Protein AF-A0A346SJR8-F1 (afdb_monomer_lite)

Secondary structure (DSSP, 8-state):
-HHHHS-S-HHHHGGGPEEEE--SSEEEPSSEEEEEEES-EEEEETTEEEEEE-TT-EE-GGGGT-SS----EEEEEPTT-EEEEEEHHHHTTS-HHHHHHHHHHHTTTHHHHHH-----SSS-HHHHHHHHHHHHTT----HHHHHHHTT--HHIIIII---HHHHHHHHHHHHHHTT-TTTEEEEEEE--TTT--HHHHHHHHHHHHHHTGGGEEEEEEEEHHHHTT-TT--SEEEEEEEEEETTTTEEEEEES-HHHH-SEEEEEHHHHHHHHH---TT-----EEEEEEETTT--S--TTS--SSEE--GGGTTTTSSTT-S-S-----GGGHHHHHHHHHHHHTT--S--HHHHHHHHT--HHHHHHSPPPHHHHHHHHHHHHTT-TT--EEEEEEESTT-S-TT--SHHHHHHHHHHHHHH-TTEEEEEEE-HHHHHTS--SPPP--S--SS--TT-EEEEEEEEETTTTEEEEE--STTT-SEEEEEHHHHHHHBS-SSS-EEEEEEE------TT-HHHHHHH-SEEEEE-TT-HHHHHHHHHHHHTT-TT-EEEE--S-SHHHHHHHHHHHHHHSSSSS-EEEETTEES--SS-THHHHHHHHTTHHHHHHHHTT-----TTTSPPTTS-TTSS-SS-TT---SS--EEEEEE-SSGGGGGHHHHHHHHHHTT-EEEEEE-HHHHTTTTTTTHHHHHTTS-GGGB--GGGS--GGGGGGT-----HHHHHHHH-SEEEEEEEPHHHHHHHHTT---SHHHHHHHH--TTTS-EEEEE---HHHHT-HHHHHHHHHHHHHTEEE--PEEEE-TTS-EEEEEPPPHHHHHHHHHHHHHHHH-HHHHHHHHHHHHHHHT-HHHHHHHHHHHHTTSS-SS-B-TTT--BHHHHHTT-EEEEETTEEEEPPP-HHHHHHHHTTT--TT-B-TTS-BHHHHHHHTT-HHHHHHHHTSTT---HHHHHHTTTS---HHHHHHHHHHHHHTT--PPPTT-------------EEEEEE-STTSTTSTTTGGGTTTS-SEEEEEEESS-B-EEEESS-B---TT--EESB--EE---TTSSBPPEEEEEEEEHHHHHHHHHHTT--STT-TT-SEEEEEEEEEETTEEEEEEEEEES-HHHHHHHHHTTSEEE-SB--HHHH--EEPTT-----

pLDDT: mean 81.17, std 13.75, range [29.38, 98.19]

Radius of gyration: 52.97 Å; chains: 1; bounding box: 134×107×134 Å

Foldseek 3Di:
DVCVQFPDDCVQVVVQKDKDWDAAWDKDDLQFKKAWQAAKKFKDAPRHGFWIFHHGAMDSHVNLPDPPAVERIIIIGHHGTMMITHGSVSSVVRDPVRVVRSCCRRQFQVVLLVVDDFADPAQQQLLSQLQSLCVLLVHNGDSVLLCVQLVDDPCCRHPVNDFQQRSQQSNLSSCVSVVNVLWKDKFWAFAAPVFDDLVLLLVLQVVQSVQAGSQKKKKWKFAPCLQVVNVPDGDIGIWIFRDARPSTQKTWTQGNHCVPNHRIYIHGSRSSSCGQHDDPVVALGTTGMMMMGTCVRDVDDRPSGPFQKTFDNCCVQQVPDPQSDDSLQFADDLLCQLLQQLQNLQSSRRPVPGDSVLLCVLLVPDPCNSQPDDADQVNSQVSSVSSVVPDQWGLKHKDKDKPVPDPDPVDDFPLVVLVVVQVVLVVAQFKKKKAWFDPCQQRVHPSADFDPDDDPPGDGSNTWIWIFNHADPVVQKTWIATNHNYNSHIMIHHSVSRQRGGPDNPMGMIMMMGGHDTPPPLQPLQVVLQVAQKEKEAALPDQVRLVVVVLCVLQFQPRYHYHHLNDPDPSSVSNQVVCCVQQVHNDDTWMHGNSHTPNNDPDPVSVVVCVQVCVVVVVCVVVVGTGHGCVRRQHPVRHCVPDDLDDLPPDDPPAFEEEEEEEQDLQLLCVLVLLVVNVVVVHHYAYEYAPNSCVNPVVPRVVSNCVRDPPSSYDWQSQQWNSCQVVVVHDTDGVLLSSLVSHQEYEYFADELVLLLCLLVQNDPGSVSSNSNNHPLLQHAYEYWFADDQCSCPDPSSVVSVVSVVLSNYHYQFQDFDQHPVRDTDGGHTHDSVSVVVVVVVRVVCNVPSLLVLVVLLLVCLQVVHVSSLVSSLVCCVVVVDPLAGANLQFQHHSLLSLLFHFHDQDPVGTDTTDHNLVSNLSSLVSVHPQCRAGPVRDGSLLSNFVVLPLSSNVSSLPRPPRDCPVVLVVCVPPDTDPSSVVSSVVSCVVVVPDDDDPPDDDDDDDDDDDFDKFKAWDFWQCAPPRQCVVVLCVQQVAWDAKKWFSFAWFFKWFPAQDDPQPLDFFRFRGTATAPDGNDFGTAITTIGIGGPVSVVVVCSNQQNPDPPDPRGQWDWDWGWMQGPNDTDTGIYTHGPDRVVRVVCVVVVRIDGDRHHDRNRRDGHGDVPDDRDD

Structure (mmCIF, N/CA/C/O backbone):
data_AF-A0A346SJR8-F1
#
_entry.id   AF-A0A346SJR8-F1
#
loop_
_atom_site.group_PDB
_atom_site.id
_atom_site.type_symbol
_atom_site.label_atom_id
_atom_site.label_alt_id
_atom_site.label_comp_id
_atom_site.label_asym_id
_atom_site.label_entity_id
_atom_site.label_seq_id
_atom_site.pdbx_PDB_ins_code
_atom_site.Cartn_x
_atom_site.Cartn_y
_atom_site.Cartn_z
_atom_site.occupancy
_atom_site.B_iso_or_equiv
_atom_site.auth_seq_id
_atom_site.auth_comp_id
_atom_site.auth_asym_id
_atom_site.auth_atom_id
_atom_site.pdbx_PDB_model_num
ATOM 1 N N . MET A 1 1 ? 63.937 15.454 -46.758 1.00 57.97 1 MET A N 1
ATOM 2 C CA . MET A 1 1 ? 63.675 16.135 -45.476 1.00 57.97 1 MET A CA 1
ATOM 3 C C . MET A 1 1 ? 62.667 17.263 -45.652 1.00 57.97 1 MET A C 1
ATOM 5 O O . MET A 1 1 ? 61.510 17.013 -45.394 1.00 57.97 1 MET A O 1
ATOM 9 N N . ILE A 1 2 ? 63.012 18.451 -46.181 1.00 62.47 2 ILE A N 1
ATOM 10 C CA . ILE A 1 2 ? 62.021 19.556 -46.330 1.00 62.47 2 ILE A CA 1
ATOM 11 C C . ILE A 1 2 ? 60.823 19.169 -47.228 1.00 62.47 2 ILE A C 1
ATOM 13 O O . ILE A 1 2 ? 59.691 19.528 -46.930 1.00 62.47 2 ILE A O 1
ATOM 17 N N . TYR A 1 3 ? 61.061 18.386 -48.288 1.00 63.38 3 TYR A N 1
ATOM 18 C CA . TYR A 1 3 ? 60.015 17.839 -49.173 1.00 63.38 3 TYR A CA 1
ATOM 19 C C . TYR A 1 3 ? 59.051 16.869 -48.468 1.00 63.38 3 TYR A C 1
ATOM 21 O O . TYR A 1 3 ? 57.896 16.771 -48.865 1.00 63.38 3 TYR A O 1
ATOM 29 N N . ASP A 1 4 ? 59.520 16.178 -47.428 1.00 63.88 4 ASP A N 1
ATOM 30 C CA . ASP A 1 4 ? 58.713 15.208 -46.682 1.00 63.88 4 ASP A CA 1
ATOM 31 C C . ASP A 1 4 ? 57.787 15.915 -45.672 1.00 63.88 4 ASP A C 1
ATOM 33 O O . ASP A 1 4 ? 56.817 15.327 -45.210 1.00 63.88 4 ASP A O 1
ATOM 37 N N . VAL A 1 5 ? 58.069 17.192 -45.369 1.00 65.31 5 VAL A N 1
ATOM 38 C CA . VAL A 1 5 ? 57.338 18.033 -44.405 1.00 65.31 5 VAL A CA 1
ATOM 39 C C . VAL A 1 5 ? 56.402 19.035 -45.102 1.00 65.31 5 VAL A C 1
ATOM 41 O O . VAL A 1 5 ? 55.315 19.317 -44.602 1.00 65.31 5 VAL A O 1
ATOM 44 N N . LEU A 1 6 ? 56.792 19.584 -46.262 1.00 74.62 6 LEU A N 1
ATOM 45 C CA . LEU A 1 6 ? 56.040 20.620 -46.986 1.00 74.62 6 LEU A CA 1
ATOM 46 C C . LEU A 1 6 ? 55.573 20.152 -48.377 1.00 74.62 6 LEU A C 1
ATOM 48 O O . LEU A 1 6 ? 56.416 20.001 -49.270 1.00 74.62 6 LEU A O 1
ATOM 52 N N . PRO A 1 7 ? 54.255 20.016 -48.634 1.00 69.94 7 PRO A N 1
ATOM 53 C CA . PRO A 1 7 ? 53.753 19.689 -49.967 1.00 69.94 7 PRO A CA 1
ATOM 54 C C . PRO A 1 7 ? 53.915 20.878 -50.934 1.00 69.94 7 PRO A C 1
ATOM 56 O O . PRO A 1 7 ? 53.155 21.842 -50.906 1.00 69.94 7 PRO A O 1
ATOM 59 N N . GLY A 1 8 ? 54.899 20.820 -51.838 1.00 71.88 8 GLY A N 1
ATOM 60 C CA . GLY A 1 8 ? 55.093 21.852 -52.864 1.00 71.88 8 GLY A CA 1
ATOM 61 C C . GLY A 1 8 ? 56.409 21.742 -53.639 1.00 71.88 8 GLY A C 1
ATOM 62 O O . GLY A 1 8 ? 57.212 20.844 -53.405 1.00 71.88 8 GLY A O 1
ATOM 63 N N . ASN A 1 9 ? 56.640 22.654 -54.596 1.00 79.44 9 ASN A N 1
ATOM 64 C CA . ASN A 1 9 ? 57.868 22.663 -55.402 1.00 79.44 9 ASN A CA 1
ATOM 65 C C . ASN A 1 9 ? 59.076 23.143 -54.561 1.00 79.44 9 ASN A C 1
ATOM 67 O O . ASN A 1 9 ? 59.126 24.329 -54.211 1.00 79.44 9 ASN A O 1
ATOM 71 N N . PRO A 1 10 ? 60.094 22.294 -54.302 1.00 74.88 10 PRO A N 1
ATOM 72 C CA . PRO A 1 10 ? 61.238 22.652 -53.460 1.00 74.88 10 PRO A CA 1
ATOM 73 C C . PRO A 1 10 ? 62.052 23.834 -53.992 1.00 74.88 10 PRO A C 1
ATOM 75 O O . PRO A 1 10 ? 62.623 24.586 -53.209 1.00 74.88 10 PRO A O 1
ATOM 78 N N . ALA A 1 11 ? 62.082 24.040 -55.314 1.00 79.88 11 ALA A N 1
ATOM 79 C CA . ALA A 1 11 ? 62.800 25.160 -55.921 1.00 79.88 11 ALA A CA 1
ATOM 80 C C . ALA A 1 11 ? 62.205 26.525 -55.533 1.00 79.88 11 ALA A C 1
ATOM 82 O O . ALA A 1 11 ? 62.912 27.529 -55.566 1.00 79.88 11 ALA A O 1
ATOM 83 N N . VAL A 1 12 ? 60.922 26.554 -55.157 1.00 82.19 12 VAL A N 1
ATOM 84 C CA . VAL A 1 12 ? 60.219 27.766 -54.720 1.00 82.19 12 VAL A CA 1
ATOM 85 C C . VAL A 1 12 ? 60.281 27.928 -53.201 1.00 82.19 12 VAL A C 1
ATOM 87 O O . VAL A 1 12 ? 60.344 29.049 -52.723 1.00 82.19 12 VAL A O 1
ATOM 90 N N . ILE A 1 13 ? 60.293 26.830 -52.440 1.00 83.19 13 ILE A N 1
ATOM 91 C CA . ILE A 1 13 ? 60.233 26.850 -50.969 1.00 83.19 13 ILE A CA 1
ATOM 92 C C . ILE A 1 13 ? 61.625 27.008 -50.336 1.00 83.19 13 ILE A C 1
ATOM 94 O O . ILE A 1 13 ? 61.807 27.826 -49.436 1.00 83.19 13 ILE A O 1
ATOM 98 N N . ASN A 1 14 ? 62.622 26.258 -50.817 1.00 85.50 14 ASN A N 1
ATOM 99 C CA . ASN A 1 14 ? 63.958 26.198 -50.213 1.00 85.50 14 ASN A CA 1
ATOM 100 C C . ASN A 1 14 ? 64.665 27.561 -50.063 1.00 85.50 14 ASN A C 1
ATOM 102 O O . ASN A 1 14 ? 65.318 27.743 -49.037 1.00 85.50 14 ASN A O 1
ATOM 106 N N . PRO A 1 15 ? 64.559 28.525 -51.006 1.00 89.25 15 PRO A N 1
ATOM 107 C CA . PRO A 1 15 ? 65.229 29.824 -50.873 1.00 89.25 15 PRO A CA 1
ATOM 108 C C . PRO A 1 15 ? 64.795 30.651 -49.654 1.00 89.25 15 PRO A C 1
ATOM 110 O O . PRO A 1 15 ? 65.485 31.598 -49.293 1.00 89.25 15 PRO A O 1
ATOM 113 N N . HIS A 1 16 ? 63.660 30.315 -49.037 1.00 90.19 16 HIS A N 1
ATOM 114 C CA . HIS A 1 16 ? 63.111 31.034 -47.887 1.00 90.19 16 HIS A CA 1
ATOM 115 C C . HIS A 1 16 ? 63.591 30.486 -46.530 1.00 90.19 16 HIS A C 1
ATOM 117 O O . HIS A 1 16 ? 63.332 31.119 -45.502 1.00 90.19 16 HIS A O 1
ATOM 123 N N . PHE A 1 17 ? 64.288 29.343 -46.523 1.00 90.50 17 PHE A N 1
ATOM 124 C CA . PHE A 1 17 ? 64.851 28.721 -45.325 1.00 90.50 17 PHE A CA 1
ATOM 125 C C . PHE A 1 17 ? 66.293 29.166 -45.068 1.00 90.50 17 PHE A C 1
ATOM 127 O O . PHE A 1 17 ? 67.131 29.196 -45.970 1.00 90.50 17 PHE A O 1
ATOM 134 N N . GLU A 1 18 ? 66.608 29.415 -43.803 1.00 92.44 18 GLU A N 1
ATOM 135 C CA . GLU A 1 18 ? 67.951 29.708 -43.314 1.00 92.44 18 GLU A CA 1
ATOM 136 C C . GLU A 1 18 ? 68.526 28.468 -42.620 1.00 92.44 18 GLU A C 1
ATOM 138 O O . GLU A 1 18 ? 67.870 27.846 -41.791 1.00 92.44 18 GLU A O 1
ATOM 143 N N . CYS A 1 19 ? 69.756 28.074 -42.950 1.00 91.50 19 CYS A N 1
ATOM 144 C CA . CYS A 1 19 ? 70.429 26.986 -42.239 1.00 91.50 19 CYS A CA 1
ATOM 145 C C . CYS A 1 19 ? 71.178 27.541 -41.027 1.00 91.50 19 CYS A C 1
ATOM 147 O O . CYS A 1 19 ? 72.046 28.397 -41.184 1.00 91.50 19 CYS A O 1
ATOM 149 N N . ILE A 1 20 ? 70.889 27.004 -39.846 1.00 91.31 20 ILE A N 1
ATOM 150 C CA . ILE A 1 20 ? 71.508 27.394 -38.579 1.00 91.31 20 ILE A CA 1
ATOM 151 C C . ILE A 1 20 ? 72.309 26.205 -38.052 1.00 91.31 20 ILE A C 1
ATOM 153 O O . ILE A 1 20 ? 71.810 25.080 -38.016 1.00 91.31 20 ILE A O 1
ATOM 157 N N . GLU A 1 21 ? 73.551 26.446 -37.648 1.00 91.50 21 GLU A N 1
ATOM 158 C CA . GLU A 1 21 ? 74.389 25.470 -36.953 1.00 91.50 21 GLU A CA 1
ATOM 159 C C . GLU A 1 21 ? 74.627 25.976 -35.533 1.00 91.50 21 GLU A C 1
ATOM 161 O O . GLU A 1 21 ? 75.071 27.106 -35.328 1.00 91.50 21 GLU A O 1
ATOM 166 N N . VAL A 1 22 ? 74.241 25.164 -34.555 1.00 89.88 22 VAL A N 1
ATOM 167 C CA . VAL A 1 22 ? 74.203 25.555 -33.151 1.00 89.88 22 VAL A CA 1
ATOM 168 C C . VAL A 1 22 ? 75.499 25.129 -32.470 1.00 89.88 22 VAL A C 1
ATOM 170 O O . VAL A 1 22 ? 75.836 23.945 -32.442 1.00 89.88 22 VAL A O 1
ATOM 173 N N . THR A 1 23 ? 76.218 26.102 -31.908 1.00 83.06 23 THR A N 1
ATOM 174 C CA . THR A 1 23 ? 77.435 25.888 -31.115 1.00 83.06 23 THR A CA 1
ATOM 175 C C . THR A 1 23 ? 77.128 26.109 -29.636 1.00 83.06 23 THR A C 1
ATOM 177 O O . THR A 1 23 ? 76.836 27.235 -29.229 1.00 83.06 23 THR A O 1
ATOM 180 N N . GLY A 1 24 ? 77.206 25.053 -28.830 1.00 85.06 24 GLY A N 1
ATOM 181 C CA . GLY A 1 24 ? 76.748 25.024 -27.441 1.00 85.06 24 GLY A CA 1
ATOM 182 C C . GLY A 1 24 ? 75.222 24.942 -27.311 1.00 85.06 24 GLY A C 1
ATOM 183 O O . GLY A 1 24 ? 74.479 25.302 -28.221 1.00 85.06 24 GLY A O 1
ATOM 184 N N . ASN A 1 25 ? 74.738 24.475 -26.158 1.00 89.94 25 ASN A N 1
ATOM 185 C CA . ASN A 1 25 ? 73.300 24.334 -25.915 1.00 89.94 25 ASN A CA 1
ATOM 186 C C . ASN A 1 25 ? 72.600 25.701 -26.002 1.00 89.94 25 ASN A C 1
ATOM 188 O O . ASN A 1 25 ? 72.861 26.580 -25.179 1.00 89.94 25 ASN A O 1
ATOM 192 N N . THR A 1 26 ? 71.711 25.870 -26.982 1.00 92.75 26 THR A N 1
ATOM 193 C CA . THR A 1 26 ? 71.096 27.163 -27.320 1.00 92.75 26 THR A CA 1
ATOM 194 C C . THR A 1 26 ? 69.578 27.049 -27.342 1.00 92.75 26 THR A C 1
ATOM 196 O O . THR A 1 26 ? 69.028 26.140 -27.963 1.00 92.75 26 THR A O 1
ATOM 199 N N . VAL A 1 27 ? 68.894 27.981 -26.674 1.00 91.81 27 VAL A N 1
ATOM 200 C CA . VAL A 1 27 ? 67.430 28.100 -26.727 1.00 91.81 27 VAL A CA 1
ATOM 201 C C . VAL A 1 27 ? 67.035 28.826 -28.010 1.00 91.81 27 VAL A C 1
ATOM 203 O O . VAL A 1 27 ? 67.536 29.915 -28.292 1.00 91.81 27 VAL A O 1
ATOM 206 N N . LEU A 1 28 ? 66.149 28.214 -28.789 1.00 92.19 28 LEU A N 1
ATOM 207 C CA . LEU A 1 28 ? 65.673 28.743 -30.061 1.00 92.19 28 LEU A CA 1
ATOM 208 C C . LEU A 1 28 ? 64.443 29.640 -29.845 1.00 92.19 28 LEU A C 1
ATOM 210 O O . LEU A 1 28 ? 63.554 29.271 -29.077 1.00 92.19 28 LEU A O 1
ATOM 214 N N . PRO A 1 29 ? 64.359 30.804 -30.514 1.00 89.31 29 PRO A N 1
ATOM 215 C CA . PRO A 1 29 ? 63.192 31.673 -30.423 1.00 89.31 29 PRO A CA 1
ATOM 216 C C . PRO A 1 29 ? 61.972 31.080 -31.143 1.00 89.31 29 PRO A C 1
ATOM 218 O O . PRO A 1 29 ? 62.085 30.500 -32.217 1.00 89.31 29 PRO A O 1
ATOM 221 N N . ALA A 1 30 ? 60.782 31.299 -30.585 1.00 87.88 30 ALA A N 1
ATOM 222 C CA . ALA A 1 30 ? 59.508 30.865 -31.159 1.00 87.88 30 ALA A CA 1
ATOM 223 C C . ALA A 1 30 ? 58.927 31.923 -32.127 1.00 87.88 30 ALA A C 1
ATOM 225 O O . ALA A 1 30 ? 57.900 32.545 -31.868 1.00 87.88 30 ALA A O 1
ATOM 226 N N . ASN A 1 31 ? 59.637 32.209 -33.222 1.00 88.19 31 ASN A N 1
ATOM 227 C CA . ASN A 1 31 ? 59.263 33.225 -34.226 1.00 88.19 31 ASN A CA 1
ATOM 228 C C . ASN A 1 31 ? 59.184 32.676 -35.665 1.00 88.19 31 ASN A C 1
ATOM 230 O O . ASN A 1 31 ? 59.208 33.435 -36.640 1.00 88.19 31 ASN A O 1
ATOM 234 N N . GLY A 1 32 ? 59.098 31.355 -35.793 1.00 88.69 32 GLY A N 1
ATOM 235 C CA . GLY A 1 32 ? 59.004 30.630 -37.050 1.00 88.69 32 GLY A CA 1
ATOM 236 C C . GLY A 1 32 ? 59.220 29.134 -36.834 1.00 88.69 32 GLY A C 1
ATOM 237 O O . GLY A 1 32 ? 59.408 28.691 -35.706 1.00 88.69 32 GLY A O 1
ATOM 238 N N . MET A 1 33 ? 59.221 28.369 -37.920 1.00 91.38 33 MET A N 1
ATOM 239 C CA . MET A 1 33 ? 59.340 26.912 -37.889 1.00 91.38 33 MET A CA 1
ATOM 240 C C . MET A 1 33 ? 60.791 26.459 -38.017 1.00 91.38 33 MET A C 1
ATOM 242 O O . MET A 1 33 ? 61.546 27.008 -38.823 1.00 91.38 33 MET A O 1
ATOM 246 N N . TYR A 1 34 ? 61.150 25.394 -37.308 1.00 92.75 34 TYR A N 1
ATOM 247 C CA . TYR A 1 34 ? 62.442 24.725 -37.431 1.00 92.75 34 TYR A CA 1
ATOM 248 C C . TYR A 1 34 ? 62.269 23.290 -37.926 1.00 92.75 34 TYR A C 1
ATOM 250 O O . TYR A 1 34 ? 61.296 22.631 -37.580 1.00 92.75 34 TYR A O 1
ATOM 258 N N . ILE A 1 35 ? 63.235 22.805 -38.708 1.00 92.44 35 ILE A N 1
ATOM 259 C CA . ILE A 1 35 ? 63.354 21.405 -39.138 1.00 92.44 35 ILE A CA 1
ATOM 260 C C . ILE A 1 35 ? 64.754 20.909 -38.776 1.00 92.44 35 ILE A C 1
ATOM 262 O O . ILE A 1 35 ? 65.752 21.546 -39.134 1.00 92.44 35 ILE A O 1
ATOM 266 N N . VAL A 1 36 ? 64.854 19.770 -38.096 1.00 92.62 36 VAL A N 1
ATOM 267 C CA . VAL A 1 36 ? 66.136 19.190 -37.684 1.00 92.62 36 VAL A CA 1
ATOM 268 C C . VAL A 1 36 ? 66.780 18.460 -38.860 1.00 92.62 36 VAL A C 1
ATOM 270 O O . VAL A 1 36 ? 66.273 17.456 -39.351 1.00 92.62 36 VAL A O 1
ATOM 273 N N . LEU A 1 37 ? 67.932 18.950 -39.322 1.00 91.38 37 LEU A N 1
ATOM 274 C CA . LEU A 1 37 ? 68.694 18.314 -40.405 1.00 91.38 37 LEU A CA 1
ATOM 275 C C . LEU A 1 37 ? 69.730 17.316 -39.873 1.00 91.38 37 LEU A C 1
ATOM 277 O O . LEU A 1 37 ? 70.107 16.377 -40.574 1.00 91.38 37 LEU A O 1
ATOM 281 N N . ARG A 1 38 ? 70.247 17.562 -38.662 1.00 91.19 38 ARG A N 1
ATOM 282 C CA . ARG A 1 38 ? 71.235 16.731 -37.957 1.00 91.19 38 ARG A CA 1
ATOM 283 C C . ARG A 1 38 ? 71.270 17.117 -36.474 1.00 91.19 38 ARG A C 1
ATOM 285 O O . ARG A 1 38 ? 71.259 18.307 -36.181 1.00 91.19 38 ARG A O 1
ATOM 292 N N . GLY A 1 39 ? 71.422 16.154 -35.568 1.00 90.75 39 GLY A N 1
ATOM 293 C CA . GLY A 1 39 ? 71.449 16.405 -34.118 1.00 90.75 39 GLY A CA 1
ATOM 294 C C . GLY A 1 39 ? 70.072 16.219 -33.482 1.00 90.75 39 GLY A C 1
ATOM 295 O O . GLY A 1 39 ? 69.220 15.580 -34.092 1.00 90.75 39 GLY A O 1
ATOM 296 N N . VAL A 1 40 ? 69.884 16.747 -32.270 1.00 91.69 40 VAL A N 1
ATOM 297 C CA . VAL A 1 40 ? 68.656 16.574 -31.475 1.00 91.69 40 VAL A CA 1
ATOM 298 C C . VAL A 1 40 ? 68.293 17.894 -30.808 1.00 91.69 40 VAL A C 1
ATOM 300 O O . VAL A 1 40 ? 69.153 18.579 -30.244 1.00 91.69 40 VAL A O 1
ATOM 303 N N . VAL A 1 41 ? 67.008 18.235 -30.834 1.00 93.94 41 VAL A N 1
ATOM 304 C CA . VAL A 1 41 ? 66.455 19.370 -30.091 1.00 93.94 41 VAL A CA 1
ATOM 305 C C . VAL A 1 41 ? 65.564 18.846 -28.973 1.00 93.94 41 VAL A C 1
ATOM 307 O O . VAL A 1 41 ? 64.670 18.038 -29.207 1.00 93.94 41 VAL A O 1
ATOM 310 N N . GLN A 1 42 ? 65.792 19.315 -27.747 1.00 93.00 42 GLN A N 1
ATOM 311 C CA . GLN A 1 42 ? 64.919 19.023 -26.613 1.00 93.00 42 GLN A CA 1
ATOM 312 C C . GLN A 1 42 ? 63.814 20.073 -26.529 1.00 93.00 42 GLN A C 1
ATOM 314 O O . GLN A 1 42 ? 64.093 21.251 -26.314 1.00 93.00 42 GLN A O 1
ATOM 319 N N . LEU A 1 43 ? 62.561 19.649 -26.658 1.00 92.12 43 LEU A N 1
ATOM 320 C CA . LEU A 1 43 ? 61.389 20.499 -26.476 1.00 92.12 43 LEU A CA 1
ATOM 321 C C . LEU A 1 43 ? 60.988 20.437 -25.003 1.00 92.12 43 LEU A C 1
ATOM 323 O O . LEU A 1 43 ? 60.717 19.359 -24.477 1.00 92.12 43 LEU A O 1
ATOM 327 N N . ARG A 1 44 ? 61.010 21.576 -24.313 1.00 89.69 44 ARG A N 1
ATOM 328 C CA . ARG A 1 44 ? 60.866 21.686 -22.858 1.00 89.69 44 ARG A CA 1
ATOM 329 C C . ARG A 1 44 ? 59.668 22.537 -22.478 1.00 89.69 44 ARG A C 1
ATOM 331 O O . ARG A 1 44 ? 59.351 23.509 -23.149 1.00 89.69 44 ARG A O 1
ATOM 338 N N . GLN A 1 45 ? 59.058 22.227 -21.343 1.00 85.62 45 GLN A N 1
ATOM 339 C CA . GLN A 1 45 ? 58.024 23.052 -20.726 1.00 85.62 45 GLN A CA 1
ATOM 340 C C . GLN A 1 45 ? 58.405 23.303 -19.268 1.00 85.62 45 GLN A C 1
ATOM 342 O O . GLN A 1 45 ? 58.681 22.364 -18.521 1.00 85.62 45 GLN A O 1
ATOM 347 N N . ASN A 1 46 ? 58.467 24.575 -18.861 1.00 80.19 46 ASN A N 1
ATOM 348 C CA . ASN A 1 46 ? 58.937 24.989 -17.528 1.00 80.19 46 ASN A CA 1
ATOM 349 C C . ASN A 1 46 ? 60.311 24.392 -17.140 1.00 80.19 46 ASN A C 1
ATOM 351 O O . ASN A 1 46 ? 60.538 24.036 -15.987 1.00 80.19 46 ASN A O 1
ATOM 355 N N . GLY A 1 47 ? 61.221 24.243 -18.110 1.00 79.06 47 GLY A N 1
ATOM 356 C CA . GLY A 1 47 ? 62.567 23.693 -17.907 1.00 79.06 47 GLY A CA 1
ATOM 357 C C . GLY A 1 47 ? 62.676 22.162 -17.949 1.00 79.06 47 GLY A C 1
ATOM 358 O O . GLY A 1 47 ? 63.791 21.653 -18.055 1.00 79.06 47 GLY A O 1
ATOM 359 N N . ASN A 1 48 ? 61.558 21.430 -17.949 1.00 82.56 48 ASN A N 1
ATOM 360 C CA . ASN A 1 48 ? 61.546 19.968 -18.027 1.00 82.56 48 ASN A CA 1
ATOM 361 C C . ASN A 1 48 ? 61.408 19.488 -19.482 1.00 82.56 48 ASN A C 1
ATOM 363 O O . ASN A 1 48 ? 60.563 20.030 -20.198 1.00 82.56 48 ASN A O 1
ATOM 367 N N . PRO A 1 49 ? 62.168 18.468 -19.928 1.00 85.44 49 PRO A N 1
ATOM 368 C CA . PRO A 1 49 ? 61.957 17.832 -21.227 1.00 85.44 49 PRO A CA 1
ATOM 369 C C . PRO A 1 49 ? 60.527 17.295 -21.365 1.00 85.44 49 PRO A C 1
ATOM 371 O O . PRO A 1 49 ? 60.018 16.610 -20.476 1.00 85.44 49 PRO A O 1
ATOM 374 N N . LEU A 1 50 ? 59.881 17.644 -22.474 1.00 86.44 50 LEU A N 1
ATOM 375 C CA . LEU A 1 50 ? 58.538 17.215 -22.849 1.00 86.44 50 LEU A CA 1
ATOM 376 C C . LEU A 1 50 ? 58.605 16.224 -24.016 1.00 86.44 50 LEU A C 1
ATOM 378 O O . LEU A 1 50 ? 58.049 15.142 -23.904 1.00 86.44 50 LEU A O 1
ATOM 382 N N . ALA A 1 51 ? 59.325 16.570 -25.084 1.00 88.81 51 ALA A N 1
ATOM 383 C CA . ALA A 1 51 ? 59.562 15.720 -26.253 1.00 88.81 51 ALA A CA 1
ATOM 384 C C . ALA A 1 51 ? 60.969 15.971 -26.830 1.00 88.81 51 ALA A C 1
ATOM 386 O O . ALA A 1 51 ? 61.636 16.946 -26.465 1.00 88.81 51 ALA A O 1
ATOM 387 N N . SER A 1 52 ? 61.423 15.113 -27.741 1.00 90.44 52 SER A N 1
ATOM 388 C CA . SER A 1 52 ? 62.639 15.319 -28.537 1.00 90.44 52 SER A CA 1
ATOM 389 C C . SER A 1 52 ? 62.287 15.395 -30.017 1.00 90.44 52 SER A C 1
ATOM 391 O O . SER A 1 52 ? 61.462 14.621 -30.486 1.00 90.44 52 SER A O 1
ATOM 393 N N . ALA A 1 53 ? 62.914 16.329 -30.730 1.00 90.94 53 ALA A N 1
ATOM 394 C CA . ALA A 1 53 ? 62.876 16.399 -32.184 1.00 90.94 53 ALA A CA 1
ATOM 395 C C . ALA A 1 53 ? 64.215 15.890 -32.737 1.00 90.94 53 ALA A C 1
ATOM 397 O O . ALA A 1 53 ? 65.270 16.487 -32.479 1.00 90.94 53 ALA A O 1
ATOM 398 N N . ASP A 1 54 ? 64.152 14.785 -33.471 1.00 90.88 54 ASP A N 1
ATOM 399 C CA . ASP A 1 54 ? 65.263 14.107 -34.128 1.00 90.88 54 ASP A CA 1
ATOM 400 C C . ASP A 1 54 ? 65.326 14.466 -35.623 1.00 90.88 54 ASP A C 1
ATOM 402 O O . ASP A 1 54 ? 64.579 15.299 -36.132 1.00 90.88 54 ASP A O 1
ATOM 406 N N . VAL A 1 55 ? 66.276 13.877 -36.355 1.00 91.12 55 VAL A N 1
ATOM 407 C CA . VAL A 1 55 ? 66.509 14.185 -37.775 1.00 91.12 55 VAL A CA 1
ATOM 408 C C . VAL A 1 55 ? 65.252 13.953 -38.616 1.00 91.12 55 VAL A C 1
ATOM 410 O O . VAL A 1 55 ? 64.808 12.820 -38.776 1.00 91.12 55 VAL A O 1
ATOM 413 N N . GLY A 1 56 ? 64.760 15.021 -39.243 1.00 85.00 56 GLY A N 1
ATOM 414 C CA . GLY A 1 56 ? 63.531 15.030 -40.035 1.00 85.00 56 GLY A CA 1
ATOM 415 C C . GLY A 1 56 ? 62.353 15.698 -39.330 1.00 85.00 56 GLY A C 1
ATOM 416 O O . GLY A 1 56 ? 61.443 16.151 -40.022 1.00 85.00 56 GLY A O 1
ATOM 417 N N . ASP A 1 57 ? 62.409 15.844 -38.005 1.00 90.31 57 ASP A N 1
ATOM 418 C CA . ASP A 1 57 ? 61.322 16.429 -37.230 1.00 90.31 57 ASP A CA 1
ATOM 419 C C . ASP A 1 57 ? 61.268 17.946 -37.344 1.00 90.31 57 ASP A C 1
ATOM 421 O O . ASP A 1 57 ? 62.280 18.630 -37.551 1.00 90.31 57 ASP A O 1
ATOM 425 N N . TYR A 1 58 ? 60.060 18.475 -37.172 1.00 90.62 58 TYR A N 1
ATOM 426 C CA . TYR A 1 58 ? 59.775 19.900 -37.198 1.00 90.62 58 TYR A CA 1
ATOM 427 C C . TYR A 1 58 ? 59.004 20.349 -35.955 1.00 90.62 58 TYR A C 1
ATOM 429 O O . TYR A 1 58 ? 58.272 19.565 -35.347 1.00 90.62 58 TYR A O 1
ATOM 437 N N . PHE A 1 59 ? 59.192 21.614 -35.576 1.00 90.44 59 PHE A N 1
ATOM 438 C CA . PHE A 1 59 ? 58.553 22.242 -34.416 1.00 90.44 59 PHE A CA 1
ATOM 439 C C . PHE A 1 59 ? 58.433 23.768 -34.596 1.00 90.44 59 PHE A C 1
ATOM 441 O O . PHE A 1 59 ? 59.111 24.357 -35.448 1.00 90.44 59 PHE A O 1
ATOM 448 N N . TYR A 1 60 ? 57.596 24.407 -33.768 1.00 88.88 60 TYR A N 1
ATOM 449 C CA . TYR A 1 60 ? 57.221 25.831 -33.840 1.00 88.88 60 TYR A CA 1
ATOM 450 C C . TYR A 1 60 ? 56.541 26.253 -35.153 1.00 88.88 60 TYR A C 1
ATOM 452 O O . TYR A 1 60 ? 56.489 27.437 -35.498 1.00 88.88 60 TYR A O 1
ATOM 460 N N . GLU A 1 61 ? 55.989 25.302 -35.901 1.00 85.50 61 GLU A N 1
ATOM 461 C CA . GLU A 1 61 ? 55.250 25.558 -37.131 1.00 85.50 61 GLU A CA 1
ATOM 462 C C . GLU A 1 61 ? 54.082 26.531 -36.939 1.00 85.50 61 GLU A C 1
ATOM 464 O O . GLU A 1 61 ? 53.820 27.355 -37.810 1.00 85.50 61 GLU A O 1
ATOM 469 N N . GLU A 1 62 ? 53.428 26.511 -35.780 1.00 83.50 62 GLU A N 1
ATOM 470 C CA . GLU A 1 62 ? 52.296 27.361 -35.426 1.00 83.50 62 GLU A CA 1
ATOM 471 C C . GLU A 1 62 ? 52.634 28.863 -35.483 1.00 83.50 62 GLU A C 1
ATOM 473 O O . GLU A 1 62 ? 51.799 29.680 -35.888 1.00 83.50 62 GLU A O 1
ATOM 478 N N . HIS A 1 63 ? 53.892 29.222 -35.204 1.00 86.06 63 HIS A N 1
ATOM 479 C CA . HIS A 1 63 ? 54.381 30.601 -35.220 1.00 86.06 63 HIS A CA 1
ATOM 480 C C . HIS A 1 63 ? 54.544 31.178 -36.634 1.00 86.06 63 HIS A C 1
ATOM 482 O O . HIS A 1 63 ? 54.780 32.377 -36.791 1.00 86.06 63 HIS A O 1
ATOM 488 N N . LEU A 1 64 ? 54.396 30.370 -37.690 1.00 86.69 64 LEU A N 1
ATOM 489 C CA . LEU A 1 64 ? 54.438 30.847 -39.077 1.00 86.69 64 LEU A CA 1
ATOM 490 C C . LEU A 1 64 ? 53.213 31.689 -39.467 1.00 86.69 64 LEU A C 1
ATOM 492 O O . LEU A 1 64 ? 53.343 32.590 -40.296 1.00 86.69 64 LEU A O 1
ATOM 496 N N . GLN A 1 65 ? 52.035 31.383 -38.913 1.00 83.38 65 GLN A N 1
ATOM 497 C CA . GLN A 1 65 ? 50.760 32.038 -39.256 1.00 83.38 65 GLN A CA 1
ATOM 498 C C . GLN A 1 65 ? 50.095 32.723 -38.063 1.00 83.38 65 GLN A C 1
ATOM 500 O O . GLN A 1 65 ? 49.352 33.683 -38.256 1.00 83.38 65 GLN A O 1
ATOM 505 N N . ILE A 1 66 ? 50.355 32.254 -36.841 1.00 79.94 66 ILE A N 1
ATOM 506 C CA . ILE A 1 66 ? 49.749 32.799 -35.630 1.00 79.94 66 ILE A CA 1
ATOM 507 C C . ILE A 1 66 ? 50.846 33.496 -34.825 1.00 79.94 66 ILE A C 1
ATOM 509 O O . ILE A 1 66 ? 51.831 32.885 -34.418 1.00 79.94 66 ILE A O 1
ATOM 513 N N . SER A 1 67 ? 50.696 34.802 -34.620 1.00 77.06 67 SER A N 1
ATOM 514 C CA . SER A 1 67 ? 51.607 35.579 -33.773 1.00 77.06 67 SER A CA 1
ATOM 515 C C . SER A 1 67 ? 51.201 35.480 -32.299 1.00 77.06 67 SER A C 1
ATOM 517 O O . SER A 1 67 ? 50.020 35.325 -31.996 1.00 77.06 67 SER A O 1
ATOM 519 N N . ASP A 1 68 ? 52.183 35.579 -31.399 1.00 73.06 68 ASP A N 1
ATOM 520 C CA . ASP A 1 68 ? 51.986 35.707 -29.945 1.00 73.06 68 ASP A CA 1
ATOM 521 C C . ASP A 1 68 ? 51.134 34.599 -29.295 1.00 73.06 68 ASP A C 1
ATOM 523 O O . ASP A 1 68 ? 50.308 34.847 -28.414 1.00 73.06 68 ASP A O 1
ATOM 527 N N . ILE A 1 69 ? 51.338 33.347 -29.716 1.00 76.62 69 ILE A N 1
ATOM 528 C CA . ILE A 1 69 ? 50.671 32.192 -29.107 1.00 76.62 69 ILE A CA 1
ATOM 529 C C . ILE A 1 69 ? 51.158 32.035 -27.653 1.00 76.62 69 ILE A C 1
ATOM 531 O O . ILE A 1 69 ? 52.365 31.913 -27.433 1.00 76.62 69 ILE A O 1
ATOM 535 N N . PRO A 1 70 ? 50.262 31.985 -26.648 1.00 70.38 70 PRO A N 1
ATOM 536 C CA . PRO A 1 70 ? 50.630 31.938 -25.230 1.00 70.38 70 PRO A CA 1
ATOM 537 C C . PRO A 1 70 ? 51.033 30.526 -24.757 1.00 70.38 70 PRO A C 1
ATOM 539 O O . PRO A 1 70 ? 50.636 30.090 -23.678 1.00 70.38 70 PRO A O 1
ATOM 542 N N . VAL A 1 71 ? 51.803 29.789 -25.561 1.00 73.56 71 VAL A N 1
ATOM 543 C CA . VAL A 1 71 ? 52.236 28.415 -25.264 1.00 73.56 71 VAL A CA 1
ATOM 544 C C . VAL A 1 71 ? 53.618 28.431 -24.600 1.00 73.56 71 VAL A C 1
ATOM 546 O O . VAL A 1 71 ? 54.561 29.038 -25.095 1.00 73.56 71 VAL A O 1
ATOM 549 N N . SER A 1 72 ? 53.759 27.728 -23.475 1.00 74.19 72 SER A N 1
ATOM 550 C CA . SER A 1 72 ? 54.978 27.668 -22.649 1.00 74.19 72 SER A CA 1
ATOM 551 C C . SER A 1 72 ? 56.020 26.636 -23.126 1.00 74.19 72 SER A C 1
ATOM 553 O O . SER A 1 72 ? 56.605 25.924 -22.307 1.00 74.19 72 SER A O 1
ATOM 555 N N . LEU A 1 73 ? 56.243 26.526 -24.441 1.00 86.38 73 LEU A N 1
ATOM 556 C CA . LEU A 1 73 ? 57.165 25.556 -25.048 1.00 86.38 73 LEU A CA 1
ATOM 557 C C . LEU A 1 73 ? 58.507 26.208 -25.406 1.00 86.38 73 LEU A C 1
ATOM 559 O O . LEU A 1 73 ? 58.551 27.180 -26.156 1.00 86.38 73 LEU A O 1
ATOM 563 N N . GLU A 1 74 ? 59.610 25.641 -24.926 1.00 89.94 74 GLU A N 1
ATOM 564 C CA . GLU A 1 74 ? 60.979 26.101 -25.167 1.00 89.94 74 GLU A CA 1
ATOM 565 C C . GLU A 1 74 ? 61.803 25.021 -25.886 1.00 89.94 74 GLU A C 1
ATOM 567 O O . GLU A 1 74 ? 61.964 23.918 -25.372 1.00 89.94 74 GLU A O 1
ATOM 572 N N . ALA A 1 75 ? 62.372 25.330 -27.050 1.00 92.38 75 ALA A N 1
ATOM 573 C CA . ALA A 1 75 ? 63.219 24.406 -27.799 1.00 92.38 75 ALA A CA 1
ATOM 574 C C . ALA A 1 75 ? 64.710 24.645 -27.503 1.00 92.38 75 ALA A C 1
ATOM 576 O O . ALA A 1 75 ? 65.264 25.684 -27.860 1.00 92.38 75 ALA A O 1
ATOM 577 N N . LEU A 1 76 ? 65.379 23.676 -26.874 1.00 94.25 76 LEU A N 1
ATOM 578 C CA . LEU A 1 76 ? 66.821 23.686 -26.621 1.00 94.25 76 LEU A CA 1
ATOM 579 C C . LEU A 1 76 ? 67.547 22.817 -27.653 1.00 94.25 76 LEU A C 1
ATOM 581 O O . LEU A 1 76 ? 67.517 21.588 -27.577 1.00 94.25 76 LEU A O 1
ATOM 585 N N . ALA A 1 77 ? 68.245 23.447 -28.594 1.00 93.44 77 ALA A N 1
ATOM 586 C CA . ALA A 1 77 ? 69.137 22.744 -29.507 1.00 93.44 77 ALA A CA 1
ATOM 587 C C . ALA A 1 77 ? 70.449 22.394 -28.796 1.00 93.44 77 ALA A C 1
ATOM 589 O O . ALA A 1 77 ? 71.100 23.271 -28.221 1.00 93.44 77 ALA A O 1
ATOM 590 N N . LEU A 1 78 ? 70.835 21.117 -28.832 1.00 92.50 78 LEU A N 1
ATOM 591 C CA . LEU A 1 78 ? 72.094 20.653 -28.251 1.00 92.50 78 LEU A CA 1
ATOM 592 C C . LEU A 1 78 ? 73.284 21.025 -29.146 1.00 92.50 78 LEU A C 1
ATOM 594 O O . LEU A 1 78 ? 73.123 21.237 -30.351 1.00 92.50 78 LEU A O 1
ATOM 598 N N . ASP A 1 79 ? 74.481 21.083 -28.561 1.00 92.06 79 ASP A N 1
ATOM 599 C CA . ASP A 1 79 ? 75.717 21.373 -29.299 1.00 92.06 79 ASP A CA 1
ATOM 600 C C . ASP A 1 79 ? 75.894 20.466 -30.535 1.00 92.06 79 ASP A C 1
ATOM 602 O O . ASP A 1 79 ? 75.714 19.248 -30.465 1.00 92.06 79 ASP A O 1
ATOM 606 N N . GLY A 1 80 ? 76.227 21.065 -31.682 1.00 88.94 80 GLY A N 1
ATOM 607 C CA . GLY A 1 80 ? 76.398 20.359 -32.956 1.00 88.94 80 GLY A CA 1
ATOM 608 C C . GLY A 1 80 ? 75.101 20.080 -33.727 1.00 88.94 80 GLY A C 1
ATOM 609 O O . GLY A 1 80 ? 75.134 19.379 -34.745 1.00 88.94 80 GLY A O 1
ATOM 610 N N . THR A 1 81 ? 73.962 20.618 -33.279 1.00 94.06 81 THR A N 1
ATOM 611 C CA . THR A 1 81 ? 72.679 20.502 -33.988 1.00 94.06 81 THR A CA 1
ATOM 612 C C . THR A 1 81 ? 72.620 21.459 -35.180 1.00 94.06 81 THR A C 1
ATOM 614 O O . THR A 1 81 ? 72.942 22.643 -35.069 1.00 94.06 81 THR A O 1
ATOM 617 N N . ARG A 1 82 ? 72.172 20.956 -36.335 1.00 94.62 82 ARG A N 1
ATOM 618 C CA . ARG A 1 82 ? 71.961 21.727 -37.564 1.00 94.62 82 ARG A CA 1
ATOM 619 C C . ARG A 1 82 ? 70.479 21.754 -37.924 1.00 94.62 82 ARG A C 1
ATOM 621 O O . ARG A 1 82 ? 69.860 20.702 -38.083 1.00 94.62 82 ARG A O 1
ATOM 628 N N . LEU A 1 83 ? 69.940 22.954 -38.109 1.00 93.56 83 LEU A N 1
ATOM 629 C CA . LEU A 1 83 ? 68.517 23.219 -38.315 1.00 93.56 83 LEU A CA 1
ATOM 630 C C . LEU A 1 83 ? 68.280 23.984 -39.619 1.00 93.56 83 LEU A C 1
ATOM 632 O O . LEU A 1 83 ? 69.115 24.790 -40.030 1.00 93.56 83 LEU A O 1
ATOM 636 N N . ALA A 1 84 ? 67.128 23.767 -40.244 1.00 93.31 84 ALA A N 1
ATOM 637 C CA . ALA A 1 84 ? 66.564 24.678 -41.233 1.00 93.31 84 ALA A CA 1
ATOM 638 C C . ALA A 1 84 ? 65.475 25.518 -40.556 1.00 93.31 84 ALA A C 1
ATOM 640 O O . ALA A 1 84 ? 64.549 24.958 -39.981 1.00 93.31 84 ALA A O 1
ATOM 641 N N . TYR A 1 85 ? 65.587 26.839 -40.622 1.00 93.94 85 TYR A N 1
ATOM 642 C CA . TYR A 1 85 ? 64.678 27.792 -39.996 1.00 93.94 85 TYR A CA 1
ATOM 643 C C . TYR A 1 85 ? 63.897 28.571 -41.050 1.00 93.94 85 TYR A C 1
ATOM 645 O O . TYR A 1 85 ? 64.473 29.122 -41.988 1.00 93.94 85 TYR A O 1
ATOM 653 N N . LEU A 1 86 ? 62.584 28.642 -40.878 1.00 92.69 86 LEU A N 1
ATOM 654 C CA . LEU A 1 86 ? 61.684 29.437 -41.694 1.00 92.69 86 LEU A CA 1
ATOM 655 C C . LEU A 1 86 ? 60.974 30.455 -40.808 1.00 92.69 86 LEU A C 1
ATOM 657 O O . LEU A 1 86 ? 60.083 30.106 -40.040 1.00 92.69 86 LEU A O 1
ATOM 661 N N . SER A 1 87 ? 61.343 31.726 -40.943 1.00 92.06 87 SER A N 1
ATOM 662 C CA . SER A 1 87 ? 60.663 32.808 -40.225 1.00 92.06 87 SER A CA 1
ATOM 663 C C . SER A 1 87 ? 59.252 33.054 -40.767 1.00 92.06 87 SER A C 1
ATOM 665 O O . SER A 1 87 ? 59.008 32.903 -41.969 1.00 92.06 87 SER A O 1
ATOM 667 N N . SER A 1 88 ? 58.338 33.543 -39.923 1.00 88.88 88 SER A N 1
ATOM 668 C CA . SER A 1 88 ? 56.973 33.918 -40.345 1.00 88.88 88 SER A CA 1
ATOM 669 C C . SER A 1 88 ? 56.983 34.949 -41.485 1.00 88.88 88 SER A C 1
ATOM 671 O O . SER A 1 88 ? 56.171 34.896 -42.408 1.00 88.88 88 SER A O 1
ATOM 673 N N . LYS A 1 89 ? 57.965 35.864 -41.483 1.00 89.88 89 LYS A N 1
ATOM 674 C CA . LYS A 1 89 ? 58.154 36.864 -42.547 1.00 89.88 89 LYS A CA 1
ATOM 675 C C . LYS A 1 89 ? 58.527 36.229 -43.888 1.00 89.88 89 LYS A C 1
ATOM 677 O O . LYS A 1 89 ? 58.047 36.686 -44.926 1.00 89.88 89 LYS A O 1
ATOM 682 N N . ASN A 1 90 ? 59.405 35.227 -43.882 1.00 91.38 90 ASN A N 1
ATOM 683 C CA . ASN A 1 90 ? 59.815 34.530 -45.101 1.00 91.38 90 ASN A CA 1
ATOM 684 C C . ASN A 1 90 ? 58.712 33.593 -45.593 1.00 91.38 90 ASN A C 1
ATOM 686 O O . ASN A 1 90 ? 58.493 33.498 -46.797 1.00 91.38 90 ASN A O 1
ATOM 690 N N . TRP A 1 91 ? 57.964 32.980 -44.676 1.00 89.56 91 TRP A N 1
ATOM 691 C CA . TRP A 1 91 ? 56.783 32.195 -45.007 1.00 89.56 91 TRP A CA 1
ATOM 692 C C . TRP A 1 91 ? 55.761 33.003 -45.806 1.00 89.56 91 TRP A C 1
ATOM 694 O O . TRP A 1 91 ? 55.376 32.568 -46.884 1.00 89.56 91 TRP A O 1
ATOM 704 N N . LEU A 1 92 ? 55.395 34.216 -45.375 1.00 87.94 92 LEU A N 1
ATOM 705 C CA . LEU A 1 92 ? 54.428 35.064 -46.093 1.00 87.94 92 LEU A CA 1
ATOM 706 C C . LEU A 1 92 ? 54.863 35.478 -47.513 1.00 87.94 92 LEU A C 1
ATOM 708 O O . LEU A 1 92 ? 54.022 35.908 -48.301 1.00 87.94 92 LEU A O 1
ATOM 712 N N . GLN A 1 93 ? 56.147 35.343 -47.859 1.00 90.12 93 GLN A N 1
ATOM 713 C CA . GLN A 1 93 ? 56.655 35.608 -49.210 1.00 90.12 93 GLN A CA 1
ATOM 714 C C . GLN A 1 93 ? 56.461 34.419 -50.164 1.00 90.12 93 GLN A C 1
ATOM 716 O O . GLN A 1 93 ? 56.563 34.596 -51.379 1.00 90.12 93 GLN A O 1
ATOM 721 N N . ILE A 1 94 ? 56.162 33.223 -49.644 1.00 89.19 94 ILE A N 1
ATOM 722 C CA . ILE A 1 94 ? 55.859 32.044 -50.459 1.00 89.19 94 ILE A CA 1
ATOM 723 C C . ILE A 1 94 ? 54.479 32.235 -51.123 1.00 89.19 94 ILE A C 1
ATOM 725 O O . ILE A 1 94 ? 53.518 32.614 -50.437 1.00 89.19 94 ILE A O 1
ATOM 729 N N . PRO A 1 95 ? 54.336 31.956 -52.438 1.00 88.12 95 PRO A N 1
ATOM 730 C CA . PRO A 1 95 ? 53.065 32.097 -53.145 1.00 88.12 95 PRO A CA 1
ATOM 731 C C . PRO A 1 95 ? 51.911 31.364 -52.455 1.00 88.12 95 PRO A C 1
ATOM 733 O O . PRO A 1 95 ? 52.060 30.231 -51.994 1.00 88.12 95 PRO A O 1
ATOM 736 N N . GLU A 1 96 ? 50.736 31.992 -52.431 1.00 83.94 96 GLU A N 1
ATOM 737 C CA . GLU A 1 96 ? 49.538 31.456 -51.773 1.00 83.94 96 GLU A CA 1
ATOM 738 C C . GLU A 1 96 ? 49.140 30.070 -52.300 1.00 83.94 96 GLU A C 1
ATOM 740 O O . GLU A 1 96 ? 48.819 29.189 -51.510 1.00 83.94 96 GLU A O 1
ATOM 745 N N . SER A 1 97 ? 49.300 29.822 -53.604 1.00 83.38 97 SER A N 1
ATOM 746 C CA . SER A 1 97 ? 49.035 28.522 -54.238 1.00 83.38 97 SER A CA 1
ATOM 747 C C . SER A 1 97 ? 49.905 27.367 -53.717 1.00 83.38 97 SER A C 1
ATOM 749 O O . SER A 1 97 ? 49.575 26.210 -53.951 1.00 83.38 97 SER A O 1
ATOM 751 N N . ILE A 1 98 ? 51.030 27.667 -53.056 1.00 82.75 98 ILE A N 1
ATOM 752 C CA . ILE A 1 98 ? 51.917 26.688 -52.405 1.00 82.75 98 ILE A CA 1
ATOM 753 C C . ILE A 1 98 ? 51.685 26.683 -50.892 1.00 82.75 98 ILE A C 1
ATOM 755 O O . ILE A 1 98 ? 51.677 25.622 -50.274 1.00 82.75 98 ILE A O 1
ATOM 759 N N . ARG A 1 99 ? 51.448 27.852 -50.283 1.00 85.00 99 ARG A N 1
ATOM 760 C CA . ARG A 1 99 ? 51.122 27.929 -48.853 1.00 85.00 99 ARG A CA 1
ATOM 761 C C . ARG A 1 99 ? 49.813 27.228 -48.515 1.00 85.00 99 ARG A C 1
ATOM 763 O O . ARG A 1 99 ? 49.746 26.623 -47.459 1.00 85.00 99 ARG A O 1
ATOM 770 N N . GLN A 1 100 ? 48.802 27.295 -49.378 1.00 79.25 100 GLN A N 1
ATOM 771 C CA . GLN A 1 100 ? 47.470 26.749 -49.114 1.00 79.25 100 GLN A CA 1
ATOM 772 C C . GLN A 1 100 ? 47.456 25.205 -48.984 1.00 79.25 100 GLN A C 1
ATOM 774 O O . GLN A 1 100 ? 46.896 24.718 -48.006 1.00 79.25 100 GLN A O 1
ATOM 779 N N . PRO A 1 101 ? 48.122 24.410 -49.849 1.00 74.81 101 PRO A N 1
ATOM 780 C CA . PRO A 1 101 ? 48.315 22.971 -49.613 1.00 74.81 101 PRO A CA 1
ATOM 781 C C . PRO A 1 101 ? 49.113 22.655 -48.340 1.00 74.81 101 PRO A C 1
ATOM 783 O O . PRO A 1 101 ? 48.743 21.775 -47.563 1.00 74.81 101 PRO A O 1
ATOM 786 N N . CYS A 1 102 ? 50.187 23.409 -48.095 1.00 78.44 102 CYS A N 1
ATOM 787 C CA . CYS A 1 102 ? 50.984 23.311 -46.873 1.00 78.44 102 CYS A CA 1
ATOM 788 C C . CYS A 1 102 ? 50.173 23.673 -45.620 1.00 78.44 102 CYS A C 1
ATOM 790 O O . CYS A 1 102 ? 50.470 23.186 -44.531 1.00 78.44 102 CYS A O 1
ATOM 792 N N . PHE A 1 103 ? 49.149 24.517 -45.774 1.00 75.50 103 PHE A N 1
ATOM 793 C CA . PHE A 1 103 ? 48.350 25.031 -44.677 1.00 75.50 103 PHE A CA 1
ATOM 794 C C . PHE A 1 103 ? 47.594 23.903 -43.969 1.00 75.50 103 PHE A C 1
ATOM 796 O O . PHE A 1 103 ? 47.723 23.737 -42.760 1.00 75.50 103 PHE A O 1
ATOM 803 N N . ALA A 1 104 ? 46.888 23.074 -44.741 1.00 67.44 104 ALA A N 1
ATOM 804 C CA . ALA A 1 104 ? 46.147 21.929 -44.216 1.00 67.44 104 ALA A CA 1
ATOM 805 C C . ALA A 1 104 ? 47.065 20.895 -43.539 1.00 67.44 104 ALA A C 1
ATOM 807 O O . ALA A 1 104 ? 46.681 20.280 -42.554 1.00 67.44 104 ALA A O 1
ATOM 808 N N . THR A 1 105 ? 48.296 20.740 -44.035 1.00 71.56 105 THR A N 1
ATOM 809 C CA . THR A 1 105 ? 49.259 19.762 -43.498 1.00 71.56 105 THR A CA 1
ATOM 810 C C . THR A 1 105 ? 49.911 20.241 -42.197 1.00 71.56 105 THR A C 1
ATOM 812 O O . THR A 1 105 ? 50.068 19.469 -41.258 1.00 71.56 105 THR A O 1
ATOM 815 N N . MET A 1 106 ? 50.300 21.519 -42.124 1.00 75.75 106 MET A N 1
ATOM 816 C CA . MET A 1 106 ? 51.055 22.045 -40.981 1.00 75.75 106 MET A CA 1
ATOM 817 C C . MET A 1 106 ? 50.208 22.706 -39.914 1.00 75.75 106 MET A C 1
ATOM 819 O O . MET A 1 106 ? 50.602 22.687 -38.756 1.00 75.75 106 MET A O 1
ATOM 823 N N . PHE A 1 107 ? 49.104 23.350 -40.268 1.00 73.81 107 PHE A N 1
ATOM 824 C CA . PHE A 1 107 ? 48.300 24.085 -39.292 1.00 73.81 107 PHE A CA 1
ATOM 825 C C . PHE A 1 107 ? 47.025 23.336 -38.946 1.00 73.81 107 PHE A C 1
ATOM 827 O O . PHE A 1 107 ? 46.526 23.544 -37.843 1.00 73.81 107 PHE A O 1
ATOM 834 N N . GLY A 1 108 ? 46.562 22.438 -39.826 1.00 68.62 108 GLY A N 1
ATOM 835 C CA . GLY A 1 108 ? 45.321 21.690 -39.636 1.00 68.62 108 GLY A CA 1
ATOM 836 C C . GLY A 1 108 ? 44.214 22.603 -39.111 1.00 68.62 108 GLY A C 1
ATOM 837 O O . GLY A 1 108 ? 44.051 23.730 -39.589 1.00 68.62 108 GLY A O 1
ATOM 838 N N . ASP A 1 109 ? 43.571 22.149 -38.041 1.00 67.81 109 ASP A N 1
ATOM 839 C CA . ASP A 1 109 ? 42.419 22.802 -37.415 1.00 67.81 109 ASP A CA 1
ATOM 840 C C . ASP A 1 109 ? 42.827 23.868 -36.368 1.00 67.81 109 ASP A C 1
ATOM 842 O O . ASP A 1 109 ? 41.997 24.644 -35.886 1.00 67.81 109 ASP A O 1
ATOM 846 N N . LEU A 1 110 ? 44.127 23.985 -36.042 1.00 75.38 110 LEU A N 1
ATOM 847 C CA . LEU A 1 110 ? 44.651 24.869 -34.987 1.00 75.38 110 LEU A CA 1
ATOM 848 C C . LEU A 1 110 ? 44.311 26.347 -35.228 1.00 75.38 110 LEU A C 1
ATOM 850 O O . LEU A 1 110 ? 44.009 27.075 -34.284 1.00 75.38 110 LEU A O 1
ATOM 854 N N . VAL A 1 111 ? 44.365 26.805 -36.483 1.00 71.31 111 VAL A N 1
ATOM 855 C CA . VAL A 1 111 ? 44.077 28.209 -36.832 1.00 71.31 111 VAL A CA 1
ATOM 856 C C . VAL A 1 111 ? 42.587 28.506 -36.703 1.00 71.31 111 VAL A C 1
ATOM 858 O O . VAL A 1 111 ? 42.229 29.540 -36.143 1.00 71.31 111 VAL A O 1
ATOM 861 N N . SER A 1 112 ? 41.731 27.602 -37.186 1.00 67.69 112 SER A N 1
ATOM 862 C CA . SER A 1 112 ? 40.273 27.731 -37.096 1.00 67.69 112 SER A CA 1
ATOM 863 C C . SER A 1 112 ? 39.839 27.831 -35.631 1.00 67.69 112 SER A C 1
ATOM 865 O O . SER A 1 112 ? 39.221 28.807 -35.207 1.00 67.69 112 SER A O 1
ATOM 867 N N . VAL A 1 113 ? 40.314 26.886 -34.821 1.00 70.19 113 VAL A N 1
ATOM 868 C CA . VAL A 1 113 ? 40.026 26.761 -33.390 1.00 70.19 113 VAL A CA 1
ATOM 869 C C . VAL A 1 113 ? 40.544 27.973 -32.593 1.00 70.19 113 VAL A C 1
ATOM 871 O O . VAL A 1 113 ? 39.823 28.525 -31.760 1.00 70.19 113 VAL A O 1
ATOM 874 N N . GLN A 1 114 ? 41.737 28.492 -32.908 1.00 72.69 114 GLN A N 1
ATOM 875 C CA . GLN A 1 114 ? 42.316 29.661 -32.230 1.00 72.69 114 GLN A CA 1
ATOM 876 C C . GLN A 1 114 ? 41.543 30.974 -32.464 1.00 72.69 114 GLN A C 1
ATOM 878 O O . GLN A 1 114 ? 41.566 31.861 -31.600 1.00 72.69 114 GLN A O 1
ATOM 883 N N . LEU A 1 115 ? 40.864 31.124 -33.608 1.00 71.38 115 LEU A N 1
ATOM 884 C CA . LEU A 1 115 ? 40.068 32.319 -33.922 1.00 71.38 115 LEU A CA 1
ATOM 885 C C . LEU A 1 115 ? 38.799 32.427 -33.064 1.00 71.38 115 LEU A C 1
ATOM 887 O O . LEU A 1 115 ? 38.249 33.521 -32.919 1.00 71.38 115 LEU A O 1
ATOM 891 N N . HIS A 1 116 ? 38.365 31.331 -32.442 1.00 71.00 116 HIS A N 1
ATOM 892 C CA . HIS A 1 116 ? 37.252 31.353 -31.507 1.00 71.00 116 HIS A CA 1
ATOM 893 C C . HIS A 1 116 ? 37.702 31.891 -30.141 1.00 71.00 116 HIS A C 1
ATOM 895 O O . HIS A 1 116 ? 38.687 31.448 -29.543 1.00 71.00 116 HIS A O 1
ATOM 901 N N . ASN A 1 117 ? 36.971 32.881 -29.628 1.00 66.31 117 ASN A N 1
ATOM 902 C CA . ASN A 1 117 ? 37.132 33.384 -28.267 1.00 66.31 117 ASN A CA 1
ATOM 903 C C . ASN A 1 117 ? 36.022 32.796 -27.404 1.00 66.31 117 ASN A C 1
ATOM 905 O O . ASN A 1 117 ? 34.923 33.337 -27.344 1.00 66.31 117 ASN A O 1
ATOM 909 N N . PHE A 1 118 ? 36.329 31.676 -26.756 1.00 67.25 118 PHE A N 1
ATOM 910 C CA . PHE A 1 118 ? 35.468 31.072 -25.751 1.00 67.25 118 PHE A CA 1
ATOM 911 C C . PHE A 1 118 ? 36.093 31.263 -24.376 1.00 67.25 118 PHE A C 1
ATOM 913 O O . PHE A 1 118 ? 37.255 30.926 -24.155 1.00 67.25 118 PHE A O 1
ATOM 920 N N . GLN A 1 119 ? 35.312 31.818 -23.459 1.00 65.00 119 GLN A N 1
ATOM 921 C CA . GLN A 1 119 ? 35.652 31.882 -22.050 1.00 65.00 119 GLN A CA 1
ATOM 922 C C . GLN A 1 119 ? 34.574 31.133 -21.293 1.00 65.00 119 GLN A C 1
ATOM 924 O O . GLN A 1 119 ? 33.389 31.425 -21.441 1.00 65.00 119 GLN A O 1
ATOM 929 N N . GLN A 1 120 ? 34.997 30.169 -20.490 1.00 71.50 120 GLN A N 1
ATOM 930 C CA . GLN A 1 120 ? 34.135 29.478 -19.556 1.00 71.50 120 GLN A CA 1
ATOM 931 C C . GLN A 1 120 ? 33.505 30.489 -18.569 1.00 71.50 120 GLN A C 1
ATOM 933 O O . GLN A 1 120 ? 34.232 31.106 -17.788 1.00 71.50 120 GLN A O 1
ATOM 938 N N . PRO A 1 121 ? 32.172 30.687 -18.595 1.00 62.28 121 PRO A N 1
ATOM 939 C CA . PRO A 1 121 ? 31.517 31.723 -17.794 1.00 62.28 121 PRO A CA 1
ATOM 940 C C . PRO A 1 121 ? 31.324 31.324 -16.318 1.00 62.28 121 PRO A C 1
ATOM 942 O O . PRO A 1 121 ? 31.178 32.190 -15.461 1.00 62.28 121 PRO A O 1
ATOM 945 N N . ILE A 1 122 ? 31.302 30.019 -16.014 1.00 67.75 122 ILE A N 1
ATOM 946 C CA . ILE A 1 122 ? 31.138 29.403 -14.678 1.00 67.75 122 ILE A CA 1
ATOM 947 C C . ILE A 1 122 ? 31.995 28.119 -14.662 1.00 67.75 122 ILE A C 1
ATOM 949 O O . ILE A 1 122 ? 32.388 27.683 -15.730 1.00 67.75 122 ILE A O 1
ATOM 953 N N . ASN A 1 123 ? 32.312 27.473 -13.531 1.00 75.25 123 ASN A N 1
ATOM 954 C CA . ASN A 1 123 ? 33.075 26.204 -13.466 1.00 75.25 123 ASN A CA 1
ATOM 955 C C . ASN A 1 123 ? 32.420 24.992 -14.226 1.00 75.25 123 ASN A C 1
ATOM 957 O O . ASN A 1 123 ? 32.084 23.994 -13.609 1.00 75.25 123 ASN A O 1
ATOM 961 N N . CYS A 1 124 ? 32.225 25.057 -15.554 1.00 82.88 124 CYS A N 1
ATOM 962 C CA . CYS A 1 124 ? 31.554 24.110 -16.451 1.00 82.88 124 CYS A CA 1
ATOM 963 C C . CYS A 1 124 ? 32.369 23.790 -17.732 1.00 82.88 124 CYS A C 1
ATOM 965 O O . CYS A 1 124 ? 31.900 23.976 -18.862 1.00 82.88 124 CYS A O 1
ATOM 967 N N . CYS A 1 125 ? 33.604 23.306 -17.584 1.00 85.19 125 CYS A N 1
ATOM 968 C CA . CYS A 1 125 ? 34.492 23.021 -18.720 1.00 85.19 125 CYS A CA 1
ATOM 969 C C . CYS A 1 125 ? 33.886 22.048 -19.754 1.00 85.19 125 CYS A C 1
ATOM 971 O O . CYS A 1 125 ? 34.029 22.261 -20.954 1.00 85.19 125 CYS A O 1
ATOM 973 N N . SER A 1 126 ? 33.128 21.045 -19.305 1.00 87.31 126 SER A N 1
ATOM 974 C CA . SER A 1 126 ? 32.436 20.067 -20.156 1.00 87.31 126 SER A CA 1
ATOM 975 C C . SER A 1 126 ? 31.491 20.723 -21.174 1.00 87.31 126 SER A C 1
ATOM 977 O O . SER A 1 126 ? 31.689 20.609 -22.383 1.00 87.31 126 SER A O 1
ATOM 979 N N . VAL A 1 127 ? 30.495 21.472 -20.692 1.00 89.00 127 VAL A N 1
ATOM 980 C CA . VAL A 1 127 ? 29.498 22.164 -21.530 1.00 89.00 127 VAL A CA 1
ATOM 981 C C . VAL A 1 127 ? 30.159 23.216 -22.419 1.00 89.00 127 VAL A C 1
ATOM 983 O O . VAL A 1 127 ? 29.778 23.383 -23.576 1.00 89.00 127 VAL A O 1
ATOM 986 N N . THR A 1 128 ? 31.193 23.887 -21.907 1.00 89.56 128 THR A N 1
ATOM 987 C CA . THR A 1 128 ? 31.965 24.861 -22.689 1.00 89.56 128 THR A CA 1
ATOM 988 C C . THR A 1 128 ? 32.685 24.192 -23.862 1.00 89.56 128 THR A C 1
ATOM 990 O O . THR A 1 128 ? 32.657 24.725 -24.970 1.00 89.56 128 THR A O 1
ATOM 993 N N . ALA A 1 129 ? 33.254 22.998 -23.665 1.00 89.88 129 ALA A N 1
ATOM 994 C CA . ALA A 1 129 ? 33.907 22.239 -24.731 1.00 89.88 129 ALA A CA 1
ATOM 995 C C . ALA A 1 129 ? 32.914 21.779 -25.810 1.00 89.88 129 ALA A C 1
ATOM 997 O O . ALA A 1 129 ? 33.223 21.853 -27.000 1.00 89.88 129 ALA A O 1
ATOM 998 N N . ALA A 1 130 ? 31.703 21.365 -25.421 1.00 91.56 130 ALA A N 1
ATOM 999 C CA . ALA A 1 130 ? 30.646 21.022 -26.374 1.00 91.56 130 ALA A CA 1
ATOM 1000 C C . ALA A 1 130 ? 30.174 22.243 -27.186 1.00 91.56 130 ALA A C 1
ATOM 1002 O O . ALA A 1 130 ? 30.078 22.156 -28.410 1.00 91.56 130 ALA A O 1
ATOM 1003 N N . ALA A 1 131 ? 29.941 23.392 -26.540 1.00 90.69 131 ALA A N 1
ATOM 1004 C CA . ALA A 1 131 ? 29.533 24.628 -27.219 1.00 90.69 131 ALA A CA 1
ATOM 1005 C C . ALA A 1 131 ? 30.597 25.127 -28.210 1.00 90.69 131 ALA A C 1
ATOM 1007 O O . ALA A 1 131 ? 30.282 25.491 -29.348 1.00 90.69 131 ALA A O 1
ATOM 1008 N N . LEU A 1 132 ? 31.867 25.073 -27.797 1.00 88.50 132 LEU A N 1
ATOM 1009 C CA . LEU A 1 132 ? 33.007 25.378 -28.655 1.00 88.50 132 LEU A CA 1
ATOM 1010 C C . LEU A 1 132 ? 33.073 24.424 -29.855 1.00 88.50 132 LEU A C 1
ATOM 1012 O O . LEU A 1 132 ? 33.245 24.887 -30.978 1.00 88.50 132 LEU A O 1
ATOM 1016 N N . SER A 1 133 ? 32.870 23.121 -29.644 1.00 90.62 133 SER A N 1
ATOM 1017 C CA . SER A 1 133 ? 32.882 22.121 -30.723 1.00 90.62 133 SER A CA 1
ATOM 1018 C C . SER A 1 133 ? 31.757 22.351 -31.736 1.00 90.62 133 SER A C 1
ATOM 1020 O O . SER A 1 133 ? 31.991 22.310 -32.941 1.00 90.62 133 SER A O 1
ATOM 1022 N N . MET A 1 134 ? 30.541 22.665 -31.274 1.00 91.31 134 MET A N 1
ATOM 1023 C CA . MET A 1 134 ? 29.419 23.017 -32.156 1.00 91.31 134 MET A CA 1
ATOM 1024 C C . MET A 1 134 ? 29.704 24.293 -32.962 1.00 91.31 134 MET A C 1
ATOM 1026 O O . MET A 1 134 ? 29.456 24.327 -34.169 1.00 91.31 134 MET A O 1
ATOM 1030 N N . SER A 1 135 ? 30.282 25.308 -32.312 1.00 87.69 135 SER A N 1
ATOM 1031 C CA . SER A 1 135 ? 30.686 26.562 -32.957 1.00 87.69 135 SER A CA 1
ATOM 1032 C C . SER A 1 135 ? 31.781 26.355 -34.003 1.00 87.69 135 SER A C 1
ATOM 1034 O O . SER A 1 135 ? 31.681 26.919 -35.092 1.00 87.69 135 SER A O 1
ATOM 1036 N N . ALA A 1 136 ? 32.771 25.508 -33.709 1.00 83.94 136 ALA A N 1
ATOM 1037 C CA . ALA A 1 136 ? 33.841 25.143 -34.637 1.00 83.94 136 ALA A CA 1
ATOM 1038 C C . ALA A 1 136 ? 33.304 24.406 -35.878 1.00 83.94 136 ALA A C 1
ATOM 1040 O O . ALA A 1 136 ? 33.738 24.682 -36.991 1.00 83.94 136 ALA A O 1
ATOM 1041 N N . LEU A 1 137 ? 32.271 23.568 -35.722 1.00 86.88 137 LEU A N 1
ATOM 1042 C CA . LEU A 1 137 ? 31.555 22.938 -36.843 1.00 86.88 137 LEU A CA 1
ATOM 1043 C C . LEU A 1 137 ? 30.672 23.913 -37.656 1.00 86.88 137 LEU A C 1
ATOM 1045 O O . LEU A 1 137 ? 29.951 23.490 -38.563 1.00 86.88 137 LEU A O 1
ATOM 1049 N N . GLY A 1 138 ? 30.687 25.210 -37.335 1.00 83.69 138 GLY A N 1
ATOM 1050 C CA . GLY A 1 138 ? 29.927 26.246 -38.036 1.00 83.69 138 GLY A CA 1
ATOM 1051 C C . GLY A 1 138 ? 28.499 26.457 -37.523 1.00 83.69 138 GLY A C 1
ATOM 1052 O O . GLY A 1 138 ? 27.697 27.103 -38.204 1.00 83.69 138 GLY A O 1
ATOM 1053 N N . PHE A 1 139 ? 28.157 25.937 -36.340 1.00 87.12 139 PHE A N 1
ATOM 1054 C CA . PHE A 1 139 ? 26.855 26.137 -35.699 1.00 87.12 139 PHE A CA 1
ATOM 1055 C C . PHE A 1 139 ? 26.996 27.071 -34.501 1.00 87.12 139 PHE A C 1
ATOM 1057 O O . PHE A 1 139 ? 27.547 26.684 -33.477 1.00 87.12 139 PHE A O 1
ATOM 1064 N N . SER A 1 140 ? 26.465 28.290 -34.610 1.00 85.88 140 SER A N 1
ATOM 1065 C CA . SER A 1 140 ? 26.462 29.250 -33.499 1.00 85.88 140 SER A CA 1
ATOM 1066 C C . SER A 1 140 ? 25.817 28.631 -32.256 1.00 85.88 140 SER A C 1
ATOM 1068 O O . SER A 1 140 ? 24.617 28.363 -32.266 1.00 85.88 140 SER A O 1
ATOM 1070 N N . CYS A 1 141 ? 26.611 28.407 -31.211 1.00 88.62 141 CYS A N 1
ATOM 1071 C CA . CYS A 1 141 ? 26.176 27.759 -29.979 1.00 88.62 141 CYS A CA 1
ATOM 1072 C C . CYS A 1 141 ? 26.920 28.364 -28.791 1.00 88.62 141 CYS A C 1
ATOM 1074 O O . CYS A 1 141 ? 28.128 28.174 -28.670 1.00 88.62 141 CYS A O 1
ATOM 1076 N N . GLU A 1 142 ? 26.218 29.040 -27.885 1.00 88.12 142 GLU A N 1
ATOM 1077 C CA . GLU A 1 142 ? 26.793 29.510 -26.624 1.00 88.12 142 GLU A CA 1
ATOM 1078 C C . GLU A 1 142 ? 26.577 28.501 -25.486 1.00 88.12 142 GLU A C 1
ATOM 1080 O O . GLU A 1 142 ? 25.700 27.638 -25.539 1.00 88.12 142 GLU A O 1
ATOM 1085 N N . VAL A 1 143 ? 27.345 28.634 -24.397 1.00 88.25 143 VAL A N 1
ATOM 1086 C CA . VAL A 1 143 ? 27.170 27.812 -23.182 1.00 88.25 143 VAL A CA 1
ATOM 1087 C C . VAL A 1 143 ? 25.730 27.899 -22.664 1.00 88.25 143 VAL A C 1
ATOM 1089 O O . VAL A 1 143 ? 25.124 26.882 -22.330 1.00 88.25 143 VAL A O 1
ATOM 1092 N N . ASN A 1 144 ? 25.160 29.108 -22.653 1.00 86.88 144 ASN A N 1
ATOM 1093 C CA . ASN A 1 144 ? 23.790 29.353 -22.200 1.00 86.88 144 ASN A CA 1
ATOM 1094 C C . ASN A 1 144 ? 22.735 28.675 -23.083 1.00 86.88 144 ASN A C 1
ATOM 1096 O O . ASN A 1 144 ? 21.679 28.307 -22.570 1.00 86.88 144 ASN A O 1
ATOM 1100 N N . ASP A 1 145 ? 23.009 28.483 -24.378 1.00 89.38 145 ASP A N 1
ATOM 1101 C CA . ASP A 1 145 ? 22.097 27.752 -25.258 1.00 89.38 145 ASP A CA 1
ATOM 1102 C C . ASP A 1 145 ? 22.021 26.289 -24.829 1.00 89.38 145 ASP A C 1
ATOM 1104 O O . ASP A 1 145 ? 20.927 25.766 -24.665 1.00 89.38 145 ASP A O 1
ATOM 1108 N N . ILE A 1 146 ? 23.149 25.639 -24.531 1.00 89.06 146 ILE A N 1
ATOM 1109 C CA . ILE A 1 146 ? 23.127 24.251 -24.046 1.00 89.06 146 ILE A CA 1
ATOM 1110 C C . ILE A 1 146 ? 22.379 24.148 -22.709 1.00 89.06 146 ILE A C 1
ATOM 1112 O O . ILE A 1 146 ? 21.530 23.272 -22.552 1.00 89.06 146 ILE A O 1
ATOM 1116 N N . PHE A 1 147 ? 22.618 25.066 -21.763 1.00 86.94 147 PHE A N 1
ATOM 1117 C CA . PHE A 1 147 ? 21.876 25.083 -20.494 1.00 86.94 147 PHE A CA 1
ATOM 1118 C C . PHE A 1 147 ? 20.362 25.223 -20.694 1.00 86.94 147 PHE A C 1
ATOM 1120 O O . PHE A 1 147 ? 19.591 24.525 -20.034 1.00 86.94 147 PHE A O 1
ATOM 1127 N N . ARG A 1 148 ? 19.935 26.102 -21.610 1.00 86.81 148 ARG A N 1
ATOM 1128 C CA . ARG A 1 148 ? 18.520 26.359 -21.897 1.00 86.81 148 ARG A CA 1
ATOM 1129 C C . ARG A 1 148 ? 17.863 25.190 -22.627 1.00 86.81 148 ARG A C 1
ATOM 1131 O O . ARG A 1 148 ? 16.822 24.711 -22.192 1.00 86.81 148 ARG A O 1
ATOM 1138 N N . GLU A 1 149 ? 18.459 24.740 -23.725 1.00 85.62 149 GLU A N 1
ATOM 1139 C CA . GLU A 1 149 ? 17.865 23.751 -24.631 1.00 85.62 149 GLU A CA 1
ATOM 1140 C C . GLU A 1 149 ? 17.891 22.328 -24.053 1.00 85.62 149 GLU A C 1
ATOM 1142 O O . GLU A 1 149 ? 17.025 21.518 -24.385 1.00 85.62 149 GLU A O 1
ATOM 1147 N N . CYS A 1 150 ? 18.848 22.028 -23.167 1.00 83.62 150 CYS A N 1
ATOM 1148 C CA . CYS A 1 150 ? 18.922 20.753 -22.446 1.00 83.62 150 CYS A CA 1
ATOM 1149 C C . CYS A 1 150 ? 18.321 20.819 -21.030 1.00 83.62 150 CYS A C 1
ATOM 1151 O O . CYS A 1 150 ? 18.362 19.819 -20.321 1.00 83.62 150 CYS A O 1
ATOM 1153 N N . ALA A 1 151 ? 17.786 21.974 -20.605 1.00 81.31 151 ALA A N 1
ATOM 1154 C CA . ALA A 1 151 ? 17.236 22.201 -19.262 1.00 81.31 151 ALA A CA 1
ATOM 1155 C C . ALA A 1 151 ? 18.183 21.765 -18.120 1.00 81.31 151 ALA A C 1
ATOM 1157 O O . ALA A 1 151 ? 17.765 21.151 -17.136 1.00 81.31 151 ALA A O 1
ATOM 1158 N N . LEU A 1 152 ? 19.477 22.072 -18.256 1.00 78.81 152 LEU A N 1
ATOM 1159 C CA . LEU A 1 152 ? 20.512 21.585 -17.343 1.00 78.81 152 LEU A CA 1
ATOM 1160 C C . LEU A 1 152 ? 20.525 22.361 -16.016 1.00 78.81 152 LEU A C 1
ATOM 1162 O O . LEU A 1 152 ? 20.659 23.588 -16.029 1.00 78.81 152 LEU A O 1
ATOM 1166 N N . PRO A 1 153 ? 20.476 21.682 -14.855 1.00 77.94 153 PRO A N 1
ATOM 1167 C CA . PRO A 1 153 ? 20.677 22.334 -13.566 1.00 77.94 153 PRO A CA 1
ATOM 1168 C C . PRO A 1 153 ? 22.115 22.850 -13.428 1.00 77.94 153 PRO A C 1
ATOM 1170 O O . PRO A 1 153 ? 23.077 22.097 -13.576 1.00 77.94 153 PRO A O 1
ATOM 1173 N N . SER A 1 154 ? 22.285 24.130 -13.090 1.00 72.88 154 SER A N 1
ATOM 1174 C CA . SER A 1 154 ? 23.618 24.734 -12.935 1.00 72.88 154 SER A CA 1
ATOM 1175 C C . SER A 1 154 ? 24.447 24.077 -11.827 1.00 72.88 154 SER A C 1
ATOM 1177 O O . SER A 1 154 ? 25.649 23.896 -12.000 1.00 72.88 154 SER A O 1
ATOM 1179 N N . SER A 1 155 ? 23.816 23.657 -10.725 1.00 70.81 155 SER A N 1
ATOM 1180 C CA . SER A 1 155 ? 24.476 22.950 -9.618 1.00 70.81 155 SER A CA 1
ATOM 1181 C C . SER A 1 155 ? 25.118 21.634 -10.057 1.00 70.81 155 SER A C 1
ATOM 1183 O O . SER A 1 155 ? 26.232 21.339 -9.636 1.00 70.81 155 SER A O 1
ATOM 1185 N N . PHE A 1 156 ? 24.458 20.892 -10.944 1.00 70.31 156 PHE A N 1
ATOM 1186 C CA . PHE A 1 156 ? 24.932 19.601 -11.438 1.00 70.31 156 PHE A CA 1
ATOM 1187 C C . PHE A 1 156 ? 26.224 19.753 -12.248 1.00 70.31 156 PHE A C 1
ATOM 1189 O O . PHE A 1 156 ? 27.206 19.041 -12.050 1.00 70.31 156 PHE A O 1
ATOM 1196 N N . VAL A 1 157 ? 26.261 20.751 -13.131 1.00 72.00 157 VAL A N 1
ATOM 1197 C CA . VAL A 1 157 ? 27.431 20.997 -13.980 1.00 72.00 157 VAL A CA 1
ATOM 1198 C C . VAL A 1 157 ? 28.603 21.576 -13.181 1.00 72.00 157 VAL A C 1
ATOM 1200 O O . VAL A 1 157 ? 29.752 21.252 -13.469 1.00 72.00 157 VAL A O 1
ATOM 1203 N N . VAL A 1 158 ? 28.317 22.433 -12.196 1.00 69.44 158 VAL A N 1
ATOM 1204 C CA . VAL A 1 158 ? 29.323 23.252 -11.499 1.00 69.44 158 VAL A CA 1
ATOM 1205 C C . VAL A 1 158 ? 29.877 22.592 -10.236 1.00 69.44 158 VAL A C 1
ATOM 1207 O O . VAL A 1 158 ? 31.075 22.702 -9.982 1.00 69.44 158 VAL A O 1
ATOM 1210 N N . ASN A 1 159 ? 29.030 21.933 -9.440 1.00 64.81 159 ASN A N 1
ATOM 1211 C CA . ASN A 1 159 ? 29.428 21.346 -8.157 1.00 64.81 159 ASN A CA 1
ATOM 1212 C C . ASN A 1 159 ? 29.753 19.860 -8.297 1.00 64.81 159 ASN A C 1
ATOM 1214 O O . ASN A 1 159 ? 30.782 19.409 -7.798 1.00 64.81 159 ASN A O 1
ATOM 1218 N N . ASP A 1 160 ? 28.894 19.116 -8.995 1.00 62.56 160 ASP A N 1
ATOM 1219 C CA . ASP A 1 160 ? 29.047 17.668 -9.110 1.00 62.56 160 ASP A CA 1
ATOM 1220 C C . ASP A 1 160 ? 29.989 17.322 -10.261 1.00 62.56 160 ASP A C 1
ATOM 1222 O O . ASP A 1 160 ? 30.841 16.451 -10.125 1.00 62.56 160 ASP A O 1
ATOM 1226 N N . GLY A 1 161 ? 29.922 18.041 -11.378 1.00 70.12 161 GLY A N 1
ATOM 1227 C CA . GLY A 1 161 ? 30.751 17.803 -12.554 1.00 70.12 161 GLY A CA 1
ATOM 1228 C C . GLY A 1 161 ? 30.294 16.585 -13.367 1.00 70.12 161 GLY A C 1
ATOM 1229 O O . GLY A 1 161 ? 29.812 15.578 -12.843 1.00 70.12 161 GLY A O 1
ATOM 1230 N N . ILE A 1 162 ? 30.497 16.683 -14.678 1.00 75.44 162 ILE A N 1
ATOM 1231 C CA . ILE A 1 162 ? 29.906 15.799 -15.689 1.00 75.44 162 ILE A CA 1
ATOM 1232 C C . ILE A 1 162 ? 30.901 14.719 -16.154 1.00 75.44 162 ILE A C 1
ATOM 1234 O O . ILE A 1 162 ? 32.080 15.014 -16.362 1.00 75.44 162 ILE A O 1
ATOM 1238 N N . SER A 1 163 ? 30.435 13.476 -16.314 1.00 76.25 163 SER A N 1
ATOM 1239 C CA . SER A 1 163 ? 31.188 12.355 -16.902 1.00 76.25 163 SER A CA 1
ATOM 1240 C C . SER A 1 163 ? 31.274 12.453 -18.433 1.00 76.25 163 SER A C 1
ATOM 1242 O O . SER A 1 163 ? 30.584 13.257 -19.063 1.00 76.25 163 SER A O 1
ATOM 1244 N N . LEU A 1 164 ? 32.118 11.627 -19.065 1.00 80.44 164 LEU A N 1
ATOM 1245 C CA . LEU A 1 164 ? 32.192 11.563 -20.529 1.00 80.44 164 LEU A CA 1
ATOM 1246 C C . LEU A 1 164 ? 30.828 11.213 -21.154 1.00 80.44 164 LEU A C 1
ATOM 1248 O O . LEU A 1 164 ? 30.406 11.867 -22.109 1.00 80.44 164 LEU A O 1
ATOM 1252 N N . GLY A 1 165 ? 30.143 10.207 -20.600 1.00 78.69 165 GLY A N 1
ATOM 1253 C CA . GLY A 1 165 ? 28.821 9.774 -21.057 1.00 78.69 165 GLY A CA 1
ATOM 1254 C C . GLY A 1 165 ? 27.759 10.861 -20.885 1.00 78.69 165 GLY A C 1
ATOM 1255 O O . GLY A 1 165 ? 27.013 11.153 -21.814 1.00 78.69 165 GLY A O 1
ATOM 1256 N N . GLU A 1 166 ? 27.730 11.529 -19.733 1.00 80.75 166 GLU A N 1
ATOM 1257 C CA . GLU A 1 166 ? 26.776 12.616 -19.478 1.00 80.75 166 GLU A CA 1
ATOM 1258 C C . GLU A 1 166 ? 26.973 13.784 -20.457 1.00 80.75 166 GLU A C 1
ATOM 1260 O O . GLU A 1 166 ? 26.000 14.326 -20.977 1.00 80.75 166 GLU A O 1
ATOM 1265 N N . LEU A 1 167 ? 28.220 14.154 -20.780 1.00 85.31 167 LEU A N 1
ATOM 1266 C CA . LEU A 1 167 ? 28.469 15.192 -21.786 1.00 85.31 167 LEU A CA 1
ATOM 1267 C C . LEU A 1 167 ? 28.048 14.744 -23.193 1.00 85.31 167 LEU A C 1
ATOM 1269 O O . LEU A 1 167 ? 27.522 15.552 -23.962 1.00 85.31 167 LEU A O 1
ATOM 1273 N N . PHE A 1 168 ? 28.273 13.474 -23.535 1.00 87.38 168 PHE A N 1
ATOM 1274 C CA . PHE A 1 168 ? 27.806 12.897 -24.794 1.00 87.38 168 PHE A CA 1
ATOM 1275 C C . PHE A 1 168 ? 26.284 13.017 -24.937 1.00 87.38 168 PHE A C 1
ATOM 1277 O O . PHE A 1 168 ? 25.795 13.418 -25.996 1.00 87.38 168 PHE A O 1
ATOM 1284 N N . ASP A 1 169 ? 25.544 12.740 -23.867 1.00 84.38 169 ASP A N 1
ATOM 1285 C CA . ASP A 1 169 ? 24.088 12.840 -23.852 1.00 84.38 169 ASP A CA 1
ATOM 1286 C C . ASP A 1 169 ? 23.584 14.283 -23.925 1.00 84.38 169 ASP A C 1
ATOM 1288 O O . ASP A 1 169 ? 22.697 14.596 -24.722 1.00 84.38 169 ASP A O 1
ATOM 1292 N N . VAL A 1 170 ? 24.222 15.196 -23.182 1.00 86.69 170 VAL A N 1
ATOM 1293 C CA . VAL A 1 170 ? 23.977 16.643 -23.289 1.00 86.69 170 VAL A CA 1
ATOM 1294 C C . VAL A 1 170 ? 24.136 17.112 -24.733 1.00 86.69 170 VAL A C 1
ATOM 1296 O O . VAL A 1 170 ? 23.288 17.844 -25.248 1.00 86.69 170 VAL A O 1
ATOM 1299 N N . ALA A 1 171 ? 25.203 16.677 -25.402 1.00 90.19 171 ALA A N 1
ATOM 1300 C CA . ALA A 1 171 ? 25.471 17.044 -26.782 1.00 90.19 171 ALA A CA 1
ATOM 1301 C C . ALA A 1 171 ? 24.430 16.457 -27.751 1.00 90.19 171 ALA A C 1
ATOM 1303 O O . ALA A 1 171 ? 23.919 17.176 -28.614 1.00 90.19 171 ALA A O 1
ATOM 1304 N N . CYS A 1 172 ? 24.070 15.179 -27.595 1.00 89.06 172 CYS A N 1
ATOM 1305 C CA . CYS A 1 172 ? 23.036 14.533 -28.407 1.00 89.06 172 CYS A CA 1
ATOM 1306 C C . CYS A 1 172 ? 21.663 15.195 -28.221 1.00 89.06 172 CYS A C 1
ATOM 1308 O O . CYS A 1 172 ? 20.968 15.461 -29.206 1.00 89.06 172 CYS A O 1
ATOM 1310 N N . THR A 1 173 ? 21.305 15.529 -26.980 1.00 86.81 173 THR A N 1
ATOM 1311 C CA . THR A 1 173 ? 20.076 16.249 -26.624 1.00 86.81 173 THR A CA 1
ATOM 1312 C C . THR A 1 173 ? 20.033 17.626 -27.268 1.00 86.81 173 THR A C 1
ATOM 1314 O O . THR A 1 173 ? 19.058 17.945 -27.947 1.00 86.81 173 THR A O 1
ATOM 1317 N N . TYR A 1 174 ? 21.109 18.406 -27.166 1.00 90.19 174 TYR A N 1
ATOM 1318 C CA . TYR A 1 174 ? 21.193 19.711 -27.819 1.00 90.19 174 TYR A CA 1
ATOM 1319 C C . TYR A 1 174 ? 21.014 19.599 -29.343 1.00 90.19 174 TYR A C 1
ATOM 1321 O O . TYR A 1 174 ? 20.168 20.275 -29.930 1.00 90.19 174 TYR A O 1
ATOM 1329 N N . ILE A 1 175 ? 21.753 18.688 -29.989 1.00 91.25 175 ILE A N 1
ATOM 1330 C CA . ILE A 1 175 ? 21.662 18.434 -31.437 1.00 91.25 175 ILE A CA 1
ATOM 1331 C C . ILE A 1 175 ? 20.244 18.022 -31.838 1.00 91.25 175 ILE A C 1
ATOM 1333 O O . ILE A 1 175 ? 19.750 18.443 -32.889 1.00 91.25 175 ILE A O 1
ATOM 1337 N N . HIS A 1 176 ? 19.581 17.205 -31.020 1.00 88.19 176 HIS A N 1
ATOM 1338 C CA . HIS A 1 176 ? 18.202 16.812 -31.252 1.00 88.19 176 HIS A CA 1
ATOM 1339 C C . HIS A 1 176 ? 17.244 17.999 -31.174 1.00 88.19 176 HIS A C 1
ATOM 1341 O O . HIS A 1 176 ? 16.492 18.210 -32.131 1.00 88.19 176 HIS A O 1
ATOM 1347 N N . THR A 1 177 ? 17.286 18.766 -30.084 1.00 87.50 177 THR A N 1
ATOM 1348 C CA . THR A 1 177 ? 16.398 19.912 -29.841 1.00 87.50 177 THR A CA 1
ATOM 1349 C C . THR A 1 177 ? 16.562 20.986 -30.915 1.00 87.50 177 THR A C 1
ATOM 1351 O O . THR A 1 177 ? 15.576 21.565 -31.364 1.00 87.50 177 THR A O 1
ATOM 1354 N N . GLN A 1 178 ? 17.783 21.185 -31.416 1.00 90.06 178 GLN A N 1
ATOM 1355 C CA . GLN A 1 178 ? 18.076 22.127 -32.502 1.00 90.06 178 GLN A CA 1
ATOM 1356 C C . GLN A 1 178 ? 17.752 21.588 -33.910 1.00 90.06 178 GLN A C 1
ATOM 1358 O O . GLN A 1 178 ? 17.986 22.271 -34.907 1.00 90.06 178 GLN A O 1
ATOM 1363 N N . GLY A 1 179 ? 17.241 20.357 -34.040 1.00 89.12 179 GLY A N 1
ATOM 1364 C CA . GLY A 1 179 ? 16.925 19.756 -35.342 1.00 89.12 179 GLY A CA 1
ATOM 1365 C C . GLY A 1 179 ? 18.159 19.468 -36.207 1.00 89.12 179 GLY A C 1
ATOM 1366 O O . GLY A 1 179 ? 18.060 19.364 -37.429 1.00 89.12 179 GLY A O 1
ATOM 1367 N N . LEU A 1 180 ? 19.335 19.326 -35.591 1.00 91.69 180 LEU A N 1
ATOM 1368 C CA . LEU A 1 180 ? 20.620 19.174 -36.277 1.00 91.69 180 LEU A CA 1
ATOM 1369 C C . LEU A 1 180 ? 21.037 17.714 -36.497 1.00 91.69 180 LEU A C 1
ATOM 1371 O O . LEU A 1 180 ? 22.118 17.469 -37.030 1.00 91.69 180 LEU A O 1
ATOM 1375 N N . ARG A 1 181 ? 20.189 16.740 -36.142 1.00 88.25 181 ARG A N 1
ATOM 1376 C CA . ARG A 1 181 ? 20.505 15.298 -36.200 1.00 88.25 181 ARG A CA 1
ATOM 1377 C C . ARG A 1 181 ? 21.031 14.810 -37.545 1.00 88.25 181 ARG A C 1
ATOM 1379 O O . ARG A 1 181 ? 21.907 13.957 -37.552 1.00 88.25 181 ARG A O 1
ATOM 1386 N N . GLU A 1 182 ? 20.524 15.327 -38.662 1.00 89.00 182 GLU A N 1
ATOM 1387 C CA . GLU A 1 182 ? 20.968 14.921 -40.008 1.00 89.00 182 GLU A CA 1
ATOM 1388 C C . GLU A 1 182 ? 22.270 15.612 -40.446 1.00 89.00 182 GLU A C 1
ATOM 1390 O O . GLU A 1 182 ? 22.888 15.227 -41.437 1.00 89.00 182 GLU A O 1
ATOM 1395 N N . ARG A 1 183 ? 22.714 16.634 -39.705 1.00 91.69 183 ARG A N 1
ATOM 1396 C CA . ARG A 1 183 ? 23.876 17.467 -40.042 1.00 91.69 183 ARG A CA 1
ATOM 1397 C C . ARG A 1 183 ? 25.075 17.183 -39.145 1.00 91.69 183 ARG A C 1
ATOM 1399 O O . ARG A 1 183 ? 26.193 17.152 -39.651 1.00 91.69 183 ARG A O 1
ATOM 1406 N N . VAL A 1 184 ? 24.846 16.946 -37.856 1.00 92.12 184 VAL A N 1
ATOM 1407 C CA . VAL A 1 184 ? 25.889 16.745 -36.841 1.00 92.12 184 VAL A CA 1
ATOM 1408 C C . VAL A 1 184 ? 25.712 15.390 -36.167 1.00 92.12 184 VAL A C 1
ATOM 1410 O O . VAL A 1 184 ? 24.595 14.914 -35.956 1.00 92.12 184 VAL A O 1
ATOM 1413 N N . GLN A 1 185 ? 26.829 14.755 -35.835 1.00 89.81 185 GLN A N 1
ATOM 1414 C CA . GLN A 1 185 ? 26.870 13.567 -34.997 1.00 89.81 185 GLN A CA 1
ATOM 1415 C C . GLN A 1 185 ? 27.926 13.718 -33.912 1.00 89.81 185 GLN A C 1
ATOM 1417 O O . GLN A 1 185 ? 28.940 14.388 -34.107 1.00 89.81 185 GLN A O 1
ATOM 1422 N N . VAL A 1 186 ? 27.690 13.038 -32.797 1.00 91.56 186 VAL A N 1
ATOM 1423 C CA . VAL A 1 186 ? 28.656 12.904 -31.713 1.00 91.56 186 VAL A CA 1
ATOM 1424 C C . VAL A 1 186 ? 28.924 11.422 -31.522 1.00 91.56 186 VAL A C 1
ATOM 1426 O O . VAL A 1 186 ? 28.027 10.594 -31.691 1.00 91.56 186 VAL A O 1
ATOM 1429 N N . GLN A 1 187 ? 30.169 11.085 -31.219 1.00 88.94 187 GLN A N 1
ATOM 1430 C CA . GLN A 1 187 ? 30.602 9.745 -30.842 1.00 88.94 187 GLN A CA 1
ATOM 1431 C C . GLN A 1 187 ? 31.395 9.859 -29.543 1.00 88.94 187 GLN A C 1
ATOM 1433 O O . GLN A 1 187 ? 32.168 10.802 -29.387 1.00 88.94 187 GLN A O 1
ATOM 1438 N N . ALA A 1 188 ? 31.211 8.915 -28.627 1.00 85.62 188 ALA A N 1
ATOM 1439 C CA . ALA A 1 188 ? 31.976 8.842 -27.390 1.00 85.62 188 ALA A CA 1
ATOM 1440 C C . ALA A 1 188 ? 32.826 7.578 -27.381 1.00 85.62 188 ALA A C 1
ATOM 1442 O O . ALA A 1 188 ? 32.336 6.503 -27.719 1.00 85.62 188 ALA A O 1
ATOM 1443 N N . TYR A 1 189 ? 34.082 7.723 -26.972 1.00 82.12 189 TYR A N 1
ATOM 1444 C CA . TYR A 1 189 ? 35.050 6.646 -26.890 1.00 82.12 189 TYR A CA 1
ATOM 1445 C C . TYR A 1 189 ? 35.623 6.590 -25.480 1.00 82.12 189 TYR A C 1
ATOM 1447 O O . TYR A 1 189 ? 36.339 7.495 -25.053 1.00 82.12 189 TYR A O 1
ATOM 1455 N N . PHE A 1 190 ? 35.322 5.504 -24.776 1.00 75.38 190 PHE A N 1
ATOM 1456 C CA . PHE A 1 190 ? 35.945 5.184 -23.502 1.00 75.38 190 PHE A CA 1
ATOM 1457 C C . PHE A 1 190 ? 37.433 4.843 -23.669 1.00 75.38 190 PHE A C 1
ATOM 1459 O O . PHE A 1 190 ? 37.794 4.137 -24.614 1.00 75.38 190 PHE A O 1
ATOM 1466 N N . MET A 1 191 ? 38.281 5.344 -22.768 1.00 74.56 191 MET A N 1
ATOM 1467 C CA . MET A 1 191 ? 39.713 5.041 -22.769 1.00 74.56 191 MET A CA 1
ATOM 1468 C C . MET A 1 191 ? 40.062 4.121 -21.610 1.00 74.56 191 MET A C 1
ATOM 1470 O O . MET A 1 191 ? 39.737 4.399 -20.460 1.00 74.56 191 MET A O 1
ATOM 1474 N N . ASP A 1 192 ? 40.742 3.032 -21.945 1.00 66.75 192 ASP A N 1
ATOM 1475 C CA . ASP A 1 192 ? 41.229 2.031 -21.010 1.00 66.75 192 ASP A CA 1
ATOM 1476 C C . ASP A 1 192 ? 42.588 1.517 -21.492 1.00 66.75 192 ASP A C 1
ATOM 1478 O O . ASP A 1 192 ? 42.748 1.311 -22.699 1.00 66.75 192 ASP A O 1
ATOM 1482 N N . GLU A 1 193 ? 43.541 1.278 -20.589 1.00 66.00 193 GLU A N 1
ATOM 1483 C CA . GLU A 1 193 ? 44.861 0.733 -20.942 1.00 66.00 193 GLU A CA 1
ATOM 1484 C C . GLU A 1 193 ? 44.756 -0.618 -21.672 1.00 66.00 193 GLU A C 1
ATOM 1486 O O . GLU A 1 193 ? 45.582 -0.916 -22.535 1.00 66.00 193 GLU A O 1
ATOM 1491 N N . ASP A 1 194 ? 43.698 -1.396 -21.412 1.00 64.50 194 ASP A N 1
ATOM 1492 C CA . ASP A 1 194 ? 43.449 -2.680 -22.075 1.00 64.50 194 ASP A CA 1
ATOM 1493 C C . ASP A 1 194 ? 42.893 -2.530 -23.507 1.00 64.50 194 ASP A C 1
ATOM 1495 O O . ASP A 1 194 ? 42.910 -3.479 -24.299 1.00 64.50 194 ASP A O 1
ATOM 1499 N N . THR A 1 195 ? 42.372 -1.348 -23.865 1.00 66.50 195 THR A N 1
ATOM 1500 C CA . THR A 1 195 ? 41.666 -1.109 -25.143 1.00 66.50 195 THR A CA 1
ATOM 1501 C C . THR A 1 195 ? 42.302 -0.037 -26.025 1.00 66.50 195 THR A C 1
ATOM 1503 O O . THR A 1 195 ? 41.992 0.034 -27.219 1.00 66.50 195 THR A O 1
ATOM 1506 N N . THR A 1 196 ? 43.209 0.770 -25.472 1.00 76.38 196 THR A N 1
ATOM 1507 C CA . THR A 1 196 ? 43.924 1.842 -26.166 1.00 76.38 196 THR A CA 1
ATOM 1508 C C . THR A 1 196 ? 45.414 1.840 -25.820 1.00 76.38 196 THR A C 1
ATOM 1510 O O . THR A 1 196 ? 45.852 1.257 -24.839 1.00 76.38 196 THR A O 1
ATOM 1513 N N . SER A 1 197 ? 46.225 2.498 -26.640 1.00 84.81 197 SER A N 1
ATOM 1514 C CA . SER A 1 197 ? 47.660 2.688 -26.408 1.00 84.81 197 SER A CA 1
ATOM 1515 C C . SER A 1 197 ? 48.111 4.002 -27.038 1.00 84.81 197 SER A C 1
ATOM 1517 O O . SER A 1 197 ? 47.401 4.563 -27.874 1.00 84.81 197 SER A O 1
ATOM 1519 N N . VAL A 1 198 ? 49.309 4.471 -26.689 1.00 86.81 198 VAL A N 1
ATOM 1520 C CA . VAL A 1 198 ? 49.916 5.683 -27.267 1.00 86.81 198 VAL A CA 1
ATOM 1521 C C . VAL A 1 198 ? 49.865 5.687 -28.815 1.00 86.81 198 VAL A C 1
ATOM 1523 O O . VAL A 1 198 ? 49.361 6.666 -29.369 1.00 86.81 198 VAL A O 1
ATOM 1526 N N . PRO A 1 199 ? 50.256 4.611 -29.542 1.00 87.06 199 PRO A N 1
ATOM 1527 C CA . PRO A 1 199 ? 50.112 4.558 -31.004 1.00 87.06 199 PRO A CA 1
ATOM 1528 C C . PRO A 1 199 ? 48.664 4.629 -31.504 1.00 87.06 199 PRO A C 1
ATOM 1530 O O . PRO A 1 199 ? 48.401 5.247 -32.530 1.00 87.06 199 PRO A O 1
ATOM 1533 N N . LEU A 1 200 ? 47.722 4.000 -30.792 1.00 86.12 200 LEU A N 1
ATOM 1534 C CA . LEU A 1 200 ? 46.307 3.987 -31.179 1.00 86.12 200 LEU A CA 1
ATOM 1535 C C . LEU A 1 200 ? 45.654 5.360 -30.975 1.00 86.12 200 LEU A C 1
ATOM 1537 O O . LEU A 1 200 ? 44.849 5.778 -31.802 1.00 86.12 200 LEU A O 1
ATOM 1541 N N . LEU A 1 201 ? 46.019 6.082 -29.911 1.00 87.62 201 LEU A N 1
ATOM 1542 C CA . LEU A 1 201 ? 45.555 7.451 -29.697 1.00 87.62 201 LEU A CA 1
ATOM 1543 C C . LEU A 1 201 ? 46.104 8.396 -30.773 1.00 87.62 201 LEU A C 1
ATOM 1545 O O . LEU A 1 201 ? 45.353 9.209 -31.306 1.00 87.62 201 LEU A O 1
ATOM 1549 N N . LEU A 1 202 ? 47.386 8.261 -31.122 1.00 87.56 202 LEU A N 1
ATOM 1550 C CA . LEU A 1 202 ? 48.002 9.047 -32.191 1.00 87.56 202 LEU A CA 1
ATOM 1551 C C . LEU A 1 202 ? 47.315 8.800 -33.543 1.00 87.56 202 LEU A C 1
ATOM 1553 O O . LEU A 1 202 ? 46.923 9.756 -34.209 1.00 87.56 202 LEU A O 1
ATOM 1557 N N . GLU A 1 203 ? 47.106 7.532 -33.911 1.00 86.12 203 GLU A N 1
ATOM 1558 C CA . GLU A 1 203 ? 46.393 7.154 -35.139 1.00 86.12 203 GLU A CA 1
ATOM 1559 C C . GLU A 1 203 ? 44.939 7.647 -35.131 1.00 86.12 203 GLU A C 1
ATOM 1561 O O . GLU A 1 203 ? 44.425 8.045 -36.167 1.00 86.12 203 GLU A O 1
ATOM 1566 N N . ALA A 1 204 ? 44.259 7.666 -33.982 1.00 86.81 204 ALA A N 1
ATOM 1567 C CA . ALA A 1 204 ? 42.901 8.199 -33.889 1.00 86.81 204 ALA A CA 1
ATOM 1568 C C . ALA A 1 204 ? 42.835 9.716 -34.144 1.00 86.81 204 ALA A C 1
ATOM 1570 O O . ALA A 1 204 ? 41.903 10.185 -34.802 1.00 86.81 204 ALA A O 1
ATOM 1571 N N . ILE A 1 205 ? 43.817 10.477 -33.646 1.00 87.69 205 ILE A N 1
ATOM 1572 C CA . ILE A 1 205 ? 43.920 11.918 -33.914 1.00 87.69 205 ILE A CA 1
ATOM 1573 C C . ILE A 1 205 ? 44.231 12.156 -35.400 1.00 87.69 205 ILE A C 1
ATOM 1575 O O . ILE A 1 205 ? 43.595 13.002 -36.028 1.00 87.69 205 ILE A O 1
ATOM 1579 N N . ASP A 1 206 ? 45.147 11.379 -35.986 1.00 82.25 206 ASP A N 1
ATOM 1580 C CA . ASP A 1 206 ? 45.462 11.459 -37.419 1.00 82.25 206 ASP A CA 1
ATOM 1581 C C . ASP A 1 206 ? 44.268 11.063 -38.307 1.00 82.25 206 ASP A C 1
ATOM 1583 O O . ASP A 1 206 ? 43.929 11.768 -39.260 1.00 82.25 206 ASP A O 1
ATOM 1587 N N . GLU A 1 207 ? 43.564 9.980 -37.961 1.00 84.19 207 GLU A N 1
ATOM 1588 C CA . GLU A 1 207 ? 42.360 9.524 -38.660 1.00 84.19 207 GLU A CA 1
ATOM 1589 C C . GLU A 1 207 ? 41.274 10.611 -38.662 1.00 84.19 207 GLU A C 1
ATOM 1591 O O . GLU A 1 207 ? 40.659 10.840 -39.706 1.00 84.19 207 GLU A O 1
ATOM 1596 N N . SER A 1 208 ? 41.063 11.308 -37.540 1.00 85.94 208 SER A N 1
ATOM 1597 C CA . SER A 1 208 ? 40.121 12.435 -37.440 1.00 85.94 208 SER A CA 1
ATOM 1598 C C . SER A 1 208 ? 40.484 13.565 -38.409 1.00 85.94 208 SER A C 1
ATOM 1600 O O . SER A 1 208 ? 39.677 13.950 -39.262 1.00 85.94 208 SER A O 1
ATOM 1602 N N . ASN A 1 209 ? 41.742 14.016 -38.365 1.00 79.75 209 ASN A N 1
ATOM 1603 C CA . ASN A 1 209 ? 42.246 15.078 -39.239 1.00 79.75 209 ASN A CA 1
ATOM 1604 C C . ASN A 1 209 ? 42.114 14.699 -40.722 1.00 79.75 209 ASN A C 1
ATOM 1606 O O . ASN A 1 209 ? 41.695 15.507 -41.550 1.00 79.75 209 ASN A O 1
ATOM 1610 N N . ARG A 1 210 ? 42.432 13.447 -41.073 1.00 79.50 210 ARG A N 1
ATOM 1611 C CA . ARG A 1 210 ? 42.387 12.946 -42.453 1.00 79.50 210 ARG A CA 1
ATOM 1612 C C . ARG A 1 210 ? 40.967 12.770 -42.987 1.00 79.50 210 ARG A C 1
ATOM 1614 O O . ARG A 1 210 ? 40.747 12.961 -44.184 1.00 79.50 210 ARG A O 1
ATOM 1621 N N . LEU A 1 211 ? 40.024 12.332 -42.151 1.00 81.44 211 LEU A N 1
ATOM 1622 C CA . LEU A 1 211 ? 38.649 12.061 -42.575 1.00 81.44 211 LEU A CA 1
ATOM 1623 C C . LEU A 1 211 ? 37.784 13.321 -42.622 1.00 81.44 211 LEU A C 1
ATOM 1625 O O . LEU A 1 211 ? 36.955 13.429 -43.527 1.00 81.44 211 LEU A O 1
ATOM 1629 N N . GLY A 1 212 ? 37.940 14.237 -41.665 1.00 76.62 212 GLY A N 1
ATOM 1630 C CA . GLY A 1 212 ? 37.033 15.377 -41.531 1.00 76.62 212 GLY A CA 1
ATOM 1631 C C . GLY A 1 212 ? 37.679 16.749 -41.351 1.00 76.62 212 GLY A C 1
ATOM 1632 O O . GLY A 1 212 ? 37.009 17.730 -41.689 1.00 76.62 212 GLY A O 1
ATOM 1633 N N . GLY A 1 213 ? 38.939 16.834 -40.903 1.00 80.38 213 GLY A N 1
ATOM 1634 C CA . GLY A 1 213 ? 39.627 18.107 -40.619 1.00 80.38 213 GLY A CA 1
ATOM 1635 C C . GLY A 1 213 ? 38.759 19.037 -39.765 1.00 80.38 213 GLY A C 1
ATOM 1636 O O . GLY A 1 213 ? 38.121 18.579 -38.822 1.00 80.38 213 GLY A O 1
ATOM 1637 N N . ASP A 1 214 ? 38.582 20.289 -40.205 1.00 77.62 214 ASP A N 1
ATOM 1638 C CA . ASP A 1 214 ? 37.718 21.297 -39.559 1.00 77.62 214 ASP A CA 1
ATOM 1639 C C . ASP A 1 214 ? 36.267 20.834 -39.283 1.00 77.62 214 ASP A C 1
ATOM 1641 O O . ASP A 1 214 ? 35.549 21.443 -38.491 1.00 77.62 214 ASP A O 1
ATOM 1645 N N . ASN A 1 215 ? 35.795 19.772 -39.946 1.00 85.62 215 ASN A N 1
ATOM 1646 C CA . ASN A 1 215 ? 34.465 19.199 -39.737 1.00 85.62 215 ASN A CA 1
ATOM 1647 C C . ASN A 1 215 ? 34.450 18.016 -38.749 1.00 85.62 215 ASN A C 1
ATOM 1649 O O . ASN A 1 215 ? 33.458 17.277 -38.725 1.00 85.62 215 ASN A O 1
ATOM 1653 N N . ASP A 1 216 ? 35.524 17.798 -37.987 1.00 88.44 216 ASP A N 1
ATOM 1654 C CA . ASP A 1 216 ? 35.704 16.647 -37.101 1.00 88.44 216 ASP A CA 1
ATOM 1655 C C . ASP A 1 216 ? 36.548 16.971 -35.858 1.00 88.44 216 ASP A C 1
ATOM 1657 O O . ASP A 1 216 ? 37.765 16.816 -35.822 1.00 88.44 216 ASP A O 1
ATOM 1661 N N . ILE A 1 217 ? 35.859 17.427 -34.816 1.00 90.44 217 ILE A N 1
ATOM 1662 C CA . ILE A 1 217 ? 36.441 17.990 -33.603 1.00 90.44 217 ILE A CA 1
ATOM 1663 C C . ILE A 1 217 ? 36.544 16.926 -32.512 1.00 90.44 217 ILE A C 1
ATOM 1665 O O . ILE A 1 217 ? 35.548 16.304 -32.127 1.00 90.44 217 ILE A O 1
ATOM 1669 N N . LEU A 1 218 ? 37.744 16.770 -31.957 1.00 91.69 218 LEU A N 1
ATOM 1670 C CA . LEU A 1 218 ? 38.028 15.858 -30.855 1.00 91.69 218 LEU A CA 1
ATOM 1671 C C . LEU A 1 218 ? 38.094 16.604 -29.516 1.00 91.69 218 LEU A C 1
ATOM 1673 O O . LEU A 1 218 ? 38.844 17.563 -29.357 1.00 91.69 218 LEU A O 1
ATOM 1677 N N . VAL A 1 219 ? 37.348 16.127 -28.523 1.00 92.75 219 VAL A N 1
ATOM 1678 C CA . VAL A 1 219 ? 37.323 16.653 -27.153 1.00 92.75 219 VAL A CA 1
ATOM 1679 C C . VAL A 1 219 ? 37.833 15.580 -26.204 1.00 92.75 219 VAL A C 1
ATOM 1681 O O . VAL A 1 219 ? 37.238 14.509 -26.101 1.00 92.75 219 VAL A O 1
ATOM 1684 N N . ALA A 1 220 ? 38.912 15.866 -25.485 1.00 91.56 220 ALA A N 1
ATOM 1685 C CA . ALA A 1 220 ? 39.502 14.952 -24.516 1.00 91.56 220 ALA A CA 1
ATOM 1686 C C . ALA A 1 220 ? 39.011 15.253 -23.096 1.00 91.56 220 ALA A C 1
ATOM 1688 O O . ALA A 1 220 ? 38.969 16.413 -22.689 1.00 91.56 220 ALA A O 1
ATOM 1689 N N . ASN A 1 221 ? 38.703 14.199 -22.339 1.00 88.62 221 ASN A N 1
ATOM 1690 C CA . ASN A 1 221 ? 38.519 14.220 -20.890 1.00 88.62 221 ASN A CA 1
ATOM 1691 C C . ASN A 1 221 ? 39.734 13.566 -20.213 1.00 88.62 221 ASN A C 1
ATOM 1693 O O . ASN A 1 221 ? 40.021 12.399 -20.484 1.00 88.62 221 ASN A O 1
ATOM 1697 N N . PHE A 1 222 ? 40.440 14.299 -19.349 1.00 86.94 222 PHE A N 1
ATOM 1698 C CA . PHE A 1 222 ? 41.727 13.869 -18.787 1.00 86.94 222 PHE A CA 1
ATOM 1699 C C . PHE A 1 222 ? 41.997 14.422 -17.379 1.00 86.94 222 PHE A C 1
ATOM 1701 O O . PHE A 1 222 ? 41.387 15.405 -16.953 1.00 86.94 222 PHE A O 1
ATOM 1708 N N . GLN A 1 223 ? 42.960 13.818 -16.672 1.00 85.75 223 GLN A N 1
ATOM 1709 C CA . GLN A 1 223 ? 43.528 14.337 -15.419 1.00 85.75 223 GLN A CA 1
ATOM 1710 C C . GLN A 1 223 ? 44.377 15.591 -15.675 1.00 85.75 223 GLN A C 1
ATOM 1712 O O . GLN A 1 223 ? 45.352 15.541 -16.430 1.00 85.75 223 GLN A O 1
ATOM 1717 N N . VAL A 1 224 ? 44.059 16.7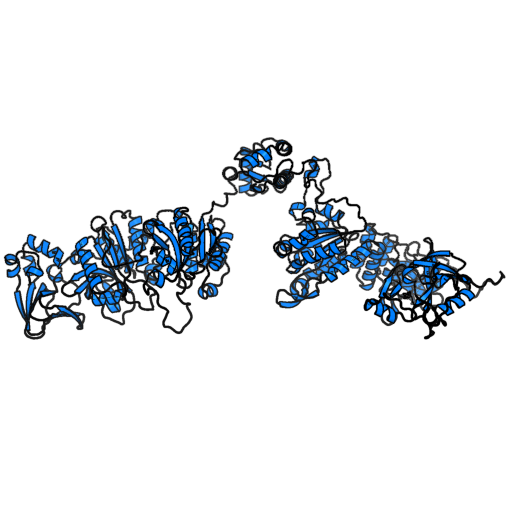07 -15.016 1.00 85.44 224 VAL A N 1
ATOM 1718 C CA . VAL A 1 224 ? 44.753 17.993 -15.222 1.00 85.44 224 VAL A CA 1
ATOM 1719 C C . VAL A 1 224 ? 46.238 17.930 -14.849 1.00 85.44 224 VAL A C 1
ATOM 1721 O O . VAL A 1 224 ? 47.102 18.302 -15.640 1.00 85.44 224 VAL A O 1
ATOM 1724 N N . GLY A 1 225 ? 46.557 17.477 -13.642 1.00 83.81 225 GLY A N 1
ATOM 1725 C CA . GLY A 1 225 ? 47.921 17.281 -13.163 1.00 83.81 225 GLY A CA 1
ATOM 1726 C C . GLY A 1 225 ? 48.779 16.385 -14.055 1.00 83.81 225 GLY A C 1
ATOM 1727 O O . GLY A 1 225 ? 49.899 16.776 -14.370 1.00 83.81 225 GLY A O 1
ATOM 1728 N N . VAL A 1 226 ? 48.272 15.251 -14.539 1.00 86.06 226 VAL A N 1
ATOM 1729 C CA . VAL A 1 226 ? 49.028 14.369 -15.448 1.00 86.06 226 VAL A CA 1
ATOM 1730 C C . VAL A 1 226 ? 49.251 15.056 -16.800 1.00 86.06 226 VAL A C 1
ATOM 1732 O O . VAL A 1 226 ? 50.388 15.153 -17.264 1.00 86.06 226 VAL A O 1
ATOM 1735 N N . ALA A 1 227 ? 48.200 15.630 -17.399 1.00 87.75 227 ALA A N 1
ATOM 1736 C CA . ALA A 1 227 ? 48.290 16.263 -18.716 1.00 87.75 227 ALA A CA 1
ATOM 1737 C C . ALA A 1 227 ? 49.213 17.496 -18.734 1.00 87.75 227 ALA A C 1
ATOM 1739 O O . ALA A 1 227 ? 49.948 17.700 -19.704 1.00 87.75 227 ALA A O 1
ATOM 1740 N N . HIS A 1 228 ? 49.224 18.285 -17.652 1.00 86.31 228 HIS A N 1
ATOM 1741 C CA . HIS A 1 228 ? 50.101 19.451 -17.482 1.00 86.31 228 HIS A CA 1
ATOM 1742 C C . HIS A 1 228 ? 51.462 19.126 -16.835 1.00 86.31 228 HIS A C 1
ATOM 1744 O O . HIS A 1 228 ? 52.267 20.040 -16.631 1.00 86.31 228 HIS A O 1
ATOM 1750 N N . GLY A 1 229 ? 51.735 17.865 -16.472 1.00 80.44 229 GLY A N 1
ATOM 1751 C CA . GLY A 1 229 ? 52.974 17.463 -15.794 1.00 80.44 229 GLY A CA 1
ATOM 1752 C C . GLY A 1 229 ? 53.159 18.078 -14.398 1.00 80.44 229 GLY A C 1
ATOM 1753 O O . GLY A 1 229 ? 54.280 18.398 -14.005 1.00 80.44 229 GLY A O 1
ATOM 1754 N N . LYS A 1 230 ? 52.064 18.298 -13.662 1.00 81.88 230 LYS A N 1
ATOM 1755 C CA . LYS A 1 230 ? 52.034 18.782 -12.274 1.00 81.88 230 LYS A CA 1
ATOM 1756 C C . LYS A 1 230 ? 51.235 17.810 -11.397 1.00 81.88 230 LYS A C 1
ATOM 1758 O O . LYS A 1 230 ? 50.059 18.046 -11.138 1.00 81.88 230 LYS A O 1
ATOM 1763 N N . GLU A 1 231 ? 51.892 16.759 -10.908 1.00 66.12 231 GLU A N 1
ATOM 1764 C CA . GLU A 1 231 ? 51.286 15.628 -10.168 1.00 66.12 231 GLU A CA 1
ATOM 1765 C C . GLU A 1 231 ? 50.356 16.034 -9.006 1.00 66.12 231 GLU A C 1
ATOM 1767 O O . GLU A 1 231 ? 49.384 15.347 -8.723 1.00 66.12 231 GLU A O 1
ATOM 1772 N N . ASN A 1 232 ? 50.590 17.190 -8.375 1.00 69.19 232 ASN A N 1
ATOM 1773 C CA . ASN A 1 232 ? 49.792 17.669 -7.240 1.00 69.19 232 ASN A CA 1
ATOM 1774 C C . ASN A 1 232 ? 48.500 18.420 -7.625 1.00 69.19 232 ASN A C 1
ATOM 1776 O O . ASN A 1 232 ? 47.834 18.943 -6.732 1.00 69.19 232 ASN A O 1
ATOM 1780 N N . MET A 1 233 ? 48.158 18.562 -8.913 1.00 76.56 233 MET A N 1
ATOM 1781 C CA . MET A 1 233 ? 46.883 19.169 -9.323 1.00 76.56 233 MET A CA 1
ATOM 1782 C C . MET A 1 233 ? 45.768 18.111 -9.387 1.00 76.56 233 MET A C 1
ATOM 1784 O O . MET A 1 233 ? 45.800 17.262 -10.282 1.00 76.56 233 MET A O 1
ATOM 1788 N N . PRO A 1 234 ? 44.765 18.169 -8.490 1.00 69.44 234 PRO A N 1
ATOM 1789 C CA . PRO A 1 234 ? 43.646 17.236 -8.513 1.00 69.44 234 PRO A CA 1
ATOM 1790 C C . PRO A 1 234 ? 42.597 17.631 -9.564 1.00 69.44 234 PRO A C 1
ATOM 1792 O O . PRO A 1 234 ? 42.429 18.813 -9.882 1.00 69.44 234 PRO A O 1
ATOM 1795 N N . GLY A 1 235 ? 41.834 16.641 -10.031 1.00 74.31 235 GLY A N 1
ATOM 1796 C CA . GLY A 1 235 ? 40.616 16.837 -10.820 1.00 74.31 235 GLY A CA 1
ATOM 1797 C C . GLY A 1 235 ? 40.726 16.494 -12.310 1.00 74.31 235 GLY A C 1
ATOM 1798 O O . GLY A 1 235 ? 41.809 16.458 -12.900 1.00 74.31 235 GLY A O 1
ATOM 1799 N N . GLY A 1 236 ? 39.560 16.244 -12.910 1.00 80.31 236 GLY A N 1
ATOM 1800 C CA . GLY A 1 236 ? 39.390 16.022 -14.347 1.00 80.31 236 GLY A CA 1
ATOM 1801 C C . GLY A 1 236 ? 38.974 17.295 -15.087 1.00 80.31 236 GLY A C 1
ATOM 1802 O O . GLY A 1 236 ? 38.362 18.190 -14.502 1.00 80.31 236 GLY A O 1
ATOM 1803 N N . HIS A 1 237 ? 39.296 17.373 -16.378 1.00 86.44 237 HIS A N 1
ATOM 1804 C CA . HIS A 1 237 ? 38.992 18.524 -17.233 1.00 86.44 237 HIS A CA 1
ATOM 1805 C C . HIS A 1 237 ? 38.667 18.102 -18.666 1.00 86.44 237 HIS A C 1
ATOM 1807 O O . HIS A 1 237 ? 39.027 17.003 -19.085 1.00 86.44 237 HIS A O 1
ATOM 1813 N N . PHE A 1 238 ? 37.986 18.984 -19.403 1.00 89.44 238 PHE A N 1
ATOM 1814 C CA . PHE A 1 238 ? 37.681 18.809 -20.822 1.00 89.44 238 PHE A CA 1
ATOM 1815 C C . PHE A 1 238 ? 38.375 19.890 -21.649 1.00 89.44 238 PHE A C 1
ATOM 1817 O O . PHE A 1 238 ? 38.247 21.074 -21.343 1.00 89.44 238 PHE A O 1
ATOM 1824 N N . ALA A 1 239 ? 39.056 19.492 -22.721 1.00 90.31 239 ALA A N 1
ATOM 1825 C CA . ALA A 1 239 ? 39.664 20.417 -23.676 1.00 90.31 239 ALA A CA 1
ATOM 1826 C C . ALA A 1 239 ? 39.607 19.853 -25.100 1.00 90.31 239 ALA A C 1
ATOM 1828 O O . ALA A 1 239 ? 39.528 18.638 -25.298 1.00 90.31 239 ALA A O 1
ATOM 1829 N N . VAL A 1 240 ? 39.641 20.738 -26.094 1.00 91.12 240 VAL A N 1
ATOM 1830 C CA . VAL A 1 240 ? 39.639 20.351 -27.511 1.00 91.12 240 VAL A CA 1
ATOM 1831 C C . VAL A 1 240 ? 41.066 20.002 -27.930 1.00 91.12 240 VAL A C 1
ATOM 1833 O O . VAL A 1 240 ? 41.997 20.764 -27.665 1.00 91.12 240 VAL A O 1
ATOM 1836 N N . ILE A 1 241 ? 41.243 18.865 -28.601 1.00 90.81 241 ILE A N 1
ATOM 1837 C CA . ILE A 1 241 ? 42.493 18.533 -29.287 1.00 90.81 241 ILE A CA 1
ATOM 1838 C C . ILE A 1 241 ? 42.508 19.351 -30.577 1.00 90.81 241 ILE A C 1
ATOM 1840 O O . ILE A 1 241 ? 41.778 19.047 -31.514 1.00 90.81 241 ILE A O 1
ATOM 1844 N N . ALA A 1 242 ? 43.310 20.413 -30.609 1.00 86.19 242 ALA A N 1
ATOM 1845 C CA . ALA A 1 242 ? 43.354 21.329 -31.744 1.00 86.19 242 ALA A CA 1
ATOM 1846 C C . ALA A 1 242 ? 44.232 20.796 -32.882 1.00 86.19 242 ALA A C 1
ATOM 1848 O O . ALA A 1 242 ? 43.960 21.056 -34.049 1.00 86.19 242 ALA A O 1
ATOM 1849 N N . LYS A 1 243 ? 45.320 20.092 -32.541 1.00 85.56 243 LYS A N 1
ATOM 1850 C CA . LYS A 1 243 ? 46.245 19.479 -33.504 1.00 85.56 243 LYS A CA 1
ATOM 1851 C C . LYS A 1 243 ? 47.208 18.525 -32.799 1.00 85.56 243 LYS A C 1
ATOM 1853 O O . LYS A 1 243 ? 47.597 18.776 -31.663 1.00 85.56 243 LYS A O 1
ATOM 1858 N N . CYS A 1 244 ? 47.686 17.500 -33.503 1.00 86.38 244 CYS A N 1
ATOM 1859 C CA . CYS A 1 244 ? 48.872 16.736 -33.112 1.00 86.38 244 CYS A CA 1
ATOM 1860 C C . CYS A 1 244 ? 49.960 16.863 -34.185 1.00 86.38 244 CYS A C 1
ATOM 1862 O O . CYS A 1 244 ? 49.676 16.746 -35.375 1.00 86.38 244 CYS A O 1
ATOM 1864 N N . ASN A 1 245 ? 51.201 17.112 -33.773 1.00 84.94 245 ASN A N 1
ATOM 1865 C CA . ASN A 1 245 ? 52.377 17.019 -34.627 1.00 84.94 245 ASN A CA 1
ATOM 1866 C C . ASN A 1 245 ? 52.879 15.562 -34.584 1.00 84.94 245 ASN A C 1
ATOM 1868 O O . ASN A 1 245 ? 53.382 15.130 -33.544 1.00 84.94 245 ASN A O 1
ATOM 1872 N N . PRO A 1 246 ? 52.739 14.785 -35.674 1.00 76.56 246 PRO A N 1
ATOM 1873 C CA . PRO A 1 246 ? 53.092 13.366 -35.675 1.00 76.56 246 PRO A CA 1
ATOM 1874 C C . PRO A 1 246 ? 54.604 13.123 -35.585 1.00 76.56 246 PRO A C 1
ATOM 1876 O O . PRO A 1 246 ? 55.008 12.040 -35.179 1.00 76.56 246 PRO A O 1
ATOM 1879 N N . SER A 1 247 ? 55.431 14.116 -35.932 1.00 79.12 247 SER A N 1
ATOM 1880 C CA . SER A 1 247 ? 56.895 14.020 -35.883 1.00 79.12 247 SER A CA 1
ATOM 1881 C C . SER A 1 247 ? 57.406 14.015 -34.445 1.00 79.12 247 SER A C 1
ATOM 1883 O O . SER A 1 247 ? 58.188 13.162 -34.052 1.00 79.12 247 SER A O 1
ATOM 1885 N N . THR A 1 248 ? 56.917 14.950 -33.630 1.00 84.75 248 THR A N 1
ATOM 1886 C CA . THR A 1 248 ? 57.379 15.133 -32.243 1.00 84.75 248 THR A CA 1
ATOM 1887 C C . THR A 1 248 ? 56.442 14.516 -31.203 1.00 84.75 248 THR A C 1
ATOM 1889 O O . THR A 1 248 ? 56.769 14.481 -30.017 1.00 84.75 248 THR A O 1
ATOM 1892 N N . GLY A 1 249 ? 55.253 14.061 -31.615 1.00 84.56 249 GLY A N 1
ATOM 1893 C CA . GLY A 1 249 ? 54.202 13.573 -30.720 1.00 84.56 249 GLY A CA 1
ATOM 1894 C C . GLY A 1 249 ? 53.583 14.666 -29.840 1.00 84.56 249 GLY A C 1
ATOM 1895 O O . GLY A 1 249 ? 52.917 14.348 -28.850 1.00 84.56 249 GLY A O 1
ATOM 1896 N N . LEU A 1 250 ? 53.823 15.944 -30.161 1.00 89.38 250 LEU A N 1
ATOM 1897 C CA . LEU A 1 250 ? 53.257 17.078 -29.438 1.00 89.38 250 LEU A CA 1
ATOM 1898 C C . LEU A 1 250 ? 51.800 17.305 -29.827 1.00 89.38 250 LEU A C 1
ATOM 1900 O O . LEU A 1 250 ? 51.456 17.411 -31.003 1.00 89.38 250 LEU A O 1
ATOM 1904 N N . VAL A 1 251 ? 50.952 17.444 -28.817 1.00 89.94 251 VAL A N 1
ATOM 1905 C CA . VAL A 1 251 ? 49.525 17.714 -28.958 1.00 89.94 251 VAL A CA 1
ATOM 1906 C C . VAL A 1 251 ? 49.247 19.134 -28.488 1.00 89.94 251 VAL A C 1
ATOM 1908 O O . VAL A 1 251 ? 49.546 19.487 -27.347 1.00 89.94 251 VAL A O 1
ATOM 1911 N N . HIS A 1 252 ? 48.661 19.941 -29.369 1.00 88.56 252 HIS A N 1
ATOM 1912 C CA . HIS A 1 252 ? 48.130 21.259 -29.051 1.00 88.56 252 HIS A CA 1
ATOM 1913 C C . HIS A 1 252 ? 46.699 21.113 -28.546 1.00 88.56 252 HIS A C 1
ATOM 1915 O O . HIS A 1 252 ? 45.826 20.591 -29.243 1.00 88.56 252 HIS A O 1
ATOM 1921 N N . MET A 1 253 ? 46.466 21.615 -27.342 1.00 88.50 253 MET A N 1
ATOM 1922 C CA . MET A 1 253 ? 45.182 21.585 -26.659 1.00 88.50 253 MET A CA 1
ATOM 1923 C C . MET A 1 253 ? 44.618 23.004 -26.606 1.00 88.50 253 MET A C 1
ATOM 1925 O O . MET A 1 253 ? 45.325 23.935 -26.210 1.00 88.50 253 MET A O 1
ATOM 1929 N N . MET A 1 254 ? 43.350 23.173 -26.986 1.00 87.88 254 MET A N 1
ATOM 1930 C CA . MET A 1 254 ? 42.599 24.399 -26.722 1.00 87.88 254 MET A CA 1
ATOM 1931 C C . MET A 1 254 ? 41.786 24.230 -25.449 1.00 87.88 254 MET A C 1
ATOM 1933 O O . MET A 1 254 ? 40.869 23.408 -25.374 1.00 87.88 254 MET A O 1
ATOM 1937 N N . ASP A 1 255 ? 42.130 25.042 -24.455 1.00 86.44 255 ASP A N 1
ATOM 1938 C CA . ASP A 1 255 ? 41.479 25.014 -23.160 1.00 86.44 255 ASP A CA 1
ATOM 1939 C C . ASP A 1 255 ? 40.234 25.895 -23.142 1.00 86.44 255 ASP A C 1
ATOM 1941 O O . ASP A 1 255 ? 40.199 26.999 -23.689 1.00 86.44 255 ASP A O 1
ATOM 1945 N N . VAL A 1 256 ? 39.219 25.414 -22.441 1.00 81.31 256 VAL A N 1
ATOM 1946 C CA . VAL A 1 256 ? 37.966 26.133 -22.222 1.00 81.31 256 VAL A CA 1
ATOM 1947 C C . VAL A 1 256 ? 38.035 27.082 -21.022 1.00 81.31 256 VAL A C 1
ATOM 1949 O O . VAL A 1 256 ? 37.211 27.989 -20.926 1.00 81.31 256 VAL A O 1
ATOM 1952 N N . HIS A 1 257 ? 39.047 26.946 -20.154 1.00 80.44 257 HIS A N 1
ATOM 1953 C CA . HIS A 1 257 ? 39.315 27.814 -19.005 1.00 80.44 257 HIS A CA 1
ATOM 1954 C C . HIS A 1 257 ? 40.619 28.625 -19.179 1.00 80.44 257 HIS A C 1
ATOM 1956 O O . HIS A 1 257 ? 41.580 28.464 -18.412 1.00 80.44 257 HIS A O 1
ATOM 1962 N N . PRO A 1 258 ? 40.668 29.570 -20.137 1.00 70.19 258 PRO A N 1
ATOM 1963 C CA . PRO A 1 258 ? 41.906 30.237 -20.539 1.00 70.19 258 PRO A CA 1
ATOM 1964 C C . PRO A 1 258 ? 42.599 31.012 -19.408 1.00 70.19 258 PRO A C 1
ATOM 1966 O O . PRO A 1 258 ? 43.822 31.098 -19.401 1.00 70.19 258 PRO A O 1
ATOM 1969 N N . GLU A 1 259 ? 41.858 31.532 -18.425 1.00 73.44 259 GLU A N 1
ATOM 1970 C CA . GLU A 1 259 ? 42.442 32.245 -17.275 1.00 73.44 259 GLU A CA 1
ATOM 1971 C C . GLU A 1 259 ? 43.237 31.336 -16.325 1.00 73.44 259 GLU A C 1
ATOM 1973 O O . GLU A 1 259 ? 44.194 31.786 -15.698 1.00 73.44 259 GLU A O 1
ATOM 1978 N N . LYS A 1 260 ? 42.847 30.060 -16.205 1.00 74.69 260 LYS A N 1
ATOM 1979 C CA . LYS A 1 260 ? 43.427 29.122 -15.233 1.00 74.69 260 LYS A CA 1
ATOM 1980 C C . LYS A 1 260 ? 44.535 28.275 -15.851 1.00 74.69 260 LYS A C 1
ATOM 1982 O O . LYS A 1 260 ? 45.551 28.040 -15.197 1.00 74.69 260 LYS A O 1
ATOM 1987 N N . TYR A 1 261 ? 44.344 27.832 -17.095 1.00 76.31 261 TYR A N 1
ATOM 1988 C CA . TYR A 1 261 ? 45.244 26.887 -17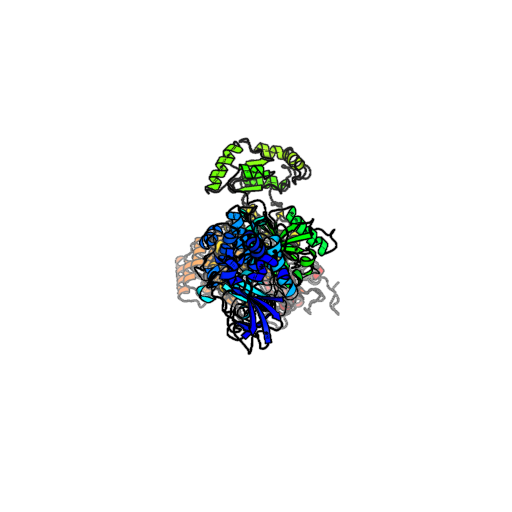.769 1.00 76.31 261 TYR A CA 1
ATOM 1989 C C . TYR A 1 261 ? 45.914 27.451 -19.032 1.00 76.31 261 TYR A C 1
ATOM 1991 O O . TYR A 1 261 ? 46.841 26.834 -19.553 1.00 76.31 261 TYR A O 1
ATOM 1999 N N . GLY A 1 262 ? 45.521 28.650 -19.477 1.00 75.44 262 GLY A N 1
ATOM 2000 C CA . GLY A 1 262 ? 45.956 29.245 -20.743 1.00 75.44 262 GLY A CA 1
ATOM 2001 C C . GLY A 1 262 ? 45.062 28.820 -21.911 1.00 75.44 262 GLY A C 1
ATOM 2002 O O . GLY A 1 262 ? 44.582 27.695 -21.949 1.00 75.44 262 GLY A O 1
ATOM 2003 N N . LYS A 1 263 ? 44.821 29.723 -22.874 1.00 78.50 263 LYS A N 1
ATOM 2004 C CA . LYS A 1 263 ? 43.927 29.470 -24.028 1.00 78.50 263 LYS A CA 1
ATOM 2005 C C . LYS A 1 263 ? 44.404 28.309 -24.909 1.00 78.50 263 LYS A C 1
ATOM 2007 O O . LYS A 1 263 ? 43.599 27.504 -25.364 1.00 78.50 263 LYS A O 1
ATOM 2012 N N . LEU A 1 264 ? 45.711 28.238 -25.144 1.00 84.75 264 LEU A N 1
ATOM 2013 C CA . LEU A 1 264 ? 46.372 27.149 -25.854 1.00 84.75 264 LEU A CA 1
ATOM 2014 C C . LEU A 1 264 ? 47.551 26.670 -25.018 1.00 84.75 264 LEU A C 1
ATOM 2016 O O . LEU A 1 264 ? 48.329 27.483 -24.516 1.00 84.75 264 LEU A O 1
ATOM 2020 N N . TRP A 1 265 ? 47.709 25.358 -24.916 1.00 87.44 265 TRP A N 1
ATOM 2021 C CA . TRP A 1 265 ? 48.861 24.727 -24.282 1.00 87.44 265 TRP A CA 1
ATOM 2022 C C . TRP A 1 265 ? 49.246 23.454 -25.034 1.00 87.44 265 TRP A C 1
ATOM 2024 O O . TRP A 1 265 ? 48.513 22.981 -25.901 1.00 87.44 265 TRP A O 1
ATOM 2034 N N . VAL A 1 266 ? 50.433 22.926 -24.736 1.00 88.38 266 VAL A N 1
ATOM 2035 C CA . VAL A 1 266 ? 50.962 21.718 -25.380 1.00 88.38 266 VAL A CA 1
ATOM 2036 C C . VAL A 1 266 ? 51.292 20.645 -24.358 1.00 88.38 266 VAL A C 1
ATOM 2038 O O . VAL A 1 266 ? 51.708 20.949 -23.237 1.00 88.38 266 VAL A O 1
ATOM 2041 N N . THR A 1 267 ? 51.121 19.394 -24.770 1.00 91.25 267 THR A N 1
ATOM 2042 C CA . THR A 1 267 ? 51.532 18.188 -24.042 1.00 91.25 267 THR A CA 1
ATOM 2043 C C . THR A 1 267 ? 52.008 17.121 -25.027 1.00 91.25 267 THR A C 1
ATOM 2045 O O . THR A 1 267 ? 52.015 17.367 -26.231 1.00 91.25 267 THR A O 1
ATOM 2048 N N . THR A 1 268 ? 52.434 15.952 -24.555 1.00 90.62 268 THR A N 1
ATOM 2049 C CA . THR A 1 268 ? 52.727 14.811 -25.438 1.00 90.62 268 THR A CA 1
ATOM 2050 C C . THR A 1 268 ? 51.537 13.876 -25.546 1.00 90.62 268 THR A C 1
ATOM 2052 O O . THR A 1 268 ? 50.736 13.766 -24.617 1.00 90.62 268 THR A O 1
ATOM 2055 N N . VAL A 1 269 ? 51.458 13.136 -26.653 1.00 90.31 269 VAL A N 1
ATOM 2056 C CA . VAL A 1 269 ? 50.441 12.091 -26.834 1.00 90.31 269 VAL A CA 1
ATOM 2057 C C . VAL A 1 269 ? 50.537 11.015 -25.739 1.00 90.31 269 VAL A C 1
ATOM 2059 O O . VAL A 1 269 ? 49.518 10.477 -25.320 1.00 90.31 269 VAL A O 1
ATOM 2062 N N . GLU A 1 270 ? 51.740 10.760 -25.211 1.00 89.38 270 GLU A N 1
ATOM 2063 C CA . GLU A 1 270 ? 51.971 9.847 -24.085 1.00 89.38 270 GLU A CA 1
ATOM 2064 C C . GLU A 1 270 ? 51.368 10.373 -22.777 1.00 89.38 270 GLU A C 1
ATOM 2066 O O . GLU A 1 270 ? 50.591 9.665 -22.138 1.00 89.38 270 GLU A O 1
ATOM 2071 N N . ARG A 1 271 ? 51.665 11.624 -22.395 1.00 90.06 271 ARG A N 1
ATOM 2072 C CA . ARG A 1 271 ? 51.090 12.235 -21.185 1.00 90.06 271 ARG A CA 1
ATOM 2073 C C . ARG A 1 271 ? 49.581 12.371 -21.292 1.00 90.06 271 ARG A C 1
ATOM 2075 O O . ARG A 1 271 ? 48.881 12.154 -20.308 1.00 90.06 271 ARG A O 1
ATOM 2082 N N . LEU A 1 272 ? 49.077 12.717 -22.475 1.00 90.56 272 LEU A N 1
ATOM 2083 C CA . LEU A 1 272 ? 47.645 12.796 -22.725 1.00 90.56 272 LEU A CA 1
ATOM 2084 C C . LEU A 1 272 ? 46.988 11.417 -22.591 1.00 90.56 272 LEU A C 1
ATOM 2086 O O . LEU A 1 272 ? 45.991 11.300 -21.887 1.00 90.56 272 LEU A O 1
ATOM 2090 N N . TRP A 1 273 ? 47.569 10.367 -23.181 1.00 89.38 273 TRP A N 1
ATOM 2091 C CA . TRP A 1 273 ? 47.085 8.992 -23.025 1.00 89.38 273 TRP A CA 1
ATOM 2092 C C . TRP A 1 273 ? 47.079 8.547 -21.555 1.00 89.38 273 TRP A C 1
ATOM 2094 O O . TRP A 1 273 ? 46.060 8.038 -21.091 1.00 89.38 273 TRP A O 1
ATOM 2104 N N . GLN A 1 274 ? 48.155 8.804 -20.802 1.00 86.00 274 GLN A N 1
ATOM 2105 C CA . GLN A 1 274 ? 48.220 8.520 -19.361 1.00 86.00 274 GLN A CA 1
ATOM 2106 C C . GLN A 1 274 ? 47.134 9.283 -18.594 1.00 86.00 274 GLN A C 1
ATOM 2108 O O . GLN A 1 274 ? 46.416 8.705 -17.788 1.00 86.00 274 GLN A O 1
ATOM 2113 N N . ALA A 1 275 ? 46.952 10.574 -18.879 1.00 86.31 275 ALA A N 1
ATOM 2114 C CA . ALA A 1 275 ? 45.951 11.402 -18.215 1.00 86.31 275 ALA A CA 1
ATOM 2115 C C . ALA A 1 275 ? 44.506 10.976 -18.536 1.00 86.31 275 ALA A C 1
ATOM 2117 O O . ALA A 1 275 ? 43.614 11.119 -17.694 1.00 86.31 275 ALA A O 1
ATOM 2118 N N . MET A 1 276 ? 44.265 10.475 -19.749 1.00 84.25 276 MET A N 1
ATOM 2119 C CA . MET A 1 276 ? 42.971 9.953 -20.198 1.00 84.25 276 MET A CA 1
ATOM 2120 C C . MET A 1 276 ? 42.704 8.526 -19.705 1.00 84.25 276 MET A C 1
ATOM 2122 O O . MET A 1 276 ? 41.541 8.150 -19.608 1.00 84.25 276 MET A O 1
ATOM 2126 N N . SER A 1 277 ? 43.749 7.757 -19.388 1.00 78.75 277 SER A N 1
ATOM 2127 C CA . SER A 1 277 ? 43.647 6.385 -18.861 1.00 78.75 277 SER A CA 1
ATOM 2128 C C . SER A 1 277 ? 43.702 6.328 -17.328 1.00 78.75 277 SER A C 1
ATOM 2130 O O . SER A 1 277 ? 43.349 5.314 -16.734 1.00 78.75 277 SER A O 1
ATOM 2132 N N . ASP A 1 278 ? 44.114 7.422 -16.679 1.00 74.06 278 ASP A N 1
ATOM 2133 C CA . ASP A 1 278 ? 44.191 7.540 -15.224 1.00 74.06 278 ASP A CA 1
ATOM 2134 C C . ASP A 1 278 ? 42.816 7.383 -14.552 1.00 74.06 278 ASP A C 1
ATOM 2136 O O . ASP A 1 278 ? 41.824 8.010 -14.938 1.00 74.06 278 ASP A O 1
ATOM 2140 N N . ARG A 1 279 ? 42.797 6.566 -13.494 1.00 59.50 279 ARG A N 1
ATOM 2141 C CA . ARG A 1 279 ? 41.607 6.201 -12.721 1.00 59.50 279 ARG A CA 1
ATOM 2142 C C . ARG A 1 279 ? 41.719 6.649 -11.258 1.00 59.50 279 ARG A C 1
ATOM 2144 O O . ARG A 1 279 ? 41.552 5.825 -10.361 1.00 59.50 279 ARG A O 1
ATOM 2151 N N . ASP A 1 280 ? 42.042 7.923 -11.008 1.00 51.84 280 ASP A N 1
ATOM 2152 C CA . ASP A 1 280 ? 42.088 8.502 -9.652 1.00 51.84 280 ASP A CA 1
ATOM 2153 C C . ASP A 1 280 ? 40.866 8.053 -8.821 1.00 51.84 280 ASP A C 1
ATOM 2155 O O . ASP A 1 280 ? 39.718 8.373 -9.150 1.00 51.84 280 ASP A O 1
ATOM 2159 N N . GLY A 1 281 ? 41.126 7.289 -7.752 1.00 42.31 281 GLY A N 1
ATOM 2160 C CA . GLY A 1 281 ? 40.128 6.602 -6.922 1.00 42.31 281 GLY A CA 1
ATOM 2161 C C . GLY A 1 281 ? 39.146 7.521 -6.188 1.00 42.31 281 GLY A C 1
ATOM 2162 O O . GLY A 1 281 ? 38.252 7.039 -5.498 1.00 42.31 281 GLY A O 1
ATOM 2163 N N . THR A 1 282 ? 39.282 8.840 -6.336 1.00 41.41 282 THR A N 1
ATOM 2164 C CA . THR A 1 282 ? 38.316 9.833 -5.848 1.00 41.41 282 THR A CA 1
ATOM 2165 C C . THR A 1 282 ? 37.190 10.138 -6.841 1.00 41.41 282 THR A C 1
ATOM 2167 O O . THR A 1 282 ? 36.126 10.606 -6.431 1.00 41.41 282 THR A O 1
ATOM 2170 N N . SER A 1 283 ? 37.362 9.842 -8.136 1.00 48.03 283 SER A N 1
ATOM 2171 C CA . SER A 1 283 ? 36.310 9.994 -9.143 1.00 48.03 283 SER A CA 1
ATOM 2172 C C . SER A 1 283 ? 36.028 8.650 -9.808 1.00 48.03 283 SER A C 1
ATOM 2174 O O . SER A 1 283 ? 36.774 8.210 -10.674 1.00 48.03 283 SER A O 1
ATOM 2176 N N . MET A 1 284 ? 34.908 8.025 -9.450 1.00 52.56 284 MET A N 1
ATOM 2177 C CA . MET A 1 284 ? 34.339 6.830 -10.097 1.00 52.56 284 MET A CA 1
ATOM 2178 C C . MET A 1 284 ? 33.898 7.078 -11.562 1.00 52.56 284 MET A C 1
ATOM 2180 O O . MET A 1 284 ? 32.873 6.559 -11.991 1.00 52.56 284 MET A O 1
ATOM 2184 N N . ARG A 1 285 ? 34.581 7.952 -12.313 1.00 60.44 285 ARG A N 1
ATOM 2185 C CA . ARG A 1 285 ? 34.102 8.528 -13.577 1.00 60.44 285 ARG A CA 1
ATOM 2186 C C . ARG A 1 285 ? 34.862 7.994 -14.766 1.00 60.44 285 ARG A C 1
ATOM 2188 O O . ARG A 1 285 ? 36.090 7.947 -14.773 1.00 60.44 285 ARG A O 1
ATOM 2195 N N . SER A 1 286 ? 34.102 7.720 -15.815 1.00 60.84 286 SER A N 1
ATOM 2196 C CA . SER A 1 286 ? 34.644 7.385 -17.112 1.00 60.84 286 SER A CA 1
ATOM 2197 C C . SER A 1 286 ? 35.412 8.545 -17.762 1.00 60.84 286 SER A C 1
ATOM 2199 O O . SER A 1 286 ? 34.905 9.668 -17.840 1.00 60.84 286 SER A O 1
ATOM 2201 N N . ARG A 1 287 ? 36.615 8.263 -18.284 1.00 77.00 287 ARG A N 1
ATOM 2202 C CA . ARG A 1 287 ? 37.422 9.184 -19.098 1.00 77.00 287 ARG A CA 1
ATOM 2203 C C . ARG A 1 287 ? 37.533 8.713 -20.542 1.00 77.00 287 ARG A C 1
ATOM 2205 O O . ARG A 1 287 ? 37.265 7.555 -20.866 1.00 77.00 287 ARG A O 1
ATOM 2212 N N . GLY A 1 288 ? 37.891 9.639 -21.426 1.00 82.94 288 GLY A N 1
ATOM 2213 C CA . GLY A 1 288 ? 38.064 9.327 -22.836 1.00 82.94 288 GLY A CA 1
ATOM 2214 C C . GLY A 1 288 ? 37.830 10.501 -23.772 1.00 82.94 288 GLY A C 1
ATOM 2215 O O . GLY A 1 288 ? 38.194 11.633 -23.461 1.00 82.94 288 GLY A O 1
ATOM 2216 N N . LEU A 1 289 ? 37.276 10.215 -24.948 1.00 88.19 289 LEU A N 1
ATOM 2217 C CA . LEU A 1 289 ? 37.208 11.141 -26.075 1.00 88.19 289 LEU A CA 1
ATOM 2218 C C . LEU A 1 289 ? 35.768 11.311 -26.566 1.00 88.19 289 LEU A C 1
ATOM 2220 O O . LEU A 1 289 ? 35.070 10.321 -26.775 1.00 88.19 289 LEU A O 1
ATOM 2224 N N . LEU A 1 290 ? 35.339 12.546 -26.818 1.00 91.19 290 LEU A N 1
ATOM 2225 C CA . LEU A 1 290 ? 34.166 12.833 -27.645 1.00 91.19 290 LEU A CA 1
ATOM 2226 C C . LEU A 1 290 ? 34.612 13.323 -29.016 1.00 91.19 290 LEU A C 1
ATOM 2228 O O . LEU A 1 290 ? 35.547 14.108 -29.126 1.00 91.19 290 LEU A O 1
ATOM 2232 N N . ARG A 1 291 ? 33.914 12.893 -30.060 1.00 92.19 291 ARG A N 1
ATOM 2233 C CA . ARG A 1 291 ? 34.146 13.307 -31.442 1.00 92.19 291 ARG A CA 1
ATOM 2234 C C . ARG A 1 291 ? 32.882 13.939 -31.996 1.00 92.19 291 ARG A C 1
ATOM 2236 O O . ARG A 1 291 ? 31.885 13.242 -32.185 1.00 92.19 291 ARG A O 1
ATOM 2243 N N . PHE A 1 292 ? 32.926 15.238 -32.248 1.00 93.19 292 PHE A N 1
ATOM 2244 C CA . PHE A 1 292 ? 31.857 16.011 -32.868 1.00 93.19 292 PHE A CA 1
ATOM 2245 C C . PHE A 1 292 ? 32.169 16.152 -34.351 1.00 93.19 292 PHE A C 1
ATOM 2247 O O . PHE A 1 292 ? 33.178 16.746 -34.705 1.00 93.19 292 PHE A O 1
ATOM 2254 N N . SER A 1 293 ? 31.309 15.646 -35.232 1.00 92.62 293 SER A N 1
ATOM 2255 C CA . SER A 1 293 ? 31.567 15.724 -36.672 1.00 92.62 293 SER A CA 1
ATOM 2256 C C . SER A 1 293 ? 30.343 16.080 -37.497 1.00 92.62 293 SER A C 1
ATOM 2258 O O . SER A 1 293 ? 29.201 15.755 -37.151 1.00 92.62 293 SER A O 1
ATOM 2260 N N . ALA A 1 294 ? 30.580 16.719 -38.642 1.00 90.81 294 ALA A N 1
ATOM 2261 C CA . ALA A 1 294 ? 29.553 16.891 -39.656 1.00 90.81 294 ALA A CA 1
ATOM 2262 C C . ALA A 1 294 ? 29.297 15.550 -40.367 1.00 90.81 294 ALA A C 1
ATOM 2264 O O . ALA A 1 294 ? 30.200 14.970 -40.975 1.00 90.81 294 ALA A O 1
ATOM 2265 N N . ARG A 1 295 ? 28.044 15.077 -40.373 1.00 88.50 295 ARG A N 1
ATOM 2266 C CA . ARG A 1 295 ? 27.653 13.788 -40.987 1.00 88.50 295 ARG A CA 1
ATOM 2267 C C . ARG A 1 295 ? 27.967 13.693 -42.482 1.00 88.50 295 ARG A C 1
ATOM 2269 O O . ARG A 1 295 ? 28.128 12.598 -43.018 1.00 88.50 295 ARG A O 1
ATOM 2276 N N . ALA A 1 296 ? 28.010 14.832 -43.171 1.00 86.00 296 ALA A N 1
ATOM 2277 C CA . ALA A 1 296 ? 28.355 14.889 -44.588 1.00 86.00 296 ALA A CA 1
ATOM 2278 C C . ALA A 1 296 ? 29.843 14.589 -44.840 1.00 86.00 296 ALA A C 1
ATOM 2280 O O . ALA A 1 296 ? 30.159 13.973 -45.858 1.00 86.00 296 ALA A O 1
ATOM 2281 N N . ALA A 1 297 ? 30.722 14.995 -43.917 1.00 82.62 297 ALA A N 1
ATOM 2282 C CA . ALA A 1 297 ? 32.168 14.809 -44.009 1.00 82.62 297 ALA A CA 1
ATOM 2283 C C . ALA A 1 297 ? 32.593 13.438 -43.466 1.00 82.62 297 ALA A C 1
ATOM 2285 O O . ALA A 1 297 ? 33.321 12.701 -44.126 1.00 82.62 297 ALA A O 1
ATOM 2286 N N . VAL A 1 298 ? 32.064 13.049 -42.303 1.00 83.50 298 VAL A N 1
ATOM 2287 C CA . VAL A 1 298 ? 32.476 11.836 -41.591 1.00 83.50 298 VAL A CA 1
ATOM 2288 C C . VAL A 1 298 ? 31.314 10.854 -41.495 1.00 83.50 298 VAL A C 1
ATOM 2290 O O . VAL A 1 298 ? 30.287 11.131 -40.878 1.00 83.50 298 VAL A O 1
ATOM 2293 N N . LYS A 1 299 ? 31.482 9.662 -42.078 1.00 76.38 299 LYS A N 1
ATOM 2294 C CA . LYS A 1 299 ? 30.467 8.585 -42.062 1.00 76.38 299 LYS A CA 1
ATOM 2295 C C . LYS A 1 299 ? 30.899 7.334 -41.301 1.00 76.38 299 LYS A C 1
ATOM 2297 O O . LYS A 1 299 ? 30.116 6.397 -41.177 1.00 76.38 299 LYS A O 1
ATOM 2302 N N . THR A 1 300 ? 32.139 7.293 -40.825 1.00 77.12 300 THR A N 1
ATOM 2303 C CA . THR A 1 300 ? 32.732 6.121 -40.176 1.00 77.12 300 THR A CA 1
ATOM 2304 C C . THR A 1 300 ? 33.091 6.424 -38.727 1.00 77.12 300 THR A C 1
ATOM 2306 O O . THR A 1 300 ? 33.549 7.520 -38.402 1.00 77.12 300 THR A O 1
ATOM 2309 N N . HIS A 1 301 ? 32.910 5.435 -37.853 1.00 75.44 301 HIS A N 1
ATOM 2310 C CA . HIS A 1 301 ? 33.521 5.439 -36.522 1.00 75.44 301 HIS A CA 1
ATOM 2311 C C . HIS A 1 301 ? 35.048 5.375 -36.644 1.00 75.44 301 HIS A C 1
ATOM 2313 O O . HIS A 1 301 ? 35.551 4.868 -37.652 1.00 75.44 301 HIS A O 1
ATOM 2319 N N . LEU A 1 302 ? 35.760 5.880 -35.632 1.00 75.00 302 LEU A N 1
ATOM 2320 C CA . LEU A 1 302 ? 37.205 5.686 -35.525 1.00 75.00 302 LEU A CA 1
ATOM 2321 C C . LEU A 1 302 ? 37.461 4.185 -35.419 1.00 75.00 302 LEU A C 1
ATOM 2323 O O . LEU A 1 302 ? 36.982 3.528 -34.493 1.00 75.00 302 LEU A O 1
ATOM 2327 N N . LYS A 1 303 ? 38.163 3.619 -36.400 1.00 61.81 303 LYS A N 1
ATOM 2328 C CA . LYS A 1 303 ? 38.354 2.159 -36.485 1.00 61.81 303 LYS A CA 1
ATOM 2329 C C . LYS A 1 303 ? 39.357 1.648 -35.456 1.00 61.81 303 LYS A C 1
ATOM 2331 O O . LYS A 1 303 ? 39.424 0.447 -35.191 1.00 61.81 303 LYS A O 1
ATOM 2336 N N . THR A 1 304 ? 40.133 2.571 -34.908 1.00 58.06 304 THR A N 1
ATOM 2337 C CA . THR A 1 304 ? 41.291 2.331 -34.056 1.00 58.06 304 THR A CA 1
ATOM 2338 C C . THR A 1 304 ? 40.901 1.920 -32.631 1.00 58.06 304 THR A C 1
ATOM 2340 O O . THR A 1 304 ? 41.613 1.130 -32.013 1.00 58.06 304 THR A O 1
ATOM 2343 N N . PHE A 1 305 ? 39.729 2.342 -32.137 1.00 68.50 305 PHE A N 1
ATOM 2344 C CA . PHE A 1 305 ? 39.205 1.942 -30.826 1.00 68.50 305 PHE A CA 1
ATOM 2345 C C . PHE A 1 305 ? 38.217 0.776 -30.968 1.00 68.50 305 PHE A C 1
ATOM 2347 O O . PHE A 1 305 ? 37.076 0.945 -31.397 1.00 68.50 305 PHE A O 1
ATOM 2354 N N . LYS A 1 306 ? 38.642 -0.442 -30.609 1.00 58.31 306 LYS A N 1
ATOM 2355 C CA . LYS A 1 306 ? 37.766 -1.627 -30.609 1.00 58.31 306 LYS A CA 1
ATOM 2356 C C . LYS A 1 306 ? 36.866 -1.626 -29.374 1.00 58.31 306 LYS A C 1
ATOM 2358 O O . LYS A 1 306 ? 37.205 -2.234 -28.364 1.00 58.31 306 LYS A O 1
ATOM 2363 N N . GLN A 1 307 ? 35.703 -0.990 -29.465 1.00 65.88 307 GLN A N 1
ATOM 2364 C CA . GLN A 1 307 ? 34.733 -0.958 -28.370 1.00 65.88 307 GLN A CA 1
ATOM 2365 C C . GLN A 1 307 ? 33.624 -1.988 -28.587 1.00 65.88 307 GLN A C 1
ATOM 2367 O O . GLN A 1 307 ? 32.858 -1.927 -29.548 1.00 65.88 307 GLN A O 1
ATOM 2372 N N . ARG A 1 308 ? 33.571 -2.988 -27.697 1.00 67.75 308 ARG A N 1
ATOM 2373 C CA . ARG A 1 308 ? 32.499 -3.998 -27.691 1.00 67.75 308 ARG A CA 1
ATOM 2374 C C . ARG A 1 308 ? 31.182 -3.412 -27.184 1.00 67.75 308 ARG A C 1
ATOM 2376 O O . ARG A 1 308 ? 30.135 -3.845 -27.647 1.00 67.75 308 ARG A O 1
ATOM 2383 N N . CYS A 1 309 ? 31.252 -2.435 -26.282 1.00 77.69 309 CYS A N 1
ATOM 2384 C CA . CYS A 1 309 ? 30.111 -1.684 -25.771 1.00 77.69 309 CYS A CA 1
ATOM 2385 C C . CYS A 1 309 ? 30.222 -0.227 -26.222 1.00 77.69 309 CYS A C 1
ATOM 2387 O O . CYS A 1 309 ? 31.316 0.328 -26.181 1.00 77.69 309 CYS A O 1
ATOM 2389 N N . ASN A 1 310 ? 29.118 0.388 -26.644 1.00 79.06 310 ASN A N 1
ATOM 2390 C CA . ASN A 1 310 ? 29.132 1.736 -27.219 1.00 79.06 310 ASN A CA 1
ATOM 2391 C C . ASN A 1 310 ? 28.052 2.608 -26.581 1.00 79.06 310 ASN A C 1
ATOM 2393 O O . ASN A 1 310 ? 26.917 2.158 -26.424 1.00 79.06 310 ASN A O 1
ATOM 2397 N N . TYR A 1 311 ? 28.379 3.865 -26.276 1.00 81.88 311 TYR A N 1
ATOM 2398 C CA . TYR A 1 311 ? 27.362 4.864 -25.950 1.00 81.88 311 TYR A CA 1
ATOM 2399 C C . TYR A 1 311 ? 26.441 5.074 -27.148 1.00 81.88 311 TYR A C 1
ATOM 2401 O O . TYR A 1 311 ? 26.887 5.073 -28.301 1.00 81.88 311 TYR A O 1
ATOM 2409 N N . VAL A 1 312 ? 25.155 5.277 -26.879 1.00 82.38 312 VAL A N 1
ATOM 2410 C CA . VAL A 1 312 ? 24.177 5.540 -27.930 1.00 82.38 312 VAL A CA 1
ATOM 2411 C C . VAL A 1 312 ? 23.406 6.807 -27.651 1.00 82.38 312 VAL A C 1
ATOM 2413 O O . VAL A 1 312 ? 23.111 7.136 -26.511 1.00 82.38 312 VAL A O 1
ATOM 2416 N N . ASP A 1 313 ? 23.069 7.507 -28.729 1.00 83.81 313 ASP A N 1
ATOM 2417 C CA . ASP A 1 313 ? 22.215 8.687 -28.700 1.00 83.81 313 ASP A CA 1
ATOM 2418 C C . ASP A 1 313 ? 20.864 8.330 -28.051 1.00 83.81 313 ASP A C 1
ATOM 2420 O O . ASP A 1 313 ? 19.978 7.755 -28.698 1.00 83.81 313 ASP A O 1
ATOM 2424 N N . SER A 1 314 ? 20.731 8.655 -26.762 1.00 79.69 314 SER A N 1
ATOM 2425 C CA . SER A 1 314 ? 19.569 8.345 -25.921 1.00 79.69 314 SER A CA 1
ATOM 2426 C C . SER A 1 314 ? 18.284 8.901 -26.526 1.00 79.69 314 SER A C 1
ATOM 2428 O O . SER A 1 314 ? 17.217 8.290 -26.448 1.00 79.69 314 SER A O 1
ATOM 2430 N N . THR A 1 315 ? 18.393 10.024 -27.242 1.00 80.12 315 THR A N 1
ATOM 2431 C CA . THR A 1 315 ? 17.270 10.725 -27.843 1.00 80.12 315 THR A CA 1
ATOM 2432 C C . THR A 1 315 ? 16.611 9.906 -28.959 1.00 80.12 315 THR A C 1
ATOM 2434 O O . THR A 1 315 ? 15.466 10.168 -29.339 1.00 80.12 315 THR A O 1
ATOM 2437 N N . ARG A 1 316 ? 17.293 8.874 -29.478 1.00 78.88 316 ARG A N 1
ATOM 2438 C CA . ARG A 1 316 ? 16.726 7.903 -30.425 1.00 78.88 316 ARG A CA 1
ATOM 2439 C C . ARG A 1 316 ? 15.779 6.899 -29.780 1.00 78.88 316 ARG A C 1
ATOM 2441 O O . ARG A 1 316 ? 14.999 6.297 -30.520 1.00 78.88 316 ARG A O 1
ATOM 2448 N N . TYR A 1 317 ? 15.852 6.707 -28.470 1.00 77.31 317 TYR A N 1
ATOM 2449 C CA . TYR A 1 317 ? 15.079 5.700 -27.743 1.00 77.31 317 TYR A CA 1
ATOM 2450 C C . TYR A 1 317 ? 14.128 6.349 -26.737 1.00 77.31 317 TYR A C 1
ATOM 2452 O O . TYR A 1 317 ? 12.954 5.996 -26.701 1.00 77.31 317 TYR A O 1
ATOM 2460 N N . LEU A 1 318 ? 14.619 7.340 -25.991 1.00 75.75 318 LEU A N 1
ATOM 2461 C CA . LEU A 1 318 ? 13.916 7.972 -24.877 1.00 75.75 318 LEU A CA 1
ATOM 2462 C C . LEU A 1 318 ? 13.251 9.294 -25.297 1.00 75.75 318 LEU A C 1
ATOM 2464 O O . LEU A 1 318 ? 12.080 9.512 -25.031 1.00 75.75 318 LEU A O 1
ATOM 2468 N N . ALA A 1 319 ? 13.913 10.144 -26.088 1.00 69.69 319 ALA A N 1
ATOM 2469 C CA . ALA A 1 319 ? 13.329 11.443 -26.470 1.00 69.69 319 ALA A CA 1
ATOM 2470 C C . ALA A 1 319 ? 12.353 11.409 -27.671 1.00 69.69 319 ALA A C 1
ATOM 2472 O O . ALA A 1 319 ? 11.841 12.455 -28.069 1.00 69.69 319 ALA A O 1
ATOM 2473 N N . LYS A 1 320 ? 12.097 10.241 -28.284 1.00 63.62 320 LYS A N 1
ATOM 2474 C CA . LYS A 1 320 ? 11.138 10.114 -29.405 1.00 63.62 320 LYS A CA 1
ATOM 2475 C C . LYS A 1 320 ? 9.676 10.139 -28.961 1.00 63.62 320 LYS A C 1
ATOM 2477 O O . LYS A 1 320 ? 8.817 10.484 -29.769 1.00 63.62 320 LYS A O 1
ATOM 2482 N N . ASP A 1 321 ? 9.406 9.745 -27.723 1.00 64.75 321 ASP A N 1
ATOM 2483 C CA . ASP A 1 321 ? 8.063 9.615 -27.171 1.00 64.75 321 ASP A CA 1
ATOM 2484 C C . ASP A 1 321 ? 7.898 10.611 -26.013 1.00 64.75 321 ASP A C 1
ATOM 2486 O O . ASP A 1 321 ? 8.723 10.600 -25.098 1.00 64.75 321 ASP A O 1
ATOM 2490 N N . PRO A 1 322 ? 6.866 11.476 -26.018 1.00 60.69 322 PRO A N 1
ATOM 2491 C CA . PRO A 1 322 ? 6.569 12.362 -24.897 1.00 60.69 322 PRO A CA 1
ATOM 2492 C C . PRO A 1 322 ? 6.467 11.661 -23.533 1.00 60.69 322 PRO A C 1
ATOM 2494 O O . PRO A 1 322 ? 6.786 12.304 -22.538 1.00 60.69 322 PRO A O 1
ATOM 2497 N N . LYS A 1 323 ? 6.061 10.381 -23.470 1.00 62.38 323 LYS A N 1
ATOM 2498 C CA . LYS A 1 323 ? 6.029 9.590 -22.224 1.00 62.38 323 LYS A CA 1
ATOM 2499 C C . LYS A 1 323 ? 7.431 9.238 -21.722 1.00 62.38 323 LYS A C 1
ATOM 2501 O O . LYS A 1 323 ? 7.700 9.351 -20.536 1.00 62.38 323 LYS A O 1
ATOM 2506 N N . LYS A 1 324 ? 8.341 8.908 -22.643 1.00 64.12 324 LYS A N 1
ATOM 2507 C CA . LYS A 1 324 ? 9.744 8.547 -22.364 1.00 64.12 324 LYS A CA 1
ATOM 2508 C C . LYS A 1 324 ? 10.652 9.774 -22.183 1.00 64.12 324 LYS A C 1
ATOM 2510 O O . LYS A 1 324 ? 11.873 9.654 -22.066 1.00 64.12 324 LYS A O 1
ATOM 2515 N N . ARG A 1 325 ? 10.058 10.973 -22.161 1.00 60.28 325 ARG A N 1
ATOM 2516 C CA . ARG A 1 325 ? 10.739 12.266 -22.098 1.00 60.28 325 ARG A CA 1
ATOM 2517 C C . ARG A 1 325 ? 10.920 12.712 -20.645 1.00 60.28 325 ARG A C 1
ATOM 2519 O O . ARG A 1 325 ? 10.100 13.458 -20.118 1.00 60.28 325 ARG A O 1
ATOM 2526 N N . ARG A 1 326 ? 12.041 12.330 -20.030 1.00 61.59 326 ARG A N 1
ATOM 2527 C CA . ARG A 1 326 ? 12.509 12.892 -18.750 1.00 61.59 326 ARG A CA 1
ATOM 2528 C C . ARG A 1 326 ? 13.875 13.568 -18.905 1.00 61.59 326 ARG A C 1
ATOM 2530 O O . ARG A 1 326 ? 14.569 13.360 -19.895 1.00 61.59 326 ARG A O 1
ATOM 2537 N N . ASN A 1 327 ? 14.252 14.392 -17.925 1.00 57.22 327 ASN A N 1
ATOM 2538 C CA . ASN A 1 327 ? 15.623 14.865 -17.738 1.00 57.22 327 ASN A CA 1
ATOM 2539 C C . ASN A 1 327 ? 16.540 13.654 -17.475 1.00 57.22 327 ASN A C 1
ATOM 2541 O O . ASN A 1 327 ? 16.682 13.247 -16.325 1.00 57.22 327 ASN A O 1
ATOM 2545 N N . LEU A 1 328 ? 17.174 13.121 -18.524 1.00 56.91 328 LEU A N 1
ATOM 2546 C CA . LEU A 1 328 ? 18.082 11.953 -18.519 1.00 56.91 328 LEU A CA 1
ATOM 2547 C C . LEU A 1 328 ? 19.367 12.134 -17.684 1.00 56.91 328 LEU A C 1
ATOM 2549 O O . LEU A 1 328 ? 20.276 11.313 -17.726 1.00 56.91 328 LEU A O 1
ATOM 2553 N N . PHE A 1 329 ? 19.458 13.219 -16.917 1.00 57.12 329 PHE A N 1
ATOM 2554 C CA . PHE A 1 329 ? 20.639 13.631 -16.162 1.00 57.12 329 PHE A CA 1
ATOM 2555 C C . PHE A 1 329 ? 20.552 13.258 -14.676 1.00 57.12 329 PHE A C 1
ATOM 2557 O O . PHE A 1 329 ? 21.202 13.891 -13.843 1.00 57.12 329 PHE A O 1
ATOM 2564 N N . ARG A 1 330 ? 19.717 12.277 -14.312 1.00 63.19 330 ARG A N 1
ATOM 2565 C CA . ARG A 1 330 ? 19.653 11.774 -12.936 1.00 63.19 330 ARG A CA 1
ATOM 2566 C C . ARG A 1 330 ? 20.806 10.803 -12.693 1.00 63.19 330 ARG A C 1
ATOM 2568 O O . ARG A 1 330 ? 21.023 9.877 -13.463 1.00 63.19 330 ARG A O 1
ATOM 2575 N N . ARG A 1 331 ? 21.556 11.035 -11.615 1.00 66.94 331 ARG A N 1
ATOM 2576 C CA . ARG A 1 331 ? 22.619 10.147 -11.138 1.00 66.94 331 ARG A CA 1
ATOM 2577 C C . ARG A 1 331 ? 22.205 9.607 -9.780 1.00 66.94 331 ARG A C 1
ATOM 2579 O O . ARG A 1 331 ? 21.942 10.396 -8.874 1.00 66.94 331 ARG A O 1
ATOM 2586 N N . ALA A 1 332 ? 22.228 8.290 -9.631 1.00 66.31 332 ALA A N 1
ATOM 2587 C CA . ALA A 1 332 ? 22.116 7.675 -8.322 1.00 66.31 332 ALA A CA 1
ATOM 2588 C C . ALA A 1 332 ? 23.499 7.628 -7.659 1.00 66.31 332 ALA A C 1
ATOM 2590 O O . ALA A 1 332 ? 24.523 7.376 -8.305 1.00 66.31 332 ALA A O 1
ATOM 2591 N N . THR A 1 333 ? 23.546 7.837 -6.345 1.00 63.84 333 THR A N 1
ATOM 2592 C CA . THR A 1 333 ? 24.720 7.458 -5.546 1.00 63.84 333 THR A CA 1
ATOM 2593 C C . THR A 1 333 ? 24.999 5.965 -5.777 1.00 63.84 333 THR A C 1
ATOM 2595 O O . THR A 1 333 ? 24.033 5.211 -5.887 1.00 63.84 333 THR A O 1
ATOM 2598 N N . PRO A 1 334 ? 26.263 5.495 -5.828 1.00 61.62 334 PRO A N 1
ATOM 2599 C CA . PRO A 1 334 ? 26.589 4.082 -6.055 1.00 61.62 334 PRO A CA 1
ATOM 2600 C C . PRO A 1 334 ? 25.713 3.075 -5.297 1.00 61.62 334 PRO A C 1
ATOM 2602 O O . PRO A 1 334 ? 25.182 2.147 -5.894 1.00 61.62 334 PRO A O 1
ATOM 2605 N N . ASN A 1 335 ? 25.471 3.330 -4.010 1.00 67.81 335 ASN A N 1
ATOM 2606 C CA . ASN A 1 335 ? 24.716 2.436 -3.124 1.00 67.81 335 ASN A CA 1
ATOM 2607 C C . ASN A 1 335 ? 23.189 2.579 -3.243 1.00 67.81 335 ASN A C 1
ATOM 2609 O O . ASN A 1 335 ? 22.450 1.958 -2.494 1.00 67.81 335 ASN A O 1
ATOM 2613 N N . MET A 1 336 ? 22.719 3.443 -4.140 1.00 76.38 336 MET A N 1
ATOM 2614 C CA . MET A 1 336 ? 21.307 3.691 -4.439 1.00 76.38 336 MET A CA 1
ATOM 2615 C C . MET A 1 336 ? 20.994 3.372 -5.907 1.00 76.38 336 MET A C 1
ATOM 2617 O O . MET A 1 336 ? 19.905 3.681 -6.384 1.00 76.38 336 MET A O 1
ATOM 2621 N N . ASN A 1 337 ? 21.940 2.774 -6.645 1.00 81.69 337 ASN A N 1
ATOM 2622 C CA . ASN A 1 337 ? 21.793 2.495 -8.071 1.00 81.69 337 ASN A CA 1
ATOM 2623 C C . ASN A 1 337 ? 20.542 1.656 -8.375 1.00 81.69 337 ASN A C 1
ATOM 2625 O O . ASN A 1 337 ? 19.816 1.989 -9.305 1.00 81.69 337 ASN A O 1
ATOM 2629 N N . SER A 1 338 ? 20.243 0.643 -7.559 1.00 84.38 338 SER A N 1
ATOM 2630 C CA . SER A 1 338 ? 19.029 -0.176 -7.671 1.00 84.38 338 SER A CA 1
ATOM 2631 C C . SER A 1 338 ? 17.747 0.669 -7.656 1.00 84.38 338 SER A C 1
ATOM 2633 O O . SER A 1 338 ? 16.912 0.562 -8.557 1.00 84.38 338 SER A O 1
ATOM 2635 N N . LEU A 1 339 ? 17.622 1.571 -6.680 1.00 87.06 339 LEU A N 1
ATOM 2636 C CA . LEU A 1 339 ? 16.479 2.473 -6.526 1.00 87.06 339 LEU A CA 1
ATOM 2637 C C . LEU A 1 339 ? 16.400 3.511 -7.641 1.00 87.06 339 LEU A C 1
ATOM 2639 O O . LEU A 1 339 ? 15.315 3.746 -8.164 1.00 87.06 339 LEU A O 1
ATOM 2643 N N . GLY A 1 340 ? 17.536 4.084 -8.042 1.00 85.62 340 GLY A N 1
ATOM 2644 C CA . GLY A 1 340 ? 17.583 5.036 -9.150 1.00 85.62 340 GLY A CA 1
ATOM 2645 C C . GLY A 1 340 ? 17.152 4.403 -10.472 1.00 85.62 340 GLY A C 1
ATOM 2646 O O . GLY A 1 340 ? 16.392 4.998 -11.229 1.00 85.62 340 GLY A O 1
ATOM 2647 N N . VAL A 1 341 ? 17.573 3.163 -10.733 1.00 87.69 341 VAL A N 1
ATOM 2648 C CA . VAL A 1 341 ? 17.194 2.403 -11.935 1.00 87.69 341 VAL A CA 1
ATOM 2649 C C . VAL A 1 341 ? 15.702 2.053 -11.917 1.00 87.69 341 VAL A C 1
ATOM 2651 O O . VAL A 1 341 ? 15.036 2.185 -12.944 1.00 87.69 341 VAL A O 1
ATOM 2654 N N . LEU A 1 342 ? 15.149 1.670 -10.760 1.00 89.25 342 LEU A N 1
ATOM 2655 C CA . LEU A 1 342 ? 13.710 1.431 -10.614 1.00 89.25 342 LEU A CA 1
ATOM 2656 C C . LEU A 1 342 ? 12.894 2.715 -10.812 1.00 89.25 342 LEU A C 1
ATOM 2658 O O . LEU A 1 342 ? 11.919 2.709 -11.565 1.00 89.25 342 LEU A O 1
ATOM 2662 N N . ALA A 1 343 ? 13.301 3.816 -10.177 1.00 87.88 343 ALA A N 1
ATOM 2663 C CA . ALA A 1 343 ? 12.659 5.114 -10.346 1.00 87.88 343 ALA A CA 1
ATOM 2664 C C . ALA A 1 343 ? 12.693 5.553 -11.814 1.00 87.88 343 ALA A C 1
ATOM 2666 O O . ALA A 1 343 ? 11.680 5.999 -12.350 1.00 87.88 343 ALA A O 1
ATOM 2667 N N . GLU A 1 344 ? 13.825 5.377 -12.498 1.00 85.88 344 GLU A N 1
ATOM 2668 C CA . GLU A 1 344 ? 13.920 5.731 -13.911 1.00 85.88 344 GLU A CA 1
ATOM 2669 C C . GLU A 1 344 ? 13.025 4.846 -14.788 1.00 85.88 344 GLU A C 1
ATOM 2671 O O . GLU A 1 344 ? 12.363 5.355 -15.690 1.00 85.88 344 GLU A O 1
ATOM 2676 N N . SER A 1 345 ? 12.917 3.548 -14.488 1.00 87.38 345 SER A N 1
ATOM 2677 C CA . SER A 1 345 ? 12.012 2.640 -15.206 1.00 87.38 345 SER A CA 1
ATOM 2678 C C . SER A 1 345 ? 10.561 3.119 -15.159 1.00 87.38 345 SER A C 1
ATOM 2680 O O . SER A 1 345 ? 9.899 3.204 -16.194 1.00 87.38 345 SER A O 1
ATOM 2682 N N . LEU A 1 346 ? 10.085 3.479 -13.963 1.00 86.12 346 LEU A N 1
ATOM 2683 C CA . LEU A 1 346 ? 8.729 3.982 -13.732 1.00 86.12 346 LEU A CA 1
ATOM 2684 C C . LEU A 1 346 ? 8.509 5.347 -14.399 1.00 86.12 346 LEU A C 1
ATOM 2686 O O . LEU A 1 346 ? 7.453 5.607 -14.979 1.00 86.12 346 LEU A O 1
ATOM 2690 N N . ALA A 1 347 ? 9.527 6.204 -14.384 1.00 81.44 347 ALA A N 1
ATOM 2691 C CA . ALA A 1 347 ? 9.424 7.540 -14.942 1.00 81.44 347 ALA A CA 1
ATOM 2692 C C . ALA A 1 347 ? 9.452 7.584 -16.472 1.00 81.44 347 ALA A C 1
ATOM 2694 O O . ALA A 1 347 ? 8.720 8.378 -17.060 1.00 81.44 347 ALA A O 1
ATOM 2695 N N . ILE A 1 348 ? 10.228 6.710 -17.130 1.00 80.81 348 ILE A N 1
ATOM 2696 C CA . ILE A 1 348 ? 10.194 6.547 -18.597 1.00 80.81 348 ILE A CA 1
ATOM 2697 C C . ILE A 1 348 ? 8.781 6.148 -19.066 1.00 80.81 348 ILE A C 1
ATOM 2699 O O . ILE A 1 348 ? 8.391 6.445 -20.194 1.00 80.81 348 ILE A O 1
ATOM 2703 N N . HIS A 1 349 ? 7.989 5.516 -18.201 1.00 79.50 349 HIS A N 1
ATOM 2704 C CA . HIS A 1 349 ? 6.597 5.169 -18.473 1.00 79.50 349 HIS A CA 1
ATOM 2705 C C . HIS A 1 349 ? 5.570 6.238 -18.052 1.00 79.50 349 HIS A C 1
ATOM 2707 O O . HIS A 1 349 ? 4.366 6.002 -18.133 1.00 79.50 349 HIS A O 1
ATOM 2713 N N . GLY A 1 350 ? 6.014 7.438 -17.669 1.00 72.94 350 GLY A N 1
ATOM 2714 C CA . GLY A 1 350 ? 5.150 8.603 -17.468 1.00 72.94 350 GLY A CA 1
ATOM 2715 C C . GLY A 1 350 ? 4.926 9.023 -16.014 1.00 72.94 350 GLY A C 1
ATOM 2716 O O . GLY A 1 350 ? 4.335 10.085 -15.793 1.00 72.94 350 GLY A O 1
ATOM 2717 N N . ASP A 1 351 ? 5.428 8.276 -15.022 1.00 77.06 351 ASP A N 1
ATOM 2718 C CA . ASP A 1 351 ? 5.415 8.731 -13.627 1.00 77.06 351 ASP A CA 1
ATOM 2719 C C . ASP A 1 351 ? 6.545 9.738 -13.370 1.00 77.06 351 ASP A C 1
ATOM 2721 O O . ASP A 1 351 ? 7.643 9.420 -12.923 1.00 77.06 351 ASP A O 1
ATOM 2725 N N . ASN A 1 352 ? 6.285 11.006 -13.670 1.00 72.25 352 ASN A N 1
ATOM 2726 C CA . ASN A 1 352 ? 7.299 12.051 -13.544 1.00 72.25 352 ASN A CA 1
ATOM 2727 C C . ASN A 1 352 ? 7.651 12.419 -12.092 1.00 72.25 352 ASN A C 1
ATOM 2729 O O . ASN A 1 352 ? 8.615 13.171 -11.893 1.00 72.25 352 ASN A O 1
ATOM 2733 N N . ARG A 1 353 ? 6.890 11.938 -11.097 1.00 74.50 353 ARG A N 1
ATOM 2734 C CA . ARG A 1 353 ? 7.084 12.273 -9.678 1.00 74.50 353 ARG A CA 1
ATOM 2735 C C . ARG A 1 353 ? 8.046 11.319 -8.982 1.00 74.50 353 ARG A C 1
ATOM 2737 O O . ARG A 1 353 ? 8.838 11.795 -8.176 1.00 74.50 353 ARG A O 1
ATOM 2744 N N . VAL A 1 354 ? 8.086 10.058 -9.411 1.00 84.44 354 VAL A N 1
ATOM 2745 C CA . VAL A 1 354 ? 8.927 9.029 -8.791 1.00 84.44 354 VAL A CA 1
ATOM 2746 C C . VAL A 1 354 ? 10.410 9.422 -8.706 1.00 84.44 354 VAL A C 1
ATOM 2748 O O . VAL A 1 354 ? 11.047 9.869 -9.677 1.00 84.44 354 VAL A O 1
ATOM 2751 N N . ASP A 1 355 ? 10.971 9.237 -7.518 1.00 85.25 355 ASP A N 1
ATOM 2752 C CA . ASP A 1 355 ? 12.391 9.314 -7.189 1.00 85.25 355 ASP A CA 1
ATOM 2753 C C . ASP A 1 355 ? 12.731 8.318 -6.065 1.00 85.25 355 ASP A C 1
ATOM 2755 O O . ASP A 1 355 ? 11.859 7.616 -5.545 1.00 85.25 355 ASP A O 1
ATOM 2759 N N . GLU A 1 356 ? 14.012 8.208 -5.718 1.00 85.31 356 GLU A N 1
ATOM 2760 C CA . GLU A 1 356 ? 14.496 7.282 -4.696 1.00 85.31 356 GLU A CA 1
ATOM 2761 C C . GLU A 1 356 ? 13.848 7.538 -3.323 1.00 85.31 356 GLU A C 1
ATOM 2763 O O . GLU A 1 356 ? 13.511 6.589 -2.612 1.00 85.31 356 GLU A O 1
ATOM 2768 N N . ASP A 1 357 ? 13.611 8.802 -2.963 1.00 86.25 357 ASP A N 1
ATOM 2769 C CA . ASP A 1 357 ? 12.996 9.188 -1.689 1.00 86.25 357 ASP A CA 1
ATOM 2770 C C . ASP A 1 357 ? 11.503 8.834 -1.641 1.00 86.25 357 ASP A C 1
ATOM 2772 O O . ASP A 1 357 ? 10.975 8.459 -0.589 1.00 86.25 357 ASP A O 1
ATOM 2776 N N . GLU A 1 358 ? 10.779 8.971 -2.751 1.00 86.94 358 GLU A N 1
ATOM 2777 C CA . GLU A 1 358 ? 9.402 8.496 -2.889 1.00 86.94 358 GLU A CA 1
ATOM 2778 C C . GLU A 1 358 ? 9.319 6.970 -2.797 1.00 86.94 358 GLU A C 1
ATOM 2780 O O . GLU A 1 358 ? 8.468 6.465 -2.060 1.00 86.94 358 GLU A O 1
ATOM 2785 N N . LEU A 1 359 ? 10.226 6.236 -3.451 1.00 88.62 359 LEU A N 1
ATOM 2786 C CA . LEU A 1 359 ? 10.291 4.774 -3.352 1.00 88.62 359 LEU A CA 1
ATOM 2787 C C . LEU A 1 359 ? 10.553 4.318 -1.908 1.00 88.62 359 LEU A C 1
ATOM 2789 O O . LEU A 1 359 ? 9.838 3.455 -1.389 1.00 88.62 359 LEU A O 1
ATOM 2793 N N . LEU A 1 360 ? 11.521 4.930 -1.218 1.00 88.50 360 LEU A N 1
ATOM 2794 C CA . LEU A 1 360 ? 11.812 4.632 0.189 1.00 88.50 360 LEU A CA 1
ATOM 2795 C C . LEU A 1 360 ? 10.621 4.951 1.103 1.00 88.50 360 LEU A C 1
ATOM 2797 O O . LEU A 1 360 ? 10.264 4.142 1.964 1.00 88.50 360 LEU A O 1
ATOM 2801 N N . ARG A 1 361 ? 9.962 6.101 0.903 1.00 87.31 361 ARG A N 1
ATOM 2802 C CA . ARG A 1 361 ? 8.777 6.496 1.684 1.00 87.31 361 ARG A CA 1
ATOM 2803 C C . ARG A 1 361 ? 7.600 5.553 1.465 1.00 87.31 361 ARG A C 1
ATOM 2805 O O . ARG A 1 361 ? 7.006 5.108 2.448 1.00 87.31 361 ARG A O 1
ATOM 2812 N N . ALA A 1 362 ? 7.287 5.222 0.214 1.00 83.38 362 ALA A N 1
ATOM 2813 C CA . ALA A 1 362 ? 6.179 4.332 -0.130 1.00 83.38 362 ALA A CA 1
ATOM 2814 C C . ALA A 1 362 ? 6.377 2.926 0.449 1.00 83.38 362 ALA A C 1
ATOM 2816 O O . ALA A 1 362 ? 5.420 2.258 0.845 1.00 83.38 362 ALA A O 1
ATOM 2817 N N . THR A 1 363 ? 7.627 2.477 0.544 1.00 83.12 363 THR A N 1
ATOM 2818 C CA . THR A 1 363 ? 7.959 1.124 1.008 1.00 83.12 363 THR A CA 1
ATOM 2819 C C . THR A 1 363 ? 8.319 1.054 2.487 1.00 83.12 363 THR A C 1
ATOM 2821 O O . THR A 1 363 ? 8.452 -0.045 3.028 1.00 83.12 363 THR A O 1
ATOM 2824 N N . LYS A 1 364 ? 8.415 2.213 3.157 1.00 85.69 364 LYS A N 1
ATOM 2825 C CA . LYS A 1 364 ? 8.874 2.369 4.547 1.00 85.69 364 LYS A CA 1
ATOM 2826 C C . LYS A 1 364 ? 10.250 1.739 4.787 1.00 85.69 364 LYS A C 1
ATOM 2828 O O . LYS A 1 364 ? 10.547 1.309 5.901 1.00 85.69 364 LYS A O 1
ATOM 2833 N N . ALA A 1 365 ? 11.074 1.671 3.744 1.00 81.06 365 ALA A N 1
ATOM 2834 C CA . ALA A 1 365 ? 12.437 1.184 3.839 1.00 81.06 365 ALA A CA 1
ATOM 2835 C C . ALA A 1 365 ? 13.333 2.258 4.476 1.00 81.06 365 ALA A C 1
ATOM 2837 O O . ALA A 1 365 ? 13.215 3.450 4.191 1.00 81.06 365 ALA A O 1
ATOM 2838 N N . SER A 1 366 ? 14.231 1.831 5.362 1.00 82.19 366 SER A N 1
ATOM 2839 C CA . SER A 1 366 ? 15.248 2.701 5.956 1.00 82.19 366 SER A CA 1
ATOM 2840 C C . SER A 1 366 ? 16.296 3.063 4.899 1.00 82.19 366 SER A C 1
ATOM 2842 O O . SER A 1 366 ? 16.767 2.192 4.169 1.00 82.19 366 SER A O 1
ATOM 2844 N N . PHE A 1 367 ? 16.699 4.337 4.840 1.00 80.25 367 PHE A N 1
ATOM 2845 C CA . PHE A 1 367 ? 17.794 4.784 3.969 1.00 80.25 367 PHE A CA 1
ATOM 2846 C C . PHE A 1 367 ? 19.092 4.016 4.266 1.00 80.25 367 PHE A C 1
ATOM 2848 O O . PHE A 1 367 ? 19.804 3.604 3.356 1.00 80.25 367 PHE A O 1
ATOM 2855 N N . THR A 1 368 ? 19.375 3.762 5.549 1.00 78.88 368 THR A N 1
ATOM 2856 C CA . THR A 1 368 ? 20.533 2.968 5.977 1.00 78.88 368 THR A CA 1
ATOM 2857 C C . THR A 1 368 ? 20.445 1.537 5.463 1.00 78.88 368 THR A C 1
ATOM 2859 O O . THR A 1 368 ? 21.449 1.006 4.996 1.00 78.88 368 THR A O 1
ATOM 2862 N N . ASP A 1 369 ? 19.262 0.927 5.497 1.00 73.94 369 ASP A N 1
ATOM 2863 C CA . ASP A 1 369 ? 19.068 -0.453 5.050 1.00 73.94 369 ASP A CA 1
ATOM 2864 C C . ASP A 1 369 ? 19.227 -0.554 3.533 1.00 73.94 369 ASP A C 1
ATOM 2866 O O . ASP A 1 369 ? 19.879 -1.477 3.053 1.00 73.94 369 ASP A O 1
ATOM 2870 N N . ALA A 1 370 ? 18.691 0.419 2.786 1.00 73.38 370 ALA A N 1
ATOM 2871 C CA . ALA A 1 370 ? 18.822 0.490 1.332 1.00 73.38 370 ALA A CA 1
ATOM 2872 C C . ALA A 1 370 ? 20.283 0.626 0.874 1.00 73.38 370 ALA A C 1
ATOM 2874 O O . ALA A 1 370 ? 20.668 0.018 -0.114 1.00 73.38 370 ALA A O 1
ATOM 2875 N N . VAL A 1 371 ? 21.107 1.361 1.627 1.00 71.62 371 VAL A N 1
ATOM 2876 C CA . VAL A 1 371 ? 22.531 1.581 1.318 1.00 71.62 371 VAL A CA 1
ATOM 2877 C C . VAL A 1 371 ? 23.434 0.428 1.789 1.00 71.62 371 VAL A C 1
ATOM 2879 O O . VAL A 1 371 ? 24.578 0.322 1.347 1.00 71.62 371 VAL A O 1
ATOM 2882 N N . SER A 1 372 ? 22.952 -0.430 2.698 1.00 67.94 372 SER A N 1
ATOM 2883 C CA . SER A 1 372 ? 23.779 -1.439 3.385 1.00 67.94 372 SER A CA 1
ATOM 2884 C C . SER A 1 372 ? 23.633 -2.867 2.853 1.00 67.94 372 SER A C 1
ATOM 2886 O O . SER A 1 372 ? 24.397 -3.736 3.280 1.00 67.94 372 SER A O 1
ATOM 2888 N N . ARG A 1 373 ? 22.667 -3.145 1.968 1.00 68.62 373 ARG A N 1
ATOM 2889 C CA . ARG A 1 373 ? 22.386 -4.498 1.460 1.00 68.62 373 ARG A CA 1
ATOM 2890 C C . ARG A 1 373 ? 22.314 -4.530 -0.062 1.00 68.62 373 ARG A C 1
ATOM 2892 O O . ARG A 1 373 ? 21.837 -3.584 -0.673 1.00 68.62 373 ARG A O 1
ATOM 2899 N N . VAL A 1 374 ? 22.729 -5.658 -0.629 1.00 73.88 374 VAL A N 1
ATOM 2900 C CA . VAL A 1 374 ? 22.521 -5.996 -2.041 1.00 73.88 374 VAL A CA 1
ATOM 2901 C C . VAL A 1 374 ? 21.045 -6.362 -2.221 1.00 73.88 374 VAL A C 1
ATOM 2903 O O . VAL A 1 374 ? 20.554 -7.251 -1.523 1.00 73.88 374 VAL A O 1
ATOM 2906 N N . ALA A 1 375 ? 20.327 -5.653 -3.090 1.00 79.56 375 ALA A N 1
ATOM 2907 C CA . ALA A 1 375 ? 18.931 -5.933 -3.397 1.00 79.56 375 ALA A CA 1
ATOM 2908 C C . ALA A 1 375 ? 18.827 -7.089 -4.399 1.00 79.56 375 ALA A C 1
ATOM 2910 O O . ALA A 1 375 ? 19.487 -7.096 -5.436 1.00 79.56 375 ALA A O 1
ATOM 2911 N N . THR A 1 376 ? 17.964 -8.062 -4.116 1.00 87.44 376 THR A N 1
ATOM 2912 C CA . THR A 1 376 ? 17.610 -9.111 -5.082 1.00 87.44 376 THR A CA 1
ATOM 2913 C C . THR A 1 376 ? 16.557 -8.614 -6.081 1.00 87.44 376 THR A C 1
ATOM 2915 O O . THR A 1 376 ? 15.923 -7.577 -5.881 1.00 87.44 376 THR A O 1
ATOM 2918 N N . ALA A 1 377 ? 16.328 -9.354 -7.171 1.00 90.06 377 ALA A N 1
ATOM 2919 C CA . ALA A 1 377 ? 15.211 -9.057 -8.073 1.00 90.06 377 ALA A CA 1
ATOM 2920 C C . ALA A 1 377 ? 13.845 -9.176 -7.376 1.00 90.06 377 ALA A C 1
ATOM 2922 O O . ALA A 1 377 ? 12.953 -8.392 -7.688 1.00 90.06 377 ALA A O 1
ATOM 2923 N N . GLU A 1 378 ? 13.694 -10.064 -6.390 1.00 90.12 378 GLU A N 1
ATOM 2924 C CA . GLU A 1 378 ? 12.486 -10.130 -5.556 1.00 90.12 378 GLU A CA 1
ATOM 2925 C C . GLU A 1 378 ? 12.329 -8.873 -4.694 1.00 90.12 378 GLU A C 1
ATOM 2927 O O . GLU A 1 378 ? 11.277 -8.241 -4.735 1.00 90.12 378 GLU A O 1
ATOM 2932 N N . ASP A 1 379 ? 13.390 -8.434 -4.000 1.00 88.81 379 ASP A N 1
ATOM 2933 C CA . ASP A 1 379 ? 13.361 -7.195 -3.206 1.00 88.81 379 ASP A CA 1
ATOM 2934 C C . ASP A 1 379 ? 12.935 -5.990 -4.057 1.00 88.81 379 ASP A C 1
ATOM 2936 O O . ASP A 1 379 ? 12.134 -5.157 -3.624 1.00 88.81 379 ASP A O 1
ATOM 2940 N N . MET A 1 380 ? 13.477 -5.887 -5.274 1.00 90.88 380 MET A N 1
ATOM 2941 C CA . MET A 1 380 ? 13.166 -4.799 -6.199 1.00 90.88 380 MET A CA 1
ATOM 2942 C C . MET A 1 380 ? 11.740 -4.892 -6.748 1.00 90.88 380 MET A C 1
ATOM 2944 O O . MET A 1 380 ? 11.063 -3.868 -6.883 1.00 90.88 380 MET A O 1
ATOM 2948 N N . HIS A 1 381 ? 11.265 -6.103 -7.039 1.00 93.25 381 HIS A N 1
ATOM 2949 C CA . HIS A 1 381 ? 9.887 -6.352 -7.446 1.00 93.25 381 HIS A CA 1
ATOM 2950 C C . HIS A 1 381 ? 8.894 -5.964 -6.342 1.00 93.25 381 HIS A C 1
ATOM 2952 O O . HIS A 1 381 ? 7.973 -5.190 -6.607 1.00 93.25 381 HIS A O 1
ATOM 2958 N N . ASP A 1 382 ? 9.124 -6.417 -5.109 1.00 90.81 382 ASP A N 1
ATOM 2959 C CA . ASP A 1 382 ? 8.316 -6.089 -3.932 1.00 90.81 382 ASP A CA 1
ATOM 2960 C C . ASP A 1 382 ? 8.252 -4.582 -3.697 1.00 90.81 382 ASP A C 1
ATOM 2962 O O . ASP A 1 382 ? 7.207 -4.022 -3.347 1.00 90.81 382 ASP A O 1
ATOM 2966 N N . MET A 1 383 ? 9.387 -3.907 -3.887 1.00 90.12 383 MET A N 1
ATOM 2967 C CA . MET A 1 383 ? 9.467 -2.467 -3.723 1.00 90.12 383 MET A CA 1
ATOM 2968 C C . MET A 1 383 ? 8.635 -1.734 -4.781 1.00 90.12 383 MET A C 1
ATOM 2970 O O . MET A 1 383 ? 7.844 -0.849 -4.444 1.00 90.12 383 MET A O 1
ATOM 2974 N N . ALA A 1 384 ? 8.751 -2.157 -6.042 1.00 90.19 384 ALA A N 1
ATOM 2975 C CA . ALA A 1 384 ? 7.959 -1.636 -7.148 1.00 90.19 384 ALA A CA 1
ATOM 2976 C C . ALA A 1 384 ? 6.456 -1.881 -6.942 1.00 90.19 384 ALA A C 1
ATOM 2978 O O . ALA A 1 384 ? 5.663 -0.961 -7.115 1.00 90.19 384 ALA A O 1
ATOM 2979 N N . GLN A 1 385 ? 6.050 -3.083 -6.515 1.00 89.50 385 GLN A N 1
ATOM 2980 C CA . GLN A 1 385 ? 4.642 -3.391 -6.245 1.00 89.50 385 GLN A CA 1
ATOM 2981 C C . GLN A 1 385 ? 4.063 -2.526 -5.124 1.00 89.50 385 GLN A C 1
ATOM 2983 O O . GLN A 1 385 ? 2.971 -1.974 -5.271 1.00 89.50 385 GLN A O 1
ATOM 2988 N N . LYS A 1 386 ? 4.798 -2.356 -4.018 1.00 88.62 386 LYS A N 1
ATOM 2989 C CA . LYS A 1 386 ? 4.366 -1.494 -2.907 1.00 88.62 386 LYS A CA 1
ATOM 2990 C C . LYS A 1 386 ? 4.181 -0.048 -3.352 1.00 88.62 386 LYS A C 1
ATOM 2992 O O . LYS A 1 386 ? 3.184 0.556 -2.959 1.00 88.62 386 LYS A O 1
ATOM 2997 N N . TYR A 1 387 ? 5.091 0.484 -4.168 1.00 89.38 387 TYR A N 1
ATOM 2998 C CA . TYR A 1 387 ? 4.955 1.824 -4.741 1.00 89.38 387 TYR A CA 1
ATOM 2999 C C . TYR A 1 387 ? 3.730 1.921 -5.660 1.00 89.38 387 TYR A C 1
ATOM 3001 O O . TYR A 1 387 ? 2.841 2.731 -5.415 1.00 89.38 387 TYR A O 1
ATOM 3009 N N . LEU A 1 388 ? 3.630 1.034 -6.655 1.00 86.06 388 LEU A N 1
ATOM 3010 C CA . LEU A 1 388 ? 2.546 1.031 -7.642 1.00 86.06 388 LEU A CA 1
ATOM 3011 C C . LEU A 1 388 ? 1.158 0.878 -7.002 1.00 86.06 388 LEU A C 1
ATOM 3013 O O . LEU A 1 388 ? 0.212 1.515 -7.450 1.00 86.06 388 LEU A O 1
ATOM 3017 N N . SER A 1 389 ? 1.036 0.112 -5.912 1.00 83.06 389 SER A N 1
ATOM 3018 C CA . SER A 1 389 ? -0.230 -0.042 -5.175 1.00 83.06 389 SER A CA 1
ATOM 3019 C C . SER A 1 389 ? -0.747 1.246 -4.515 1.00 83.06 389 SER A C 1
ATOM 3021 O O . SER A 1 389 ? -1.917 1.316 -4.145 1.00 83.06 389 SER A O 1
ATOM 3023 N N . GLN A 1 390 ? 0.116 2.251 -4.346 1.00 80.62 390 GLN A N 1
ATOM 3024 C CA . GLN A 1 390 ? -0.200 3.533 -3.708 1.00 80.62 390 GLN A CA 1
ATOM 3025 C C . GLN A 1 390 ? -0.328 4.678 -4.724 1.00 80.62 390 GLN A C 1
ATOM 3027 O O . GLN A 1 390 ? -0.805 5.756 -4.371 1.00 80.62 390 GLN A O 1
ATOM 3032 N N . SER A 1 391 ? 0.082 4.460 -5.975 1.00 67.56 391 SER A N 1
ATOM 3033 C CA . SER A 1 391 ? 0.094 5.486 -7.015 1.00 67.56 391 SER A CA 1
ATOM 3034 C C . SER A 1 391 ? -1.184 5.431 -7.857 1.00 67.56 391 SER A C 1
ATOM 3036 O O . SER A 1 391 ? -1.317 4.623 -8.769 1.00 67.56 391 SER A O 1
ATOM 3038 N N . GLU A 1 392 ? -2.118 6.348 -7.587 1.00 56.06 392 GLU A N 1
ATOM 3039 C CA . GLU A 1 392 ? -3.473 6.389 -8.177 1.00 56.06 392 GLU A CA 1
ATOM 3040 C C . GLU A 1 392 ? -3.530 6.548 -9.714 1.00 56.06 392 GLU A C 1
ATOM 3042 O O . GLU A 1 392 ? -4.590 6.373 -10.306 1.00 56.06 392 GLU A O 1
ATOM 3047 N N . ASN A 1 393 ? -2.416 6.877 -10.378 1.00 52.00 393 ASN A N 1
ATOM 3048 C CA . ASN A 1 393 ? -2.385 7.254 -11.800 1.00 52.00 393 ASN A CA 1
ATOM 3049 C C . ASN A 1 393 ? -1.439 6.408 -12.662 1.00 52.00 393 ASN A C 1
ATOM 3051 O O . ASN A 1 393 ? -1.139 6.796 -13.791 1.00 52.00 393 ASN A O 1
ATOM 3055 N N . VAL A 1 394 ? -0.928 5.288 -12.150 1.00 59.22 394 VAL A N 1
ATOM 3056 C CA . VAL A 1 394 ? 0.158 4.575 -12.827 1.00 59.22 394 VAL A CA 1
ATOM 3057 C C . VAL A 1 394 ? -0.372 3.307 -13.483 1.00 59.22 394 VAL A C 1
ATOM 3059 O O . VAL A 1 394 ? -0.697 2.324 -12.828 1.00 59.22 394 VAL A O 1
ATOM 3062 N N . HIS A 1 395 ? -0.461 3.340 -14.809 1.00 74.44 395 HIS A N 1
ATOM 3063 C CA . HIS A 1 395 ? -0.876 2.232 -15.673 1.00 74.44 395 HIS A CA 1
ATOM 3064 C C . HIS A 1 395 ? 0.252 1.201 -15.830 1.00 74.44 395 HIS A C 1
ATOM 3066 O O . HIS A 1 395 ? 0.524 0.738 -16.929 1.00 74.44 395 HIS A O 1
ATOM 3072 N N . LEU A 1 396 ? 0.987 0.899 -14.757 1.00 82.69 396 LEU A N 1
ATOM 3073 C CA . LEU A 1 396 ? 2.162 0.032 -14.801 1.00 82.69 396 LEU A CA 1
ATOM 3074 C C . LEU A 1 396 ? 1.997 -1.148 -13.865 1.00 82.69 396 LEU A C 1
ATOM 3076 O O . LEU A 1 396 ? 1.430 -1.041 -12.780 1.00 82.69 396 LEU A O 1
ATOM 3080 N N . SER A 1 397 ? 2.561 -2.269 -14.287 1.00 85.69 397 SER A N 1
ATOM 3081 C CA . SER A 1 397 ? 2.710 -3.461 -13.470 1.00 85.69 397 SER A CA 1
ATOM 3082 C C . SER A 1 397 ? 4.185 -3.791 -13.284 1.00 85.69 397 SER A C 1
ATOM 3084 O O . SER A 1 397 ? 5.028 -3.466 -14.120 1.00 85.69 397 SER A O 1
ATOM 3086 N N . SER A 1 398 ? 4.484 -4.442 -12.164 1.00 91.25 398 SER A N 1
ATOM 3087 C CA . SER A 1 398 ? 5.776 -5.063 -11.899 1.00 91.25 398 SER A CA 1
ATOM 3088 C C . SER A 1 398 ? 5.564 -6.562 -11.776 1.00 91.25 398 SER A C 1
ATOM 3090 O O . SER A 1 398 ? 4.614 -6.991 -11.118 1.00 91.25 398 SER A O 1
ATOM 3092 N N . SER A 1 399 ? 6.449 -7.355 -12.374 1.00 91.06 399 SER A N 1
ATOM 3093 C CA . SER A 1 399 ? 6.496 -8.808 -12.207 1.00 91.06 399 SER A CA 1
ATOM 3094 C C . SER A 1 399 ? 7.931 -9.291 -12.022 1.00 91.06 399 SER A C 1
ATOM 3096 O O . SER A 1 399 ? 8.856 -8.819 -12.684 1.00 91.06 399 SER A O 1
ATOM 3098 N N . PHE A 1 400 ? 8.114 -10.236 -11.108 1.00 93.81 400 PHE A N 1
ATOM 3099 C CA . PHE A 1 400 ? 9.362 -10.966 -10.940 1.00 93.81 400 PHE A CA 1
ATOM 3100 C C . PHE A 1 400 ? 9.442 -12.107 -11.962 1.00 93.81 400 PHE A C 1
ATOM 3102 O O . PHE A 1 400 ? 8.441 -12.770 -12.237 1.00 93.81 400 PHE A O 1
ATOM 3109 N N . GLN A 1 401 ? 10.621 -12.322 -12.545 1.00 92.12 401 GLN A N 1
ATOM 3110 C CA . GLN A 1 401 ? 10.883 -13.403 -13.493 1.00 92.12 401 GLN A CA 1
ATOM 3111 C C . GLN A 1 401 ? 12.192 -14.098 -13.110 1.00 92.12 401 GLN A C 1
ATOM 3113 O O . GLN A 1 401 ? 13.226 -13.434 -13.043 1.00 92.12 401 GLN A O 1
ATOM 3118 N N . SER A 1 402 ? 12.168 -15.421 -12.936 1.00 92.62 402 SER A N 1
ATOM 3119 C CA . SER A 1 402 ? 13.379 -16.248 -12.843 1.00 92.62 402 SER A CA 1
ATOM 3120 C C . SER A 1 402 ? 13.322 -17.425 -13.812 1.00 92.62 402 SER A C 1
ATOM 3122 O O . SER A 1 402 ? 12.256 -17.771 -14.340 1.00 92.62 402 SER A O 1
ATOM 3124 N N . PHE A 1 403 ? 14.475 -18.026 -14.093 1.00 91.06 403 PHE A N 1
ATOM 3125 C CA . PHE A 1 403 ? 14.536 -19.191 -14.959 1.00 91.06 403 PHE A CA 1
ATOM 3126 C C . PHE A 1 403 ? 13.888 -20.409 -14.288 1.00 91.06 403 PHE A C 1
ATOM 3128 O O . PHE A 1 403 ? 13.128 -21.114 -14.952 1.00 91.06 403 PHE A O 1
ATOM 3135 N N . GLU A 1 404 ? 14.114 -20.657 -12.998 1.00 87.00 404 GLU A N 1
ATOM 3136 C CA . GLU A 1 404 ? 13.533 -21.794 -12.269 1.00 87.00 404 GLU A CA 1
ATOM 3137 C C . GLU A 1 404 ? 12.007 -21.708 -12.135 1.00 87.00 404 GLU A C 1
ATOM 3139 O O . GLU A 1 404 ? 11.320 -22.724 -12.251 1.00 87.00 404 GLU A O 1
ATOM 3144 N N . THR A 1 405 ? 11.463 -20.500 -11.971 1.00 83.12 405 THR A N 1
ATOM 3145 C CA . THR A 1 405 ? 10.024 -20.254 -11.745 1.00 83.12 405 THR A CA 1
ATOM 3146 C C . THR A 1 405 ? 9.229 -19.976 -13.027 1.00 83.12 405 THR A C 1
ATOM 3148 O O . THR A 1 405 ? 8.057 -19.597 -12.979 1.00 83.12 405 THR A O 1
ATOM 3151 N N . ARG A 1 406 ? 9.843 -20.169 -14.202 1.00 86.00 406 ARG A N 1
ATOM 3152 C CA . ARG A 1 406 ? 9.239 -19.835 -15.502 1.00 86.00 406 ARG A CA 1
ATOM 3153 C C . ARG A 1 406 ? 7.988 -20.664 -15.824 1.00 86.00 406 ARG A C 1
ATOM 3155 O O . ARG A 1 406 ? 7.959 -21.881 -15.660 1.00 86.00 406 ARG A O 1
ATOM 3162 N N . ASN A 1 407 ? 6.998 -20.008 -16.432 1.00 73.31 407 ASN A N 1
ATOM 3163 C CA . ASN A 1 407 ? 5.764 -20.661 -16.893 1.00 73.31 407 ASN A CA 1
ATOM 3164 C C . ASN A 1 407 ? 5.969 -21.548 -18.136 1.00 73.31 407 ASN A C 1
ATOM 3166 O O . ASN A 1 407 ? 5.295 -22.565 -18.297 1.00 73.31 407 ASN A O 1
ATOM 3170 N N . ASP A 1 408 ? 6.888 -21.168 -19.030 1.00 76.19 408 ASP A N 1
ATOM 3171 C CA . ASP A 1 408 ? 7.184 -21.918 -20.254 1.00 76.19 408 ASP A CA 1
ATOM 3172 C C . ASP A 1 408 ? 8.376 -22.865 -20.055 1.00 76.19 408 ASP A C 1
ATOM 3174 O O . ASP A 1 408 ? 9.548 -22.481 -20.114 1.00 76.19 408 ASP A O 1
ATOM 3178 N N . THR A 1 409 ? 8.061 -24.139 -19.841 1.00 80.62 409 THR A N 1
ATOM 3179 C CA . THR A 1 409 ? 9.051 -25.205 -19.642 1.00 80.62 409 THR A CA 1
ATOM 3180 C C . THR A 1 409 ? 9.664 -25.728 -20.945 1.00 80.62 409 THR A C 1
ATOM 3182 O O . THR A 1 409 ? 10.589 -26.540 -20.890 1.00 80.62 409 THR A O 1
ATOM 3185 N N . SER A 1 410 ? 9.211 -25.257 -22.119 1.00 81.75 410 SER A N 1
ATOM 3186 C CA . SER A 1 410 ? 9.775 -25.662 -23.417 1.00 81.75 410 SER A CA 1
ATOM 3187 C C . SER A 1 410 ? 11.195 -25.122 -23.646 1.00 81.75 410 SER A C 1
ATOM 3189 O O . SER A 1 410 ? 11.986 -25.742 -24.361 1.00 81.75 410 SER A O 1
ATOM 3191 N N . ILE A 1 411 ? 11.556 -24.006 -23.003 1.00 84.69 411 ILE A N 1
ATOM 3192 C CA . ILE A 1 411 ? 12.897 -23.424 -23.052 1.00 84.69 411 ILE A CA 1
ATOM 3193 C C . ILE A 1 411 ? 13.798 -24.145 -22.044 1.00 84.69 411 ILE A C 1
ATOM 3195 O O . ILE A 1 411 ? 13.520 -24.163 -20.843 1.00 84.69 411 ILE A O 1
ATOM 3199 N N . GLN A 1 412 ? 14.888 -24.739 -22.540 1.00 85.62 412 GLN A N 1
ATOM 3200 C CA . GLN A 1 412 ? 15.751 -25.627 -21.751 1.00 85.62 412 GLN A CA 1
ATOM 3201 C C . GLN A 1 412 ? 17.000 -24.960 -21.165 1.00 85.62 412 GLN A C 1
ATOM 3203 O O . GLN A 1 412 ? 17.591 -25.528 -20.251 1.00 85.62 412 GLN A O 1
ATOM 3208 N N . THR A 1 413 ? 17.418 -23.787 -21.658 1.00 91.06 413 THR A N 1
ATOM 3209 C CA . THR A 1 413 ? 18.637 -23.114 -21.178 1.00 91.06 413 THR A CA 1
ATOM 3210 C C . THR A 1 413 ? 18.339 -21.705 -20.650 1.00 91.06 413 THR A C 1
ATOM 3212 O O . THR A 1 413 ? 17.504 -21.006 -21.240 1.00 91.06 413 THR A O 1
ATOM 3215 N N . PRO A 1 414 ? 19.042 -21.234 -19.598 1.00 90.88 414 PRO A N 1
ATOM 3216 C CA . PRO A 1 414 ? 18.869 -19.870 -19.094 1.00 90.88 414 PRO A CA 1
ATOM 3217 C C . PRO A 1 414 ? 19.212 -18.800 -20.142 1.00 90.88 414 PRO A C 1
ATOM 3219 O O . PRO A 1 414 ? 18.608 -17.729 -20.185 1.00 90.88 414 PRO A O 1
ATOM 3222 N N . GLN A 1 415 ? 20.148 -19.101 -21.047 1.00 92.00 415 GLN A N 1
ATOM 3223 C CA . GLN A 1 415 ? 20.549 -18.187 -22.115 1.00 92.00 415 GLN A CA 1
ATOM 3224 C C . GLN A 1 415 ? 19.458 -18.004 -23.180 1.00 92.00 415 GLN A C 1
ATOM 3226 O O . GLN A 1 415 ? 19.245 -16.883 -23.654 1.00 92.00 415 GLN A O 1
ATOM 3231 N N . ASP A 1 416 ? 18.774 -19.086 -23.560 1.00 91.12 416 ASP A N 1
ATOM 3232 C CA . ASP A 1 416 ? 17.652 -19.026 -24.500 1.00 91.12 416 ASP A CA 1
ATOM 3233 C C . ASP A 1 416 ? 16.434 -18.349 -23.864 1.00 91.12 416 ASP A C 1
ATOM 3235 O O . ASP A 1 416 ? 15.750 -17.571 -24.531 1.00 91.12 416 ASP A O 1
ATOM 3239 N N . TRP A 1 417 ? 16.214 -18.568 -22.564 1.00 93.50 417 TRP A N 1
ATOM 3240 C CA . TRP A 1 417 ? 15.172 -17.890 -21.789 1.00 93.50 417 TRP A CA 1
ATOM 3241 C C . TRP A 1 417 ? 15.404 -16.380 -21.741 1.00 93.50 417 TRP A C 1
ATOM 3243 O O . TRP A 1 417 ? 14.526 -15.603 -22.121 1.00 93.50 417 TRP A O 1
ATOM 3253 N N . PHE A 1 418 ? 16.624 -15.956 -21.405 1.00 93.50 418 PHE A N 1
ATOM 3254 C CA . PHE A 1 418 ? 16.985 -14.542 -21.405 1.00 93.50 418 PHE A CA 1
ATOM 3255 C C . PHE A 1 418 ? 16.838 -13.916 -22.802 1.00 93.50 418 PHE A C 1
ATOM 3257 O O . PHE A 1 418 ? 16.319 -12.808 -22.946 1.00 93.50 418 PHE A O 1
ATOM 3264 N N . LYS A 1 419 ? 17.220 -14.642 -23.866 1.00 93.06 419 LYS A N 1
ATOM 3265 C CA . LYS A 1 419 ? 17.002 -14.196 -25.252 1.00 93.06 419 LYS A CA 1
ATOM 3266 C C . LYS A 1 419 ? 15.511 -14.031 -25.574 1.00 93.06 419 LYS A C 1
ATOM 3268 O O . LYS A 1 419 ? 15.151 -13.059 -26.235 1.00 93.06 419 LYS A O 1
ATOM 3273 N N . ALA A 1 420 ? 14.651 -14.948 -25.133 1.00 90.88 420 ALA A N 1
ATOM 3274 C CA . ALA A 1 420 ? 13.206 -14.858 -25.347 1.00 90.88 420 ALA A CA 1
ATOM 3275 C C . ALA A 1 420 ? 12.597 -13.634 -24.641 1.00 90.88 420 ALA A C 1
ATOM 3277 O O . ALA A 1 420 ? 11.807 -12.908 -25.248 1.00 90.88 420 ALA A O 1
ATOM 3278 N N . LEU A 1 421 ? 13.027 -13.343 -23.410 1.00 91.69 421 LEU A N 1
ATOM 3279 C CA . LEU A 1 421 ? 12.607 -12.139 -22.691 1.00 91.69 421 LEU A CA 1
ATOM 3280 C C . LEU A 1 421 ? 13.061 -10.858 -23.397 1.00 91.69 421 LEU A C 1
ATOM 3282 O O . LEU A 1 421 ? 12.250 -9.955 -23.594 1.00 91.69 421 LEU A O 1
ATOM 3286 N N . LEU A 1 422 ? 14.308 -10.794 -23.868 1.00 93.06 422 LEU A N 1
ATOM 3287 C CA . LEU A 1 422 ? 14.798 -9.650 -24.644 1.00 93.06 422 LEU A CA 1
ATOM 3288 C C . LEU A 1 422 ? 14.022 -9.446 -25.949 1.00 93.06 422 LEU A C 1
ATOM 3290 O O . LEU A 1 422 ? 13.715 -8.312 -26.304 1.00 93.06 422 LEU A O 1
ATOM 3294 N N . LYS A 1 423 ? 13.638 -10.523 -26.647 1.00 90.69 423 LYS A N 1
ATOM 3295 C CA . LYS A 1 423 ? 12.761 -10.424 -27.828 1.00 90.69 423 LYS A CA 1
ATOM 3296 C C . LYS A 1 423 ? 11.410 -9.801 -27.499 1.00 90.69 423 LYS A C 1
ATOM 3298 O O . LYS A 1 423 ? 10.846 -9.107 -28.343 1.00 90.69 423 LYS A O 1
ATOM 3303 N N . SER A 1 424 ? 10.907 -10.013 -26.284 1.00 88.38 424 SER A N 1
ATOM 3304 C CA . SER A 1 424 ? 9.623 -9.453 -25.871 1.00 88.38 424 SER A CA 1
ATOM 3305 C C . SER A 1 424 ? 9.619 -7.917 -25.810 1.00 88.38 424 SER A C 1
ATOM 3307 O O . SER A 1 424 ? 8.571 -7.314 -26.045 1.00 88.38 424 SER A O 1
ATOM 3309 N N . LEU A 1 425 ? 10.787 -7.281 -25.619 1.00 87.69 425 LEU A N 1
ATOM 3310 C CA . LEU A 1 425 ? 10.957 -5.819 -25.691 1.00 87.69 425 LEU A CA 1
ATOM 3311 C C . LEU A 1 425 ? 10.636 -5.253 -27.082 1.00 87.69 425 LEU A C 1
ATOM 3313 O O . LEU A 1 425 ? 10.220 -4.107 -27.220 1.00 87.69 425 LEU A O 1
ATOM 3317 N N . ASN A 1 426 ? 10.813 -6.055 -28.135 1.00 82.56 426 ASN A N 1
ATOM 3318 C CA . ASN A 1 426 ? 10.509 -5.630 -29.501 1.00 82.56 426 ASN A CA 1
ATOM 3319 C C . ASN A 1 426 ? 9.015 -5.745 -29.817 1.00 82.56 426 ASN A C 1
ATOM 3321 O O . ASN A 1 426 ? 8.502 -5.013 -30.665 1.00 82.56 426 ASN A O 1
ATOM 3325 N N . THR A 1 427 ? 8.320 -6.674 -29.154 1.00 79.25 427 THR A N 1
ATOM 3326 C CA . THR A 1 427 ? 6.885 -6.912 -29.345 1.00 79.25 427 THR A CA 1
ATOM 3327 C C . THR A 1 427 ? 6.016 -6.014 -28.471 1.00 79.25 427 THR A C 1
ATOM 3329 O O . THR A 1 427 ? 4.969 -5.573 -28.937 1.00 79.25 427 THR A O 1
ATOM 3332 N N . ASN A 1 428 ? 6.450 -5.713 -27.243 1.00 79.44 428 ASN A N 1
ATOM 3333 C CA . ASN A 1 428 ? 5.782 -4.780 -26.341 1.00 79.44 428 ASN A CA 1
ATOM 3334 C C . ASN A 1 428 ? 6.689 -3.561 -26.114 1.00 79.44 428 ASN A C 1
ATOM 3336 O O . ASN A 1 428 ? 7.696 -3.655 -25.419 1.00 79.44 428 ASN A O 1
ATOM 3340 N N . LYS A 1 429 ? 6.344 -2.427 -26.737 1.00 68.62 429 LYS A N 1
ATOM 3341 C CA . LYS A 1 429 ? 7.170 -1.204 -26.732 1.00 68.62 429 LYS A CA 1
ATOM 3342 C C . LYS A 1 429 ? 7.189 -0.484 -25.385 1.00 68.62 429 LYS A C 1
ATOM 3344 O O . LYS A 1 429 ? 8.065 0.363 -25.176 1.00 68.62 429 LYS A O 1
ATOM 3349 N N . ASP A 1 430 ? 6.261 -0.837 -24.504 1.00 80.75 430 ASP A N 1
ATOM 3350 C CA . ASP A 1 430 ? 6.080 -0.238 -23.190 1.00 80.75 430 ASP A CA 1
ATOM 3351 C C . ASP A 1 430 ? 6.412 -1.255 -22.092 1.00 80.75 430 ASP A C 1
ATOM 3353 O O . ASP A 1 430 ? 5.710 -1.388 -21.099 1.00 80.75 430 ASP A O 1
ATOM 3357 N N . ARG A 1 431 ? 7.521 -1.976 -22.291 1.00 88.31 431 ARG A N 1
ATOM 3358 C CA . ARG A 1 431 ? 8.094 -2.937 -21.349 1.00 88.31 431 ARG A CA 1
ATOM 3359 C C . ARG A 1 431 ? 9.581 -2.661 -21.162 1.00 88.31 431 ARG A C 1
ATOM 3361 O O . ARG A 1 431 ? 10.293 -2.464 -22.144 1.00 88.31 431 ARG A O 1
ATOM 3368 N N . HIS A 1 432 ? 10.061 -2.732 -19.925 1.00 90.38 432 HIS A N 1
ATOM 3369 C CA . HIS A 1 432 ? 11.481 -2.717 -19.573 1.00 90.38 432 HIS A CA 1
ATOM 3370 C C . HIS A 1 432 ? 11.840 -3.952 -18.738 1.00 90.38 432 HIS A C 1
ATOM 3372 O O . HIS A 1 432 ? 11.040 -4.424 -17.928 1.00 90.38 432 HIS A O 1
ATOM 3378 N N . LEU A 1 433 ? 13.065 -4.458 -18.907 1.00 94.12 433 LEU A N 1
ATOM 3379 C CA . LEU A 1 433 ? 13.623 -5.506 -18.043 1.00 94.12 433 LEU A CA 1
ATOM 3380 C C . LEU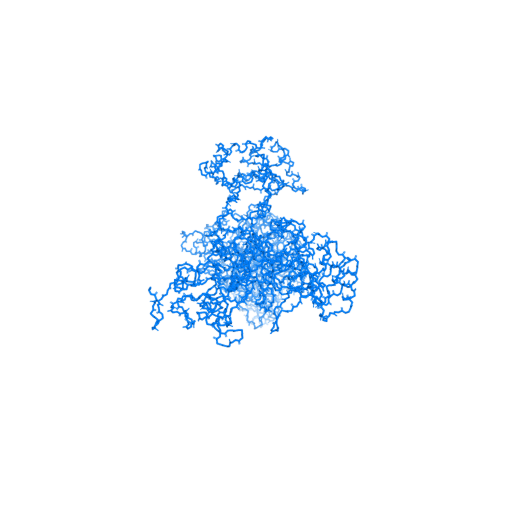 A 1 433 ? 14.729 -4.912 -17.178 1.00 94.12 433 LEU A C 1
ATOM 3382 O O . LEU A 1 433 ? 15.702 -4.383 -17.705 1.00 94.12 433 LEU A O 1
ATOM 3386 N N . MET A 1 434 ? 14.606 -5.027 -15.866 1.00 94.06 434 MET A N 1
ATOM 3387 C CA . MET A 1 434 ? 15.592 -4.571 -14.899 1.00 94.06 434 MET A CA 1
ATOM 3388 C C . MET A 1 434 ? 16.461 -5.751 -14.466 1.00 94.06 434 MET A C 1
ATOM 3390 O O . MET A 1 434 ? 15.961 -6.718 -13.892 1.00 94.06 434 MET A O 1
ATOM 3394 N N . ILE A 1 435 ? 17.754 -5.676 -14.768 1.00 93.19 435 ILE A N 1
ATOM 3395 C CA . ILE A 1 435 ? 18.732 -6.749 -14.555 1.00 93.19 435 ILE A CA 1
ATOM 3396 C C . ILE A 1 435 ? 19.842 -6.289 -13.615 1.00 93.19 435 ILE A C 1
ATOM 3398 O O . ILE A 1 435 ? 20.190 -5.110 -13.609 1.00 93.19 435 ILE A O 1
ATOM 3402 N N . ASN A 1 436 ? 20.429 -7.229 -12.876 1.00 90.00 436 ASN A N 1
ATOM 3403 C CA . ASN A 1 436 ? 21.624 -7.005 -12.067 1.00 90.00 436 ASN A CA 1
ATOM 3404 C C . ASN A 1 436 ? 22.832 -7.684 -12.734 1.00 90.00 436 ASN A C 1
ATOM 3406 O O . ASN A 1 436 ? 22.816 -8.896 -12.984 1.00 90.00 436 ASN A O 1
ATOM 3410 N N . ILE A 1 437 ? 23.859 -6.897 -13.058 1.00 87.69 437 ILE A N 1
ATOM 3411 C CA . ILE A 1 437 ? 25.053 -7.348 -13.776 1.00 87.69 437 ILE A CA 1
ATOM 3412 C C . ILE A 1 437 ? 26.344 -7.076 -12.995 1.00 87.69 437 ILE A C 1
ATOM 3414 O O . ILE A 1 437 ? 26.452 -6.162 -12.187 1.00 87.69 437 ILE A O 1
ATOM 3418 N N . ASP A 1 438 ? 27.378 -7.848 -13.300 1.00 82.88 438 ASP A N 1
ATOM 3419 C CA . ASP A 1 438 ? 28.775 -7.494 -13.091 1.00 82.88 438 ASP A CA 1
ATOM 3420 C C . ASP A 1 438 ? 29.234 -6.632 -14.278 1.00 82.88 438 ASP A C 1
ATOM 3422 O O . ASP A 1 438 ? 29.455 -7.114 -15.396 1.00 82.88 438 ASP A O 1
ATOM 3426 N N . PHE A 1 439 ? 29.353 -5.330 -14.029 1.00 77.56 439 PHE A N 1
ATOM 3427 C CA . PHE A 1 439 ? 29.653 -4.326 -15.046 1.00 77.56 439 PHE A CA 1
ATOM 3428 C C . PHE A 1 439 ? 30.998 -4.559 -15.754 1.00 77.56 439 PHE A C 1
ATOM 3430 O O . PHE A 1 439 ? 31.093 -4.431 -16.981 1.00 77.56 439 PHE A O 1
ATOM 3437 N N . ASN A 1 440 ? 32.027 -4.980 -15.013 1.00 76.00 440 ASN A N 1
ATOM 3438 C CA . ASN A 1 440 ? 33.349 -5.268 -15.571 1.00 76.00 440 ASN A CA 1
ATOM 3439 C C . ASN A 1 440 ? 33.302 -6.498 -16.490 1.00 76.00 440 ASN A C 1
ATOM 3441 O O . ASN A 1 440 ? 33.924 -6.509 -17.552 1.00 76.00 440 ASN A O 1
ATOM 3445 N N . ARG A 1 441 ? 32.510 -7.527 -16.147 1.00 80.69 441 ARG A N 1
ATOM 3446 C CA . ARG A 1 441 ? 32.314 -8.698 -17.025 1.00 80.69 441 ARG A CA 1
ATOM 3447 C C . ARG A 1 441 ? 31.590 -8.354 -18.322 1.00 80.69 441 ARG A C 1
ATOM 3449 O O . ARG A 1 441 ? 31.947 -8.898 -19.369 1.00 80.69 441 ARG A O 1
ATOM 3456 N N . VAL A 1 442 ? 30.584 -7.477 -18.271 1.00 83.12 442 VAL A N 1
ATOM 3457 C CA . VAL A 1 442 ? 29.827 -7.082 -19.472 1.00 83.12 442 VAL A CA 1
ATOM 3458 C C . VAL A 1 442 ? 30.696 -6.254 -20.416 1.00 83.12 442 VAL A C 1
ATOM 3460 O O . VAL A 1 442 ? 30.761 -6.538 -21.619 1.00 83.12 442 VAL A O 1
ATOM 3463 N N . THR A 1 443 ? 31.382 -5.251 -19.872 1.00 74.81 443 THR A N 1
ATOM 3464 C CA . THR A 1 443 ? 32.252 -4.348 -20.639 1.00 74.81 443 THR A CA 1
ATOM 3465 C C . THR A 1 443 ? 33.554 -5.023 -21.077 1.00 74.81 443 THR A C 1
ATOM 3467 O O . THR A 1 443 ? 34.091 -4.697 -22.137 1.00 74.81 443 THR A O 1
ATOM 3470 N N . GLY A 1 444 ? 34.011 -6.034 -20.332 1.00 71.00 444 GLY A N 1
ATOM 3471 C CA . GLY A 1 444 ? 35.253 -6.759 -20.587 1.00 71.00 444 GLY A CA 1
ATOM 3472 C C . GLY A 1 444 ? 36.509 -5.969 -20.214 1.00 71.00 444 GLY A C 1
ATOM 3473 O O . GLY A 1 444 ? 37.578 -6.308 -20.716 1.00 71.00 444 GLY A O 1
ATOM 3474 N N . ILE A 1 445 ? 36.361 -4.933 -19.384 1.00 66.75 445 ILE A N 1
ATOM 3475 C CA . ILE A 1 445 ? 37.418 -4.040 -18.892 1.00 66.75 445 ILE A CA 1
ATOM 3476 C C . ILE A 1 445 ? 37.233 -3.812 -17.386 1.00 66.75 445 ILE A C 1
ATOM 3478 O O . ILE A 1 445 ? 36.136 -3.993 -16.854 1.00 66.75 445 ILE A O 1
ATOM 3482 N N . GLU A 1 446 ? 38.283 -3.391 -16.684 1.00 63.25 446 GLU A N 1
ATOM 3483 C CA . GLU A 1 446 ? 38.217 -3.063 -15.251 1.00 63.25 446 GLU A CA 1
ATOM 3484 C C . GLU A 1 446 ? 37.677 -1.633 -15.033 1.00 63.25 446 GLU A C 1
ATOM 3486 O O . GLU A 1 446 ? 38.341 -0.778 -14.459 1.00 63.25 446 GLU A O 1
ATOM 3491 N N . ALA A 1 447 ? 36.462 -1.336 -15.497 1.00 60.22 447 ALA A N 1
ATOM 3492 C CA . ALA A 1 447 ? 35.888 0.008 -15.377 1.00 60.22 447 ALA A CA 1
ATOM 3493 C C . ALA A 1 447 ? 35.725 0.468 -13.912 1.00 60.22 447 ALA A C 1
ATOM 3495 O O . ALA A 1 447 ? 35.735 1.666 -13.630 1.00 60.22 447 ALA A O 1
ATOM 3496 N N . ILE A 1 448 ? 35.552 -0.479 -12.983 1.00 61.69 448 ILE A N 1
ATOM 3497 C CA . ILE A 1 448 ? 35.188 -0.226 -11.585 1.00 61.69 448 ILE A CA 1
ATOM 3498 C C . ILE A 1 448 ? 36.079 -1.080 -10.684 1.00 61.69 448 ILE A C 1
ATOM 3500 O O . ILE A 1 448 ? 36.027 -2.309 -10.743 1.00 61.69 448 ILE A O 1
ATOM 3504 N N . ARG A 1 449 ? 36.908 -0.434 -9.855 1.00 55.94 449 ARG A N 1
ATOM 3505 C CA . ARG A 1 449 ? 37.844 -1.109 -8.944 1.00 55.94 449 ARG A CA 1
ATOM 3506 C C . ARG A 1 449 ? 37.284 -1.164 -7.513 1.00 55.94 449 ARG A C 1
ATOM 3508 O O . ARG A 1 449 ? 36.656 -0.195 -7.082 1.00 55.94 449 ARG A O 1
ATOM 3515 N N . PRO A 1 450 ? 37.526 -2.247 -6.749 1.00 52.44 450 PRO A N 1
ATOM 3516 C CA . PRO A 1 450 ? 37.266 -2.260 -5.311 1.00 52.44 450 PRO A CA 1
ATOM 3517 C C . PRO A 1 450 ? 38.069 -1.153 -4.599 1.00 52.44 450 PRO A C 1
ATOM 3519 O O . PRO A 1 450 ? 39.247 -0.980 -4.907 1.00 52.44 450 PRO A O 1
ATOM 3522 N N . PRO A 1 451 ? 37.485 -0.392 -3.660 1.00 50.41 451 PRO A N 1
ATOM 3523 C CA . PRO A 1 451 ? 38.219 0.658 -2.959 1.00 50.41 451 PRO A CA 1
ATOM 3524 C C . PRO A 1 451 ? 39.339 0.072 -2.079 1.00 50.41 451 PRO A C 1
ATOM 3526 O O . PRO A 1 451 ? 39.109 -0.864 -1.317 1.00 50.41 451 PRO A O 1
ATOM 3529 N N . ASP A 1 452 ? 40.533 0.674 -2.119 1.00 46.50 452 ASP A N 1
ATOM 3530 C CA . ASP A 1 452 ? 41.718 0.244 -1.348 1.00 46.50 452 ASP A CA 1
ATOM 3531 C C . ASP A 1 452 ? 41.657 0.604 0.162 1.00 46.50 452 ASP A C 1
ATOM 3533 O O . ASP A 1 452 ? 42.622 0.394 0.900 1.00 46.50 452 ASP A O 1
ATOM 3537 N N . ASN A 1 453 ? 40.553 1.188 0.652 1.00 44.12 453 ASN A N 1
ATOM 3538 C CA . ASN A 1 453 ? 40.496 1.857 1.959 1.00 44.12 453 ASN A CA 1
ATOM 3539 C C . ASN A 1 453 ? 39.741 1.061 3.048 1.00 44.12 453 ASN A C 1
ATOM 3541 O O . ASN A 1 453 ? 38.734 0.409 2.791 1.00 44.12 453 ASN A O 1
ATOM 3545 N N . VAL A 1 454 ? 40.213 1.157 4.300 1.00 37.59 454 VAL A N 1
ATOM 3546 C CA . VAL A 1 454 ? 39.777 0.339 5.460 1.00 37.59 454 VAL A CA 1
ATOM 3547 C C . VAL A 1 454 ? 38.493 0.869 6.136 1.00 37.59 454 VAL A C 1
ATOM 3549 O O . VAL A 1 454 ? 37.880 0.173 6.947 1.00 37.59 454 VAL A O 1
ATOM 3552 N N . TYR A 1 455 ? 38.042 2.083 5.803 1.00 39.81 455 TYR A N 1
ATOM 3553 C CA . TYR A 1 455 ? 36.832 2.683 6.379 1.00 39.81 455 TYR A CA 1
ATOM 3554 C C . TYR A 1 455 ? 35.571 2.286 5.599 1.00 39.81 455 TYR A C 1
ATOM 3556 O O . TYR A 1 455 ? 35.262 2.832 4.542 1.00 39.81 455 TYR A O 1
ATOM 3564 N N . ARG A 1 456 ? 34.828 1.325 6.162 1.00 43.97 456 ARG A N 1
ATOM 3565 C CA . ARG A 1 456 ? 33.486 0.916 5.728 1.00 43.97 456 ARG A CA 1
ATOM 3566 C C . ARG A 1 456 ? 32.440 1.969 6.117 1.00 43.97 456 ARG A C 1
ATOM 3568 O O . ARG A 1 456 ? 31.829 1.851 7.173 1.00 43.97 456 ARG A O 1
ATOM 3575 N N . GLU A 1 457 ? 32.205 2.960 5.264 1.00 39.25 457 GLU A N 1
ATOM 3576 C CA . GLU A 1 457 ? 30.941 3.732 5.283 1.00 39.25 457 GLU A CA 1
ATOM 3577 C C . GLU A 1 457 ? 30.177 3.676 3.954 1.00 39.25 457 GLU A C 1
ATOM 3579 O O . GLU A 1 457 ? 29.031 4.105 3.877 1.00 39.25 457 GLU A O 1
ATOM 3584 N N . THR A 1 458 ? 30.752 3.078 2.910 1.00 41.78 458 THR A N 1
ATOM 3585 C CA . THR A 1 458 ? 30.048 2.824 1.651 1.00 41.78 458 THR A CA 1
ATOM 3586 C C . THR A 1 458 ? 30.309 1.384 1.233 1.00 41.78 458 THR A C 1
ATOM 3588 O O . THR A 1 458 ? 31.456 0.945 1.155 1.00 41.78 458 THR A O 1
ATOM 3591 N N . ALA A 1 459 ? 29.230 0.617 1.076 1.00 40.69 459 ALA A N 1
ATOM 3592 C CA . ALA A 1 459 ? 29.278 -0.728 0.529 1.00 40.69 459 ALA A CA 1
ATOM 3593 C C . ALA A 1 459 ? 29.927 -0.706 -0.865 1.00 40.69 459 ALA A C 1
ATOM 3595 O O . ALA A 1 459 ? 30.000 0.331 -1.525 1.00 40.69 459 ALA A O 1
ATOM 3596 N N . LEU A 1 460 ? 30.459 -1.852 -1.278 1.00 49.44 460 LEU A N 1
ATOM 3597 C CA . LEU A 1 460 ? 31.102 -2.015 -2.572 1.00 49.44 460 LEU A CA 1
ATOM 3598 C C . LEU A 1 460 ? 30.145 -1.608 -3.706 1.00 49.44 460 LEU A C 1
ATOM 3600 O O . LEU A 1 460 ? 28.943 -1.854 -3.623 1.00 49.44 460 LEU A O 1
ATOM 3604 N N . LEU A 1 461 ? 30.690 -1.080 -4.807 1.00 54.09 461 LEU A N 1
ATOM 3605 C CA . LEU A 1 461 ? 30.029 -1.081 -6.118 1.00 54.09 461 LEU A CA 1
ATOM 3606 C C . LEU A 1 461 ? 29.921 -2.527 -6.633 1.00 54.09 461 LEU A C 1
ATOM 3608 O O . LEU A 1 461 ? 30.518 -2.902 -7.637 1.00 54.09 461 LEU A O 1
ATOM 3612 N N . GLU A 1 462 ? 29.253 -3.390 -5.881 1.00 54.56 462 GLU A N 1
ATOM 3613 C CA . GLU A 1 462 ? 29.002 -4.774 -6.262 1.00 54.56 462 GLU A CA 1
ATOM 3614 C C . GLU A 1 462 ? 27.683 -4.906 -7.025 1.00 54.56 462 GLU A C 1
ATOM 3616 O O . GLU A 1 462 ? 27.517 -5.868 -7.777 1.00 54.56 462 GLU A O 1
ATOM 3621 N N . GLU A 1 463 ? 26.785 -3.927 -6.906 1.00 66.50 463 GLU A N 1
ATOM 3622 C CA . GLU A 1 463 ? 25.502 -3.908 -7.601 1.00 66.50 463 GLU A CA 1
ATOM 3623 C C . GLU A 1 463 ? 25.500 -2.952 -8.790 1.00 66.50 463 GLU A C 1
ATOM 3625 O O . GLU A 1 463 ? 25.613 -1.739 -8.621 1.00 66.50 463 GLU A O 1
ATOM 3630 N N . PHE A 1 464 ? 25.294 -3.499 -9.989 1.00 80.31 464 PHE A N 1
ATOM 3631 C CA . PHE A 1 464 ? 24.961 -2.710 -11.173 1.00 80.31 464 PHE A CA 1
ATOM 3632 C C . PHE A 1 464 ? 23.620 -3.154 -11.709 1.00 80.31 464 PHE A C 1
ATOM 3634 O O . PHE A 1 464 ? 23.511 -4.105 -12.483 1.00 80.31 464 PHE A O 1
ATOM 3641 N N . TRP A 1 465 ? 22.595 -2.439 -11.271 1.00 87.50 465 TRP A N 1
ATOM 3642 C CA . TRP A 1 465 ? 21.272 -2.529 -11.841 1.00 87.50 465 TRP A CA 1
ATOM 3643 C C . TRP A 1 465 ? 21.209 -1.711 -13.126 1.00 87.50 465 TRP A C 1
ATOM 3645 O O . TRP A 1 465 ? 21.736 -0.598 -13.222 1.00 87.50 465 TRP A O 1
ATOM 3655 N N . CYS A 1 466 ? 20.572 -2.277 -14.143 1.00 89.88 466 CYS A N 1
ATOM 3656 C CA . CYS A 1 466 ? 20.368 -1.609 -15.419 1.00 89.88 466 CYS A CA 1
ATOM 3657 C C . CYS A 1 466 ? 19.015 -1.988 -16.034 1.00 89.88 466 CYS A C 1
ATOM 3659 O O . CYS A 1 466 ? 18.491 -3.071 -15.774 1.00 89.88 466 CYS A O 1
ATOM 3661 N N . LEU A 1 467 ? 18.477 -1.129 -16.901 1.00 91.75 467 LEU A N 1
ATOM 3662 C CA . LEU A 1 467 ? 17.273 -1.393 -17.692 1.00 91.75 467 LEU A CA 1
ATOM 3663 C C . LEU A 1 467 ? 17.646 -1.816 -19.102 1.00 91.75 467 LEU A C 1
ATOM 3665 O O . LEU A 1 467 ? 18.278 -1.054 -19.819 1.00 91.75 467 LEU A O 1
ATOM 3669 N N . CYS A 1 468 ? 17.189 -2.974 -19.551 1.00 93.25 468 CYS A N 1
ATOM 3670 C CA . CYS A 1 468 ? 17.130 -3.301 -20.969 1.00 93.25 468 CYS A CA 1
ATOM 3671 C C . CYS A 1 468 ? 15.860 -2.688 -21.567 1.00 93.25 468 CYS A C 1
ATOM 3673 O O . CYS A 1 468 ? 14.750 -3.057 -21.177 1.00 93.25 468 CYS A O 1
ATOM 3675 N N . ILE A 1 469 ? 16.036 -1.769 -22.520 1.00 88.31 469 ILE A N 1
ATOM 3676 C CA . ILE A 1 469 ? 14.940 -0.990 -23.126 1.00 88.31 469 ILE A CA 1
ATOM 3677 C C . ILE A 1 469 ? 14.708 -1.307 -24.610 1.00 88.31 469 ILE A C 1
ATOM 3679 O O . ILE A 1 469 ? 13.676 -0.942 -25.164 1.00 88.31 469 ILE A O 1
ATOM 3683 N N . ALA A 1 470 ? 15.666 -1.960 -25.276 1.00 89.38 470 ALA A N 1
ATOM 3684 C CA . ALA A 1 470 ? 15.530 -2.416 -26.660 1.00 89.38 470 ALA A CA 1
ATOM 3685 C C . ALA A 1 470 ? 16.517 -3.550 -26.968 1.00 89.38 470 ALA A C 1
ATOM 3687 O O . ALA A 1 470 ? 17.611 -3.591 -26.400 1.00 89.38 470 ALA A O 1
ATOM 3688 N N . TYR A 1 471 ? 16.172 -4.426 -27.913 1.00 92.69 471 TYR A N 1
ATOM 3689 C CA . TYR A 1 471 ? 17.049 -5.498 -28.387 1.00 92.69 471 TYR A CA 1
ATOM 3690 C C . TYR A 1 471 ? 17.080 -5.538 -29.919 1.00 92.69 471 TYR A C 1
ATOM 3692 O O . TYR A 1 471 ? 16.065 -5.777 -30.564 1.00 92.69 471 TYR A O 1
ATOM 3700 N N . ASP A 1 472 ? 18.247 -5.318 -30.517 1.00 90.12 472 ASP A N 1
ATOM 3701 C CA . ASP A 1 472 ? 18.446 -5.473 -31.958 1.00 90.12 472 ASP A CA 1
ATOM 3702 C C . ASP A 1 472 ? 18.850 -6.926 -32.248 1.00 90.12 472 ASP A C 1
ATOM 3704 O O . ASP A 1 472 ? 19.959 -7.355 -31.918 1.00 90.12 472 ASP A O 1
ATOM 3708 N N . GLU A 1 473 ? 17.928 -7.697 -32.831 1.00 88.69 473 GLU A N 1
ATOM 3709 C CA . GLU A 1 473 ? 18.155 -9.113 -33.140 1.00 88.69 473 GLU A CA 1
ATOM 3710 C C . GLU A 1 473 ? 19.137 -9.307 -34.307 1.00 88.69 473 GLU A C 1
ATOM 3712 O O . GLU A 1 473 ? 19.886 -10.285 -34.302 1.00 88.69 473 GLU A O 1
ATOM 3717 N N . ASP A 1 474 ? 19.186 -8.374 -35.264 1.00 89.88 474 ASP A N 1
ATOM 3718 C CA . ASP A 1 474 ? 20.054 -8.475 -36.442 1.00 89.88 474 ASP A CA 1
ATOM 3719 C C . ASP A 1 474 ? 21.528 -8.276 -36.063 1.00 89.88 474 ASP A C 1
ATOM 3721 O O . ASP A 1 474 ? 22.417 -8.924 -36.620 1.00 89.88 474 ASP A O 1
ATOM 3725 N N . GLN A 1 475 ? 21.791 -7.384 -35.105 1.00 87.81 475 GLN A N 1
ATOM 3726 C CA . GLN A 1 475 ? 23.137 -7.101 -34.593 1.00 87.81 475 GLN A CA 1
ATOM 3727 C C . GLN A 1 475 ? 23.483 -7.882 -33.305 1.00 87.81 475 GLN A C 1
ATOM 3729 O O . GLN A 1 475 ? 24.628 -7.840 -32.857 1.00 87.81 475 GLN A O 1
ATOM 3734 N N . ASP A 1 476 ? 22.520 -8.596 -32.709 1.00 91.94 476 ASP A N 1
ATOM 3735 C CA . ASP A 1 476 ? 22.597 -9.269 -31.396 1.00 91.94 476 ASP A CA 1
ATOM 3736 C C . ASP A 1 476 ? 23.086 -8.353 -30.250 1.00 91.94 476 ASP A C 1
ATOM 3738 O O . ASP A 1 476 ? 23.866 -8.764 -29.379 1.00 91.94 476 ASP A O 1
ATOM 3742 N N . VAL A 1 477 ? 22.613 -7.100 -30.235 1.00 91.69 477 VAL A N 1
ATOM 3743 C CA . VAL A 1 477 ? 22.960 -6.086 -29.220 1.00 91.69 477 VAL A CA 1
ATOM 3744 C C . VAL A 1 477 ? 21.739 -5.625 -28.433 1.00 91.69 477 VAL A C 1
ATOM 3746 O O . VAL A 1 477 ? 20.658 -5.418 -28.978 1.00 91.69 477 VAL A O 1
ATOM 3749 N N . VAL A 1 478 ? 21.915 -5.429 -27.131 1.00 92.56 478 VAL A N 1
ATOM 3750 C CA . VAL A 1 478 ? 20.879 -4.911 -26.232 1.00 92.56 478 VAL A CA 1
ATOM 3751 C C . VAL A 1 478 ? 21.215 -3.470 -25.883 1.00 92.56 478 VAL A C 1
ATOM 3753 O O . VAL A 1 478 ? 22.374 -3.155 -25.614 1.00 92.56 478 VAL A O 1
ATOM 3756 N N . THR A 1 479 ? 20.202 -2.609 -25.885 1.00 90.25 479 THR A N 1
ATOM 3757 C CA . THR A 1 479 ? 20.298 -1.223 -25.422 1.00 90.25 479 THR A CA 1
ATOM 3758 C C . THR A 1 479 ? 19.907 -1.163 -23.954 1.00 90.25 479 THR A C 1
ATOM 3760 O O . THR A 1 479 ? 18.813 -1.598 -23.582 1.00 90.25 479 THR A O 1
ATOM 3763 N N . ILE A 1 480 ? 20.814 -0.634 -23.143 1.00 89.38 480 ILE A N 1
ATOM 3764 C CA . ILE A 1 480 ? 20.768 -0.640 -21.690 1.00 89.38 480 ILE A CA 1
ATOM 3765 C C . ILE A 1 480 ? 20.794 0.799 -21.173 1.00 89.38 480 ILE A C 1
ATOM 3767 O O . ILE A 1 480 ? 21.479 1.640 -21.750 1.00 89.38 480 ILE A O 1
ATOM 3771 N N . VAL A 1 481 ? 20.073 1.070 -20.089 1.00 86.75 481 VAL A N 1
ATOM 3772 C CA . VAL A 1 481 ? 20.123 2.319 -19.320 1.00 86.75 481 VAL A CA 1
ATOM 3773 C C . VAL A 1 481 ? 20.638 2.012 -17.919 1.00 86.75 481 VAL A C 1
ATOM 3775 O O . VAL A 1 481 ? 20.110 1.116 -17.261 1.00 86.75 481 VAL A O 1
ATOM 3778 N N . ASP A 1 482 ? 21.631 2.753 -17.440 1.00 80.81 482 ASP A N 1
ATOM 3779 C CA . ASP A 1 482 ? 22.091 2.675 -16.052 1.00 80.81 482 ASP A CA 1
ATOM 3780 C C . ASP A 1 482 ? 22.189 4.065 -15.410 1.00 80.81 482 ASP A C 1
ATOM 3782 O O . ASP A 1 482 ? 22.412 5.063 -16.092 1.00 80.81 482 ASP A O 1
ATOM 3786 N N . MET A 1 483 ? 22.032 4.116 -14.086 1.00 76.75 483 MET A N 1
ATOM 3787 C CA . MET A 1 483 ? 22.113 5.350 -13.289 1.00 76.75 483 MET A CA 1
ATOM 3788 C C . MET A 1 483 ? 23.427 5.452 -12.499 1.00 76.75 483 MET A C 1
ATOM 3790 O O . MET A 1 483 ? 23.512 6.205 -11.526 1.00 76.75 483 MET A O 1
ATOM 3794 N N . SER A 1 484 ? 24.430 4.633 -12.835 1.00 68.44 484 SER A N 1
ATOM 3795 C CA . SER A 1 484 ? 25.685 4.564 -12.085 1.00 68.44 484 SER A CA 1
ATOM 3796 C C . SER A 1 484 ? 26.604 5.733 -12.452 1.00 68.44 484 SER A C 1
ATOM 3798 O O . SER A 1 484 ? 26.618 6.141 -13.607 1.00 68.44 484 SER A O 1
ATOM 3800 N N . PRO A 1 485 ? 27.461 6.232 -11.543 1.00 57.44 485 PRO A N 1
ATOM 3801 C CA . PRO A 1 485 ? 28.418 7.294 -11.878 1.00 57.44 485 PRO A CA 1
ATOM 3802 C C . PRO A 1 485 ? 29.469 6.923 -12.945 1.00 57.44 485 PRO A C 1
ATOM 3804 O O . PRO A 1 485 ? 30.177 7.811 -13.430 1.00 57.44 485 PRO A O 1
ATOM 3807 N N . ALA A 1 486 ? 29.610 5.630 -13.272 1.00 58.28 486 ALA A N 1
ATOM 3808 C CA . ALA A 1 486 ? 30.622 5.118 -14.191 1.00 58.28 486 ALA A CA 1
ATOM 3809 C C . ALA A 1 486 ? 30.267 5.422 -15.652 1.00 58.28 486 ALA A C 1
ATOM 3811 O O . ALA A 1 486 ? 31.095 5.961 -16.390 1.00 58.28 486 ALA A O 1
ATOM 3812 N N . THR A 1 487 ? 29.035 5.133 -16.062 1.00 63.41 487 THR A N 1
ATOM 3813 C CA . THR A 1 487 ? 28.526 5.379 -17.422 1.00 63.41 487 THR A CA 1
ATOM 3814 C C . THR A 1 487 ? 27.398 6.398 -17.450 1.00 63.41 487 THR A C 1
ATOM 3816 O O . THR A 1 487 ? 27.354 7.193 -18.390 1.00 63.41 487 THR A O 1
ATOM 3819 N N . SER A 1 488 ? 26.551 6.427 -16.414 1.00 61.09 488 SER A N 1
ATOM 3820 C CA . SER A 1 488 ? 25.414 7.338 -16.209 1.00 61.09 488 SER A CA 1
ATOM 3821 C C . SER A 1 488 ? 24.491 7.485 -17.427 1.00 61.09 488 SER A C 1
ATOM 3823 O O . SER A 1 488 ? 23.986 8.586 -17.644 1.00 61.09 488 SER A O 1
ATOM 3825 N N . GLN A 1 489 ? 24.354 6.482 -18.305 1.00 72.00 489 GLN A N 1
ATOM 3826 C CA . GLN A 1 489 ? 23.795 6.717 -19.644 1.00 72.00 489 GLN A CA 1
ATOM 3827 C C . GLN A 1 489 ? 23.150 5.505 -20.317 1.00 72.00 489 GLN A C 1
ATOM 3829 O O . GLN A 1 489 ? 23.147 4.386 -19.810 1.00 72.00 489 GLN A O 1
ATOM 3834 N N . VAL A 1 490 ? 22.614 5.761 -21.516 1.00 82.94 490 VAL A N 1
ATOM 3835 C CA . VAL A 1 490 ? 22.176 4.745 -22.473 1.00 82.94 490 VAL A CA 1
ATOM 3836 C C . VAL A 1 490 ? 23.364 4.231 -23.298 1.00 82.94 490 VAL A C 1
ATOM 3838 O O . VAL A 1 490 ? 24.055 4.993 -23.982 1.00 82.94 490 VAL A O 1
ATOM 3841 N N . TRP A 1 491 ? 23.589 2.922 -23.285 1.00 83.88 491 TRP A N 1
ATOM 3842 C CA . TRP A 1 491 ? 24.656 2.260 -24.042 1.00 83.88 491 TRP A CA 1
ATOM 3843 C C . TRP A 1 491 ? 24.190 0.919 -24.608 1.00 83.88 491 TRP A C 1
ATOM 3845 O O . TRP A 1 491 ? 23.120 0.415 -24.282 1.00 83.88 491 TRP A O 1
ATOM 3855 N N . GLN A 1 492 ? 24.977 0.351 -25.515 1.00 88.19 492 GLN A N 1
ATOM 3856 C CA . GLN A 1 492 ? 24.709 -0.940 -26.138 1.00 88.19 492 GLN A CA 1
ATOM 3857 C C . GLN A 1 492 ? 25.808 -1.942 -25.836 1.00 88.19 492 GLN A C 1
ATOM 3859 O O . GLN A 1 492 ? 26.987 -1.585 -25.842 1.00 88.19 492 GLN A O 1
ATOM 3864 N N . ALA A 1 493 ? 25.424 -3.205 -25.654 1.00 89.25 493 ALA A N 1
ATOM 3865 C CA . ALA A 1 493 ? 26.354 -4.318 -25.516 1.00 89.25 493 ALA A CA 1
ATOM 3866 C C . ALA A 1 493 ? 25.844 -5.598 -26.188 1.00 89.25 493 ALA A C 1
ATOM 3868 O O . ALA A 1 493 ? 24.631 -5.803 -26.286 1.00 89.25 493 ALA A O 1
ATOM 3869 N N . PRO A 1 494 ? 26.747 -6.499 -26.623 1.00 91.50 494 PRO A N 1
ATOM 3870 C CA . PRO A 1 494 ? 26.357 -7.796 -27.155 1.00 91.50 494 PRO A CA 1
ATOM 3871 C C . PRO A 1 494 ? 25.571 -8.586 -26.109 1.00 91.50 494 PRO A C 1
ATOM 3873 O O . PRO A 1 494 ? 26.021 -8.722 -24.966 1.00 91.50 494 PRO A O 1
ATOM 3876 N N . ARG A 1 495 ? 24.442 -9.187 -26.500 1.00 94.06 495 ARG A N 1
ATOM 3877 C CA . ARG A 1 495 ? 23.594 -9.991 -25.598 1.00 94.06 495 ARG A CA 1
ATOM 3878 C C . ARG A 1 495 ? 24.392 -11.047 -24.830 1.00 94.06 495 ARG A C 1
ATOM 3880 O O . ARG A 1 495 ? 24.186 -11.245 -23.636 1.00 94.06 495 ARG A O 1
ATOM 3887 N N . GLY A 1 496 ? 25.326 -11.721 -25.505 1.00 90.56 496 GLY A N 1
ATOM 3888 C CA . GLY A 1 496 ? 26.169 -12.749 -24.890 1.00 90.56 496 GLY A CA 1
ATOM 3889 C C . GLY A 1 496 ? 27.123 -12.225 -23.808 1.00 90.56 496 GLY A C 1
ATOM 3890 O O . GLY A 1 496 ? 27.531 -12.997 -22.944 1.00 90.56 496 GLY A O 1
ATOM 3891 N N . ASN A 1 497 ? 27.493 -10.943 -23.830 1.00 90.06 497 ASN A N 1
ATOM 3892 C CA . ASN A 1 497 ? 28.272 -10.331 -22.751 1.00 90.06 497 ASN A CA 1
ATOM 3893 C C . ASN A 1 497 ? 27.387 -10.026 -21.548 1.00 90.06 497 ASN A C 1
ATOM 3895 O O . ASN A 1 497 ? 27.771 -10.349 -20.431 1.00 90.06 497 ASN A O 1
ATOM 3899 N N . ILE A 1 498 ? 26.197 -9.474 -21.792 1.00 91.75 498 ILE A N 1
ATOM 3900 C CA . ILE A 1 498 ? 25.222 -9.161 -20.742 1.00 91.75 498 ILE A CA 1
ATOM 3901 C C . ILE A 1 498 ? 24.839 -10.428 -19.992 1.00 91.75 498 ILE A C 1
ATOM 3903 O O . ILE A 1 498 ? 24.945 -10.458 -18.775 1.00 91.75 498 ILE A O 1
ATOM 3907 N N . PHE A 1 499 ? 24.500 -11.496 -20.722 1.00 92.19 499 PHE A N 1
ATOM 3908 C CA . PHE A 1 499 ? 24.166 -12.779 -20.113 1.00 92.19 499 PHE A CA 1
ATOM 3909 C C . PHE A 1 499 ? 25.293 -13.290 -19.209 1.00 92.19 499 PHE A C 1
ATOM 3911 O O . PHE A 1 499 ? 25.035 -13.611 -18.063 1.00 92.19 499 PHE A O 1
ATOM 3918 N N . ARG A 1 500 ? 26.552 -13.292 -19.674 1.00 89.50 500 ARG A N 1
ATOM 3919 C CA . ARG A 1 500 ? 27.719 -13.714 -18.865 1.00 89.50 500 ARG A CA 1
ATOM 3920 C C . ARG A 1 500 ? 28.016 -12.798 -17.675 1.00 89.50 500 ARG A C 1
ATOM 3922 O O . ARG A 1 500 ? 28.743 -13.200 -16.767 1.00 89.50 500 ARG A O 1
ATOM 3929 N N . GLY A 1 501 ? 27.522 -11.567 -17.729 1.00 88.44 501 GLY A N 1
ATOM 3930 C CA . GLY A 1 501 ? 27.610 -10.604 -16.649 1.00 88.44 501 GLY A CA 1
ATOM 3931 C C . GLY A 1 501 ? 26.485 -10.726 -15.629 1.00 88.44 501 GLY A C 1
ATOM 3932 O O . GLY A 1 501 ? 26.633 -10.140 -14.569 1.00 88.44 501 GLY A O 1
ATOM 3933 N N . LEU A 1 502 ? 25.398 -11.464 -15.888 1.00 90.62 502 LEU A N 1
ATOM 3934 C CA . LEU A 1 502 ? 24.352 -11.670 -14.881 1.00 90.62 502 LEU A CA 1
ATOM 3935 C C . LEU A 1 502 ? 24.963 -12.306 -13.624 1.00 90.62 502 LEU A C 1
ATOM 3937 O O . LEU A 1 502 ? 25.803 -13.205 -13.716 1.00 90.62 502 LEU A O 1
ATOM 3941 N N . ARG A 1 503 ? 24.577 -11.796 -12.449 1.00 81.50 503 ARG A N 1
ATOM 3942 C CA . ARG A 1 503 ? 25.155 -12.226 -11.165 1.00 81.50 503 ARG A CA 1
ATOM 3943 C C . ARG A 1 503 ? 24.863 -13.692 -10.838 1.00 81.50 503 ARG A C 1
ATOM 3945 O O . ARG A 1 503 ? 25.751 -14.356 -10.307 1.00 81.50 503 ARG A O 1
ATOM 3952 N N . ASP A 1 504 ? 23.679 -14.178 -11.198 1.00 80.38 504 ASP A N 1
ATOM 3953 C CA . ASP A 1 504 ? 23.286 -15.583 -11.092 1.00 80.38 504 ASP A CA 1
ATOM 3954 C C . ASP A 1 504 ? 23.081 -16.164 -12.499 1.00 80.38 504 ASP A C 1
ATOM 3956 O O . ASP A 1 504 ? 22.219 -15.711 -13.251 1.00 80.38 504 ASP A O 1
ATOM 3960 N N . LEU A 1 505 ? 23.943 -17.103 -12.896 1.00 83.31 505 LEU A N 1
ATOM 3961 C CA . LEU A 1 505 ? 23.889 -17.748 -14.214 1.00 83.31 505 LEU A CA 1
ATOM 3962 C C . LEU A 1 505 ? 23.130 -19.078 -14.188 1.00 83.31 505 LEU A C 1
ATOM 3964 O O . LEU A 1 505 ? 22.793 -19.584 -15.262 1.00 83.31 505 LEU A O 1
ATOM 3968 N N . GLU A 1 506 ? 22.910 -19.651 -13.001 1.00 84.38 506 GLU A N 1
ATOM 3969 C CA . GLU A 1 506 ? 22.169 -20.903 -12.833 1.00 84.38 506 GLU A CA 1
ATOM 3970 C C . GLU A 1 506 ? 20.667 -20.607 -12.809 1.00 84.38 506 GLU A C 1
ATOM 3972 O O . GLU A 1 506 ? 19.934 -21.178 -13.622 1.00 84.38 506 GLU A O 1
ATOM 3977 N N . ASP A 1 507 ? 20.250 -19.630 -11.995 1.00 88.69 507 ASP A N 1
ATOM 3978 C CA . ASP A 1 507 ? 18.894 -19.072 -11.993 1.00 88.69 507 ASP A CA 1
ATOM 3979 C C . ASP A 1 507 ? 18.909 -17.546 -12.201 1.00 88.69 507 ASP A C 1
ATOM 3981 O O . ASP A 1 507 ? 18.748 -16.768 -11.257 1.00 88.69 507 ASP A O 1
ATOM 3985 N N . PRO A 1 508 ? 19.122 -17.062 -13.439 1.00 90.56 508 PRO A N 1
ATOM 3986 C CA . PRO A 1 508 ? 19.060 -15.634 -13.703 1.00 90.56 508 PRO A CA 1
ATOM 3987 C C . PRO A 1 508 ? 17.666 -15.087 -13.383 1.00 90.56 508 PRO A C 1
ATOM 3989 O O . PRO A 1 508 ? 16.668 -15.522 -13.957 1.00 90.56 508 PRO A O 1
ATOM 3992 N N . ALA A 1 509 ? 17.621 -14.076 -12.516 1.00 92.00 509 ALA A N 1
ATOM 3993 C CA . ALA A 1 509 ? 16.400 -13.396 -12.102 1.00 92.00 509 ALA A CA 1
ATOM 3994 C C . ALA A 1 509 ? 16.402 -11.914 -12.507 1.00 92.00 509 ALA A C 1
ATOM 3996 O O . ALA A 1 509 ? 17.448 -11.258 -12.547 1.00 92.00 509 ALA A O 1
ATOM 3997 N N . LEU A 1 510 ? 15.221 -11.377 -12.815 1.00 94.81 510 LEU A N 1
ATOM 3998 C CA . LEU A 1 510 ? 15.028 -9.987 -13.223 1.00 94.81 510 LEU A CA 1
ATOM 3999 C C . LEU A 1 510 ? 13.640 -9.463 -12.848 1.00 94.81 510 LEU A C 1
ATOM 4001 O O . LEU A 1 510 ? 12.720 -10.230 -12.563 1.00 94.81 510 LEU A O 1
ATOM 4005 N N . VAL A 1 511 ? 13.485 -8.141 -12.886 1.00 94.69 511 VAL A N 1
ATOM 4006 C CA . VAL A 1 511 ? 12.184 -7.478 -12.718 1.00 94.69 511 VAL A CA 1
ATOM 4007 C C . VAL A 1 511 ? 11.702 -6.990 -14.073 1.00 94.69 511 VAL A C 1
ATOM 4009 O O . VAL A 1 511 ? 12.434 -6.316 -14.791 1.00 94.69 511 VAL A O 1
ATOM 4012 N N . MET A 1 512 ? 10.467 -7.306 -14.432 1.00 93.12 512 MET A N 1
ATOM 4013 C CA . MET A 1 512 ? 9.814 -6.788 -15.627 1.00 93.12 512 MET A CA 1
ATOM 4014 C C . MET A 1 512 ? 8.802 -5.719 -15.220 1.00 93.12 512 MET A C 1
ATOM 4016 O O . MET A 1 512 ? 7.890 -5.996 -14.442 1.00 93.12 512 MET A O 1
ATOM 4020 N N . ILE A 1 513 ? 8.976 -4.510 -15.754 1.00 90.88 513 ILE A N 1
ATOM 4021 C CA . ILE A 1 513 ? 8.024 -3.402 -15.624 1.00 90.88 513 ILE A CA 1
ATOM 4022 C C . ILE A 1 513 ? 7.346 -3.217 -16.977 1.00 90.88 513 ILE A C 1
ATOM 4024 O O . ILE A 1 513 ? 8.037 -3.165 -17.995 1.00 90.88 513 ILE A O 1
ATOM 4028 N N . GLU A 1 514 ? 6.020 -3.129 -17.010 1.00 88.25 514 GLU A N 1
ATOM 4029 C CA . GLU A 1 514 ? 5.292 -2.900 -18.260 1.00 88.25 514 GLU A CA 1
ATOM 4030 C C . GLU A 1 514 ? 4.010 -2.093 -18.088 1.00 88.25 514 GLU A C 1
ATOM 4032 O O . GLU A 1 514 ? 3.354 -2.169 -17.046 1.00 88.25 514 GLU A O 1
ATOM 4037 N N . GLU A 1 515 ? 3.655 -1.341 -19.134 1.00 81.50 515 GLU A N 1
ATOM 4038 C CA . GLU A 1 515 ? 2.366 -0.666 -19.251 1.00 81.50 515 GLU A CA 1
ATOM 4039 C C . GLU A 1 515 ? 1.254 -1.703 -19.415 1.00 81.50 515 GLU A C 1
ATOM 4041 O O . GLU A 1 515 ? 1.290 -2.584 -20.277 1.00 81.50 515 GLU A O 1
ATOM 4046 N N . ILE A 1 516 ? 0.272 -1.590 -18.535 1.00 74.56 516 ILE A N 1
ATOM 4047 C CA . ILE A 1 516 ? -1.013 -2.271 -18.600 1.00 74.56 516 ILE A CA 1
ATOM 4048 C C . ILE A 1 516 ? -2.067 -1.220 -18.941 1.00 74.56 516 ILE A C 1
ATOM 4050 O O . ILE A 1 516 ? -1.819 -0.027 -18.780 1.00 74.56 516 ILE A O 1
ATOM 4054 N N . ASP A 1 517 ? -3.237 -1.627 -19.435 1.00 60.97 517 ASP A N 1
ATOM 4055 C CA . ASP A 1 517 ? -4.302 -0.658 -19.700 1.00 60.97 517 ASP A CA 1
ATOM 4056 C C . ASP A 1 517 ? -4.572 0.197 -18.446 1.00 60.97 517 ASP A C 1
ATOM 4058 O O . ASP A 1 517 ? -4.537 -0.335 -17.326 1.00 60.97 517 ASP A O 1
ATOM 4062 N N . PRO A 1 518 ? -4.836 1.511 -18.617 1.00 50.94 518 PRO A N 1
ATOM 4063 C CA . PRO A 1 518 ? -5.240 2.372 -17.526 1.00 50.94 518 PRO A CA 1
ATOM 4064 C C . PRO A 1 518 ? -6.271 1.714 -16.621 1.00 50.94 518 PRO A C 1
ATOM 4066 O O . PRO A 1 518 ? -7.161 1.035 -17.147 1.00 50.94 518 PRO A O 1
ATOM 4069 N N . PRO A 1 519 ? -6.255 1.961 -15.295 1.00 50.75 519 PRO A N 1
ATOM 4070 C CA . PRO A 1 519 ? -7.484 1.808 -14.551 1.00 50.75 519 PRO A CA 1
ATOM 4071 C C . PRO A 1 519 ? -8.530 2.633 -15.303 1.00 50.75 519 PRO A C 1
ATOM 4073 O O . PRO A 1 519 ? -8.349 3.828 -15.536 1.00 50.75 519 PRO A O 1
ATOM 4076 N N . GLU A 1 520 ? -9.552 1.937 -15.785 1.00 55.09 520 GLU A N 1
ATOM 4077 C CA . GLU A 1 520 ? -10.746 2.485 -16.419 1.00 55.09 520 GLU A CA 1
ATOM 4078 C C . GLU A 1 520 ? -11.129 3.821 -15.759 1.00 55.09 520 GLU A C 1
ATOM 4080 O O . GLU A 1 520 ? -11.264 3.838 -14.534 1.00 55.09 520 GLU A O 1
ATOM 4085 N N . ASP A 1 521 ? -11.299 4.923 -16.520 1.00 62.28 521 ASP A N 1
ATOM 4086 C CA . ASP A 1 521 ? -11.883 6.155 -15.954 1.00 62.28 521 ASP A CA 1
ATOM 4087 C C . ASP A 1 521 ? -13.222 5.743 -15.346 1.00 62.28 521 ASP A C 1
ATOM 4089 O O . ASP A 1 521 ? -14.128 5.356 -16.097 1.00 62.28 521 ASP A O 1
ATOM 4093 N N . PRO A 1 522 ? -13.365 5.803 -14.010 1.00 63.81 522 PRO A N 1
ATOM 4094 C CA . PRO A 1 522 ? -14.545 5.274 -13.361 1.00 63.81 522 PRO A CA 1
ATOM 4095 C C . PRO A 1 522 ? -15.800 6.004 -13.840 1.00 63.81 522 PRO A C 1
ATOM 4097 O O . PRO A 1 522 ? -16.876 5.440 -13.743 1.00 63.81 522 PRO A O 1
ATOM 4100 N N . SER A 1 523 ? -15.684 7.215 -14.405 1.00 70.06 523 SER A N 1
ATOM 4101 C CA . SER A 1 523 ? -16.794 8.062 -14.841 1.00 70.06 523 SER A CA 1
ATOM 4102 C C . SER A 1 523 ? -17.178 7.975 -16.334 1.00 70.06 523 SER A C 1
ATOM 4104 O O . SER A 1 523 ? -18.226 8.519 -16.718 1.00 70.06 523 SER A O 1
ATOM 4106 N N . ASP A 1 524 ? -16.381 7.309 -17.183 1.00 81.50 524 ASP A N 1
ATOM 4107 C CA . ASP A 1 524 ? -16.649 7.138 -18.625 1.00 81.50 524 ASP A CA 1
ATOM 4108 C C . ASP A 1 524 ? -17.388 5.822 -18.906 1.00 81.50 524 ASP A C 1
ATOM 4110 O O . ASP A 1 524 ? -16.819 4.786 -19.262 1.00 81.50 524 ASP A O 1
ATOM 4114 N N . VAL A 1 525 ? -18.711 5.889 -18.780 1.00 85.19 525 VAL A N 1
ATOM 4115 C CA . VAL A 1 525 ? -19.615 4.745 -18.936 1.00 85.19 525 VAL A CA 1
ATOM 4116 C C . VAL A 1 525 ? -19.509 4.115 -20.329 1.00 85.19 525 VAL A C 1
ATOM 4118 O O . VAL A 1 525 ? -19.562 2.892 -20.456 1.00 85.19 525 VAL A O 1
ATOM 4121 N N . ALA A 1 526 ? -19.333 4.918 -21.382 1.00 82.62 526 ALA A N 1
ATOM 4122 C CA . ALA A 1 526 ? -19.264 4.418 -22.754 1.00 82.62 526 ALA A CA 1
ATOM 4123 C C . ALA A 1 526 ? -17.973 3.629 -23.010 1.00 82.62 526 ALA A C 1
ATOM 4125 O O . ALA A 1 526 ? -18.005 2.584 -23.666 1.00 82.62 526 ALA A O 1
ATOM 4126 N N . SER A 1 527 ? -16.849 4.108 -22.470 1.00 78.56 527 SER A N 1
ATOM 4127 C CA . SER A 1 527 ? -15.582 3.381 -22.509 1.00 78.56 527 SER A CA 1
ATOM 4128 C C . SER A 1 527 ? -15.679 2.064 -21.739 1.00 78.56 527 SER A C 1
ATOM 4130 O O . SER A 1 527 ? -15.331 1.015 -22.287 1.00 78.56 527 SER A O 1
ATOM 4132 N N . ILE A 1 528 ? -16.245 2.086 -20.528 1.00 84.00 528 ILE A N 1
ATOM 4133 C CA . ILE A 1 528 ? -16.406 0.890 -19.692 1.00 84.00 528 ILE A CA 1
ATOM 4134 C C . ILE A 1 528 ? -17.218 -0.198 -20.414 1.00 84.00 528 ILE A C 1
ATOM 4136 O O . ILE A 1 528 ? -16.826 -1.365 -20.496 1.00 84.00 528 ILE A O 1
ATOM 4140 N N . ILE A 1 529 ? -18.351 0.191 -20.999 1.00 86.81 529 ILE A N 1
ATOM 4141 C CA . ILE A 1 529 ? -19.241 -0.704 -21.750 1.00 86.81 529 ILE A CA 1
ATOM 4142 C C . ILE A 1 529 ? -18.551 -1.295 -22.989 1.00 86.81 529 ILE A C 1
ATOM 4144 O O . ILE A 1 529 ? -18.853 -2.418 -23.394 1.00 86.81 529 ILE A O 1
ATOM 4148 N N . LYS A 1 530 ? -17.639 -0.544 -23.614 1.00 81.56 530 LYS A N 1
ATOM 4149 C CA . LYS A 1 530 ? -16.930 -0.963 -24.827 1.00 81.56 530 LYS A CA 1
ATOM 4150 C C . LYS A 1 530 ? -15.817 -1.976 -24.544 1.00 81.56 530 LYS A C 1
ATOM 4152 O O . LYS A 1 530 ? -15.634 -2.890 -25.348 1.00 81.56 530 LYS A O 1
ATOM 4157 N N . HIS A 1 531 ? -15.067 -1.805 -23.455 1.00 77.44 531 HIS A N 1
ATOM 4158 C CA . HIS A 1 531 ? -13.894 -2.636 -23.148 1.00 77.44 531 HIS A CA 1
ATOM 4159 C C . HIS A 1 531 ? -14.250 -3.959 -22.463 1.00 77.44 531 HIS A C 1
ATOM 4161 O O . HIS A 1 531 ? -13.512 -4.936 -22.582 1.00 77.44 531 HIS A O 1
ATOM 4167 N N . ASN A 1 532 ? -15.412 -4.037 -21.817 1.00 81.88 532 ASN A N 1
ATOM 4168 C CA . ASN A 1 532 ? -15.868 -5.249 -21.149 1.00 81.88 532 ASN A CA 1
ATOM 4169 C C . ASN A 1 532 ? -16.955 -5.954 -21.967 1.00 81.88 532 ASN A C 1
ATOM 4171 O O . ASN A 1 532 ? -17.915 -5.347 -22.439 1.00 81.88 532 ASN A O 1
ATOM 4175 N N . LYS A 1 533 ? -16.856 -7.282 -22.084 1.00 86.31 533 LYS A N 1
ATOM 4176 C CA . LYS A 1 533 ? -17.881 -8.094 -22.765 1.00 86.31 533 LYS A CA 1
ATOM 4177 C C . LYS A 1 533 ? -19.232 -8.052 -22.041 1.00 86.31 533 LYS A C 1
ATOM 4179 O O . LYS A 1 533 ? -20.265 -8.176 -22.700 1.00 86.31 533 LYS A O 1
ATOM 4184 N N . MET A 1 534 ? -19.219 -7.886 -20.717 1.00 88.69 534 MET A N 1
ATOM 4185 C CA . MET A 1 534 ? -20.409 -7.809 -19.875 1.00 88.69 534 MET A CA 1
ATOM 4186 C C . MET A 1 534 ? -20.152 -6.882 -18.680 1.00 88.69 534 MET A C 1
ATOM 4188 O O . MET A 1 534 ? -19.171 -7.075 -17.960 1.00 88.69 534 MET A O 1
ATOM 4192 N N . VAL A 1 535 ? -21.024 -5.890 -18.481 1.00 91.25 535 VAL A N 1
ATOM 4193 C CA . VAL A 1 535 ? -20.917 -4.891 -17.404 1.00 91.25 535 VAL A CA 1
ATOM 4194 C C . VAL A 1 535 ? -22.247 -4.759 -16.690 1.00 91.25 535 VAL A C 1
ATOM 4196 O O . VAL A 1 535 ? -23.279 -4.608 -17.339 1.00 91.25 535 VAL A O 1
ATOM 4199 N N . LEU A 1 536 ? -22.214 -4.765 -15.366 1.00 90.44 536 LEU A N 1
ATOM 4200 C CA . LEU A 1 536 ? -23.348 -4.487 -14.507 1.00 90.44 536 LEU A CA 1
ATOM 4201 C C . LEU A 1 536 ? -23.070 -3.220 -13.694 1.00 90.44 536 LEU A C 1
ATOM 4203 O O . LEU A 1 536 ? -22.240 -3.239 -12.787 1.00 90.44 536 LEU A O 1
ATOM 4207 N N . PHE A 1 537 ? -23.785 -2.141 -13.996 1.00 91.06 537 PHE A N 1
ATOM 4208 C CA . PHE A 1 537 ? -23.843 -0.973 -13.119 1.00 91.06 537 PHE A CA 1
ATOM 4209 C C . PHE A 1 537 ? -24.976 -1.176 -12.122 1.00 91.06 537 PHE A C 1
ATOM 4211 O O . PHE A 1 537 ? -26.106 -1.447 -12.531 1.00 91.06 537 PHE A O 1
ATOM 4218 N N . TYR A 1 538 ? -24.682 -1.080 -10.835 1.00 88.50 538 TYR A N 1
ATOM 4219 C CA . TYR A 1 538 ? -25.585 -1.468 -9.757 1.00 88.50 538 TYR A CA 1
ATOM 4220 C C . TYR A 1 538 ? -25.575 -0.409 -8.648 1.00 88.50 538 TYR A C 1
ATOM 4222 O O . TYR A 1 538 ? -24.694 0.436 -8.629 1.00 88.50 538 TYR A O 1
ATOM 4230 N N . GLU A 1 539 ? -26.549 -0.413 -7.750 1.00 85.50 539 GLU A N 1
ATOM 4231 C CA . GLU A 1 539 ? -26.555 0.426 -6.543 1.00 85.50 539 GLU A CA 1
ATOM 4232 C C . GLU A 1 539 ? -26.677 -0.506 -5.334 1.00 85.50 539 GLU A C 1
ATOM 4234 O O . GLU A 1 539 ? -27.548 -1.372 -5.331 1.00 85.50 539 GLU A O 1
ATOM 4239 N N . ASP A 1 540 ? -25.764 -0.414 -4.357 1.00 72.50 540 ASP A N 1
ATOM 4240 C CA . ASP A 1 540 ? -25.712 -1.381 -3.237 1.00 72.50 540 ASP A CA 1
ATOM 4241 C C . ASP A 1 540 ? -27.002 -1.397 -2.400 1.00 72.50 540 ASP A C 1
ATOM 4243 O O . ASP A 1 540 ? -27.455 -2.456 -1.969 1.00 72.50 540 ASP A O 1
ATOM 4247 N N . GLU A 1 541 ? -27.642 -0.238 -2.248 1.00 68.62 541 GLU A N 1
ATOM 4248 C CA . GLU A 1 541 ? -28.926 -0.091 -1.550 1.00 68.62 541 GLU A CA 1
ATOM 4249 C C . GLU A 1 541 ? -30.134 -0.508 -2.409 1.00 68.62 541 GLU A C 1
ATOM 4251 O O . GLU A 1 541 ? -31.262 -0.520 -1.916 1.00 68.62 541 GLU A O 1
ATOM 4256 N N . ASP A 1 542 ? -29.939 -0.829 -3.696 1.00 73.56 542 ASP A N 1
ATOM 4257 C CA . ASP A 1 542 ? -31.024 -1.228 -4.591 1.00 73.56 542 ASP A CA 1
ATOM 4258 C C . ASP A 1 542 ? -31.272 -2.758 -4.548 1.00 73.56 542 ASP A C 1
ATOM 4260 O O . ASP A 1 542 ? -30.429 -3.565 -4.966 1.00 73.56 542 ASP A O 1
ATOM 4264 N N . PRO A 1 543 ? -32.473 -3.197 -4.120 1.00 61.78 543 PRO A N 1
ATOM 4265 C CA . PRO A 1 543 ? -32.903 -4.595 -4.120 1.00 61.78 543 PRO A CA 1
ATOM 4266 C C . PRO A 1 543 ? -32.640 -5.379 -5.409 1.00 61.78 543 PRO A C 1
ATOM 4268 O O . PRO A 1 543 ? -32.286 -6.565 -5.379 1.00 61.78 543 PRO A O 1
ATOM 4271 N N . TRP A 1 544 ? -32.854 -4.735 -6.558 1.00 70.38 544 TRP A N 1
ATOM 4272 C CA . TRP A 1 544 ? -32.788 -5.376 -7.869 1.00 70.38 544 TRP A CA 1
ATOM 4273 C C . TRP A 1 544 ? -31.352 -5.560 -8.347 1.00 70.38 544 TRP A C 1
ATOM 4275 O O . TRP A 1 544 ? -31.017 -6.602 -8.917 1.00 70.38 544 TRP A O 1
ATOM 4285 N N . SER A 1 545 ? -30.500 -4.585 -8.058 1.00 78.38 545 SER A N 1
ATOM 4286 C CA . SER A 1 545 ? -29.052 -4.619 -8.216 1.00 78.38 545 SER A CA 1
ATOM 4287 C C . SER A 1 545 ? -28.446 -5.821 -7.499 1.00 78.38 545 SER A C 1
ATOM 4289 O O . SER A 1 545 ? -27.765 -6.635 -8.130 1.00 78.38 545 SER A O 1
ATOM 4291 N N . TYR A 1 546 ? -28.790 -6.016 -6.223 1.00 66.75 546 TYR A N 1
ATOM 4292 C CA . TYR A 1 546 ? -28.380 -7.195 -5.457 1.00 66.75 546 TYR A CA 1
ATOM 4293 C C . TYR A 1 546 ? -28.900 -8.501 -6.075 1.00 66.75 546 TYR A C 1
ATOM 4295 O O . TYR A 1 546 ? -28.145 -9.455 -6.300 1.00 66.75 546 TYR A O 1
ATOM 4303 N N . MET A 1 547 ? -30.197 -8.542 -6.412 1.00 69.06 547 MET A N 1
ATOM 4304 C CA . MET A 1 547 ? -30.822 -9.715 -7.022 1.00 69.06 547 MET A CA 1
ATOM 4305 C C . MET A 1 547 ? -30.076 -10.142 -8.290 1.00 69.06 547 MET A C 1
ATOM 4307 O O . MET A 1 547 ? -29.765 -11.328 -8.428 1.00 69.06 547 MET A O 1
ATOM 4311 N N . LEU A 1 548 ? -29.795 -9.203 -9.195 1.00 74.50 548 LEU A N 1
ATOM 4312 C CA . LEU A 1 548 ? -29.177 -9.465 -10.490 1.00 74.50 548 LEU A CA 1
ATOM 4313 C C . LEU A 1 548 ? -27.709 -9.892 -10.356 1.00 74.50 548 LEU A C 1
ATOM 4315 O O . LEU A 1 548 ? -27.319 -10.867 -10.999 1.00 74.50 548 LEU A O 1
ATOM 4319 N N . ARG A 1 549 ? -26.929 -9.252 -9.468 1.00 77.56 549 ARG A N 1
ATOM 4320 C CA . ARG A 1 549 ? -25.559 -9.685 -9.117 1.00 77.56 549 ARG A CA 1
ATOM 4321 C C . ARG A 1 549 ? -25.541 -11.146 -8.673 1.00 77.56 549 ARG A C 1
ATOM 4323 O O . ARG A 1 549 ? -24.748 -11.940 -9.179 1.00 77.56 549 ARG A O 1
ATOM 4330 N N . SER A 1 550 ? -26.469 -11.515 -7.787 1.00 65.12 550 SER A N 1
ATOM 4331 C CA . SER A 1 550 ? -26.617 -12.896 -7.334 1.00 65.12 550 SER A CA 1
ATOM 4332 C C . SER A 1 550 ? -27.003 -13.832 -8.486 1.00 65.12 550 SER A C 1
ATOM 4334 O O . SER A 1 550 ? -26.326 -14.833 -8.677 1.00 65.12 550 SER A O 1
ATOM 4336 N N . VAL A 1 551 ? -28.024 -13.525 -9.305 1.00 70.69 551 VAL A N 1
ATOM 4337 C CA . VAL A 1 551 ? -28.418 -14.421 -10.418 1.00 70.69 551 VAL A CA 1
ATOM 4338 C C . VAL A 1 551 ? -27.250 -14.661 -11.383 1.00 70.69 551 VAL A C 1
ATOM 4340 O O . VAL A 1 551 ? -27.025 -15.804 -11.770 1.00 70.69 551 VAL A O 1
ATOM 4343 N N . LEU A 1 552 ? -26.500 -13.618 -11.750 1.00 74.69 552 LEU A N 1
ATOM 4344 C CA . LEU A 1 552 ? -25.354 -13.740 -12.654 1.00 74.69 552 LEU A CA 1
ATOM 4345 C C . LEU A 1 552 ? -24.262 -14.649 -12.071 1.00 74.69 552 LEU A C 1
ATOM 4347 O O . LEU A 1 552 ? -23.788 -15.552 -12.757 1.00 74.69 552 LEU A O 1
ATOM 4351 N N . SER A 1 553 ? -23.926 -14.480 -10.790 1.00 67.75 553 SER A N 1
ATOM 4352 C CA . SER A 1 553 ? -22.992 -15.373 -10.091 1.00 67.75 553 SER A CA 1
ATOM 4353 C C . SER A 1 553 ? -23.456 -16.838 -10.138 1.00 67.75 553 SER A C 1
ATOM 4355 O O . SER A 1 553 ? -22.691 -17.738 -10.481 1.00 67.75 553 SER A O 1
ATOM 4357 N N . ASN A 1 554 ? -24.750 -17.070 -9.905 1.00 63.00 554 ASN A N 1
ATOM 4358 C CA . ASN A 1 554 ? -25.353 -18.403 -9.822 1.00 63.00 554 ASN A CA 1
ATOM 4359 C C . ASN A 1 554 ? -25.339 -19.174 -11.143 1.00 63.00 554 ASN A C 1
ATOM 4361 O O . ASN A 1 554 ? -25.279 -20.402 -11.141 1.00 63.00 554 ASN A O 1
ATOM 4365 N N . ILE A 1 555 ? -25.418 -18.462 -12.268 1.00 70.25 555 ILE A N 1
ATOM 4366 C CA . ILE A 1 555 ? -25.305 -19.063 -13.601 1.00 70.25 555 ILE A CA 1
ATOM 4367 C C . ILE A 1 555 ? -23.847 -19.198 -14.058 1.00 70.25 555 ILE A C 1
ATOM 4369 O O . ILE A 1 555 ? -23.604 -19.523 -15.215 1.00 70.25 555 ILE A O 1
ATOM 4373 N N . GLY A 1 556 ? -22.872 -18.952 -13.177 1.00 67.44 556 GLY A N 1
ATOM 4374 C CA . GLY A 1 556 ? -21.447 -19.090 -13.471 1.00 67.44 556 GLY A CA 1
ATOM 4375 C C . GLY A 1 556 ? -20.837 -17.903 -14.219 1.00 67.44 556 GLY A C 1
ATOM 4376 O O . GLY A 1 556 ? -19.739 -18.039 -14.753 1.00 67.44 556 GLY A O 1
ATOM 4377 N N . ALA A 1 557 ? -21.508 -16.744 -14.255 1.00 75.19 557 ALA A N 1
ATOM 4378 C CA . ALA A 1 557 ? -21.021 -15.536 -14.924 1.00 75.19 557 ALA A CA 1
ATOM 4379 C C . ALA A 1 557 ? -19.939 -14.818 -14.091 1.00 75.19 557 ALA A C 1
ATOM 4381 O O . ALA A 1 557 ? -20.152 -13.729 -13.558 1.00 75.19 557 ALA A O 1
ATOM 4382 N N . THR A 1 558 ? -18.759 -15.426 -13.967 1.00 67.75 558 THR A N 1
ATOM 4383 C CA . THR A 1 558 ? -17.655 -14.926 -13.123 1.00 67.75 558 THR A CA 1
ATOM 4384 C C . THR A 1 558 ? -16.875 -13.760 -13.734 1.00 67.75 558 THR A C 1
ATOM 4386 O O . THR A 1 558 ? -16.124 -13.085 -13.039 1.00 67.75 558 THR A O 1
ATOM 4389 N N . THR A 1 559 ? -17.062 -13.482 -15.025 1.00 75.88 559 THR A N 1
ATOM 4390 C CA . THR A 1 559 ? -16.336 -12.439 -15.773 1.00 75.88 559 THR A CA 1
ATOM 4391 C C . THR A 1 559 ? -17.147 -11.154 -15.971 1.00 75.88 559 THR A C 1
ATOM 4393 O O . THR A 1 559 ? -16.869 -10.387 -16.892 1.00 75.88 559 THR A O 1
ATOM 4396 N N . VAL A 1 560 ? -18.200 -10.935 -15.179 1.00 83.69 560 VAL A N 1
ATOM 4397 C CA . VAL A 1 560 ? -19.016 -9.713 -15.255 1.00 83.69 560 VAL A CA 1
ATOM 4398 C C . VAL A 1 560 ? -18.319 -8.591 -14.494 1.00 83.69 560 VAL A C 1
ATOM 4400 O O . VAL A 1 560 ? -18.095 -8.708 -13.291 1.00 83.69 560 VAL A O 1
ATOM 4403 N N . LYS A 1 561 ? -18.022 -7.479 -15.173 1.00 86.56 561 LYS A N 1
ATOM 4404 C CA . LYS A 1 561 ? -17.518 -6.261 -14.526 1.00 86.56 561 LYS A CA 1
ATOM 4405 C C . LYS A 1 561 ? -18.664 -5.596 -13.760 1.00 86.56 561 LYS A C 1
ATOM 4407 O O . LYS A 1 561 ? -19.657 -5.223 -14.375 1.00 86.56 561 LYS A O 1
ATOM 4412 N N . GLN A 1 562 ? -18.552 -5.459 -12.442 1.00 88.56 562 GLN A N 1
ATOM 4413 C CA . GLN A 1 562 ? -19.591 -4.857 -11.597 1.00 88.56 562 GLN A CA 1
ATOM 4414 C C . GLN A 1 562 ? -19.126 -3.484 -11.098 1.00 88.56 562 GLN A C 1
ATOM 4416 O O . GLN A 1 562 ? -17.979 -3.358 -10.673 1.00 88.56 562 GLN A O 1
ATOM 4421 N N . ILE A 1 563 ? -19.985 -2.465 -11.174 1.00 88.25 563 ILE A N 1
ATOM 4422 C CA . ILE A 1 563 ? -19.659 -1.082 -10.795 1.00 88.25 563 ILE A CA 1
ATOM 4423 C C . ILE A 1 563 ? -20.810 -0.479 -9.987 1.00 88.25 563 ILE A C 1
ATOM 4425 O O . ILE A 1 563 ? -21.918 -0.352 -10.510 1.00 88.25 563 ILE A O 1
ATOM 4429 N N . ASP A 1 564 ? -20.536 -0.093 -8.739 1.00 87.12 564 ASP A N 1
ATOM 4430 C CA . ASP A 1 564 ? -21.499 0.618 -7.895 1.00 87.12 564 ASP A CA 1
ATOM 4431 C C . ASP A 1 564 ? -21.660 2.071 -8.364 1.00 87.12 564 ASP A C 1
ATOM 4433 O O . ASP A 1 564 ? -20.681 2.784 -8.581 1.00 87.12 564 ASP A O 1
ATOM 4437 N N . VAL A 1 565 ? -22.906 2.508 -8.521 1.00 86.56 565 VAL A N 1
ATOM 4438 C CA . VAL A 1 565 ? -23.291 3.873 -8.880 1.00 86.56 565 VAL A CA 1
ATOM 4439 C C . VAL A 1 565 ? -24.119 4.556 -7.788 1.00 86.56 565 VAL A C 1
ATOM 4441 O O . VAL A 1 565 ? -24.577 5.677 -8.012 1.00 86.56 565 VAL A O 1
ATOM 4444 N N . GLY A 1 566 ? -24.272 3.939 -6.606 1.00 79.19 566 GLY A N 1
ATOM 4445 C CA . GLY A 1 566 ? -25.118 4.365 -5.482 1.00 79.19 566 GLY A CA 1
ATOM 4446 C C . GLY A 1 566 ? -24.679 5.620 -4.716 1.00 79.19 566 GLY A C 1
ATOM 4447 O O . GLY A 1 566 ? -25.464 6.232 -3.988 1.00 79.19 566 GLY A O 1
ATOM 4448 N N . GLY A 1 567 ? -23.462 6.106 -4.952 1.00 74.69 567 GLY A N 1
ATOM 4449 C CA . GLY A 1 567 ? -22.923 7.301 -4.299 1.00 74.69 567 GLY A CA 1
ATOM 4450 C C . GLY A 1 567 ? -23.481 8.641 -4.808 1.00 74.69 567 GLY A C 1
ATOM 4451 O O . GLY A 1 567 ? -23.992 8.760 -5.924 1.00 74.69 567 GLY A O 1
ATOM 4452 N N . ARG A 1 568 ? -23.310 9.694 -3.992 1.00 74.75 568 ARG A N 1
ATOM 4453 C CA . ARG A 1 568 ? -23.573 11.110 -4.353 1.00 74.75 568 ARG A CA 1
ATOM 4454 C C . ARG A 1 568 ? -22.345 11.846 -4.904 1.00 74.75 568 ARG A C 1
ATOM 4456 O O . ARG A 1 568 ? -22.377 13.067 -5.053 1.00 74.75 568 ARG A O 1
ATOM 4463 N N . ASP A 1 569 ? -21.264 11.123 -5.171 1.00 77.00 569 ASP A N 1
ATOM 4464 C CA . ASP A 1 569 ? -20.043 11.688 -5.736 1.00 77.00 569 ASP A CA 1
ATOM 4465 C C . ASP A 1 569 ? -20.312 12.309 -7.129 1.00 77.00 569 ASP A C 1
ATOM 4467 O O . ASP A 1 569 ? -21.112 11.761 -7.899 1.00 77.00 569 ASP A O 1
ATOM 4471 N N . PRO A 1 570 ? -19.677 13.442 -7.493 1.00 74.31 570 PRO A N 1
ATOM 4472 C CA . PRO A 1 570 ? -19.850 14.065 -8.804 1.00 74.31 570 PRO A CA 1
ATOM 4473 C C . PRO A 1 570 ? -19.623 13.118 -9.993 1.00 74.31 570 PRO A C 1
ATOM 4475 O O . PRO A 1 570 ? -20.331 13.236 -10.999 1.00 74.31 570 PRO A O 1
ATOM 4478 N N . ASN A 1 571 ? -18.693 12.162 -9.881 1.00 75.25 571 ASN A N 1
ATOM 4479 C CA . ASN A 1 571 ? -18.450 11.151 -10.909 1.00 75.25 571 ASN A CA 1
ATOM 4480 C C . ASN A 1 571 ? -19.623 10.173 -11.010 1.00 75.25 571 ASN A C 1
ATOM 4482 O O . ASN A 1 571 ? -20.095 9.919 -12.115 1.00 75.25 571 ASN A O 1
ATOM 4486 N N . MET A 1 572 ? -20.178 9.720 -9.883 1.00 81.75 572 MET A N 1
ATOM 4487 C CA . MET A 1 572 ? -21.351 8.832 -9.860 1.00 81.75 572 MET A CA 1
ATOM 4488 C C . MET A 1 572 ? -22.597 9.511 -10.433 1.00 81.75 572 MET A C 1
ATOM 4490 O O . MET A 1 572 ? -23.319 8.925 -11.238 1.00 81.75 572 MET A O 1
ATOM 4494 N N . ILE A 1 573 ? -22.815 10.793 -10.119 1.00 81.12 573 ILE A N 1
ATOM 4495 C CA . ILE A 1 573 ? -23.904 11.591 -10.709 1.00 81.12 573 ILE A CA 1
ATOM 4496 C C . ILE A 1 573 ? -23.732 11.696 -12.233 1.00 81.12 573 ILE A C 1
ATOM 4498 O O . ILE A 1 573 ? -24.701 11.580 -12.992 1.00 81.12 573 ILE A O 1
ATOM 4502 N N . ARG A 1 574 ? -22.497 11.918 -12.698 1.00 82.25 574 ARG A N 1
ATOM 4503 C CA . ARG A 1 574 ? -22.162 11.984 -14.126 1.00 82.25 574 ARG A CA 1
ATOM 4504 C C . ARG A 1 574 ? -22.373 10.635 -14.820 1.00 82.25 574 ARG A C 1
ATOM 4506 O O . ARG A 1 574 ? -22.901 10.625 -15.933 1.00 82.25 574 ARG A O 1
ATOM 4513 N N . MET A 1 575 ? -22.013 9.525 -14.181 1.00 86.19 575 MET A N 1
ATOM 4514 C CA . MET A 1 575 ? -22.254 8.174 -14.691 1.00 86.19 575 MET A CA 1
ATOM 4515 C C . MET A 1 575 ? -23.739 7.860 -14.777 1.00 86.19 575 MET A C 1
ATOM 4517 O O . MET A 1 575 ? -24.190 7.449 -15.840 1.00 86.19 575 MET A O 1
ATOM 4521 N N . ARG A 1 576 ? -24.526 8.121 -13.720 1.00 85.19 576 ARG A N 1
ATOM 4522 C CA . ARG A 1 576 ? -25.981 7.892 -13.739 1.00 85.19 576 ARG A CA 1
ATOM 4523 C C . ARG A 1 576 ? -26.643 8.629 -14.901 1.00 85.19 576 ARG A C 1
ATOM 4525 O O . ARG A 1 576 ? -27.426 8.032 -15.622 1.00 85.19 576 ARG A O 1
ATOM 4532 N N . ARG A 1 577 ? -26.271 9.885 -15.178 1.00 84.44 577 ARG A N 1
ATOM 4533 C CA . ARG A 1 577 ? -26.797 10.623 -16.348 1.00 84.44 577 ARG A CA 1
ATOM 4534 C C . ARG A 1 577 ? -26.475 9.946 -17.686 1.00 84.44 577 ARG A C 1
ATOM 4536 O O . ARG A 1 577 ? -27.330 9.905 -18.572 1.00 84.44 577 ARG A O 1
ATOM 4543 N N . GLN A 1 578 ? -25.256 9.427 -17.841 1.00 87.00 578 GLN A N 1
ATOM 4544 C CA . GLN A 1 578 ? -24.862 8.673 -19.035 1.00 87.00 578 GLN A CA 1
ATOM 4545 C C . GLN A 1 578 ? -25.620 7.342 -19.130 1.00 87.00 578 GLN A C 1
ATOM 4547 O O . GLN A 1 578 ? -26.122 7.008 -20.199 1.00 87.00 578 GLN A O 1
ATOM 4552 N N . LEU A 1 579 ? -25.762 6.623 -18.014 1.00 88.38 579 LEU A N 1
ATOM 4553 C CA . LEU A 1 579 ? -26.481 5.351 -17.921 1.00 88.38 579 LEU A CA 1
ATOM 4554 C C . LEU A 1 579 ? -27.973 5.499 -18.210 1.00 88.38 579 LEU A C 1
ATOM 4556 O O . LEU A 1 579 ? -28.499 4.696 -18.966 1.00 88.38 579 LEU A O 1
ATOM 4560 N N . VAL A 1 580 ? -28.628 6.555 -17.723 1.00 86.06 580 VAL A N 1
ATOM 4561 C CA . VAL A 1 580 ? -30.030 6.861 -18.064 1.00 86.06 580 VAL A CA 1
ATOM 4562 C C . VAL A 1 580 ? -30.195 7.040 -19.573 1.00 86.06 580 VAL A C 1
ATOM 4564 O O . VAL A 1 580 ? -31.150 6.553 -20.171 1.00 86.06 580 VAL A O 1
ATOM 4567 N N . THR A 1 581 ? -29.224 7.698 -20.210 1.00 83.56 581 THR A N 1
ATOM 4568 C CA . THR A 1 581 ? -29.240 7.934 -21.660 1.00 83.56 581 THR A CA 1
ATOM 4569 C C . THR A 1 581 ? -28.977 6.651 -22.458 1.00 83.56 581 THR A C 1
ATOM 4571 O O . THR A 1 581 ? -29.620 6.422 -23.475 1.00 83.56 581 THR A O 1
ATOM 4574 N N . LEU A 1 582 ? -28.026 5.818 -22.021 1.00 83.44 582 LEU A N 1
ATOM 4575 C CA . LEU A 1 582 ? -27.604 4.598 -22.726 1.00 83.44 582 LEU A CA 1
ATOM 4576 C C . LEU A 1 582 ? -28.495 3.382 -22.442 1.00 83.44 582 LEU A C 1
ATOM 4578 O O . LEU A 1 582 ? -28.595 2.474 -23.267 1.00 83.44 582 LEU A O 1
ATOM 4582 N N . GLY A 1 583 ? -29.077 3.337 -21.249 1.00 74.75 583 GLY A N 1
ATOM 4583 C CA . GLY A 1 583 ? -29.885 2.242 -20.739 1.00 74.75 583 GLY A CA 1
ATOM 4584 C C . GLY A 1 583 ? -31.384 2.422 -20.941 1.00 74.75 583 GLY A C 1
ATOM 4585 O O . GLY A 1 583 ? -32.101 1.452 -20.735 1.00 74.75 583 GLY A O 1
ATOM 4586 N N . GLU A 1 584 ? -31.833 3.617 -21.348 1.00 77.06 584 GLU A N 1
ATOM 4587 C CA . GLU A 1 584 ? -33.243 3.965 -21.602 1.00 77.06 584 GLU A CA 1
ATOM 4588 C C . GLU A 1 584 ? -34.175 3.781 -20.382 1.00 77.06 584 GLU A C 1
ATOM 4590 O O . GLU A 1 584 ? -35.386 3.671 -20.536 1.00 77.06 584 GLU A O 1
ATOM 4595 N N . ARG A 1 585 ? -33.623 3.811 -19.161 1.00 78.00 585 ARG A N 1
ATOM 4596 C CA . ARG A 1 585 ? -34.346 3.671 -17.881 1.00 78.00 585 ARG A CA 1
ATOM 4597 C C . ARG A 1 585 ? -33.793 4.637 -16.822 1.00 78.00 585 ARG A C 1
ATOM 4599 O O . ARG A 1 585 ? -32.631 5.024 -16.940 1.00 78.00 585 ARG A O 1
ATOM 4606 N N . PRO A 1 586 ? -34.586 5.055 -15.818 1.00 75.44 586 PRO A N 1
ATOM 4607 C CA . PRO A 1 586 ? -34.178 6.102 -14.874 1.00 75.44 586 PRO A CA 1
ATOM 4608 C C . PRO A 1 586 ? -33.219 5.630 -13.767 1.00 75.44 586 PRO A C 1
ATOM 4610 O O . PRO A 1 586 ? -32.335 6.387 -13.364 1.00 75.44 586 PRO A O 1
ATOM 4613 N N . ASP A 1 587 ? -33.352 4.387 -13.306 1.00 81.50 587 ASP A N 1
ATOM 4614 C CA . ASP A 1 587 ? -32.692 3.896 -12.087 1.00 81.50 587 ASP A CA 1
ATOM 4615 C C . ASP A 1 587 ? -31.869 2.622 -12.360 1.00 81.50 587 ASP A C 1
ATOM 4617 O O . ASP A 1 587 ? -32.233 1.870 -13.260 1.00 81.50 587 ASP A O 1
ATOM 4621 N N . PRO A 1 588 ? -30.764 2.335 -11.645 1.00 80.94 588 PRO A N 1
ATOM 4622 C CA . PRO A 1 588 ? -30.043 1.049 -11.724 1.00 80.94 588 PRO A CA 1
ATOM 4623 C C . PRO A 1 588 ? -30.913 -0.157 -11.286 1.00 80.94 588 PRO A C 1
ATOM 4625 O O . PRO A 1 588 ? -31.982 0.053 -10.717 1.00 80.94 588 PRO A O 1
ATOM 4628 N N . PRO A 1 589 ? -30.538 -1.419 -11.607 1.00 84.38 589 PRO A N 1
ATOM 4629 C CA . PRO A 1 589 ? -29.314 -1.838 -12.289 1.00 84.38 589 PRO A CA 1
ATOM 4630 C C . PRO A 1 589 ? -29.365 -1.722 -13.817 1.00 84.38 589 PRO A C 1
ATOM 4632 O O . PRO A 1 589 ? -30.396 -1.956 -14.444 1.00 84.38 589 PRO A O 1
ATOM 4635 N N . TYR A 1 590 ? -28.205 -1.473 -14.427 1.00 88.12 590 TYR A N 1
ATOM 4636 C CA . TYR A 1 590 ? -28.011 -1.485 -15.877 1.00 88.12 590 TYR A CA 1
ATOM 4637 C C . TYR A 1 590 ? -27.078 -2.628 -16.280 1.00 88.12 590 TYR A C 1
ATOM 4639 O O . TYR A 1 590 ? -25.893 -2.611 -15.940 1.00 88.12 590 TYR A O 1
ATOM 4647 N N . LEU A 1 591 ? -27.591 -3.606 -17.030 1.00 89.19 591 LEU A N 1
ATOM 4648 C CA . LEU A 1 591 ? -26.795 -4.728 -17.533 1.00 89.19 591 LEU A CA 1
ATOM 4649 C C . LEU A 1 591 ? -26.496 -4.546 -19.020 1.00 89.19 591 LEU A C 1
ATOM 4651 O O . LEU A 1 591 ? -27.403 -4.578 -19.851 1.00 89.19 591 LEU A O 1
ATOM 4655 N N . PHE A 1 592 ? -25.218 -4.420 -19.359 1.00 89.69 592 PHE A N 1
ATOM 4656 C CA . PHE A 1 592 ? -24.726 -4.339 -20.728 1.00 89.69 592 PHE A CA 1
ATOM 4657 C C . PHE A 1 592 ? -24.032 -5.635 -21.138 1.00 89.69 592 PHE A C 1
ATOM 4659 O O . PHE A 1 592 ? -23.260 -6.216 -20.376 1.00 89.69 592 PHE A O 1
ATOM 4666 N N . PHE A 1 593 ? -24.260 -6.055 -22.377 1.00 88.44 593 PHE A N 1
ATOM 4667 C CA . PHE A 1 593 ? -23.582 -7.174 -23.019 1.00 88.44 593 PHE A CA 1
ATOM 4668 C C . PHE A 1 593 ? -23.158 -6.759 -24.422 1.00 88.44 593 PHE A C 1
ATOM 4670 O O . PHE A 1 593 ? -23.984 -6.305 -25.217 1.00 88.44 593 PHE A O 1
ATOM 4677 N N . LYS A 1 594 ? -21.866 -6.907 -24.737 1.00 86.88 594 LYS A N 1
ATOM 4678 C CA . LYS A 1 594 ? -21.298 -6.564 -26.055 1.00 86.88 594 LYS A CA 1
ATOM 4679 C C . LYS A 1 594 ? -21.661 -5.148 -26.526 1.00 86.88 594 LYS A C 1
ATOM 4681 O O . LYS A 1 594 ? -21.999 -4.928 -27.686 1.00 86.88 594 LYS A O 1
ATOM 4686 N N . GLY A 1 595 ? -21.611 -4.182 -25.613 1.00 82.62 595 GLY A N 1
ATOM 4687 C CA . GLY A 1 595 ? -21.935 -2.789 -25.911 1.00 82.62 595 GLY A CA 1
ATOM 4688 C C . GLY A 1 595 ? -23.429 -2.439 -25.896 1.00 82.62 595 GLY A C 1
ATOM 4689 O O . GLY A 1 595 ? -23.769 -1.260 -25.897 1.00 82.62 595 GLY A O 1
ATOM 4690 N N . GLY A 1 596 ? -24.329 -3.428 -25.872 1.00 83.31 596 GLY A N 1
ATOM 4691 C CA . GLY A 1 596 ? -25.775 -3.213 -25.841 1.00 83.31 596 GLY A CA 1
ATOM 4692 C C . GLY A 1 596 ? -26.356 -3.372 -24.439 1.00 83.31 596 GLY A C 1
ATOM 4693 O O . GLY A 1 596 ? -26.057 -4.348 -23.756 1.00 83.31 596 GLY A O 1
ATOM 4694 N N . CYS A 1 597 ? -27.217 -2.444 -24.017 1.00 84.75 597 CYS A N 1
ATOM 4695 C CA . CYS A 1 597 ? -28.016 -2.616 -22.803 1.00 84.75 597 CYS A CA 1
ATOM 4696 C C . CYS A 1 597 ? -29.019 -3.766 -23.010 1.00 84.75 597 CYS A C 1
ATOM 4698 O O . CYS A 1 597 ? -29.731 -3.781 -24.016 1.00 84.75 597 CYS A O 1
ATOM 4700 N N . ILE A 1 598 ? -29.061 -4.726 -22.087 1.00 82.38 598 ILE A N 1
ATOM 4701 C CA . ILE A 1 598 ? -30.076 -5.788 -22.031 1.00 82.38 598 ILE A CA 1
ATOM 4702 C C . ILE A 1 598 ? -31.250 -5.347 -21.139 1.00 82.38 598 ILE A C 1
ATOM 4704 O O . ILE A 1 598 ? -32.385 -5.723 -21.395 1.00 82.38 598 ILE A O 1
ATOM 4708 N N . SER A 1 599 ? -31.013 -4.491 -20.141 1.00 69.81 599 SER A N 1
ATOM 4709 C CA . SER A 1 599 ? -32.030 -3.975 -19.210 1.00 69.81 599 SER A CA 1
ATOM 4710 C C . SER A 1 599 ? -32.783 -2.740 -19.747 1.00 69.81 599 SER A C 1
ATOM 4712 O O . SER A 1 599 ? -32.866 -1.742 -19.038 1.00 69.81 599 SER A O 1
ATOM 4714 N N . LYS A 1 600 ? -33.249 -2.753 -21.005 1.00 62.72 600 LYS A N 1
ATOM 4715 C CA . LYS A 1 600 ? -33.784 -1.557 -21.703 1.00 62.72 600 LYS A CA 1
ATOM 4716 C C . LYS A 1 600 ? -35.224 -1.151 -21.350 1.00 62.72 600 LYS A C 1
ATOM 4718 O O . LYS A 1 600 ? -35.633 -0.056 -21.715 1.00 62.72 600 LYS A O 1
ATOM 4723 N N . SER A 1 601 ? -36.004 -2.018 -20.710 1.00 57.25 601 SER A N 1
ATOM 4724 C CA . SER A 1 601 ? -37.405 -1.777 -20.338 1.00 57.25 601 SER A CA 1
ATOM 4725 C C . SER A 1 601 ? -37.541 -1.496 -18.833 1.00 57.25 601 SER A C 1
ATOM 4727 O O . SER A 1 601 ? -36.681 -1.888 -18.038 1.00 57.25 601 SER A O 1
ATOM 4729 N N . ASP A 1 602 ? -38.649 -0.860 -18.431 1.00 55.12 602 ASP A N 1
ATOM 4730 C CA . ASP A 1 602 ? -39.059 -0.721 -17.018 1.00 55.12 602 ASP A CA 1
ATOM 4731 C C . ASP A 1 602 ? -39.343 -2.091 -16.350 1.00 55.12 602 ASP A C 1
ATOM 4733 O O . ASP A 1 602 ? -39.507 -2.184 -15.133 1.00 55.12 602 ASP A O 1
ATOM 4737 N N . GLU A 1 603 ? -39.359 -3.177 -17.129 1.00 55.28 603 GLU A N 1
ATOM 4738 C CA . GLU A 1 603 ? -39.664 -4.539 -16.700 1.00 55.28 603 GLU A CA 1
ATOM 4739 C C . GLU A 1 603 ? -38.374 -5.380 -16.623 1.00 55.28 603 GLU A C 1
ATOM 4741 O O . GLU A 1 603 ? -38.023 -6.150 -17.512 1.00 55.28 603 GLU A O 1
ATOM 4746 N N . LEU A 1 604 ? -37.668 -5.287 -15.489 1.00 56.12 604 LEU A N 1
ATOM 4747 C CA . LEU A 1 604 ? -36.534 -6.158 -15.104 1.00 56.12 604 LEU A CA 1
ATOM 4748 C C . LEU A 1 604 ? -36.842 -7.674 -15.156 1.00 56.12 604 LEU A C 1
ATOM 4750 O O . LEU A 1 604 ? -35.934 -8.498 -14.997 1.00 56.12 604 LEU A O 1
ATOM 4754 N N . GLU A 1 605 ? -38.107 -8.046 -15.360 1.00 57.88 605 GLU A N 1
ATOM 4755 C CA . GLU A 1 605 ? -38.564 -9.413 -15.612 1.00 57.88 605 GLU A CA 1
ATOM 4756 C C . GLU A 1 605 ? -37.940 -10.008 -16.878 1.00 57.88 605 GLU A C 1
ATOM 4758 O O . GLU A 1 605 ? -37.546 -11.171 -16.841 1.00 57.88 605 GLU A O 1
ATOM 4763 N N . ASP A 1 606 ? -37.669 -9.193 -17.902 1.00 65.50 606 ASP A N 1
ATOM 4764 C CA . ASP A 1 606 ? -37.099 -9.640 -19.178 1.00 65.50 606 ASP A CA 1
ATOM 4765 C C . ASP A 1 606 ? -35.738 -10.342 -19.019 1.00 65.50 606 ASP A C 1
ATOM 4767 O O . ASP A 1 606 ? -35.476 -11.364 -19.652 1.00 65.50 606 ASP A O 1
ATOM 4771 N N . ILE A 1 607 ? -34.856 -9.850 -18.137 1.00 73.44 607 ILE A N 1
ATOM 4772 C CA . ILE A 1 607 ? -33.546 -10.489 -17.901 1.00 73.44 607 ILE A CA 1
ATOM 4773 C C . ILE A 1 607 ? -33.715 -11.820 -17.171 1.00 73.44 607 ILE A C 1
ATOM 4775 O O . ILE A 1 607 ? -33.037 -12.800 -17.483 1.00 73.44 607 ILE A O 1
ATOM 4779 N N . VAL A 1 608 ? -34.610 -11.863 -16.184 1.00 68.56 608 VAL A N 1
ATOM 4780 C CA . VAL A 1 608 ? -34.886 -13.089 -15.430 1.00 68.56 608 VAL A CA 1
ATOM 4781 C C . VAL A 1 608 ? -35.525 -14.128 -16.346 1.00 68.56 608 VAL A C 1
ATOM 4783 O O . VAL A 1 608 ? -35.145 -15.295 -16.284 1.00 68.56 608 VAL A O 1
ATOM 4786 N N . ASP A 1 609 ? -36.419 -13.717 -17.237 1.00 71.00 609 ASP A N 1
ATOM 4787 C CA . ASP A 1 609 ? -37.072 -14.597 -18.198 1.00 71.00 609 ASP A CA 1
ATOM 4788 C C . ASP A 1 609 ? -36.106 -15.070 -19.291 1.00 71.00 609 ASP A C 1
ATOM 4790 O O . ASP A 1 609 ? -36.092 -16.260 -19.605 1.00 71.00 609 ASP A O 1
ATOM 4794 N N . MET A 1 610 ? -35.186 -14.217 -19.760 1.00 74.88 610 MET A N 1
ATOM 4795 C CA . MET A 1 610 ? -34.064 -14.638 -20.610 1.00 74.88 610 MET A CA 1
ATOM 4796 C C . MET A 1 610 ? -33.196 -15.707 -19.933 1.00 74.88 610 MET A C 1
ATOM 4798 O O . MET A 1 610 ? -32.720 -16.629 -20.595 1.00 74.88 610 MET A O 1
ATOM 4802 N N . ILE A 1 611 ? -32.974 -15.602 -18.620 1.00 73.56 611 ILE A N 1
ATOM 4803 C CA . ILE A 1 611 ? -32.198 -16.585 -17.852 1.00 73.56 611 ILE A CA 1
ATOM 4804 C C . ILE A 1 611 ? -32.999 -17.877 -17.636 1.00 73.56 611 ILE A C 1
ATOM 4806 O O . ILE A 1 611 ? -32.432 -18.964 -17.762 1.00 73.56 611 ILE A O 1
ATOM 4810 N N . ARG A 1 612 ? -34.312 -17.783 -17.369 1.00 68.50 612 ARG A N 1
ATOM 4811 C CA . ARG A 1 612 ? -35.233 -18.936 -17.282 1.00 68.50 612 ARG A CA 1
ATOM 4812 C C . ARG A 1 612 ? -35.310 -19.707 -18.594 1.00 68.50 612 ARG A C 1
ATOM 4814 O O . ARG A 1 612 ? -35.342 -20.932 -18.574 1.00 68.50 612 ARG A O 1
ATOM 4821 N N . ALA A 1 613 ? -35.321 -18.993 -19.715 1.00 75.19 613 ALA A N 1
ATOM 4822 C CA . ALA A 1 613 ? -35.334 -19.562 -21.057 1.00 75.19 613 ALA A CA 1
ATOM 4823 C C . ALA A 1 613 ? -33.947 -20.050 -21.525 1.00 75.19 613 ALA A C 1
ATOM 4825 O O . ALA A 1 613 ? -33.845 -20.696 -22.567 1.00 75.19 613 ALA A O 1
ATOM 4826 N N . GLY A 1 614 ? -32.875 -19.764 -20.773 1.00 75.06 614 GLY A N 1
ATOM 4827 C CA . GLY A 1 614 ? -31.496 -20.120 -21.128 1.00 75.06 614 GLY A CA 1
ATOM 4828 C C . GLY A 1 614 ? -30.866 -19.244 -22.218 1.00 75.06 614 GLY A C 1
ATOM 4829 O O . GLY A 1 614 ? -29.761 -19.526 -22.687 1.00 75.06 614 GLY A O 1
ATOM 4830 N N . GLU A 1 615 ? -31.544 -18.178 -22.641 1.00 82.81 615 GLU A N 1
ATOM 4831 C CA . GLU A 1 615 ? -31.116 -17.304 -23.732 1.00 82.81 615 GLU A CA 1
ATOM 4832 C C . GLU A 1 615 ? -29.876 -16.482 -23.373 1.00 82.81 615 GLU A C 1
ATOM 4834 O O . GLU A 1 615 ? -28.990 -16.299 -24.213 1.00 82.81 615 GLU A O 1
ATOM 4839 N N . LEU A 1 616 ? -29.779 -15.994 -22.129 1.00 83.00 616 LEU A N 1
ATOM 4840 C CA . LEU A 1 616 ? -28.599 -15.248 -21.681 1.00 83.00 616 LEU A CA 1
ATOM 4841 C C . LEU A 1 616 ? -27.369 -16.163 -21.619 1.00 83.00 616 LEU A C 1
ATOM 4843 O O . LEU A 1 616 ? -26.301 -15.791 -22.106 1.00 83.00 616 LEU A O 1
ATOM 4847 N N . GLN A 1 617 ? -27.536 -17.384 -21.107 1.00 84.38 617 GLN A N 1
ATOM 4848 C CA . GLN A 1 617 ? -26.485 -18.396 -21.039 1.00 84.38 617 GLN A CA 1
ATOM 4849 C C . GLN A 1 617 ? -25.985 -18.774 -22.441 1.00 84.38 617 GLN A C 1
ATOM 4851 O O . GLN A 1 617 ? -24.777 -18.845 -22.677 1.00 84.38 617 GLN A O 1
ATOM 4856 N N . ALA A 1 618 ? -26.894 -18.928 -23.410 1.00 83.19 618 ALA A N 1
ATOM 4857 C CA . ALA A 1 618 ? -26.532 -19.175 -24.805 1.00 83.19 618 ALA A CA 1
ATOM 4858 C C . ALA A 1 618 ? -25.733 -18.008 -25.426 1.00 83.19 618 ALA A C 1
ATOM 4860 O O . ALA A 1 618 ? -24.727 -18.234 -26.113 1.00 83.19 618 ALA A O 1
ATOM 4861 N N . LYS A 1 619 ? -26.133 -16.756 -25.153 1.00 85.56 619 LYS A N 1
ATOM 4862 C CA . LYS A 1 619 ? -25.408 -15.552 -25.604 1.00 85.56 619 LYS A CA 1
ATOM 4863 C C . LYS A 1 619 ? -23.998 -15.485 -25.013 1.00 85.56 619 LYS A C 1
ATOM 4865 O O . LYS A 1 619 ? -23.039 -15.275 -25.752 1.00 85.56 619 LYS A O 1
ATOM 4870 N N . MET A 1 620 ? -23.860 -15.715 -23.709 1.00 85.50 620 MET A N 1
ATOM 4871 C CA . MET A 1 620 ? -22.572 -15.711 -23.007 1.00 85.50 620 MET A CA 1
ATOM 4872 C C . MET A 1 620 ? -21.612 -16.783 -23.535 1.00 85.50 620 MET A C 1
ATOM 4874 O O . MET A 1 620 ? -20.448 -16.488 -23.813 1.00 85.50 620 MET A O 1
ATOM 4878 N N . ARG A 1 621 ? -22.114 -18.002 -23.761 1.00 83.25 621 ARG A N 1
ATOM 4879 C CA . ARG A 1 621 ? -21.319 -19.111 -24.300 1.00 83.25 621 ARG A CA 1
ATOM 4880 C C . ARG A 1 621 ? -20.776 -18.827 -25.695 1.00 83.25 621 ARG A C 1
ATOM 4882 O O . ARG A 1 621 ? -19.612 -19.112 -25.963 1.00 83.25 621 ARG A O 1
ATOM 4889 N N . THR A 1 622 ? -21.601 -18.251 -26.569 1.00 86.38 622 THR A N 1
ATOM 4890 C CA . THR A 1 622 ? -21.195 -17.875 -27.937 1.00 86.38 622 THR A CA 1
ATOM 4891 C C . THR A 1 622 ? -19.977 -16.944 -27.930 1.00 86.38 622 THR A C 1
ATOM 4893 O O . THR A 1 622 ? -19.178 -16.954 -28.861 1.00 86.38 622 THR A O 1
ATOM 4896 N N . GLU A 1 623 ? -19.794 -16.184 -26.850 1.00 84.50 623 GLU A N 1
ATOM 4897 C CA . GLU A 1 623 ? -18.714 -15.212 -26.685 1.00 84.50 623 GLU A CA 1
ATOM 4898 C C . GLU A 1 623 ? -17.529 -15.709 -25.844 1.00 84.50 623 GLU A C 1
ATOM 4900 O O . GLU A 1 623 ? -16.627 -14.929 -25.497 1.00 84.50 623 GLU A O 1
ATOM 4905 N N . GLY A 1 624 ? -17.521 -17.009 -25.529 1.00 80.19 624 GLY A N 1
ATOM 4906 C CA . GLY A 1 624 ? -16.490 -17.661 -24.728 1.00 80.19 624 GLY A CA 1
ATOM 4907 C C . GLY A 1 624 ? -16.452 -17.178 -23.279 1.00 80.19 624 GLY A C 1
ATOM 4908 O O . GLY A 1 624 ? -15.388 -17.212 -22.668 1.00 80.19 624 GLY A O 1
ATOM 4909 N N . LEU A 1 625 ? -17.568 -16.668 -22.746 1.00 80.44 625 LEU A N 1
ATOM 4910 C CA . LEU A 1 625 ? -17.669 -16.319 -21.331 1.00 80.44 625 LEU A CA 1
ATOM 4911 C C . LEU A 1 625 ? -18.016 -17.567 -20.503 1.00 80.44 625 LEU A C 1
ATOM 4913 O O . LEU A 1 625 ? -18.832 -18.376 -20.958 1.00 80.44 625 LEU A O 1
ATOM 4917 N N . PRO A 1 626 ? -17.435 -17.722 -19.299 1.00 74.81 626 PRO A N 1
ATOM 4918 C CA . PRO A 1 626 ? -17.813 -18.789 -18.382 1.00 74.81 626 PRO A CA 1
ATOM 4919 C C . PRO A 1 626 ? -19.289 -18.641 -18.001 1.00 74.81 626 PRO A C 1
ATOM 4921 O O . PRO A 1 626 ? -19.743 -17.554 -17.637 1.00 74.81 626 PRO A O 1
ATOM 4924 N N . VAL A 1 627 ? -20.041 -19.730 -18.171 1.00 78.81 627 VAL A N 1
ATOM 4925 C CA . VAL A 1 627 ? -21.470 -19.827 -17.861 1.00 78.81 627 VAL A CA 1
ATOM 4926 C C . VAL A 1 627 ? -21.879 -21.303 -17.798 1.00 78.81 627 VAL A C 1
ATOM 4928 O O . VAL A 1 627 ? -21.422 -22.106 -18.614 1.00 78.81 627 VAL A O 1
ATOM 4931 N N . SER A 1 628 ? -22.740 -21.664 -16.852 1.00 71.56 628 SER A N 1
ATOM 4932 C CA . SER A 1 628 ? -23.255 -23.028 -16.666 1.00 71.56 628 SER A CA 1
ATOM 4933 C C . SER A 1 628 ? -24.451 -23.303 -17.593 1.00 71.56 628 SER A C 1
ATOM 4935 O O . SER A 1 628 ? -25.238 -22.395 -17.881 1.00 71.56 628 SER A O 1
ATOM 4937 N N . GLU A 1 629 ? -24.609 -24.538 -18.095 1.00 61.94 629 GLU A N 1
ATOM 4938 C CA . GLU A 1 629 ? -25.762 -24.903 -18.945 1.00 61.94 629 GLU A CA 1
ATOM 4939 C C . GLU A 1 629 ? -27.109 -24.775 -18.194 1.00 61.94 629 GLU A C 1
ATOM 4941 O O . GLU A 1 629 ? -27.133 -24.789 -16.972 1.00 61.94 629 GLU A O 1
ATOM 4946 N N . LEU A 1 630 ? -28.267 -24.712 -18.875 1.00 57.91 630 LEU A N 1
ATOM 4947 C CA . LEU A 1 630 ? -29.588 -24.625 -18.206 1.00 57.91 630 LEU A CA 1
ATOM 4948 C C . LEU A 1 630 ? -29.899 -25.836 -17.288 1.00 57.91 630 LEU A C 1
ATOM 4950 O O . LEU A 1 630 ? -30.592 -25.723 -16.289 1.00 57.91 630 LEU A O 1
ATOM 4954 N N . ASN A 1 631 ? -29.406 -27.013 -17.659 1.00 56.22 631 ASN A N 1
ATOM 4955 C CA . ASN A 1 631 ? -29.507 -28.294 -16.945 1.00 56.22 631 ASN A CA 1
ATOM 4956 C C . ASN A 1 631 ? -28.435 -28.473 -15.857 1.00 56.22 631 ASN A C 1
ATOM 4958 O O . ASN A 1 631 ? -28.598 -29.319 -14.981 1.00 56.22 631 ASN A O 1
ATOM 4962 N N . GLU A 1 632 ? -27.352 -27.702 -15.925 1.00 49.94 632 GLU A N 1
ATOM 4963 C CA . GLU A 1 632 ? -26.301 -27.623 -14.901 1.00 49.94 632 GLU A CA 1
ATOM 4964 C C . GLU A 1 632 ? -26.533 -26.448 -13.948 1.00 49.94 632 GLU A C 1
ATOM 4966 O O . GLU A 1 632 ? -26.047 -26.437 -12.818 1.00 49.94 632 GLU A O 1
ATOM 4971 N N . THR A 1 633 ? -27.301 -25.458 -14.402 1.00 46.91 633 THR A N 1
ATOM 4972 C CA . THR A 1 633 ? -27.848 -24.418 -13.562 1.00 46.91 633 THR A CA 1
ATOM 4973 C C . THR A 1 633 ? -29.047 -25.001 -12.848 1.00 46.91 633 THR A C 1
ATOM 4975 O O . THR A 1 633 ? -29.961 -25.576 -13.440 1.00 46.91 633 THR A O 1
ATOM 4978 N N . PRO A 1 634 ? -29.073 -24.884 -11.536 1.00 41.22 634 PRO A N 1
ATOM 4979 C CA . PRO A 1 634 ? -30.235 -25.306 -10.806 1.00 41.22 634 PRO A CA 1
ATOM 4980 C C . PRO A 1 634 ? -31.423 -24.405 -11.169 1.00 41.22 634 PRO A C 1
ATOM 4982 O O . PRO A 1 634 ? -31.311 -23.178 -11.149 1.00 41.22 634 PRO A O 1
ATOM 4985 N N . SER A 1 635 ? -32.544 -25.027 -11.550 1.00 41.62 635 SER A N 1
ATOM 4986 C CA . SER A 1 635 ? -33.738 -24.334 -12.057 1.00 41.62 635 SER A CA 1
ATOM 4987 C C . SER A 1 635 ? -34.100 -23.140 -11.169 1.00 41.62 635 SER A C 1
ATOM 4989 O O . SER A 1 635 ? -34.015 -23.246 -9.956 1.00 41.62 635 SER A O 1
ATOM 4991 N N . LEU A 1 636 ? -34.552 -22.013 -11.728 1.00 41.59 636 LEU A N 1
ATOM 4992 C CA . LEU A 1 636 ? -35.017 -20.875 -10.915 1.00 41.59 636 LEU A CA 1
ATOM 4993 C C . LEU A 1 636 ? -36.169 -21.248 -9.954 1.00 41.59 636 LEU A C 1
ATOM 4995 O O . LEU A 1 636 ? -36.341 -20.575 -8.943 1.00 41.59 636 LEU A O 1
ATOM 4999 N N . GLU A 1 637 ? -36.898 -22.337 -10.230 1.00 38.50 637 GLU A N 1
ATOM 5000 C CA . GLU A 1 637 ? -37.909 -22.948 -9.346 1.00 38.50 637 GLU A CA 1
ATOM 5001 C C . GLU A 1 637 ? -37.328 -24.003 -8.374 1.00 38.50 637 GLU A C 1
ATOM 5003 O O . GLU A 1 637 ? -37.964 -24.343 -7.382 1.00 38.50 637 GLU A O 1
ATOM 5008 N N . LYS A 1 638 ? -36.125 -24.531 -8.639 1.00 40.97 638 LYS A N 1
ATOM 5009 C CA . LYS A 1 638 ? -35.387 -25.536 -7.842 1.00 40.97 638 LYS A CA 1
ATOM 5010 C C . LYS A 1 638 ? -33.964 -25.064 -7.507 1.00 40.97 638 LYS A C 1
ATOM 5012 O O . LYS A 1 638 ? -33.008 -25.838 -7.529 1.00 40.97 638 LYS A O 1
ATOM 5017 N N . ASN A 1 639 ? -33.828 -23.767 -7.266 1.00 39.47 639 ASN A N 1
ATOM 5018 C CA . ASN A 1 639 ? -32.554 -23.077 -7.161 1.00 39.47 639 ASN A CA 1
ATOM 5019 C C . ASN A 1 639 ? -31.920 -23.378 -5.772 1.00 39.47 639 ASN A C 1
ATOM 5021 O O . ASN A 1 639 ? -32.617 -23.209 -4.783 1.00 39.47 639 ASN A O 1
ATOM 5025 N N . PRO A 1 640 ? -30.637 -23.763 -5.626 1.00 36.66 640 PRO A N 1
ATOM 5026 C CA . PRO A 1 640 ? -29.824 -23.756 -4.411 1.00 36.66 640 PRO A CA 1
ATOM 5027 C C . PRO A 1 640 ? -29.428 -22.335 -3.993 1.00 36.66 640 PRO A C 1
ATOM 5029 O O . PRO A 1 640 ? -28.833 -22.150 -2.938 1.00 36.66 640 PRO A O 1
ATOM 5032 N N . PHE A 1 641 ? -29.785 -21.324 -4.792 1.00 39.75 641 PHE A N 1
ATOM 5033 C CA . PHE A 1 641 ? -29.948 -19.931 -4.366 1.00 39.75 641 PHE A CA 1
ATOM 5034 C C . PHE A 1 641 ? -31.418 -19.553 -4.143 1.00 39.75 641 PHE A C 1
ATOM 5036 O O . PHE A 1 641 ? -31.747 -18.385 -3.919 1.00 39.75 641 PHE A O 1
ATOM 5043 N N . GLY A 1 642 ? -32.312 -20.541 -4.203 1.00 38.50 642 GLY A N 1
ATOM 5044 C CA . GLY A 1 642 ? -33.516 -20.556 -3.399 1.00 38.50 642 GLY A CA 1
ATOM 5045 C C . GLY A 1 642 ? -33.029 -20.576 -1.967 1.00 38.50 642 GLY A C 1
ATOM 5046 O O . GLY A 1 642 ? -32.594 -21.600 -1.450 1.00 38.50 642 GLY A O 1
ATOM 5047 N N . TYR A 1 643 ? -32.997 -19.387 -1.375 1.00 39.69 643 TYR A N 1
ATOM 5048 C CA . TYR A 1 643 ? -32.793 -19.277 0.049 1.00 39.69 643 TYR A CA 1
ATOM 5049 C C . TYR A 1 643 ? -33.896 -20.100 0.748 1.00 39.69 643 TYR A C 1
ATOM 5051 O O . TYR A 1 643 ? -35.038 -20.124 0.278 1.00 39.69 643 TYR A O 1
ATOM 5059 N N . PRO A 1 644 ? -33.555 -20.763 1.857 1.00 45.31 644 PRO A N 1
ATOM 5060 C CA . PRO A 1 644 ? -32.370 -20.460 2.639 1.00 45.31 644 PRO A CA 1
ATOM 5061 C C . PRO A 1 644 ? -31.091 -21.196 2.213 1.00 45.31 644 PRO A C 1
ATOM 5063 O O . PRO A 1 644 ? -31.137 -22.372 1.863 1.00 45.31 644 PRO A O 1
ATOM 5066 N N . LYS A 1 645 ? -29.940 -20.493 2.269 1.00 44.75 645 LYS A N 1
ATOM 5067 C CA . LYS A 1 645 ? -28.617 -21.132 2.385 1.00 44.75 645 LYS A CA 1
ATOM 5068 C C . LYS A 1 645 ? -28.703 -22.086 3.591 1.00 44.75 645 LYS A C 1
ATOM 5070 O O . LYS A 1 645 ? -28.762 -21.640 4.736 1.00 44.75 645 LYS A O 1
ATOM 5075 N N . GLY A 1 646 ? -28.842 -23.380 3.308 1.00 39.69 646 GLY A N 1
ATOM 5076 C CA . GLY A 1 646 ? -29.119 -24.421 4.297 1.00 39.69 646 GLY A CA 1
ATOM 5077 C C . GLY A 1 646 ? -30.604 -24.569 4.660 1.00 39.69 646 GLY A C 1
ATOM 5078 O O . GLY A 1 646 ? -31.382 -23.617 4.693 1.00 39.69 646 GLY A O 1
ATOM 5079 N N . VAL A 1 647 ? -31.018 -25.799 4.965 1.00 42.44 647 VAL A N 1
ATOM 5080 C CA . VAL A 1 647 ? -32.378 -26.103 5.429 1.00 42.44 647 VAL A CA 1
ATOM 5081 C C . VAL A 1 647 ? -32.581 -25.476 6.817 1.00 42.44 647 VAL A C 1
ATOM 5083 O O . VAL A 1 647 ? -32.244 -26.077 7.828 1.00 42.44 647 VAL A O 1
ATOM 5086 N N . MET A 1 648 ? -33.159 -24.273 6.882 1.00 48.03 648 MET A N 1
ATOM 5087 C CA . MET A 1 648 ? -33.491 -23.573 8.143 1.00 48.03 648 MET A CA 1
ATOM 5088 C C . MET A 1 648 ? -34.619 -24.247 8.947 1.00 48.03 648 MET A C 1
ATOM 5090 O O . MET A 1 648 ? -34.910 -23.826 10.059 1.00 48.03 648 MET A O 1
ATOM 5094 N N . ASN A 1 649 ? -35.246 -25.288 8.387 1.00 41.28 649 ASN A N 1
ATOM 5095 C CA . ASN A 1 649 ? -36.406 -25.987 8.946 1.00 41.28 649 ASN A CA 1
ATOM 5096 C C . ASN A 1 649 ? -36.104 -27.442 9.358 1.00 41.28 649 ASN A C 1
ATOM 5098 O O . ASN A 1 649 ? -37.019 -28.267 9.380 1.00 41.28 649 ASN A O 1
ATOM 5102 N N . GLN A 1 650 ? -34.849 -27.814 9.641 1.00 44.00 650 GLN A N 1
ATOM 5103 C CA . GLN A 1 650 ? -34.605 -29.139 10.220 1.00 44.00 650 GLN A CA 1
ATOM 5104 C C . GLN A 1 650 ? -35.107 -29.159 11.664 1.00 44.00 650 GLN A C 1
ATOM 5106 O O . GLN A 1 650 ? -34.612 -28.442 12.525 1.00 44.00 650 GLN A O 1
ATOM 5111 N N . VAL A 1 651 ? -36.124 -29.981 11.915 1.00 41.78 651 VAL A N 1
ATOM 5112 C CA . VAL A 1 651 ? -36.578 -30.301 13.268 1.00 41.78 651 VAL A CA 1
ATOM 5113 C C . VAL A 1 651 ? -35.429 -31.025 13.972 1.00 41.78 651 VAL A C 1
ATOM 5115 O O . VAL A 1 651 ? -34.999 -32.085 13.513 1.00 41.78 651 VAL A O 1
ATOM 5118 N N . ASN A 1 652 ? -34.918 -30.433 15.053 1.00 44.69 652 ASN A N 1
ATOM 5119 C CA . ASN A 1 652 ? -33.762 -30.931 15.796 1.00 44.69 652 ASN A CA 1
ATOM 5120 C C . ASN A 1 652 ? -34.055 -32.315 16.398 1.00 44.69 652 ASN A C 1
ATOM 5122 O O . ASN A 1 652 ? -34.683 -32.445 17.447 1.00 44.69 652 ASN A O 1
ATOM 5126 N N . ALA A 1 653 ? -33.556 -33.366 15.749 1.00 41.69 653 ALA A N 1
ATOM 5127 C CA . ALA A 1 653 ? -33.504 -34.718 16.295 1.00 41.69 653 ALA A CA 1
ATOM 5128 C C . ALA A 1 653 ? -32.304 -34.857 17.259 1.00 41.69 653 ALA A C 1
ATOM 5130 O O . ALA A 1 653 ? -31.344 -35.565 16.966 1.00 41.69 653 ALA A O 1
ATOM 5131 N N . GLY A 1 654 ? -32.334 -34.131 18.385 1.00 55.28 654 GLY A N 1
ATOM 5132 C CA . GLY A 1 654 ? -31.353 -34.244 19.481 1.00 55.28 654 GLY A CA 1
ATOM 5133 C C . GLY A 1 654 ? -30.007 -33.522 19.295 1.00 55.28 654 GLY A C 1
ATOM 5134 O O . GLY A 1 654 ? -29.090 -33.771 20.069 1.00 55.28 654 GLY A O 1
ATOM 5135 N N . LYS A 1 655 ? -29.865 -32.640 18.296 1.00 74.06 655 LYS A N 1
ATOM 5136 C CA . LYS A 1 655 ? -28.641 -31.864 18.005 1.00 74.06 655 LYS A CA 1
ATOM 5137 C C . LYS A 1 655 ? -28.920 -30.356 18.095 1.00 74.06 655 LYS A C 1
ATOM 5139 O O . LYS A 1 655 ? -29.998 -29.934 17.687 1.00 74.06 655 LYS A O 1
ATOM 5144 N N . ARG A 1 656 ? -27.972 -29.572 18.628 1.00 90.50 656 ARG A N 1
ATOM 5145 C CA . ARG A 1 656 ? -28.068 -28.101 18.815 1.00 90.50 656 ARG A CA 1
ATOM 5146 C C . ARG A 1 656 ? -27.410 -27.318 17.683 1.00 90.50 656 ARG A C 1
ATOM 5148 O O . ARG A 1 656 ? -26.495 -27.828 17.038 1.00 90.50 656 ARG A O 1
ATOM 5155 N N . ASN A 1 657 ? -27.839 -26.075 17.493 1.00 92.31 657 ASN A N 1
ATOM 5156 C CA . ASN A 1 657 ? -27.324 -25.149 16.488 1.00 92.31 657 ASN A CA 1
ATOM 5157 C C . ASN A 1 657 ? -26.393 -24.102 17.117 1.00 92.31 657 ASN A C 1
ATOM 5159 O O . ASN A 1 657 ? -26.809 -23.322 17.974 1.00 92.31 657 ASN A O 1
ATOM 5163 N N . VAL A 1 658 ? -25.144 -24.050 16.661 1.00 95.44 658 VAL A N 1
ATOM 5164 C CA . VAL A 1 658 ? -24.115 -23.115 17.130 1.00 95.44 658 VAL A CA 1
ATOM 5165 C C . VAL A 1 658 ? -23.796 -22.103 16.042 1.00 95.44 658 VAL A C 1
ATOM 5167 O O . VAL A 1 658 ? -23.394 -22.461 14.932 1.00 95.44 658 VAL A O 1
ATOM 5170 N N . LEU A 1 659 ? -23.933 -20.823 16.373 1.00 96.56 659 LEU A N 1
ATOM 5171 C CA . LEU A 1 659 ? -23.438 -19.729 15.551 1.00 96.56 659 LEU A CA 1
ATOM 5172 C C . LEU A 1 659 ? -22.030 -19.358 16.015 1.00 96.56 659 LEU A C 1
ATOM 5174 O O . LEU A 1 659 ? -21.857 -18.703 17.040 1.00 96.56 659 LEU A O 1
ATOM 5178 N N . LEU A 1 660 ? -21.019 -19.806 15.278 1.00 97.56 660 LEU A N 1
ATOM 5179 C CA . LEU A 1 660 ? -19.624 -19.491 15.554 1.00 97.56 660 LEU A CA 1
ATOM 5180 C C . LEU A 1 660 ? -19.232 -18.211 14.816 1.00 97.56 660 LEU A C 1
ATOM 5182 O O . LEU A 1 660 ? -19.319 -18.119 13.599 1.00 97.56 660 LEU A O 1
ATOM 5186 N N . CYS A 1 661 ? -18.747 -17.228 15.551 1.00 97.56 661 CYS A N 1
ATOM 5187 C CA . CYS A 1 661 ? -18.318 -15.936 15.049 1.00 97.56 661 CYS A CA 1
ATOM 5188 C C . CYS A 1 661 ? -16.820 -15.738 15.319 1.00 97.56 661 CYS A C 1
ATOM 5190 O O . CYS A 1 661 ? -16.300 -16.159 16.355 1.00 97.56 661 CYS A O 1
ATOM 5192 N N . ALA A 1 662 ? -16.113 -15.057 14.416 1.00 96.75 662 ALA A N 1
ATOM 5193 C CA . ALA A 1 662 ? -14.670 -14.843 14.543 1.00 96.75 662 ALA A CA 1
ATOM 5194 C C . ALA A 1 662 ? -14.272 -13.385 14.283 1.00 96.75 662 ALA A C 1
ATOM 5196 O O . ALA A 1 662 ? -14.623 -12.802 13.257 1.00 96.75 662 ALA A O 1
ATOM 5197 N N . CYS A 1 663 ? -13.482 -12.791 15.182 1.00 96.50 663 CYS A N 1
ATOM 5198 C CA . CYS A 1 663 ? -12.889 -11.466 14.993 1.00 96.50 663 CYS A CA 1
ATOM 5199 C C . CYS A 1 663 ? -11.402 -11.529 14.597 1.00 96.50 663 CYS A C 1
ATOM 5201 O O . CYS A 1 663 ? -10.718 -12.526 14.806 1.00 96.50 663 CYS A O 1
ATOM 5203 N N . GLY A 1 664 ? -10.882 -10.434 14.031 1.00 91.88 664 GLY A N 1
ATOM 5204 C CA . GLY A 1 664 ? -9.495 -10.343 13.565 1.00 91.88 664 GLY A CA 1
ATOM 5205 C C . GLY A 1 664 ? -8.480 -10.296 14.707 1.00 91.88 664 GLY A C 1
ATOM 5206 O O . GLY A 1 664 ? -8.110 -9.217 15.163 1.00 91.88 664 GLY A O 1
ATOM 5207 N N . SER A 1 665 ? -8.024 -11.461 15.155 1.00 91.62 665 SER A N 1
ATOM 5208 C CA . SER A 1 665 ? -6.962 -11.649 16.147 1.00 91.62 665 SER A CA 1
ATOM 5209 C C . SER A 1 665 ? -6.115 -12.852 15.746 1.00 91.62 665 SER A C 1
ATOM 5211 O O . SER A 1 665 ? -6.618 -13.756 15.087 1.00 91.62 665 SER A O 1
ATOM 5213 N N . SER A 1 666 ? -4.853 -12.909 16.179 1.00 88.69 666 SER A N 1
ATOM 5214 C CA . SER A 1 666 ? -3.968 -14.036 15.853 1.00 88.69 666 SER A CA 1
ATOM 5215 C C . SER A 1 666 ? -4.498 -15.384 16.342 1.00 88.69 666 SER A C 1
ATOM 5217 O O . SER A 1 666 ? -4.088 -16.400 15.814 1.00 88.69 666 SER A O 1
ATOM 5219 N N . ALA A 1 667 ? -5.403 -15.390 17.329 1.00 92.44 667 ALA A N 1
ATOM 5220 C CA . ALA A 1 667 ? -6.070 -16.593 17.826 1.00 92.44 667 ALA A CA 1
ATOM 5221 C C . ALA A 1 667 ? -7.176 -17.137 16.893 1.00 92.44 667 ALA A C 1
ATOM 5223 O O . ALA A 1 667 ? -7.778 -18.163 17.207 1.00 92.44 667 ALA A O 1
ATOM 5224 N N . ALA A 1 668 ? -7.479 -16.452 15.781 1.00 93.94 668 ALA A N 1
ATOM 5225 C CA . ALA A 1 668 ? -8.429 -16.925 14.772 1.00 93.94 668 ALA A CA 1
ATOM 5226 C C . ALA A 1 668 ? -7.893 -18.129 13.971 1.00 93.94 668 ALA A C 1
ATOM 5228 O O . ALA A 1 668 ? -8.668 -18.815 13.311 1.00 93.94 668 ALA A O 1
ATOM 5229 N N . ASP A 1 669 ? -6.600 -18.443 14.086 1.00 91.00 669 ASP A N 1
ATOM 5230 C CA . ASP A 1 669 ? -5.987 -19.683 13.592 1.00 91.00 669 ASP A CA 1
ATOM 5231 C C . ASP A 1 669 ? -6.620 -20.959 14.185 1.00 91.00 669 ASP A C 1
ATOM 5233 O O . ASP A 1 669 ? -6.532 -22.035 13.595 1.00 91.00 669 ASP A O 1
ATOM 5237 N N . LYS A 1 670 ? -7.304 -20.843 15.331 1.00 93.62 670 LYS A N 1
ATOM 5238 C CA . LYS A 1 670 ? -8.010 -21.942 16.010 1.00 93.62 670 LYS A CA 1
ATOM 5239 C C . LYS A 1 670 ? -9.435 -22.186 15.517 1.00 93.62 670 LYS A C 1
ATOM 5241 O O . LYS A 1 670 ? -10.048 -23.165 15.939 1.00 93.62 670 LYS A O 1
ATOM 5246 N N . ILE A 1 671 ? -9.976 -21.333 14.643 1.00 95.56 671 ILE A N 1
ATOM 5247 C CA . ILE A 1 671 ? -11.342 -21.492 14.116 1.00 95.56 671 ILE A CA 1
ATOM 5248 C C . ILE A 1 671 ? -11.555 -22.860 13.451 1.00 95.56 671 ILE A C 1
ATOM 5250 O O . ILE A 1 671 ? -12.545 -23.506 13.796 1.00 95.56 671 ILE A O 1
ATOM 5254 N N . PRO A 1 672 ? -10.649 -23.366 12.587 1.00 94.62 672 PRO A N 1
ATOM 5255 C CA . PRO A 1 672 ? -10.816 -24.695 12.002 1.00 94.62 672 PRO A CA 1
ATOM 5256 C C . PRO A 1 672 ? -10.953 -25.814 13.044 1.00 94.62 672 PRO A C 1
ATOM 5258 O O . PRO A 1 672 ? -11.805 -26.683 12.900 1.00 94.62 672 PRO A O 1
ATOM 5261 N N . GLU A 1 673 ? -10.168 -25.771 14.127 1.00 95.25 673 GLU A N 1
ATOM 5262 C CA . GLU A 1 673 ? -10.251 -26.762 15.210 1.00 95.25 673 GLU A CA 1
ATOM 5263 C C . GLU A 1 673 ? -11.575 -26.666 15.985 1.00 95.25 673 GLU A C 1
ATOM 5265 O O . GLU A 1 673 ? -12.156 -27.689 16.342 1.00 95.25 673 GLU A O 1
ATOM 5270 N N . LEU A 1 674 ? -12.074 -25.452 16.238 1.00 96.19 674 LEU A N 1
ATOM 5271 C CA . LEU A 1 674 ? -13.366 -25.255 16.899 1.00 96.19 674 LEU A CA 1
ATOM 5272 C C . LEU A 1 674 ? -14.523 -25.785 16.046 1.00 96.19 674 LEU A C 1
ATOM 5274 O O . LEU A 1 674 ? -15.384 -26.483 16.574 1.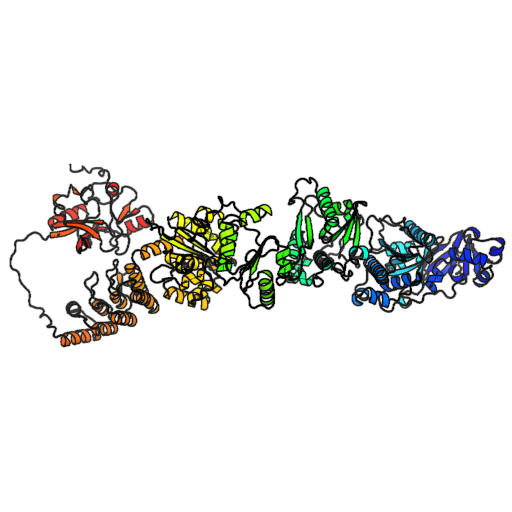00 96.19 674 LEU A O 1
ATOM 5278 N N . VAL A 1 675 ? -14.524 -25.516 14.735 1.00 95.38 675 VAL A N 1
ATOM 5279 C CA . VAL A 1 675 ? -15.536 -26.064 13.815 1.00 95.38 675 VAL A CA 1
ATOM 5280 C C . VAL A 1 675 ? -15.529 -27.594 13.862 1.00 95.38 675 VAL A C 1
ATOM 5282 O O . VAL A 1 675 ? -16.585 -28.199 14.032 1.00 95.38 675 VAL A O 1
ATOM 5285 N N . GLU A 1 676 ? -14.353 -28.221 13.773 1.00 94.19 676 GLU A N 1
ATOM 5286 C CA . GLU A 1 676 ? -14.218 -29.679 13.866 1.00 94.19 676 GLU A CA 1
ATOM 5287 C C . GLU A 1 676 ? -14.788 -30.230 15.173 1.00 94.19 676 GLU A C 1
ATOM 5289 O O . GLU A 1 676 ? -15.623 -31.130 15.136 1.00 94.19 676 GLU A O 1
ATOM 5294 N N . ARG A 1 677 ? -14.388 -29.666 16.317 1.00 94.94 677 ARG A N 1
ATOM 5295 C CA . ARG A 1 677 ? -14.803 -30.152 17.640 1.00 94.94 677 ARG A CA 1
ATOM 5296 C C . ARG A 1 677 ? -16.298 -29.985 17.894 1.00 94.94 677 ARG A C 1
ATOM 5298 O O . ARG A 1 677 ? -16.909 -30.886 18.463 1.00 94.94 677 ARG A O 1
ATOM 5305 N N . ILE A 1 678 ? -16.895 -28.872 17.468 1.00 95.00 678 ILE A N 1
ATOM 5306 C CA . ILE A 1 678 ? -18.335 -28.634 17.644 1.00 95.00 678 ILE A CA 1
ATOM 5307 C C . ILE A 1 678 ? -19.148 -29.617 16.787 1.00 95.00 678 ILE A C 1
ATOM 5309 O O . ILE A 1 678 ? -20.125 -30.195 17.268 1.00 95.00 678 ILE A O 1
ATOM 5313 N N . VAL A 1 679 ? -18.717 -29.858 15.545 1.00 92.44 679 VAL A N 1
ATOM 5314 C CA . VAL A 1 679 ? -19.361 -30.836 14.655 1.00 92.44 679 VAL A CA 1
ATOM 5315 C C . VAL A 1 679 ? -19.153 -32.272 15.153 1.00 92.44 679 VAL A C 1
ATOM 5317 O O . VAL A 1 679 ? -20.091 -33.068 15.116 1.00 92.44 679 VAL A O 1
ATOM 5320 N N . ASP A 1 680 ? -17.971 -32.602 15.681 1.00 91.81 680 ASP A N 1
ATOM 5321 C CA . ASP A 1 680 ? -17.659 -33.926 16.242 1.00 91.81 680 ASP A CA 1
ATOM 5322 C C . ASP A 1 680 ? -18.414 -34.212 17.548 1.00 91.81 680 ASP A C 1
ATOM 5324 O O . ASP A 1 680 ? -18.793 -35.357 17.798 1.00 91.81 680 ASP A O 1
ATOM 5328 N N . ALA A 1 681 ? -18.732 -33.175 18.329 1.00 89.62 681 ALA A N 1
ATOM 5329 C CA . ALA A 1 681 ? -19.679 -33.251 19.445 1.00 89.62 681 ALA A CA 1
ATOM 5330 C C . ALA A 1 681 ? -21.143 -33.435 18.984 1.00 89.62 681 ALA A C 1
ATOM 5332 O O . ALA A 1 681 ? -22.040 -33.647 19.797 1.00 89.62 681 ALA A O 1
ATOM 5333 N N . GLY A 1 682 ? -21.397 -33.407 17.672 1.00 88.81 682 GLY A N 1
ATOM 5334 C CA . GLY A 1 682 ? -22.691 -33.688 17.065 1.00 88.81 682 GLY A CA 1
ATOM 5335 C C . GLY A 1 682 ? -23.569 -32.460 16.837 1.00 88.81 682 GLY A C 1
ATOM 5336 O O . GLY A 1 682 ? -24.717 -32.641 16.430 1.00 88.81 682 GLY A O 1
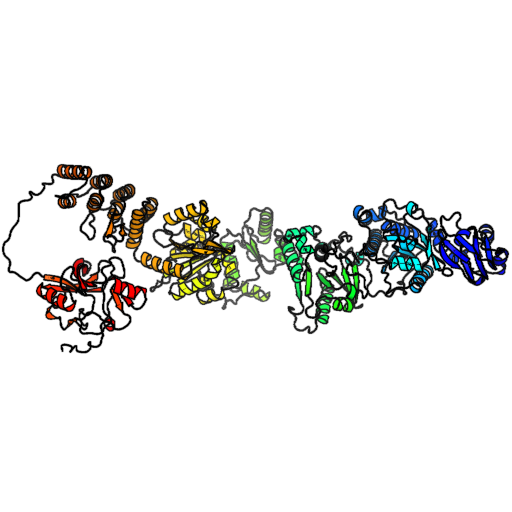ATOM 5337 N N . HIS A 1 683 ? -23.069 -31.245 17.061 1.00 92.12 683 HIS A N 1
ATOM 5338 C CA . HIS A 1 683 ? -23.819 -30.002 16.866 1.00 92.12 683 HIS A CA 1
ATOM 5339 C C . HIS A 1 683 ? -23.693 -29.472 15.430 1.00 92.12 683 HIS A C 1
ATOM 5341 O O . HIS A 1 683 ? -22.753 -29.795 14.704 1.00 92.12 683 HIS A O 1
ATOM 5347 N N . ASN A 1 684 ? -24.644 -28.637 15.012 1.00 90.00 684 ASN A N 1
ATOM 5348 C CA . ASN A 1 684 ? -24.586 -27.942 13.729 1.00 90.00 684 ASN A CA 1
ATOM 5349 C C . ASN A 1 684 ? -23.856 -26.610 13.901 1.00 90.00 684 ASN A C 1
ATOM 5351 O O . ASN A 1 684 ? -24.088 -25.914 14.888 1.00 90.00 684 ASN A O 1
ATOM 5355 N N . VAL A 1 685 ? -23.033 -26.219 12.929 1.00 92.44 685 VAL A N 1
ATOM 5356 C CA . VAL A 1 685 ? -22.267 -24.967 12.985 1.00 92.44 685 VAL A CA 1
ATOM 5357 C C . VAL A 1 685 ? -22.588 -24.100 11.781 1.00 92.44 685 VAL A C 1
ATOM 5359 O O . VAL A 1 685 ? -22.523 -24.571 10.650 1.00 92.44 685 VAL A O 1
ATOM 5362 N N . LYS A 1 686 ? -22.869 -22.820 12.033 1.00 92.62 686 LYS A N 1
ATOM 5363 C CA . LYS A 1 686 ? -22.792 -21.752 11.030 1.00 92.62 686 LYS A CA 1
ATOM 5364 C C . LYS A 1 686 ? -21.708 -20.765 11.434 1.00 92.62 686 LYS A C 1
ATOM 5366 O O . LYS A 1 686 ? -21.608 -20.428 12.610 1.00 92.62 686 LYS A O 1
ATOM 5371 N N . LEU A 1 687 ? -20.900 -20.323 10.475 1.00 93.88 687 LEU A N 1
ATOM 5372 C CA . LEU A 1 687 ? -19.714 -19.503 10.702 1.00 93.88 687 LEU A CA 1
ATOM 5373 C C . LEU A 1 687 ? -19.906 -18.078 10.160 1.00 93.88 687 LEU A C 1
ATOM 5375 O O . LEU A 1 687 ? -20.185 -17.907 8.974 1.00 93.88 687 LEU A O 1
ATOM 5379 N N . ILE A 1 688 ? -19.707 -17.066 11.014 1.00 95.12 688 ILE A N 1
ATOM 5380 C CA . ILE A 1 688 ? -19.607 -15.642 10.647 1.00 95.12 688 ILE A CA 1
ATOM 5381 C C . ILE A 1 688 ? -18.203 -15.112 10.982 1.00 95.12 688 ILE A C 1
ATOM 5383 O O . ILE A 1 688 ? -17.940 -14.686 12.114 1.00 95.12 688 ILE A O 1
ATOM 5387 N N . PRO A 1 689 ? -17.261 -15.096 10.035 1.00 92.50 689 PRO A N 1
ATOM 5388 C CA . PRO A 1 689 ? -15.982 -14.443 10.244 1.00 92.50 689 PRO A CA 1
ATOM 5389 C C . PRO A 1 689 ? -16.040 -12.979 9.821 1.00 92.50 689 PRO A C 1
ATOM 5391 O O . PRO A 1 689 ? -16.596 -12.633 8.782 1.00 92.50 689 PRO A O 1
ATOM 5394 N N . SER A 1 690 ? -15.384 -12.104 10.583 1.00 90.06 690 SER A N 1
ATOM 5395 C CA . SER A 1 690 ? -15.077 -10.774 10.062 1.00 90.06 690 SER A CA 1
ATOM 5396 C C . SER A 1 690 ? -14.040 -10.868 8.944 1.00 90.06 690 SER A C 1
ATOM 5398 O O . SER A 1 690 ? -13.195 -11.769 8.936 1.00 90.06 690 SER A O 1
ATOM 5400 N N . VAL A 1 691 ? -14.026 -9.874 8.053 1.00 84.00 691 VAL A N 1
ATOM 5401 C CA . VAL A 1 691 ? -13.046 -9.773 6.954 1.00 84.00 691 VAL A CA 1
ATOM 5402 C C . VAL A 1 691 ? -11.599 -9.906 7.455 1.00 84.00 691 VAL A C 1
ATOM 5404 O O . VAL A 1 691 ? -10.739 -10.470 6.781 1.00 84.00 691 VAL A O 1
ATOM 5407 N N . SER A 1 692 ? -11.311 -9.408 8.661 1.00 86.62 692 SER A N 1
ATOM 5408 C CA . SER A 1 692 ? -9.987 -9.516 9.282 1.00 86.62 692 SER A CA 1
ATOM 5409 C C . SER A 1 692 ? -9.706 -10.892 9.891 1.00 86.62 692 SER A C 1
ATOM 5411 O O . SER A 1 692 ? -8.546 -11.284 9.941 1.00 86.62 692 SER A O 1
ATOM 5413 N N . ALA A 1 693 ? -10.725 -11.607 10.376 1.00 89.62 693 ALA A N 1
ATOM 5414 C CA . ALA A 1 693 ? -10.577 -12.952 10.935 1.00 89.62 693 ALA A CA 1
ATOM 5415 C C . ALA A 1 693 ? -10.292 -13.984 9.842 1.00 89.62 693 ALA A C 1
ATOM 5417 O O . ALA A 1 693 ? -9.396 -14.808 9.990 1.00 89.62 693 ALA A O 1
ATOM 5418 N N . GLU A 1 694 ? -11.015 -13.884 8.724 1.00 86.62 694 GLU A N 1
ATOM 5419 C CA . GLU A 1 694 ? -10.914 -14.819 7.601 1.00 86.62 694 GLU A CA 1
ATOM 5420 C C . GLU A 1 694 ? -9.478 -14.909 7.058 1.00 86.62 694 GLU A C 1
ATOM 5422 O O . GLU A 1 694 ? -9.008 -15.995 6.736 1.00 86.62 694 GLU A O 1
ATOM 5427 N N . LYS A 1 695 ? -8.712 -13.808 7.076 1.00 86.44 695 LYS A N 1
ATOM 5428 C CA . LYS A 1 695 ? -7.294 -13.783 6.662 1.00 86.44 695 LYS A CA 1
ATOM 5429 C C . LYS A 1 695 ? -6.390 -14.771 7.413 1.00 86.44 695 LYS A C 1
ATOM 5431 O O . LYS A 1 695 ? -5.347 -15.128 6.881 1.00 86.44 695 LYS A O 1
ATOM 5436 N N . PHE A 1 696 ? -6.749 -15.192 8.628 1.00 84.62 696 PHE A N 1
ATOM 5437 C CA . PHE A 1 696 ? -5.916 -16.095 9.432 1.00 84.62 696 PHE A CA 1
ATOM 5438 C C . PHE A 1 696 ? -6.066 -17.570 9.059 1.00 84.62 696 PHE A C 1
ATOM 5440 O O . PHE A 1 696 ? -5.171 -18.349 9.370 1.00 84.62 696 PHE A O 1
ATOM 5447 N N . PHE A 1 697 ? -7.166 -17.953 8.404 1.00 86.19 697 PHE A N 1
ATOM 5448 C CA . PHE A 1 697 ? -7.428 -19.351 8.051 1.00 86.19 697 PHE A CA 1
ATOM 5449 C C . PHE A 1 697 ? -7.862 -19.568 6.592 1.00 86.19 697 PHE A C 1
ATOM 5451 O O . PHE A 1 697 ? -7.995 -20.712 6.160 1.00 86.19 697 PHE A O 1
ATOM 5458 N N . ARG A 1 698 ? -8.042 -18.491 5.810 1.00 76.75 698 ARG A N 1
ATOM 5459 C CA . ARG A 1 698 ? -8.413 -18.547 4.386 1.00 76.75 698 ARG A CA 1
ATOM 5460 C C . ARG A 1 698 ? -7.425 -19.357 3.550 1.00 76.75 698 ARG A C 1
ATOM 5462 O O . ARG A 1 698 ? -7.861 -20.179 2.754 1.00 76.75 698 ARG A O 1
ATOM 5469 N N . ASP A 1 699 ? -6.127 -19.139 3.753 1.00 72.69 699 ASP A N 1
ATOM 5470 C CA . ASP A 1 699 ? -5.076 -19.814 2.976 1.00 72.69 699 ASP A CA 1
ATOM 5471 C C . ASP A 1 699 ? -4.545 -21.075 3.685 1.00 72.69 699 ASP A C 1
ATOM 5473 O O . ASP A 1 699 ? -4.011 -21.978 3.047 1.00 72.69 699 ASP A O 1
ATOM 5477 N N . PHE A 1 700 ? -4.727 -21.167 5.008 1.00 63.84 700 PHE A N 1
ATOM 5478 C CA . PHE A 1 700 ? -4.287 -22.288 5.839 1.00 63.84 700 PHE A CA 1
ATOM 5479 C C . PHE A 1 700 ? -5.416 -22.710 6.786 1.00 63.84 700 PHE A C 1
ATOM 5481 O O . PHE A 1 700 ? -5.678 -22.045 7.781 1.00 63.84 700 PHE A O 1
ATOM 5488 N N . GLY A 1 701 ? -6.078 -23.835 6.503 1.00 69.06 701 GLY A N 1
ATOM 5489 C CA . GLY A 1 701 ? -7.127 -24.390 7.370 1.00 69.06 701 GLY A CA 1
ATOM 5490 C C . GLY A 1 701 ? -8.558 -24.281 6.837 1.00 69.06 701 GLY A C 1
ATOM 5491 O O . GLY A 1 701 ? -9.436 -24.915 7.414 1.00 69.06 701 GLY A O 1
ATOM 5492 N N . ALA A 1 702 ? -8.797 -23.586 5.719 1.00 79.56 702 ALA A N 1
ATOM 5493 C CA . ALA A 1 702 ? -10.090 -23.610 5.025 1.00 79.56 702 ALA A CA 1
ATOM 5494 C C . ALA A 1 702 ? -10.531 -25.044 4.671 1.00 79.56 702 ALA A C 1
ATOM 5496 O O . ALA A 1 702 ? -11.662 -25.418 4.952 1.00 79.56 702 ALA A O 1
ATOM 5497 N N . GLU A 1 703 ? -9.606 -25.898 4.211 1.00 84.06 703 GLU A N 1
ATOM 5498 C CA . GLU A 1 703 ? -9.885 -27.314 3.907 1.00 84.06 703 GLU A CA 1
ATOM 5499 C C . GLU A 1 703 ? -10.431 -28.102 5.113 1.00 84.06 703 GLU A C 1
ATOM 5501 O O . GLU A 1 703 ? -11.260 -28.996 4.956 1.00 84.06 703 GLU A O 1
ATOM 5506 N N . ARG A 1 704 ? -9.988 -27.764 6.333 1.00 87.06 704 ARG A N 1
ATOM 5507 C CA . ARG A 1 704 ? -10.461 -28.392 7.579 1.00 87.06 704 ARG A CA 1
ATOM 5508 C C . ARG A 1 704 ? -11.894 -27.980 7.916 1.00 87.06 704 ARG A C 1
ATOM 5510 O O . ARG A 1 704 ? -12.670 -28.795 8.405 1.00 87.06 704 ARG A O 1
ATOM 5517 N N . ILE A 1 705 ? -12.248 -26.729 7.621 1.00 87.06 705 ILE A N 1
ATOM 5518 C CA . ILE A 1 705 ? -13.612 -26.208 7.767 1.00 87.06 705 ILE A CA 1
ATOM 5519 C C . ILE A 1 705 ? -14.523 -26.853 6.715 1.00 87.06 705 ILE A C 1
ATOM 5521 O O . ILE A 1 705 ? -15.561 -27.410 7.071 1.00 87.06 705 ILE A O 1
ATOM 5525 N N . ASP A 1 706 ? -14.095 -26.856 5.450 1.00 83.12 706 ASP A N 1
ATOM 5526 C CA . ASP A 1 706 ? -14.844 -27.409 4.313 1.00 83.12 706 ASP A CA 1
ATOM 5527 C C . ASP A 1 706 ? -15.088 -28.927 4.438 1.00 83.12 706 ASP A C 1
ATOM 5529 O O . ASP A 1 706 ? -16.027 -29.468 3.854 1.00 83.12 706 ASP A O 1
ATOM 5533 N N . ALA A 1 707 ? -14.272 -29.633 5.230 1.00 86.25 707 ALA A N 1
ATOM 5534 C CA . ALA A 1 707 ? -14.474 -31.044 5.556 1.00 86.25 707 ALA A CA 1
ATOM 5535 C C . ALA A 1 707 ? -15.622 -31.299 6.555 1.00 86.25 707 ALA A C 1
ATOM 5537 O O . ALA A 1 707 ? -16.071 -32.441 6.688 1.00 86.25 707 ALA A O 1
ATOM 5538 N N . LYS A 1 708 ? -16.076 -30.274 7.288 1.00 86.75 708 LYS A N 1
ATOM 5539 C CA . LYS A 1 708 ? -17.056 -30.395 8.384 1.00 86.75 708 LYS A CA 1
ATOM 5540 C C . LYS A 1 708 ? -18.356 -29.647 8.116 1.00 86.75 708 LYS A C 1
ATOM 5542 O O . LYS A 1 708 ? -19.416 -30.146 8.487 1.00 86.75 708 LYS A O 1
ATOM 5547 N N . ILE A 1 709 ? -18.281 -28.480 7.480 1.00 83.50 709 ILE A N 1
ATOM 5548 C CA . ILE A 1 709 ? -19.435 -27.652 7.112 1.00 83.50 709 ILE A CA 1
ATOM 5549 C C . ILE A 1 709 ? -19.381 -27.279 5.632 1.00 83.50 709 ILE A C 1
ATOM 5551 O O . ILE A 1 709 ? -18.338 -27.375 4.993 1.00 83.50 709 ILE A O 1
ATOM 5555 N N . THR A 1 710 ? -20.513 -26.864 5.067 1.00 75.50 710 THR A N 1
ATOM 5556 C CA . THR A 1 710 ? -20.589 -26.503 3.647 1.00 75.50 710 THR A CA 1
ATOM 5557 C C . THR A 1 710 ? -20.435 -24.999 3.444 1.00 75.50 710 THR A C 1
ATOM 5559 O O . THR A 1 710 ? -20.644 -24.203 4.357 1.00 75.50 710 THR A O 1
ATOM 5562 N N . HIS A 1 711 ? -20.179 -24.571 2.205 1.00 67.06 711 HIS A N 1
ATOM 5563 C CA . HIS A 1 711 ? -20.166 -23.144 1.860 1.00 67.06 711 HIS A CA 1
ATOM 5564 C C . HIS A 1 711 ? -21.497 -22.421 2.171 1.00 67.06 711 HIS A C 1
ATOM 5566 O O . HIS A 1 711 ? -21.522 -21.200 2.311 1.00 67.06 711 HIS A O 1
ATOM 5572 N N . HIS A 1 712 ? -22.614 -23.150 2.299 1.00 66.00 712 HIS A N 1
ATOM 5573 C CA . HIS A 1 712 ? -23.906 -22.579 2.698 1.00 66.00 712 HIS A CA 1
ATOM 5574 C C . HIS A 1 712 ? -23.984 -22.224 4.188 1.00 66.00 712 HIS A C 1
ATOM 5576 O O . HIS A 1 712 ? -24.848 -21.440 4.572 1.00 66.00 712 HIS A O 1
ATOM 5582 N N . ASP A 1 713 ? -23.086 -22.764 5.007 1.00 79.56 713 ASP A N 1
ATOM 5583 C CA . ASP A 1 713 ? -23.017 -22.507 6.444 1.00 79.56 713 ASP A CA 1
ATOM 5584 C C . ASP A 1 713 ? -22.083 -21.328 6.773 1.00 79.56 713 ASP A C 1
ATOM 5586 O O . ASP A 1 713 ? -21.907 -20.980 7.939 1.00 79.56 713 ASP A O 1
ATOM 5590 N N . TYR A 1 714 ? -21.511 -20.689 5.746 1.00 81.44 714 TYR A N 1
ATOM 5591 C CA . TYR A 1 714 ? -20.585 -19.566 5.845 1.00 81.44 714 TYR A CA 1
ATOM 5592 C C . TYR A 1 714 ? -21.281 -18.251 5.464 1.00 81.44 714 TYR A C 1
ATOM 5594 O O . TYR A 1 714 ? -21.743 -18.088 4.330 1.00 81.44 714 TYR A O 1
ATOM 5602 N N . TYR A 1 715 ? -21.346 -17.311 6.405 1.00 84.56 715 TYR A N 1
ATOM 5603 C CA . TYR A 1 715 ? -22.065 -16.044 6.262 1.00 84.56 715 TYR A CA 1
ATOM 5604 C C . TYR A 1 715 ? -21.110 -14.856 6.399 1.00 84.56 715 TYR A C 1
ATOM 5606 O O . TYR A 1 715 ? -20.311 -14.794 7.332 1.00 84.56 715 TYR A O 1
ATOM 5614 N N . ARG A 1 716 ? -21.206 -13.900 5.473 1.00 84.44 716 ARG A N 1
ATOM 5615 C CA . ARG A 1 716 ? -20.424 -12.652 5.462 1.00 84.44 716 ARG A CA 1
ATOM 5616 C C . ARG A 1 716 ? -21.350 -11.440 5.522 1.00 84.44 716 ARG A C 1
ATOM 5618 O O . ARG A 1 716 ? -22.555 -11.581 5.358 1.00 84.44 716 ARG A O 1
ATOM 5625 N N . ASP A 1 717 ? -20.790 -10.248 5.706 1.00 79.75 717 ASP A N 1
ATOM 5626 C CA . ASP A 1 717 ? -21.571 -9.001 5.739 1.00 79.75 717 ASP A CA 1
ATOM 5627 C C . ASP A 1 717 ? -22.448 -8.825 4.479 1.00 79.75 717 ASP A C 1
ATOM 5629 O O . ASP A 1 717 ? -23.616 -8.460 4.585 1.00 79.75 717 ASP A O 1
ATOM 5633 N N . ASP A 1 718 ? -21.955 -9.244 3.307 1.00 72.81 718 ASP A N 1
ATOM 5634 C CA . ASP A 1 718 ? -22.698 -9.237 2.032 1.00 72.81 718 ASP A CA 1
ATOM 5635 C C . ASP A 1 718 ? -23.942 -10.161 2.008 1.00 72.81 718 ASP A C 1
ATOM 5637 O O . ASP A 1 718 ? -24.779 -10.079 1.103 1.00 72.81 718 ASP A O 1
ATOM 5641 N N . ASP A 1 719 ? -24.075 -11.069 2.980 1.00 74.25 719 ASP A N 1
ATOM 5642 C CA . ASP A 1 719 ? -25.223 -11.964 3.123 1.00 74.25 719 ASP A CA 1
ATOM 5643 C C . ASP A 1 719 ? -26.345 -11.364 3.988 1.00 74.25 719 ASP A C 1
ATOM 5645 O O . ASP A 1 719 ? -27.378 -12.013 4.156 1.00 74.25 719 ASP A O 1
ATOM 5649 N N . GLU A 1 720 ? -26.183 -10.163 4.560 1.00 72.69 720 GLU A N 1
ATOM 5650 C CA . GLU A 1 720 ? -27.105 -9.608 5.561 1.00 72.69 720 GLU A CA 1
ATOM 5651 C C . GLU A 1 720 ? -28.528 -9.354 5.036 1.00 72.69 720 GLU A C 1
ATOM 5653 O O . GLU A 1 720 ? -29.506 -9.708 5.704 1.00 72.69 720 GLU A O 1
ATOM 5658 N N . TRP A 1 721 ? -28.662 -8.788 3.836 1.00 66.56 721 TRP A N 1
ATOM 5659 C CA . TRP A 1 721 ? -29.946 -8.350 3.283 1.00 66.56 721 TRP A CA 1
ATOM 5660 C C . TRP A 1 721 ? -30.324 -9.160 2.042 1.00 66.56 721 TRP A C 1
ATOM 5662 O O . TRP A 1 721 ? -29.593 -9.204 1.058 1.00 66.56 721 TRP A O 1
ATOM 5672 N N . ASN A 1 722 ? -31.501 -9.793 2.066 1.00 56.44 722 ASN A N 1
ATOM 5673 C CA . ASN A 1 722 ? -32.012 -10.568 0.936 1.00 56.44 722 ASN A CA 1
ATOM 5674 C C . ASN A 1 722 ? -33.340 -9.989 0.441 1.00 56.44 722 ASN A C 1
ATOM 5676 O O . ASN A 1 722 ? -34.414 -10.308 0.946 1.00 56.44 722 ASN A O 1
ATOM 5680 N N . PHE A 1 723 ? -33.278 -9.138 -0.578 1.00 47.50 723 PHE A N 1
ATOM 5681 C CA . PHE A 1 723 ? -34.448 -8.407 -1.062 1.00 47.50 723 PHE A CA 1
ATOM 5682 C C . PHE A 1 723 ? -35.396 -9.213 -1.977 1.00 47.50 723 PHE A C 1
ATOM 5684 O O . PHE A 1 723 ? -36.424 -8.695 -2.415 1.00 47.50 723 PHE A O 1
ATOM 5691 N N . ARG A 1 724 ? -35.110 -10.497 -2.255 1.00 43.97 724 ARG A N 1
ATOM 5692 C CA . ARG A 1 724 ? -35.938 -11.335 -3.151 1.00 43.97 724 ARG A CA 1
ATOM 5693 C C . ARG A 1 724 ? -37.312 -11.713 -2.586 1.00 43.97 724 ARG A C 1
ATOM 5695 O O . ARG A 1 724 ? -38.169 -12.139 -3.355 1.00 43.97 724 ARG A O 1
ATOM 5702 N N . TYR A 1 725 ? -37.548 -11.546 -1.284 1.00 45.69 725 TYR A N 1
ATOM 5703 C CA . TYR A 1 725 ? -38.812 -11.922 -0.634 1.00 45.69 725 TYR A CA 1
ATOM 5704 C C . TYR A 1 725 ? -40.022 -11.089 -1.102 1.00 45.69 725 TYR A C 1
ATOM 5706 O O . TYR A 1 725 ? -41.124 -11.629 -1.195 1.00 45.69 725 TYR A O 1
ATOM 5714 N N . LEU A 1 726 ? -39.809 -9.834 -1.528 1.00 40.31 726 LEU A N 1
ATOM 5715 C CA . LEU A 1 726 ? -40.864 -8.961 -2.072 1.00 40.31 726 LEU A CA 1
ATOM 5716 C C . LEU A 1 726 ? -41.485 -9.497 -3.373 1.00 40.31 726 LEU A C 1
ATOM 5718 O O . LEU A 1 726 ? -42.651 -9.232 -3.648 1.00 40.31 726 LEU A O 1
ATOM 5722 N N . LYS A 1 727 ? -40.735 -10.273 -4.168 1.00 39.53 727 LYS A N 1
ATOM 5723 C CA . LYS A 1 727 ? -41.214 -10.827 -5.447 1.00 39.53 727 LYS A CA 1
ATOM 5724 C C . LYS A 1 727 ? -42.075 -12.092 -5.273 1.00 39.53 727 LYS A C 1
ATOM 5726 O O . LYS A 1 727 ? -42.735 -12.509 -6.219 1.00 39.53 727 LYS A O 1
ATOM 5731 N N . PHE A 1 728 ? -42.082 -12.694 -4.080 1.00 40.94 728 PHE A N 1
ATOM 5732 C CA . PHE A 1 728 ? -42.806 -13.937 -3.771 1.00 40.94 728 PHE A CA 1
ATOM 5733 C C . PHE A 1 728 ? -43.860 -13.770 -2.664 1.00 40.94 728 PHE A C 1
ATOM 5735 O O . PHE A 1 728 ? -44.305 -14.766 -2.100 1.00 40.94 728 PHE A O 1
ATOM 5742 N N . ASP A 1 729 ? -44.251 -12.529 -2.353 1.00 43.69 729 ASP A N 1
ATOM 5743 C CA . ASP A 1 729 ? -45.246 -12.200 -1.317 1.00 43.69 729 ASP A CA 1
ATOM 5744 C C . ASP A 1 729 ? -44.870 -12.738 0.083 1.00 43.69 729 ASP A C 1
ATOM 5746 O O . ASP A 1 729 ? -45.712 -13.086 0.911 1.00 43.69 729 ASP A O 1
ATOM 5750 N N . MET A 1 730 ? -43.562 -12.833 0.348 1.00 40.94 730 MET A N 1
ATOM 5751 C CA . MET A 1 730 ? -43.002 -13.264 1.627 1.00 40.94 730 MET A CA 1
ATOM 5752 C C . MET A 1 730 ? -42.433 -12.057 2.390 1.00 40.94 730 MET A C 1
ATOM 5754 O O . MET A 1 730 ? -41.899 -11.133 1.771 1.00 40.94 730 MET A O 1
ATOM 5758 N N . PRO A 1 731 ? -42.489 -12.042 3.733 1.00 47.06 731 PRO A N 1
ATOM 5759 C CA . PRO A 1 731 ? -41.890 -10.964 4.513 1.00 47.06 731 PRO A CA 1
ATOM 5760 C C . PRO A 1 731 ? -40.362 -10.946 4.331 1.00 47.06 731 PRO A C 1
ATOM 5762 O O . PRO A 1 731 ? -39.708 -11.985 4.435 1.00 47.06 731 PRO A O 1
ATOM 5765 N N . VAL A 1 732 ? -39.794 -9.762 4.065 1.00 49.97 732 VAL A N 1
ATOM 5766 C CA . VAL A 1 732 ? -38.337 -9.538 4.017 1.00 49.97 732 VAL A CA 1
ATOM 5767 C C . VAL A 1 732 ? -37.723 -10.018 5.330 1.00 49.97 732 VAL A C 1
ATOM 5769 O O . VAL A 1 732 ? -38.110 -9.544 6.397 1.00 49.97 732 VAL A O 1
ATOM 5772 N N . ARG A 1 733 ? -36.765 -10.949 5.264 1.00 61.25 733 ARG A N 1
ATOM 5773 C CA . ARG A 1 733 ? -36.062 -11.453 6.451 1.00 61.25 733 ARG A CA 1
ATOM 5774 C C . ARG A 1 733 ? -34.565 -11.214 6.307 1.00 61.25 733 ARG A C 1
ATOM 5776 O O . ARG A 1 733 ? -33.936 -11.777 5.413 1.00 61.25 733 ARG A O 1
ATOM 5783 N N . ALA A 1 734 ? -34.022 -10.367 7.177 1.00 71.19 734 ALA A N 1
ATOM 5784 C CA . ALA A 1 734 ? -32.589 -10.120 7.274 1.00 71.19 734 ALA A CA 1
ATOM 5785 C C . ALA A 1 734 ? -31.869 -11.353 7.843 1.00 71.19 734 ALA A C 1
ATOM 5787 O O . ALA A 1 734 ? -32.394 -12.029 8.735 1.00 71.19 734 ALA A O 1
ATOM 5788 N N . SER A 1 735 ? -30.674 -11.657 7.338 1.00 79.19 735 SER A N 1
ATOM 5789 C CA . SER A 1 735 ? -29.925 -12.854 7.727 1.00 79.19 735 SER A CA 1
ATOM 5790 C C . SER A 1 735 ? -29.533 -12.842 9.197 1.00 79.19 735 SER A C 1
ATOM 5792 O O . SER A 1 735 ? -29.579 -13.901 9.808 1.00 79.19 735 SER A O 1
ATOM 5794 N N . HIS A 1 736 ? -29.245 -11.685 9.807 1.00 86.44 736 HIS A N 1
ATOM 5795 C CA . HIS A 1 736 ? -28.997 -11.619 11.254 1.00 86.44 736 HIS A CA 1
ATOM 5796 C C . HIS A 1 736 ? -30.209 -12.116 12.062 1.00 86.44 736 HIS A C 1
ATOM 5798 O O . HIS A 1 736 ? -30.025 -12.912 12.973 1.00 86.44 736 HIS A O 1
ATOM 5804 N N . LEU A 1 737 ? -31.446 -11.751 11.687 1.00 82.56 737 LEU A N 1
ATOM 5805 C CA . LEU A 1 737 ? -32.662 -12.256 12.348 1.00 82.56 737 LEU A CA 1
ATOM 5806 C C . LEU A 1 737 ? -32.803 -13.762 12.143 1.00 82.56 737 LEU A C 1
ATOM 5808 O O . LEU A 1 737 ? -33.062 -14.512 13.076 1.00 82.56 737 LEU A O 1
ATOM 5812 N N . ALA A 1 738 ? -32.584 -14.210 10.909 1.00 79.75 738 ALA A N 1
ATOM 5813 C CA . ALA A 1 738 ? -32.691 -15.610 10.540 1.00 79.75 738 ALA A CA 1
ATOM 5814 C C . ALA A 1 738 ? -31.662 -16.482 11.297 1.00 79.75 738 ALA A C 1
ATOM 5816 O O . ALA A 1 738 ? -31.992 -17.569 11.770 1.00 79.75 738 ALA A O 1
ATOM 5817 N N . LEU A 1 739 ? -30.429 -15.994 11.445 1.00 86.62 739 LEU A N 1
ATOM 5818 C CA . LEU A 1 739 ? -29.362 -16.638 12.209 1.00 86.62 739 LEU A CA 1
ATOM 5819 C C . LEU A 1 739 ? -29.658 -16.625 13.712 1.00 86.62 739 LEU A C 1
ATOM 5821 O O . LEU A 1 739 ? -29.469 -17.655 14.355 1.00 86.62 739 LEU A O 1
ATOM 5825 N N . CYS A 1 740 ? -30.182 -15.517 14.250 1.00 88.88 740 CYS A N 1
ATOM 5826 C CA . CYS A 1 740 ? -30.657 -15.445 15.632 1.00 88.88 740 CYS A CA 1
ATOM 5827 C C . CYS A 1 740 ? -31.762 -16.465 15.910 1.00 88.88 740 CYS A C 1
ATOM 5829 O O . CYS A 1 740 ? -31.755 -17.094 16.963 1.00 88.88 740 CYS A O 1
ATOM 5831 N N . ASP A 1 741 ? -32.698 -16.659 14.979 1.00 82.50 741 ASP A N 1
ATOM 5832 C CA . ASP A 1 741 ? -33.775 -17.639 15.126 1.00 82.50 741 ASP A CA 1
ATOM 5833 C C . ASP A 1 741 ? -33.251 -19.078 15.061 1.00 82.50 741 ASP A C 1
ATOM 5835 O O . ASP A 1 741 ? -33.660 -19.913 15.868 1.00 82.50 741 ASP A O 1
ATOM 5839 N N . TRP A 1 742 ? -32.328 -19.350 14.134 1.00 87.00 742 TRP A N 1
ATOM 5840 C CA . TRP A 1 742 ? -31.744 -20.673 13.905 1.00 87.00 742 TRP A CA 1
ATOM 5841 C C . TRP A 1 742 ? -30.833 -21.144 15.045 1.00 87.00 742 TRP A C 1
ATOM 5843 O O . TRP A 1 742 ? -30.863 -22.323 15.398 1.00 87.00 742 TRP A O 1
ATOM 5853 N N . ALA A 1 743 ? -30.006 -20.251 15.589 1.00 92.00 743 ALA A N 1
ATOM 5854 C CA . ALA A 1 743 ? -28.985 -20.604 16.566 1.00 92.00 743 ALA A CA 1
ATOM 5855 C C . ALA A 1 743 ? -29.578 -20.825 17.962 1.00 92.00 743 ALA A C 1
ATOM 5857 O O . ALA A 1 743 ? -30.414 -20.047 18.419 1.00 92.00 743 ALA A O 1
ATOM 5858 N N . ASP A 1 744 ? -29.104 -21.855 18.656 1.00 93.12 744 ASP A N 1
ATOM 5859 C CA . ASP A 1 744 ? -29.374 -22.101 20.075 1.00 93.12 744 ASP A CA 1
ATOM 5860 C C . ASP A 1 744 ? -28.344 -21.378 20.962 1.00 93.12 744 ASP A C 1
ATOM 5862 O O . ASP A 1 744 ? -28.676 -20.929 22.052 1.00 93.12 744 ASP A O 1
ATOM 5866 N N . CYS A 1 745 ? -27.108 -21.222 20.473 1.00 95.19 745 CYS A N 1
ATOM 5867 C CA . CYS A 1 745 ? -26.004 -20.528 21.139 1.00 95.19 745 CYS A CA 1
ATOM 5868 C C . CYS A 1 745 ? -25.178 -19.731 20.117 1.00 95.19 745 CYS A C 1
ATOM 5870 O O . CYS A 1 745 ? -25.007 -20.179 18.977 1.00 95.19 745 CYS A O 1
ATOM 5872 N N . VAL A 1 746 ? -24.637 -18.579 20.523 1.00 97.50 746 VAL A N 1
ATOM 5873 C CA . VAL A 1 746 ? -23.631 -17.834 19.749 1.00 97.50 746 VAL A CA 1
ATOM 5874 C C . VAL A 1 746 ? -22.296 -17.805 20.490 1.00 97.50 746 VAL A C 1
ATOM 5876 O O . VAL A 1 746 ? -22.232 -17.469 21.671 1.00 97.50 746 VAL A O 1
ATOM 5879 N N . ILE A 1 747 ? -21.217 -18.137 19.782 1.00 98.19 747 ILE A N 1
ATOM 5880 C CA . ILE A 1 747 ? -19.844 -18.126 20.297 1.00 98.19 747 ILE A CA 1
ATOM 5881 C C . ILE A 1 747 ? -19.032 -17.128 19.481 1.00 98.19 747 ILE A C 1
ATOM 5883 O O . ILE A 1 747 ? -19.033 -17.212 18.259 1.00 98.19 747 ILE A O 1
ATOM 5887 N N . VAL A 1 748 ? -18.279 -16.227 20.115 1.00 97.88 748 VAL A N 1
ATOM 5888 C CA . VAL A 1 748 ? -17.292 -15.380 19.423 1.00 97.88 748 VAL A CA 1
ATOM 5889 C C . VAL A 1 748 ? -15.890 -15.704 19.923 1.00 97.88 748 VAL A C 1
ATOM 5891 O O . VAL A 1 748 ? -15.491 -15.276 21.008 1.00 97.88 748 VAL A O 1
ATOM 5894 N N . ALA A 1 749 ? -15.127 -16.448 19.124 1.00 96.81 749 ALA A N 1
ATOM 5895 C CA . ALA A 1 749 ? -13.857 -17.025 19.553 1.00 96.81 749 ALA A CA 1
ATOM 5896 C C . ALA A 1 749 ? -12.806 -17.004 18.429 1.00 96.81 749 ALA A C 1
ATOM 5898 O O . ALA A 1 749 ? -12.700 -17.976 17.693 1.00 96.81 749 ALA A O 1
ATOM 5899 N N . PRO A 1 750 ? -11.993 -15.941 18.285 1.00 97.00 750 PRO A N 1
ATOM 5900 C CA . PRO A 1 750 ? -11.786 -14.865 19.256 1.00 97.00 750 PRO A CA 1
ATOM 5901 C C . PRO A 1 750 ? -12.760 -13.692 19.109 1.00 97.00 750 PRO A C 1
ATOM 5903 O O . PRO A 1 750 ? -13.138 -13.339 17.992 1.00 97.00 750 PRO A O 1
ATOM 5906 N N . ILE A 1 751 ? -13.026 -12.986 20.217 1.00 97.56 751 ILE A N 1
ATOM 5907 C CA . ILE A 1 751 ? -13.546 -11.610 20.194 1.00 97.56 751 ILE A CA 1
ATOM 5908 C C . ILE A 1 751 ? -12.443 -10.583 20.494 1.00 97.56 751 ILE A C 1
ATOM 5910 O O . ILE A 1 751 ? -11.590 -10.767 21.364 1.00 97.56 751 ILE A O 1
ATOM 5914 N N . THR A 1 752 ? -12.450 -9.470 19.758 1.00 96.69 752 THR A N 1
ATOM 5915 C CA . THR A 1 752 ? -11.504 -8.354 19.946 1.00 96.69 752 THR A CA 1
ATOM 5916 C C . THR A 1 752 ? -12.090 -7.264 20.847 1.00 96.69 752 THR A C 1
ATOM 5918 O O . THR A 1 752 ? -13.308 -7.106 20.914 1.00 96.69 752 THR A O 1
ATOM 5921 N N . CYS A 1 753 ? -11.241 -6.428 21.465 1.00 96.31 753 CYS A N 1
ATOM 5922 C CA . CYS A 1 753 ? -11.697 -5.250 22.225 1.00 96.31 753 CYS A CA 1
ATOM 5923 C C . CYS A 1 753 ? -12.584 -4.302 21.400 1.00 96.31 753 CYS A C 1
ATOM 5925 O O . CYS A 1 753 ? -13.484 -3.680 21.953 1.00 96.31 753 CYS A O 1
ATOM 5927 N N . ASN A 1 754 ? -12.360 -4.217 20.083 1.00 95.56 754 ASN A N 1
ATOM 5928 C CA . ASN A 1 754 ? -13.166 -3.396 19.180 1.00 95.56 754 ASN A CA 1
ATOM 5929 C C . ASN A 1 754 ? -14.607 -3.914 19.075 1.00 95.56 754 ASN A C 1
ATOM 5931 O O . ASN A 1 754 ? -15.550 -3.166 19.311 1.00 95.56 754 ASN A O 1
ATOM 5935 N N . THR A 1 755 ? -14.784 -5.204 18.775 1.00 96.69 755 THR A N 1
ATOM 5936 C CA . THR A 1 755 ? -16.119 -5.810 18.686 1.00 96.69 755 THR A CA 1
ATOM 5937 C C . THR A 1 755 ? -16.815 -5.835 20.043 1.00 96.69 755 THR A C 1
ATOM 5939 O O . THR A 1 755 ? -17.994 -5.509 20.098 1.00 96.69 755 THR A O 1
ATOM 5942 N N . MET A 1 756 ? -16.098 -6.108 21.144 1.00 97.06 756 MET A N 1
ATOM 5943 C CA . MET A 1 756 ? -16.667 -5.973 22.495 1.00 97.06 756 MET A CA 1
ATOM 5944 C C . MET A 1 756 ? -17.192 -4.556 22.740 1.00 97.06 756 MET A C 1
ATOM 5946 O O . MET A 1 756 ? -18.306 -4.392 23.221 1.00 97.06 756 MET A O 1
ATOM 5950 N N . GLY A 1 757 ? -16.429 -3.527 22.355 1.00 97.06 757 GLY A N 1
ATOM 5951 C CA . GLY A 1 757 ? -16.872 -2.138 22.463 1.00 97.06 757 GLY A CA 1
ATOM 5952 C C . GLY A 1 757 ? -18.102 -1.821 21.613 1.00 97.06 757 GLY A C 1
ATOM 5953 O O . GLY A 1 757 ? -18.976 -1.092 22.073 1.00 97.06 757 GLY A O 1
ATOM 5954 N N . LYS A 1 758 ? -18.216 -2.391 20.411 1.00 96.94 758 LYS A N 1
ATOM 5955 C CA . LYS A 1 758 ? -19.403 -2.225 19.561 1.00 96.94 758 LYS A CA 1
ATOM 5956 C C . LYS A 1 758 ? -20.637 -2.882 20.174 1.00 96.94 758 LYS A C 1
ATOM 5958 O O . LYS A 1 758 ? -21.646 -2.208 20.363 1.00 96.94 758 LYS A O 1
ATOM 5963 N N . VAL A 1 759 ? -20.525 -4.154 20.556 1.00 96.12 759 VAL A N 1
ATOM 5964 C CA . VAL A 1 759 ? -21.630 -4.933 21.133 1.00 96.12 759 VAL A CA 1
ATOM 5965 C C . VAL A 1 759 ? -22.099 -4.321 22.456 1.00 96.12 759 VAL A C 1
ATOM 5967 O O . VAL A 1 759 ? -23.288 -4.075 22.625 1.00 96.12 759 VAL A O 1
ATOM 5970 N N . ALA A 1 760 ? -21.171 -3.955 23.349 1.00 95.56 760 ALA A N 1
ATOM 5971 C CA . ALA A 1 760 ? -21.488 -3.350 24.647 1.00 95.56 760 ALA A CA 1
ATOM 5972 C C . ALA A 1 760 ? -22.217 -1.997 24.547 1.00 95.56 760 ALA A C 1
ATOM 5974 O O . ALA A 1 760 ? -22.802 -1.534 25.526 1.00 95.56 760 ALA A O 1
ATOM 5975 N N . ASN A 1 761 ? -22.145 -1.331 23.391 1.00 95.69 761 ASN A N 1
ATOM 5976 C CA . ASN A 1 761 ? -22.764 -0.027 23.157 1.00 95.69 761 ASN A CA 1
ATOM 5977 C C . ASN A 1 761 ? -23.824 -0.069 22.037 1.00 95.69 761 ASN A C 1
ATOM 5979 O O . ASN A 1 761 ? -24.226 0.986 21.554 1.00 95.69 761 ASN A O 1
ATOM 5983 N N . GLY A 1 762 ? -24.286 -1.262 21.635 1.00 92.12 762 GLY A N 1
ATOM 5984 C CA . GLY A 1 762 ? -25.392 -1.432 20.684 1.00 92.12 762 GLY A CA 1
ATOM 5985 C C . GLY A 1 762 ? -25.089 -0.995 19.247 1.00 92.12 762 GLY A C 1
ATOM 5986 O O . GLY A 1 762 ? -26.002 -0.613 18.520 1.00 92.12 762 GLY A O 1
ATOM 5987 N N . ILE A 1 763 ? -23.821 -1.013 18.830 1.00 96.50 763 ILE A N 1
ATOM 5988 C CA . ILE A 1 763 ? -23.417 -0.678 17.459 1.00 96.50 763 ILE A CA 1
ATOM 5989 C C . ILE A 1 763 ? -23.518 -1.938 16.593 1.00 96.50 763 ILE A C 1
ATOM 5991 O O . ILE A 1 763 ? -22.733 -2.865 16.784 1.00 96.50 763 ILE A O 1
ATOM 5995 N N . ALA A 1 764 ? -24.445 -1.936 15.633 1.00 92.75 764 ALA A N 1
ATOM 5996 C CA . ALA A 1 764 ? -24.645 -2.981 14.626 1.00 92.75 764 ALA A CA 1
ATOM 5997 C C . ALA A 1 764 ? -24.260 -2.457 13.233 1.00 92.75 764 ALA A C 1
ATOM 5999 O O . ALA A 1 764 ? -25.100 -1.931 12.510 1.00 92.75 764 ALA A O 1
ATOM 6000 N N . ASP A 1 765 ? -22.973 -2.532 12.890 1.00 89.56 765 ASP A N 1
ATOM 6001 C CA . ASP A 1 765 ? -22.415 -1.989 11.638 1.00 89.56 765 ASP A CA 1
ATOM 6002 C C . ASP A 1 765 ? -21.840 -3.066 10.698 1.00 89.56 765 ASP A C 1
ATOM 6004 O O . ASP A 1 765 ? -21.140 -2.751 9.740 1.00 89.56 765 ASP A O 1
ATOM 6008 N N . ASN A 1 766 ? -22.090 -4.338 11.010 1.00 90.81 766 ASN A N 1
ATOM 6009 C CA . ASN A 1 766 ? -21.743 -5.532 10.231 1.00 90.81 766 ASN A CA 1
ATOM 6010 C C . ASN A 1 766 ? -22.596 -6.713 10.718 1.00 90.81 766 ASN A C 1
ATOM 6012 O O . ASN A 1 766 ? -23.090 -6.672 11.852 1.00 90.81 766 ASN A O 1
ATOM 6016 N N . LEU A 1 767 ? -22.690 -7.790 9.930 1.00 89.88 767 LEU A N 1
ATOM 6017 C CA . LEU A 1 767 ? -23.571 -8.933 10.194 1.00 89.88 767 LEU A CA 1
ATOM 6018 C C . LEU A 1 767 ? -23.337 -9.531 11.588 1.00 89.88 767 LEU A C 1
ATOM 6020 O O . LEU A 1 767 ? -24.295 -9.808 12.311 1.00 89.88 767 LEU A O 1
ATOM 6024 N N . LEU A 1 768 ? -22.069 -9.693 11.985 1.00 94.69 768 LEU A N 1
ATOM 6025 C CA . LEU A 1 768 ? -21.701 -10.218 13.304 1.00 94.69 768 LEU A CA 1
ATOM 6026 C C . LEU A 1 768 ? -22.273 -9.338 14.419 1.00 94.69 768 LEU A C 1
ATOM 6028 O O . LEU A 1 768 ? -22.873 -9.851 15.355 1.00 94.69 768 LEU A O 1
ATOM 6032 N N . THR A 1 769 ? -22.103 -8.018 14.338 1.00 95.06 769 THR A N 1
ATOM 6033 C CA . THR A 1 769 ? -22.621 -7.089 15.356 1.00 95.06 769 THR A CA 1
ATOM 6034 C C . THR A 1 769 ? -24.141 -6.904 15.302 1.00 95.06 769 THR A C 1
ATOM 6036 O O . THR A 1 769 ? -24.753 -6.724 16.354 1.00 95.06 769 THR A O 1
ATOM 6039 N N . SER A 1 770 ? -24.769 -7.034 14.128 1.00 93.50 770 SER A N 1
ATOM 6040 C CA . SER A 1 770 ? -26.230 -7.032 13.966 1.00 93.50 770 SER A CA 1
ATOM 6041 C C . SER A 1 770 ? -26.901 -8.206 14.678 1.00 93.50 770 SER A C 1
ATOM 6043 O O . SER A 1 770 ? -27.958 -8.026 15.285 1.00 93.50 770 SER A O 1
ATOM 6045 N N . VAL A 1 771 ? -26.267 -9.388 14.681 1.00 94.50 771 VAL A N 1
ATOM 6046 C CA . VAL A 1 771 ? -26.738 -10.549 15.460 1.00 94.50 771 VAL A CA 1
ATOM 6047 C C . VAL A 1 771 ? -26.912 -10.170 16.927 1.00 94.50 771 VAL A C 1
ATOM 6049 O O . VAL A 1 771 ? -27.949 -10.461 17.506 1.00 94.50 771 VAL A O 1
ATOM 6052 N N . PHE A 1 772 ? -25.957 -9.451 17.518 1.00 95.31 772 PHE A N 1
ATOM 6053 C CA . PHE A 1 772 ? -25.988 -9.112 18.942 1.00 95.31 772 PHE A CA 1
ATOM 6054 C C . PHE A 1 772 ? -27.056 -8.097 19.343 1.00 95.31 772 PHE A C 1
ATOM 6056 O O . PHE A 1 772 ? -27.485 -8.113 20.493 1.00 95.31 772 PHE A O 1
ATOM 6063 N N . VAL A 1 773 ? -27.488 -7.218 18.439 1.00 92.44 773 VAL A N 1
ATOM 6064 C CA . VAL A 1 773 ? -28.610 -6.306 18.721 1.00 92.44 773 VAL A CA 1
ATOM 6065 C C . VAL A 1 773 ? -29.948 -7.044 18.629 1.00 92.44 773 VAL A C 1
ATOM 6067 O O . VAL A 1 773 ? -30.876 -6.726 19.365 1.00 92.44 773 VAL A O 1
ATOM 6070 N N . ALA A 1 774 ? -30.037 -8.059 17.765 1.00 91.06 774 ALA A N 1
ATOM 6071 C CA . ALA A 1 774 ? -31.216 -8.911 17.620 1.00 91.06 774 ALA A CA 1
ATOM 6072 C C . ALA A 1 774 ? -31.239 -10.123 18.575 1.00 91.06 774 ALA A C 1
ATOM 6074 O O . ALA A 1 774 ? -32.234 -10.849 18.622 1.00 91.06 774 ALA A O 1
ATOM 6075 N N . TRP A 1 775 ? -30.146 -10.393 19.291 1.00 94.38 775 TRP A N 1
ATOM 6076 C CA . TRP A 1 775 ? -30.006 -11.591 20.110 1.00 94.38 775 TRP A CA 1
ATOM 6077 C C . TRP A 1 775 ? -30.854 -11.515 21.383 1.00 94.38 775 TRP A C 1
ATOM 6079 O O . TRP A 1 775 ? -30.884 -10.502 22.080 1.00 94.38 775 TRP A O 1
ATOM 6089 N N . GLN A 1 776 ? -31.508 -12.623 21.726 1.00 90.25 776 GLN A N 1
ATOM 6090 C CA . GLN A 1 776 ? -32.323 -12.753 22.935 1.00 90.25 776 GLN A CA 1
ATOM 6091 C C . GLN A 1 776 ? -31.448 -13.242 24.097 1.00 90.25 776 GLN A C 1
ATOM 6093 O O . GLN A 1 776 ? -31.477 -14.426 24.432 1.00 90.25 776 GLN A O 1
ATOM 6098 N N . TYR A 1 777 ? -30.649 -12.350 24.695 1.00 88.19 777 TYR A N 1
ATOM 6099 C CA . TYR A 1 777 ? -29.641 -12.714 25.707 1.00 88.19 777 TYR A CA 1
ATOM 6100 C C . TYR A 1 777 ? -30.194 -13.510 26.900 1.00 88.19 777 TYR A C 1
ATOM 6102 O O . TYR A 1 777 ? -29.529 -14.427 27.384 1.00 88.19 777 TYR A O 1
ATOM 6110 N N . GLN A 1 778 ? -31.425 -13.217 27.338 1.00 86.00 778 GLN A N 1
ATOM 6111 C CA . GLN A 1 778 ? -32.027 -13.941 28.462 1.00 86.00 778 GLN A CA 1
ATOM 6112 C C . GLN A 1 778 ? -32.506 -15.339 28.093 1.00 86.00 778 GLN A C 1
ATOM 6114 O O . GLN A 1 778 ? -32.530 -16.225 28.940 1.00 86.00 778 GLN A O 1
ATOM 6119 N N . LYS A 1 779 ? -32.801 -15.578 26.815 1.00 85.88 779 LYS A N 1
ATOM 6120 C CA . LYS A 1 779 ? -33.293 -16.869 26.333 1.00 85.88 779 LYS A CA 1
ATOM 6121 C C . LYS A 1 779 ? -32.190 -17.778 25.805 1.00 85.88 779 LYS A C 1
ATOM 6123 O O . LYS A 1 779 ? -32.290 -18.993 25.936 1.00 85.88 779 LYS A O 1
ATOM 6128 N N . LYS A 1 780 ? -31.164 -17.210 25.167 1.00 91.75 780 LYS A N 1
ATOM 6129 C CA . LYS A 1 780 ? -30.136 -17.967 24.440 1.00 91.75 780 LYS A CA 1
ATOM 6130 C C . LYS A 1 780 ? -28.723 -17.564 24.887 1.00 91.75 780 LYS A C 1
ATOM 6132 O O . LYS A 1 780 ? -28.436 -16.366 24.931 1.00 91.75 780 LYS A O 1
ATOM 6137 N N . PRO A 1 781 ? -27.829 -18.519 25.200 1.00 92.50 781 PRO A N 1
ATOM 6138 C CA . PRO A 1 781 ? -26.484 -18.232 25.696 1.00 92.50 781 PRO A CA 1
ATOM 6139 C C . PRO A 1 781 ? -25.584 -17.533 24.671 1.00 92.50 781 PRO A C 1
ATOM 6141 O O . PRO A 1 781 ? -25.657 -17.787 23.464 1.00 92.50 781 PRO A O 1
ATOM 6144 N N . VAL A 1 782 ? -24.698 -16.682 25.194 1.00 95.69 782 VAL A N 1
ATOM 6145 C CA . VAL A 1 782 ? -23.660 -15.964 24.450 1.00 95.69 782 VAL A CA 1
ATOM 6146 C C . VAL A 1 782 ? -22.314 -16.251 25.095 1.00 95.69 782 VAL A C 1
ATOM 6148 O O . VAL A 1 782 ? -22.095 -15.865 26.238 1.00 95.69 782 VAL A O 1
ATOM 6151 N N . ILE A 1 783 ? -21.394 -16.842 24.338 1.00 97.56 783 ILE A N 1
ATOM 6152 C CA . ILE A 1 783 ? -20.038 -17.141 24.799 1.00 97.56 783 ILE A CA 1
ATOM 6153 C C . ILE A 1 783 ? -19.053 -16.220 24.081 1.00 97.56 783 ILE A C 1
ATOM 6155 O O . ILE A 1 783 ? -18.921 -16.255 22.857 1.00 97.56 783 ILE A O 1
ATOM 6159 N N . LEU A 1 784 ? -18.321 -15.403 24.831 1.00 98.00 784 LEU A N 1
ATOM 6160 C CA . LEU A 1 784 ? -17.269 -14.542 24.299 1.00 98.00 784 LEU A CA 1
ATOM 6161 C C . LEU A 1 784 ? -15.899 -15.025 24.768 1.00 98.00 784 LEU A C 1
ATOM 6163 O O . LEU A 1 784 ? -15.666 -15.184 25.963 1.00 98.00 784 LEU A O 1
ATOM 6167 N N . CYS A 1 785 ? -14.958 -15.201 23.838 1.00 97.88 785 CYS A N 1
ATOM 6168 C CA . CYS A 1 785 ? -13.585 -15.607 24.146 1.00 97.88 785 CYS A CA 1
ATOM 6169 C C . CYS A 1 785 ? -12.602 -14.485 23.772 1.00 97.88 785 CYS A C 1
ATOM 6171 O O . CYS A 1 785 ? -12.157 -14.413 22.617 1.00 97.88 785 CYS A O 1
ATOM 6173 N N . PRO A 1 786 ? -12.267 -13.568 24.701 1.00 97.12 786 PRO A N 1
ATOM 6174 C CA . PRO A 1 786 ? -11.434 -12.412 24.391 1.00 97.12 786 PRO A CA 1
ATOM 6175 C C . PRO A 1 786 ? -10.014 -12.805 23.986 1.00 97.12 786 PRO A C 1
ATOM 6177 O O . PRO A 1 786 ? -9.400 -13.690 24.582 1.00 97.12 786 PRO A O 1
ATOM 6180 N N . ALA A 1 787 ? -9.462 -12.101 22.998 1.00 95.62 787 ALA A N 1
ATOM 6181 C CA . ALA A 1 787 ? -8.070 -12.255 22.585 1.00 95.62 787 ALA A CA 1
ATOM 6182 C C . ALA A 1 787 ? -7.441 -10.895 22.259 1.00 95.62 787 ALA A C 1
ATOM 6184 O O . ALA A 1 787 ? -7.730 -10.296 21.219 1.00 95.62 787 ALA A O 1
ATOM 6185 N N . CYS A 1 788 ? -6.563 -10.401 23.132 1.00 93.75 788 CYS A N 1
ATOM 6186 C CA . CYS A 1 788 ? -5.940 -9.085 22.994 1.00 93.75 788 CYS A CA 1
ATOM 6187 C C . CYS A 1 788 ? -4.627 -8.963 23.782 1.00 93.75 788 CYS A C 1
ATOM 6189 O O . CYS A 1 788 ? -4.237 -9.841 24.543 1.00 93.75 788 CYS A O 1
ATOM 6191 N N . ASN A 1 789 ? -3.914 -7.847 23.617 1.00 93.44 789 ASN A N 1
ATOM 6192 C CA . ASN A 1 789 ? -2.759 -7.548 24.463 1.00 93.44 789 ASN A CA 1
ATOM 6193 C C . ASN A 1 789 ? -3.189 -7.226 25.910 1.00 93.44 789 ASN A C 1
ATOM 6195 O O . ASN A 1 789 ? -4.251 -6.638 26.108 1.00 93.44 789 ASN A O 1
ATOM 6199 N N . THR A 1 790 ? -2.343 -7.508 26.909 1.00 93.12 790 THR A N 1
ATOM 6200 C CA . THR A 1 790 ? -2.617 -7.202 28.329 1.00 93.12 790 THR A CA 1
ATOM 6201 C C . THR A 1 790 ? -2.961 -5.741 28.581 1.00 93.12 790 THR A C 1
ATOM 6203 O O . THR A 1 790 ? -3.881 -5.454 29.339 1.00 93.12 790 THR A O 1
ATOM 6206 N N . ASN A 1 791 ? -2.293 -4.803 27.905 1.00 93.19 791 ASN A N 1
ATOM 6207 C CA . ASN A 1 791 ? -2.603 -3.379 28.057 1.00 93.19 791 ASN A CA 1
ATOM 6208 C C . ASN A 1 791 ? -3.990 -3.025 27.500 1.00 93.19 791 ASN A C 1
ATOM 6210 O O . ASN A 1 791 ? -4.625 -2.094 27.984 1.00 93.19 791 ASN A O 1
ATOM 6214 N N . MET A 1 792 ? -4.456 -3.750 26.478 1.00 94.62 792 MET A N 1
ATOM 6215 C CA . MET A 1 792 ? -5.799 -3.567 25.923 1.00 94.62 792 MET A CA 1
ATOM 6216 C C . MET A 1 792 ? -6.856 -4.191 26.830 1.00 94.62 792 MET A C 1
ATOM 6218 O O . MET A 1 792 ? -7.905 -3.584 27.024 1.00 94.62 792 MET A O 1
ATOM 6222 N N . TRP A 1 793 ? -6.568 -5.367 27.399 1.00 95.25 793 TRP A N 1
ATOM 6223 C CA . TRP A 1 793 ? -7.454 -6.033 28.350 1.00 95.25 793 TRP A CA 1
ATOM 6224 C C . TRP A 1 793 ? -7.656 -5.177 29.600 1.00 95.25 793 TRP A C 1
ATOM 6226 O O . TRP A 1 793 ? -8.785 -4.843 29.937 1.00 95.25 793 TRP A O 1
ATOM 6236 N N . ASN A 1 794 ? -6.561 -4.725 30.214 1.00 94.00 794 ASN A N 1
ATOM 6237 C CA . ASN A 1 794 ? -6.580 -3.925 31.440 1.00 94.00 794 ASN A CA 1
ATOM 6238 C C . ASN A 1 794 ? -7.024 -2.469 31.220 1.00 94.00 794 ASN A C 1
ATOM 6240 O O . ASN A 1 794 ? -7.037 -1.682 32.165 1.00 94.00 794 ASN A O 1
ATOM 6244 N N . ASN A 1 795 ? -7.337 -2.068 29.984 1.00 96.88 795 ASN A N 1
ATOM 6245 C CA . ASN A 1 795 ? -7.836 -0.725 29.732 1.00 96.88 795 ASN A CA 1
ATOM 6246 C C . ASN A 1 795 ? -9.207 -0.551 30.395 1.00 96.88 795 ASN A C 1
ATOM 6248 O O . ASN A 1 795 ? -10.091 -1.389 30.219 1.00 96.88 795 ASN A O 1
ATOM 6252 N N . ILE A 1 796 ? -9.396 0.567 31.096 1.00 96.12 796 ILE A N 1
ATOM 6253 C CA . ILE A 1 796 ? -10.652 0.895 31.774 1.00 96.12 796 ILE A CA 1
ATOM 6254 C C . ILE A 1 796 ? -11.862 0.846 30.832 1.00 96.12 796 ILE A C 1
ATOM 6256 O O . ILE A 1 796 ? -12.924 0.393 31.233 1.00 96.12 796 ILE A O 1
ATOM 6260 N N . THR A 1 797 ? -11.717 1.235 29.561 1.00 95.81 797 THR A N 1
ATOM 6261 C CA . THR A 1 797 ? -12.829 1.170 28.601 1.00 95.81 797 THR A CA 1
ATOM 6262 C C . THR A 1 797 ? -13.182 -0.266 28.230 1.00 95.81 797 THR A C 1
ATOM 6264 O O . THR A 1 797 ? -14.359 -0.580 28.084 1.00 95.81 797 THR A O 1
ATOM 6267 N N . THR A 1 798 ? -12.187 -1.148 28.118 1.00 95.62 798 THR A N 1
ATOM 6268 C CA . THR A 1 798 ? -12.405 -2.578 27.883 1.00 95.62 798 THR A CA 1
ATOM 6269 C C . THR A 1 798 ? -13.088 -3.217 29.085 1.00 95.62 798 THR A C 1
ATOM 6271 O O . THR A 1 798 ? -14.080 -3.906 28.886 1.00 95.62 798 THR A O 1
ATOM 6274 N N . GLN A 1 799 ? -12.616 -2.948 30.307 1.00 95.50 799 GLN A N 1
ATOM 6275 C CA . GLN A 1 799 ? -13.233 -3.478 31.529 1.00 95.50 799 GLN A CA 1
ATOM 6276 C C . GLN A 1 799 ? -14.680 -2.988 31.681 1.00 95.50 799 GLN A C 1
ATOM 6278 O O . GLN A 1 799 ? -15.579 -3.808 31.806 1.00 95.50 799 GLN A O 1
ATOM 6283 N N . ASN A 1 800 ? -14.944 -1.693 31.469 1.00 94.50 800 ASN A N 1
ATOM 6284 C CA . ASN A 1 800 ? -16.313 -1.165 31.471 1.00 94.50 800 ASN A CA 1
ATOM 6285 C C . ASN A 1 800 ? -17.219 -1.846 30.424 1.00 94.50 800 ASN A C 1
ATOM 6287 O O . ASN A 1 800 ? -18.415 -2.010 30.650 1.00 94.50 800 ASN A O 1
ATOM 6291 N N . ASN A 1 801 ? -16.683 -2.206 29.251 1.00 95.75 801 ASN A N 1
ATOM 6292 C CA . ASN A 1 801 ? -17.447 -2.948 28.244 1.00 95.75 801 ASN A CA 1
ATOM 6293 C C . ASN A 1 801 ? -17.695 -4.398 28.680 1.00 95.75 801 ASN A C 1
ATOM 6295 O O . ASN A 1 801 ? -18.775 -4.916 28.421 1.00 95.75 801 ASN A O 1
ATOM 6299 N N . VAL A 1 802 ? -16.725 -5.042 29.337 1.00 93.12 802 VAL A N 1
ATOM 6300 C CA . VAL A 1 802 ? -16.884 -6.388 29.908 1.00 93.12 802 VAL A CA 1
ATOM 6301 C C . VAL A 1 802 ? -17.996 -6.386 30.952 1.00 93.12 802 VAL A C 1
ATOM 6303 O O . VAL A 1 802 ? -18.896 -7.210 30.847 1.00 93.12 802 VAL A O 1
ATOM 6306 N N . ASP A 1 803 ? -17.998 -5.426 31.876 1.00 87.88 803 ASP A N 1
ATOM 6307 C CA . ASP A 1 803 ? -19.024 -5.320 32.922 1.00 87.88 803 ASP A CA 1
ATOM 6308 C C . ASP A 1 803 ? -20.424 -5.119 32.320 1.00 87.88 803 ASP A C 1
ATOM 6310 O O . ASP A 1 803 ? -21.376 -5.803 32.687 1.00 87.88 803 ASP A O 1
ATOM 6314 N N . LYS A 1 804 ? -20.551 -4.252 31.302 1.00 89.94 804 LYS A N 1
ATOM 6315 C CA . LYS A 1 804 ? -21.814 -4.078 30.561 1.00 89.94 804 LYS A CA 1
ATOM 6316 C C . LYS A 1 804 ? -22.285 -5.362 29.880 1.00 89.94 804 LYS A C 1
ATOM 6318 O O . LYS A 1 804 ? -23.480 -5.634 29.863 1.00 89.94 804 LYS A O 1
ATOM 6323 N N . LEU A 1 805 ? -21.370 -6.115 29.271 1.00 91.19 805 LEU A N 1
ATOM 6324 C CA . LEU A 1 805 ? -21.697 -7.357 28.569 1.00 91.19 805 LEU A CA 1
ATOM 6325 C C . LEU A 1 805 ? -22.084 -8.465 29.554 1.00 91.19 805 LEU A C 1
ATOM 6327 O O . LEU A 1 805 ? -23.053 -9.173 29.297 1.00 91.19 805 LEU A O 1
ATOM 6331 N N . LYS A 1 806 ? -21.404 -8.571 30.700 1.00 85.38 806 LYS A N 1
ATOM 6332 C CA . LYS A 1 806 ? -21.798 -9.477 31.789 1.00 85.38 806 LYS A CA 1
ATOM 6333 C C . LYS A 1 806 ? -23.216 -9.189 32.271 1.00 85.38 806 LYS A C 1
ATOM 6335 O O . LYS A 1 806 ? -24.036 -10.098 32.281 1.00 85.38 806 LYS A O 1
ATOM 6340 N N . ALA A 1 807 ? -23.546 -7.914 32.489 1.00 80.81 807 ALA A N 1
ATOM 6341 C CA . ALA A 1 807 ? -24.899 -7.497 32.860 1.00 80.81 807 ALA A CA 1
ATOM 6342 C C . ALA A 1 807 ? -25.967 -7.802 31.783 1.00 80.81 807 ALA A C 1
ATOM 6344 O O . ALA A 1 807 ? -27.155 -7.891 32.093 1.00 80.81 807 ALA A O 1
ATOM 6345 N N . LEU A 1 808 ? -25.581 -7.967 30.508 1.00 83.25 808 LEU A N 1
ATOM 6346 C CA . LEU A 1 808 ? -26.484 -8.459 29.456 1.00 83.25 808 LEU A CA 1
ATOM 6347 C C . LEU A 1 808 ? -26.679 -9.977 29.498 1.00 83.25 808 LEU A C 1
ATOM 6349 O O . LEU A 1 808 ? -27.605 -10.471 28.869 1.00 83.25 808 LEU A O 1
ATOM 6353 N N . GLY A 1 809 ? -25.848 -10.704 30.237 1.00 81.19 809 GLY A N 1
ATOM 6354 C CA . GLY A 1 809 ? -25.899 -12.151 30.373 1.00 81.19 809 GLY A CA 1
ATOM 6355 C C . GLY A 1 809 ? -24.928 -12.905 29.474 1.00 81.19 809 GLY A C 1
ATOM 6356 O O . GLY A 1 809 ? -25.230 -14.003 29.008 1.00 81.19 809 GLY A O 1
ATOM 6357 N N . VAL A 1 810 ? -23.784 -12.284 29.194 1.00 89.81 810 VAL A N 1
ATOM 6358 C CA . VAL A 1 810 ? -22.720 -12.852 28.372 1.00 89.81 810 VAL A CA 1
ATOM 6359 C C . VAL A 1 810 ? -21.696 -13.600 29.220 1.00 89.81 810 VAL A C 1
ATOM 6361 O O . VAL A 1 810 ? -21.131 -13.033 30.156 1.00 89.81 810 VAL A O 1
ATOM 6364 N N . ASP A 1 811 ? -21.366 -14.821 28.804 1.00 90.19 811 ASP A N 1
ATOM 6365 C CA . ASP A 1 811 ? -20.377 -15.670 29.457 1.00 90.19 811 ASP A CA 1
ATOM 6366 C C . ASP A 1 811 ? -18.992 -15.455 28.830 1.00 90.19 811 ASP A C 1
ATOM 6368 O O . ASP A 1 811 ? -18.762 -15.688 27.638 1.00 90.19 811 ASP A O 1
ATOM 6372 N N . PHE A 1 812 ? -18.043 -14.976 29.634 1.00 93.88 812 PHE A N 1
ATOM 6373 C CA . PHE A 1 812 ? -16.670 -14.728 29.197 1.00 93.88 812 PHE A CA 1
ATOM 6374 C C . PHE A 1 812 ? -15.762 -15.915 29.512 1.00 93.88 812 PHE A C 1
ATOM 6376 O O . PHE A 1 812 ? -15.526 -16.226 30.677 1.00 93.88 812 PHE A O 1
ATOM 6383 N N . ILE A 1 813 ? -15.170 -16.519 28.478 1.00 95.38 813 ILE A N 1
ATOM 6384 C CA . ILE A 1 813 ? -14.206 -17.616 28.628 1.00 95.38 813 ILE A CA 1
ATOM 6385 C C . ILE A 1 813 ? -12.801 -17.096 28.326 1.00 95.38 813 ILE A C 1
ATOM 6387 O O . ILE A 1 813 ? -12.431 -16.806 27.182 1.00 95.38 813 ILE A O 1
ATOM 6391 N N . GLY A 1 814 ? -12.002 -16.963 29.384 1.00 89.81 814 GLY A N 1
ATOM 6392 C CA . GLY A 1 814 ? -10.723 -16.259 29.349 1.00 89.81 814 GLY A CA 1
ATOM 6393 C C . GLY A 1 814 ? -10.882 -14.727 29.403 1.00 89.81 814 GLY A C 1
ATOM 6394 O O . GLY A 1 814 ? -11.925 -14.230 29.821 1.00 89.81 814 GLY A O 1
ATOM 6395 N N . PRO A 1 815 ? -9.858 -13.954 28.998 1.00 92.88 815 PRO A N 1
ATOM 6396 C CA . PRO A 1 815 ? -8.582 -14.406 28.461 1.00 92.88 815 PRO A CA 1
ATOM 6397 C C . PRO A 1 815 ? -7.693 -15.029 29.544 1.00 92.88 815 PRO A C 1
ATOM 6399 O O . PRO A 1 815 ? -7.703 -14.622 30.702 1.00 92.88 815 PRO A O 1
ATOM 6402 N N . ARG A 1 816 ? -6.871 -15.998 29.154 1.00 93.38 816 ARG A N 1
ATOM 6403 C CA . ARG A 1 816 ? -5.894 -16.648 30.032 1.00 93.38 816 ARG A CA 1
ATOM 6404 C C . ARG A 1 816 ? -4.559 -15.910 30.041 1.00 93.38 816 ARG A C 1
ATOM 6406 O O . ARG A 1 816 ? -4.229 -15.152 29.119 1.00 93.38 816 ARG A O 1
ATOM 6413 N N . GLU A 1 817 ? -3.767 -16.177 31.073 1.00 91.75 817 GLU A N 1
ATOM 6414 C CA . GLU A 1 817 ? -2.362 -15.788 31.108 1.00 91.75 817 GLU A CA 1
ATOM 6415 C C . GLU A 1 817 ? -1.533 -16.696 30.190 1.00 91.75 817 GLU A C 1
ATOM 6417 O O . GLU A 1 817 ? -1.693 -17.919 30.159 1.00 91.75 817 GLU A O 1
ATOM 6422 N N . GLY A 1 818 ? -0.652 -16.094 29.396 1.00 88.50 818 GLY A N 1
ATOM 6423 C CA . GLY A 1 818 ? 0.222 -16.825 28.491 1.00 88.50 818 GLY A CA 1
ATOM 6424 C C . GLY A 1 818 ? 1.233 -15.920 27.803 1.00 88.50 818 GLY A C 1
ATOM 6425 O O . GLY A 1 818 ? 1.276 -14.711 28.036 1.00 88.50 818 GLY A O 1
ATOM 6426 N N . ARG A 1 819 ? 2.062 -16.508 26.936 1.00 85.75 819 ARG A N 1
ATOM 6427 C CA . ARG A 1 819 ? 2.984 -15.741 26.096 1.00 85.75 819 ARG A CA 1
ATOM 6428 C C . ARG A 1 819 ? 2.201 -15.111 24.944 1.00 85.75 819 ARG A C 1
ATOM 6430 O O . ARG A 1 819 ? 1.706 -15.816 24.070 1.00 85.75 819 ARG A O 1
ATOM 6437 N N . LEU A 1 820 ? 2.103 -13.787 24.954 1.00 86.25 820 LEU A N 1
ATOM 6438 C CA . LEU A 1 820 ? 1.398 -13.007 23.939 1.00 86.25 820 LEU A CA 1
ATOM 6439 C C . LEU A 1 820 ? 2.265 -12.791 22.688 1.00 86.25 820 LEU A C 1
ATOM 6441 O O . LEU A 1 820 ? 3.469 -13.053 22.692 1.00 86.25 820 LEU A O 1
ATOM 6445 N N . SER A 1 821 ? 1.667 -12.249 21.624 1.00 75.19 821 SER A N 1
ATOM 6446 C CA . SER A 1 821 ? 2.334 -11.986 20.334 1.00 75.19 821 SER A CA 1
ATOM 6447 C C . SER A 1 821 ? 3.542 -11.044 20.422 1.00 75.19 821 SER A C 1
ATOM 6449 O O . SER A 1 821 ? 4.426 -11.094 19.576 1.00 75.19 821 SER A O 1
ATOM 6451 N N . ASN A 1 822 ? 3.633 -10.222 21.471 1.00 77.75 822 ASN A N 1
ATOM 6452 C CA . ASN A 1 822 ? 4.795 -9.372 21.755 1.00 77.75 822 ASN A CA 1
ATOM 6453 C C . ASN A 1 822 ? 5.914 -10.096 22.542 1.00 77.75 822 ASN A C 1
ATOM 6455 O O . ASN A 1 822 ? 6.840 -9.449 23.029 1.00 77.75 822 ASN A O 1
ATOM 6459 N N . GLY A 1 823 ? 5.800 -11.414 22.734 1.00 77.50 823 GLY A N 1
ATOM 6460 C CA . GLY A 1 823 ? 6.759 -12.259 23.446 1.00 77.50 823 GLY A CA 1
ATOM 6461 C C . GLY A 1 823 ? 6.700 -12.177 24.975 1.00 77.50 823 GLY A C 1
ATOM 6462 O O . GLY A 1 823 ? 7.413 -12.928 25.642 1.00 77.50 823 GLY A O 1
ATOM 6463 N N . ARG A 1 824 ? 5.864 -11.301 25.551 1.00 82.56 824 ARG A N 1
ATOM 6464 C CA . ARG A 1 824 ? 5.730 -11.139 27.008 1.00 82.56 824 ARG A CA 1
ATOM 6465 C C . ARG A 1 824 ? 4.691 -12.098 27.581 1.00 82.56 824 ARG A C 1
ATOM 6467 O O . ARG A 1 824 ? 3.706 -12.416 26.920 1.00 82.56 824 ARG A O 1
ATOM 6474 N N . MET A 1 825 ? 4.915 -12.524 28.822 1.00 87.94 825 MET A N 1
ATOM 6475 C CA . MET A 1 825 ? 3.884 -13.179 29.627 1.00 87.94 825 MET A CA 1
ATOM 6476 C C . MET A 1 825 ? 2.874 -12.134 30.094 1.00 87.94 825 MET A C 1
ATOM 6478 O O . MET A 1 825 ? 3.270 -11.060 30.553 1.00 87.94 825 MET A O 1
ATOM 6482 N N . GLY A 1 826 ? 1.590 -12.436 29.952 1.00 87.88 826 GLY A N 1
ATOM 6483 C CA . GLY A 1 826 ? 0.520 -11.588 30.450 1.00 87.88 826 GLY A CA 1
ATOM 6484 C C . GLY A 1 826 ? -0.864 -12.145 30.136 1.00 87.88 826 GLY A C 1
ATOM 6485 O O . GLY A 1 826 ? -1.023 -13.082 29.352 1.00 87.88 826 GLY A O 1
ATOM 6486 N N . ILE A 1 827 ? -1.874 -11.554 30.768 1.00 90.81 827 ILE A N 1
ATOM 6487 C CA . ILE A 1 827 ? -3.288 -11.886 30.564 1.00 90.81 827 ILE A CA 1
ATOM 6488 C C . ILE A 1 827 ? -3.751 -11.275 29.241 1.00 90.81 827 ILE A C 1
ATOM 6490 O O . ILE A 1 827 ? -3.445 -10.115 28.965 1.00 90.81 827 ILE A O 1
ATOM 6494 N N . GLY A 1 828 ? -4.447 -12.043 28.407 1.00 89.62 828 GLY A N 1
ATOM 6495 C CA . GLY A 1 828 ? -4.899 -11.575 27.087 1.00 89.62 828 GLY A CA 1
ATOM 6496 C C . GLY A 1 828 ? -4.955 -12.656 26.007 1.00 89.62 828 GLY A C 1
ATOM 6497 O O . GLY A 1 828 ? -5.493 -12.432 24.923 1.00 89.62 828 GLY A O 1
ATOM 6498 N N . MET A 1 829 ? -4.427 -13.846 26.294 1.00 93.00 829 MET A N 1
ATOM 6499 C CA . MET A 1 829 ? -4.485 -14.975 25.374 1.00 93.00 829 MET A CA 1
ATOM 6500 C C . MET A 1 829 ? -5.893 -15.580 25.370 1.00 93.00 829 MET A C 1
ATOM 6502 O O . MET A 1 829 ? -6.489 -15.752 26.428 1.00 93.00 829 MET A O 1
ATOM 6506 N N . MET A 1 830 ? -6.416 -15.950 24.200 1.00 95.75 830 MET A N 1
ATOM 6507 C CA . MET A 1 830 ? -7.714 -16.630 24.115 1.00 95.75 830 MET A CA 1
ATOM 6508 C C . MET A 1 830 ? -7.709 -17.936 24.922 1.00 95.75 830 MET A C 1
ATOM 6510 O O . MET A 1 830 ? -6.678 -18.628 24.987 1.00 95.75 830 MET A O 1
ATOM 6514 N N . ALA A 1 831 ? -8.873 -18.291 25.468 1.00 95.62 831 ALA A N 1
ATOM 6515 C CA . ALA A 1 831 ? -9.159 -19.623 25.988 1.00 95.62 831 ALA A CA 1
ATOM 6516 C C . ALA A 1 831 ? -8.727 -20.738 25.017 1.00 95.62 831 ALA A C 1
ATOM 6518 O O . ALA A 1 831 ? -8.577 -20.531 23.803 1.00 95.62 831 ALA A O 1
ATOM 6519 N N . THR A 1 832 ? -8.443 -21.922 25.556 1.00 94.81 832 THR A N 1
ATOM 6520 C CA . THR A 1 832 ? -8.159 -23.092 24.717 1.00 94.81 832 THR A CA 1
ATOM 6521 C C . THR A 1 832 ? -9.451 -23.624 24.092 1.00 94.81 832 THR A C 1
ATOM 6523 O O . THR A 1 832 ? -10.518 -23.438 24.672 1.00 94.81 832 THR A O 1
ATOM 6526 N N . PRO A 1 833 ? -9.385 -24.304 22.933 1.00 95.25 833 PRO A N 1
ATOM 6527 C CA . PRO A 1 833 ? -10.557 -24.958 22.356 1.00 95.25 833 PRO A CA 1
ATOM 6528 C C . PRO A 1 833 ? -11.274 -25.900 23.334 1.00 95.25 833 PRO A C 1
ATOM 6530 O O . PRO A 1 833 ? -12.496 -25.928 23.336 1.00 95.25 833 PRO A O 1
ATOM 6533 N N . ASP A 1 834 ? -10.541 -26.596 24.213 1.00 94.88 834 ASP A N 1
ATOM 6534 C CA . ASP A 1 834 ? -11.132 -27.438 25.268 1.00 94.88 834 ASP A CA 1
ATOM 6535 C C . ASP A 1 834 ? -12.030 -26.633 26.219 1.00 94.88 834 ASP A C 1
ATOM 6537 O O . ASP A 1 834 ? -13.172 -27.012 26.445 1.00 94.88 834 ASP A O 1
ATOM 6541 N N . GLN A 1 835 ? -11.547 -25.484 26.705 1.00 95.50 835 GLN A N 1
ATOM 6542 C CA . GLN A 1 835 ? -12.312 -24.603 27.597 1.00 95.50 835 GLN A CA 1
ATOM 6543 C C . GLN A 1 835 ? -13.557 -24.026 26.911 1.00 95.50 835 GLN A C 1
ATOM 6545 O O . GLN A 1 835 ? -14.585 -23.832 27.549 1.00 95.50 835 GLN A O 1
ATOM 6550 N N . VAL A 1 836 ? -13.472 -23.740 25.606 1.00 97.19 836 VAL A N 1
ATOM 6551 C CA . VAL A 1 836 ? -14.628 -23.266 24.828 1.00 97.19 836 VAL A CA 1
ATOM 6552 C C . VAL A 1 836 ? -15.668 -24.377 24.664 1.00 97.19 836 VAL A C 1
ATOM 6554 O O . VAL A 1 836 ? -16.860 -24.102 24.747 1.00 97.19 836 VAL A O 1
ATOM 6557 N N . MET A 1 837 ? -15.236 -25.624 24.456 1.00 96.50 837 MET A N 1
ATOM 6558 C CA . MET A 1 837 ? -16.139 -26.775 24.349 1.00 96.50 837 MET A CA 1
ATOM 6559 C C . MET A 1 837 ? -16.807 -27.132 25.682 1.00 96.50 837 MET A C 1
ATOM 6561 O O . MET A 1 837 ? -17.978 -27.497 25.676 1.00 96.50 837 MET A O 1
ATOM 6565 N N . GLU A 1 838 ? -16.093 -27.005 26.803 1.00 94.69 838 GLU A N 1
ATOM 6566 C CA . GLU A 1 838 ? -16.650 -27.173 28.154 1.00 94.69 838 GLU A CA 1
ATOM 6567 C C . GLU A 1 838 ? -17.743 -26.131 28.422 1.00 94.69 838 GLU A C 1
ATOM 6569 O O . GLU A 1 838 ? -18.882 -26.490 28.699 1.00 94.69 838 GLU A O 1
ATOM 6574 N N . ALA A 1 839 ? -17.445 -24.852 28.172 1.00 93.69 839 ALA A N 1
ATOM 6575 C CA . ALA A 1 839 ? -18.427 -23.778 28.306 1.00 93.69 839 ALA A CA 1
ATOM 6576 C C . ALA A 1 839 ? -19.648 -23.954 27.385 1.00 93.69 839 ALA A C 1
ATOM 6578 O O . ALA A 1 839 ? -20.764 -23.595 27.753 1.00 93.69 839 ALA A O 1
ATOM 6579 N N . LEU A 1 840 ? -19.455 -24.503 26.181 1.00 94.94 840 LEU A N 1
ATOM 6580 C CA . LEU A 1 840 ? -20.555 -24.809 25.266 1.00 94.94 840 LEU A CA 1
ATOM 6581 C C . LEU A 1 840 ? -21.460 -25.927 25.804 1.00 94.94 840 LEU A C 1
ATOM 6583 O O . LEU A 1 840 ? -22.676 -25.852 25.630 1.00 94.94 840 LEU A O 1
ATOM 6587 N N . ALA A 1 841 ? -20.885 -26.951 26.438 1.00 91.81 841 ALA A N 1
ATOM 6588 C CA . ALA A 1 841 ? -21.653 -28.029 27.052 1.00 91.81 841 ALA A CA 1
ATOM 6589 C C . ALA A 1 841 ? -22.507 -27.498 28.214 1.00 91.81 841 ALA A C 1
ATOM 6591 O O . ALA A 1 841 ? -23.722 -27.704 28.204 1.00 91.81 841 ALA A O 1
ATOM 6592 N N . ASP A 1 842 ? -21.901 -26.729 29.124 1.00 88.88 842 ASP A N 1
ATOM 6593 C CA . ASP A 1 842 ? -22.596 -26.092 30.250 1.00 88.88 842 ASP A CA 1
ATOM 6594 C C . ASP A 1 842 ? -23.740 -25.190 29.760 1.00 88.88 842 ASP A C 1
ATOM 6596 O O . ASP A 1 842 ? -24.873 -25.274 30.238 1.00 88.88 842 ASP A O 1
ATOM 6600 N N . ALA A 1 843 ? -23.479 -24.377 28.731 1.00 90.38 843 ALA A N 1
ATOM 6601 C CA . ALA A 1 843 ? -24.476 -23.487 28.144 1.00 90.38 843 ALA A CA 1
ATOM 6602 C C . ALA A 1 843 ? -25.688 -24.236 27.560 1.00 90.38 843 ALA A C 1
ATOM 6604 O O . ALA A 1 843 ? -26.799 -23.702 27.561 1.00 90.38 843 ALA A O 1
ATOM 6605 N N . PHE A 1 844 ? -25.503 -25.456 27.046 1.00 90.19 844 PHE A N 1
ATOM 6606 C CA . PHE A 1 844 ? -26.608 -26.271 26.542 1.00 90.19 844 PHE A CA 1
ATOM 6607 C C . PHE A 1 844 ? -27.392 -26.978 27.643 1.00 90.19 844 PHE A C 1
ATOM 6609 O O . PHE A 1 844 ? -28.612 -27.071 27.510 1.00 90.19 844 PHE A O 1
ATOM 6616 N N . GLU A 1 845 ? -26.738 -27.422 28.717 1.00 85.19 845 GLU A N 1
ATOM 6617 C CA . GLU A 1 845 ? -27.440 -27.942 29.896 1.00 85.19 845 GLU A CA 1
ATOM 6618 C C . GLU A 1 845 ? -28.324 -26.855 30.526 1.00 85.19 845 GLU A C 1
ATOM 6620 O O . GLU A 1 845 ? -29.502 -27.088 30.794 1.00 85.19 845 GLU A O 1
ATOM 6625 N N . GLU A 1 846 ? -27.806 -25.632 30.657 1.00 82.88 846 GLU A N 1
ATOM 6626 C CA . GLU A 1 846 ? -28.580 -24.482 31.138 1.00 82.88 846 GLU A CA 1
ATOM 6627 C C . GLU A 1 846 ? -29.712 -24.069 30.190 1.00 82.88 846 GLU A C 1
ATOM 6629 O O . GLU A 1 846 ? -30.761 -23.598 30.629 1.00 82.88 846 GLU A O 1
ATOM 6634 N N . LEU A 1 847 ? -29.517 -24.217 28.875 1.00 85.62 847 LEU A N 1
ATOM 6635 C CA . LEU A 1 847 ? -30.554 -23.897 27.896 1.00 85.62 847 LEU A CA 1
ATOM 6636 C C . LEU A 1 847 ? -31.777 -24.817 28.051 1.00 85.62 847 LEU A C 1
ATOM 6638 O O . LEU A 1 847 ? -32.903 -24.365 27.823 1.00 85.62 847 LEU A O 1
ATOM 6642 N N . ASP A 1 848 ? -31.558 -26.073 28.448 1.00 84.38 848 ASP A N 1
ATOM 6643 C CA . ASP A 1 848 ? -32.610 -27.065 28.680 1.00 84.38 848 ASP A CA 1
ATOM 6644 C C . ASP A 1 848 ? -33.422 -26.822 29.960 1.00 84.38 848 ASP A C 1
ATOM 6646 O O . ASP A 1 848 ? -34.597 -27.197 30.008 1.00 84.38 848 ASP A O 1
ATOM 6650 N N . ASP A 1 849 ? -32.852 -26.128 30.950 1.00 85.12 849 ASP A N 1
ATOM 6651 C CA . ASP A 1 849 ? -33.540 -25.729 32.180 1.00 85.12 849 ASP A CA 1
ATOM 6652 C C . ASP A 1 849 ? -33.378 -24.226 32.470 1.00 85.12 849 ASP A C 1
ATOM 6654 O O . ASP A 1 849 ? -32.534 -23.779 33.251 1.00 85.12 849 ASP A O 1
ATOM 6658 N N . GLN A 1 850 ? -34.255 -23.423 31.859 1.00 84.25 850 GLN A N 1
ATOM 6659 C CA . GLN A 1 850 ? -34.274 -21.968 32.054 1.00 84.25 850 GLN A CA 1
ATOM 6660 C C . GLN A 1 850 ? -34.542 -21.557 33.508 1.00 84.25 850 GLN A C 1
ATOM 6662 O O . GLN A 1 850 ? -34.095 -20.490 33.925 1.00 84.25 850 GLN A O 1
ATOM 6667 N N . LYS A 1 851 ? -35.259 -22.375 34.293 1.00 85.31 851 LYS A N 1
ATOM 6668 C CA . LYS A 1 851 ? -35.528 -22.053 35.702 1.00 85.31 851 LYS A CA 1
ATOM 6669 C C . LYS A 1 851 ? -34.253 -22.191 36.513 1.00 85.31 851 LYS A C 1
ATOM 6671 O O . LYS A 1 851 ? -33.898 -21.260 37.229 1.00 85.31 851 LYS A O 1
ATOM 6676 N N . TYR A 1 852 ? -33.546 -23.306 36.337 1.00 83.94 852 TYR A N 1
ATOM 6677 C CA . TYR A 1 852 ? -32.232 -23.508 36.933 1.00 83.94 852 TYR A CA 1
ATOM 6678 C C . TYR A 1 852 ? -31.265 -22.388 36.536 1.00 83.94 852 TYR A C 1
ATOM 6680 O O . TYR A 1 852 ? -30.612 -21.805 37.397 1.00 83.94 852 TYR A O 1
ATOM 6688 N N . ARG A 1 853 ? -31.238 -22.011 35.252 1.00 85.00 853 ARG A N 1
ATOM 6689 C CA . ARG A 1 853 ? -30.388 -20.929 34.740 1.00 85.00 853 ARG A CA 1
ATOM 6690 C C . ARG A 1 853 ? -30.652 -19.585 35.431 1.00 85.00 853 ARG A C 1
ATOM 6692 O O . ARG A 1 853 ? -29.711 -18.926 35.863 1.00 85.00 853 ARG A O 1
ATOM 6699 N N . VAL A 1 854 ? -31.919 -19.192 35.581 1.00 87.19 854 VAL A N 1
ATOM 6700 C CA . VAL A 1 854 ? -32.280 -17.932 36.253 1.00 87.19 854 VAL A CA 1
ATOM 6701 C C . VAL A 1 854 ? -32.027 -18.000 37.764 1.00 87.19 854 VAL A C 1
ATOM 6703 O O . VAL A 1 854 ? -31.512 -17.037 38.332 1.00 87.19 854 VAL A O 1
ATOM 6706 N N . CYS A 1 855 ? -32.309 -19.132 38.418 1.00 86.44 855 CYS A N 1
ATOM 6707 C CA . CYS A 1 855 ? -31.975 -19.329 39.834 1.00 86.44 855 CYS A CA 1
ATOM 6708 C C . CYS A 1 855 ? -30.460 -19.277 40.081 1.00 86.44 855 CYS A C 1
ATOM 6710 O O . CYS A 1 855 ? -30.017 -18.666 41.052 1.00 86.44 855 CYS A O 1
ATOM 6712 N N . LYS A 1 856 ? -29.652 -19.840 39.172 1.00 84.12 856 LYS A N 1
ATOM 6713 C CA . LYS A 1 856 ? -28.190 -19.737 39.217 1.00 84.12 856 LYS A CA 1
ATOM 6714 C C . LYS A 1 856 ? -27.740 -18.274 39.188 1.00 84.12 856 LYS A C 1
ATOM 6716 O O . LYS A 1 856 ? -26.926 -17.902 40.028 1.00 84.12 856 LYS A O 1
ATOM 6721 N N . TRP A 1 857 ? -28.303 -17.442 38.306 1.00 85.56 857 TRP A N 1
ATOM 6722 C CA . TRP A 1 857 ? -27.991 -16.005 38.267 1.00 85.56 857 TRP A CA 1
ATOM 6723 C C . TRP A 1 857 ? -28.392 -15.279 39.548 1.00 85.56 857 TRP A C 1
ATOM 6725 O O . TRP A 1 857 ? -27.634 -14.450 40.032 1.00 85.56 857 TRP A O 1
ATOM 6735 N N . ALA A 1 858 ? -29.556 -15.597 40.119 1.00 85.62 858 ALA A N 1
ATOM 6736 C CA . ALA A 1 858 ? -30.003 -15.010 41.382 1.00 85.62 858 ALA A CA 1
ATOM 6737 C C . ALA A 1 858 ? -29.061 -15.360 42.542 1.00 85.62 858 ALA A C 1
ATOM 6739 O O . ALA A 1 858 ? -28.701 -14.498 43.341 1.00 85.62 858 ALA A O 1
ATOM 6740 N N . ARG A 1 859 ? -28.598 -16.612 42.596 1.00 83.81 859 ARG A N 1
ATOM 6741 C CA . ARG A 1 859 ? -27.605 -17.068 43.572 1.00 83.81 859 ARG A CA 1
ATOM 6742 C C . ARG A 1 859 ? -26.255 -16.372 43.384 1.00 83.81 859 ARG A C 1
ATOM 6744 O O . ARG A 1 859 ? -25.667 -15.919 44.360 1.00 83.81 859 ARG A O 1
ATOM 6751 N N . GLU A 1 860 ? -25.772 -16.260 42.146 1.00 80.62 860 GLU A N 1
ATOM 6752 C CA . GLU A 1 860 ? -24.526 -15.548 41.824 1.00 80.62 860 GLU A CA 1
ATOM 6753 C C . GLU A 1 860 ? -24.625 -14.053 42.164 1.00 80.62 860 GLU A C 1
ATOM 6755 O O . GLU A 1 860 ? -23.698 -13.502 42.756 1.00 80.62 860 GLU A O 1
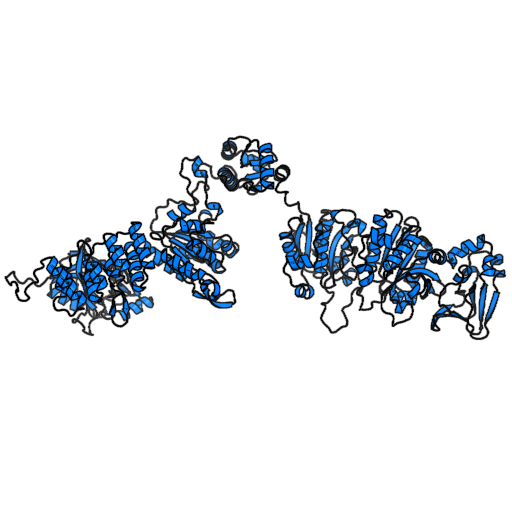ATOM 6760 N N . ALA A 1 861 ? -25.765 -13.416 41.882 1.00 81.94 861 ALA A N 1
ATOM 6761 C CA . ALA A 1 861 ? -26.034 -12.023 42.234 1.00 81.94 861 ALA A CA 1
ATOM 6762 C C . ALA A 1 861 ? -26.047 -11.807 43.757 1.00 81.94 861 ALA A C 1
ATOM 6764 O O . ALA A 1 861 ? -25.402 -10.883 44.256 1.00 81.94 861 ALA A O 1
ATOM 6765 N N . ALA A 1 862 ? -26.713 -12.695 44.504 1.00 79.12 862 ALA A N 1
ATOM 6766 C CA . ALA A 1 862 ? -26.736 -12.668 45.967 1.00 79.12 862 ALA A CA 1
ATOM 6767 C C . ALA A 1 862 ? -25.341 -12.891 46.583 1.00 79.12 862 ALA A C 1
ATOM 6769 O O . ALA A 1 862 ? -24.993 -12.265 47.585 1.00 79.12 862 ALA A O 1
ATOM 6770 N N . ALA A 1 863 ? -24.519 -13.756 45.980 1.00 76.69 863 ALA A N 1
ATOM 6771 C CA . ALA A 1 863 ? -23.144 -13.990 46.418 1.00 76.69 863 ALA A CA 1
ATOM 6772 C C . ALA A 1 863 ? -22.217 -12.798 46.111 1.00 76.69 863 ALA A C 1
ATOM 6774 O O . ALA A 1 863 ? -21.347 -12.464 46.919 1.00 76.69 863 ALA A O 1
ATOM 6775 N N . ALA A 1 864 ? -22.404 -12.148 44.958 1.00 73.25 864 ALA A N 1
ATOM 6776 C CA . ALA A 1 864 ? -21.584 -11.026 44.507 1.00 73.25 864 ALA A CA 1
ATOM 6777 C C . ALA A 1 864 ? -21.920 -9.689 45.190 1.00 73.25 864 ALA A C 1
ATOM 6779 O O . ALA A 1 864 ? -21.074 -8.793 45.170 1.00 73.25 864 ALA A O 1
ATOM 6780 N N . ASP A 1 865 ? -23.101 -9.559 45.812 1.00 73.50 865 ASP A N 1
ATOM 6781 C CA . ASP A 1 865 ? -23.597 -8.297 46.393 1.00 73.50 865 ASP A CA 1
ATOM 6782 C C . ASP A 1 865 ? -23.697 -7.188 45.316 1.00 73.50 865 ASP A C 1
ATOM 6784 O O . ASP A 1 865 ? -23.335 -6.032 45.548 1.00 73.50 865 ASP A O 1
ATOM 6788 N N . ASP A 1 866 ? -24.127 -7.558 44.098 1.00 71.38 866 ASP A N 1
ATOM 6789 C CA . ASP A 1 866 ? -24.244 -6.657 42.942 1.00 71.38 866 ASP A CA 1
ATOM 6790 C C . ASP A 1 866 ? -25.663 -6.661 42.355 1.00 71.38 866 ASP A C 1
ATOM 6792 O O . ASP A 1 866 ? -26.078 -7.569 41.631 1.00 71.38 866 ASP A O 1
ATOM 6796 N N . ILE A 1 867 ? -26.391 -5.569 42.598 1.00 76.56 867 ILE A N 1
ATOM 6797 C CA . ILE A 1 867 ? -27.744 -5.347 42.073 1.00 76.56 867 ILE A CA 1
ATOM 6798 C C . ILE A 1 867 ? -27.804 -5.360 40.535 1.00 76.56 867 ILE A C 1
ATOM 6800 O O . ILE A 1 867 ? -28.859 -5.591 39.942 1.00 76.56 867 ILE A O 1
ATOM 6804 N N . ASN A 1 868 ? -26.693 -5.103 39.836 1.00 70.75 868 ASN A N 1
ATOM 6805 C CA . ASN A 1 868 ? -26.688 -5.156 38.375 1.00 70.75 868 ASN A CA 1
ATOM 6806 C C . ASN A 1 868 ? -26.815 -6.585 37.846 1.00 70.75 868 ASN A C 1
ATOM 6808 O O . ASN A 1 868 ? -27.390 -6.760 36.771 1.00 70.75 868 ASN A O 1
ATOM 6812 N N . GLU A 1 869 ? -26.362 -7.582 38.605 1.00 75.94 869 GLU A N 1
ATOM 6813 C CA . GLU A 1 869 ? -26.564 -8.993 38.273 1.00 75.94 869 GLU A CA 1
ATOM 6814 C C . GLU A 1 869 ? -28.037 -9.393 38.496 1.00 75.94 869 GLU A C 1
ATOM 6816 O O . GLU A 1 869 ? -28.629 -10.087 37.668 1.00 75.94 869 GLU A O 1
ATOM 6821 N N . TRP A 1 870 ? -28.706 -8.834 39.514 1.00 85.81 870 TRP A N 1
ATOM 6822 C CA . TRP A 1 870 ? -30.154 -9.006 39.719 1.00 85.81 870 TRP A CA 1
ATOM 6823 C C . TRP A 1 870 ? -31.010 -8.438 38.580 1.00 85.81 870 TRP A C 1
ATOM 6825 O O . TRP A 1 870 ? -32.031 -9.026 38.219 1.00 85.81 870 TRP A O 1
ATOM 6835 N N . LYS A 1 871 ? -30.579 -7.355 37.918 1.00 84.88 871 LYS A N 1
ATOM 6836 C CA . LYS A 1 871 ? -31.289 -6.818 36.737 1.00 84.88 871 LYS A CA 1
ATOM 6837 C C . LYS A 1 871 ? -31.415 -7.838 35.604 1.00 84.88 871 LYS A C 1
ATOM 6839 O O . LYS A 1 871 ? -32.363 -7.751 34.822 1.00 84.88 871 LYS A O 1
ATOM 6844 N N . ARG A 1 872 ? -30.484 -8.795 35.499 1.00 84.44 872 ARG A N 1
ATOM 6845 C CA . ARG A 1 872 ? -30.566 -9.908 34.540 1.00 84.44 872 ARG A CA 1
ATOM 6846 C C . ARG A 1 872 ? -31.729 -10.840 34.886 1.00 84.44 872 ARG A C 1
ATOM 6848 O O . ARG A 1 872 ? -32.510 -11.178 33.999 1.00 84.44 872 ARG A O 1
ATOM 6855 N N . VAL A 1 873 ? -31.875 -11.185 36.168 1.00 88.00 873 VAL A N 1
ATOM 6856 C CA . VAL A 1 873 ? -32.985 -11.993 36.701 1.00 88.00 873 VAL A CA 1
ATOM 6857 C C . VAL A 1 873 ? -34.319 -11.288 36.466 1.00 88.00 873 VAL A C 1
ATOM 6859 O O . VAL A 1 873 ? -35.222 -11.882 35.881 1.00 88.00 873 VAL A O 1
ATOM 6862 N N . PHE A 1 874 ? -34.427 -10.004 36.824 1.00 89.81 874 PHE A N 1
ATOM 6863 C CA . PHE A 1 874 ? -35.657 -9.233 36.615 1.00 89.81 874 PHE A CA 1
ATOM 6864 C C . PHE A 1 874 ? -36.035 -9.152 35.146 1.00 89.81 874 PHE A C 1
ATOM 6866 O O . PHE A 1 874 ? -37.186 -9.385 34.806 1.00 89.81 874 PHE A O 1
ATOM 6873 N N . ARG A 1 875 ? -35.066 -8.930 34.250 1.00 86.81 875 ARG A N 1
ATOM 6874 C CA . ARG A 1 875 ? -35.346 -8.922 32.813 1.00 86.81 875 ARG A CA 1
ATOM 6875 C C . ARG A 1 875 ? -35.859 -10.275 32.314 1.00 86.81 875 ARG A C 1
ATOM 6877 O O . ARG A 1 875 ? -36.745 -10.291 31.473 1.00 86.81 875 ARG A O 1
ATOM 6884 N N . ALA A 1 876 ? -35.338 -11.395 32.815 1.00 88.06 876 ALA A N 1
ATOM 6885 C CA . ALA A 1 876 ? -35.832 -12.720 32.431 1.00 88.06 876 ALA A CA 1
ATOM 6886 C C . ALA A 1 876 ? -37.285 -12.966 32.883 1.00 88.06 876 ALA A C 1
ATOM 6888 O O . ALA A 1 876 ? -38.034 -13.638 32.173 1.00 88.06 876 ALA A O 1
ATOM 6889 N N . ILE A 1 877 ? -37.683 -12.402 34.027 1.00 90.00 877 ILE A N 1
ATOM 6890 C CA . ILE A 1 877 ? -39.071 -12.414 34.513 1.00 90.00 877 ILE A CA 1
ATOM 6891 C C . ILE A 1 877 ? -39.941 -11.480 33.660 1.00 90.00 877 ILE A C 1
ATOM 6893 O O . ILE A 1 877 ? -40.980 -11.900 33.159 1.00 90.00 877 ILE A O 1
ATOM 6897 N N . ASP A 1 878 ? -39.492 -10.240 33.445 1.00 88.38 878 ASP A N 1
ATOM 6898 C CA . ASP A 1 878 ? -40.214 -9.202 32.698 1.00 88.38 878 ASP A CA 1
ATOM 6899 C C . ASP A 1 878 ? -40.413 -9.588 31.214 1.00 88.38 878 ASP A C 1
ATOM 6901 O O . ASP A 1 878 ? -41.409 -9.215 30.598 1.00 88.38 878 ASP A O 1
ATOM 6905 N N . GLU A 1 879 ? -39.482 -10.356 30.633 1.00 86.25 879 GLU A N 1
ATOM 6906 C CA . GLU A 1 879 ? -39.574 -10.931 29.279 1.00 86.25 879 GLU A CA 1
ATOM 6907 C C . GLU A 1 879 ? -40.322 -12.282 29.237 1.00 86.25 879 GLU A C 1
ATOM 6909 O O . GLU A 1 879 ? -40.348 -12.938 28.193 1.00 86.25 879 GLU A O 1
ATOM 6914 N N . GLU A 1 880 ? -40.926 -12.708 30.353 1.00 87.69 880 GLU A N 1
ATOM 6915 C CA . GLU A 1 880 ? -41.712 -13.944 30.497 1.00 87.69 880 GLU A CA 1
ATOM 6916 C C . GLU A 1 880 ? -40.940 -15.230 30.126 1.00 87.69 880 GLU A C 1
ATOM 6918 O O . GLU A 1 880 ? -41.527 -16.241 29.729 1.00 87.69 880 GLU A O 1
ATOM 6923 N N . ILE A 1 881 ? -39.607 -15.227 30.261 1.00 86.56 881 ILE A N 1
ATOM 6924 C CA . ILE A 1 881 ? -38.775 -16.424 30.046 1.00 86.56 881 ILE A CA 1
ATOM 6925 C C . ILE A 1 881 ? -39.034 -17.449 31.155 1.00 86.56 881 ILE A C 1
ATOM 6927 O O . ILE A 1 881 ? -39.111 -18.654 30.903 1.00 86.56 881 ILE A O 1
ATOM 6931 N N . VAL A 1 882 ? -39.203 -16.958 32.382 1.00 88.00 882 VAL A N 1
ATOM 6932 C CA . VAL A 1 882 ? -39.590 -17.719 33.572 1.00 88.00 882 VAL A CA 1
ATOM 6933 C C . VAL A 1 882 ? -40.642 -16.938 34.360 1.00 88.00 882 VAL A C 1
ATOM 6935 O O . VAL A 1 882 ? -40.757 -15.725 34.225 1.00 88.00 882 VAL A O 1
ATOM 6938 N N . GLY A 1 883 ? -41.415 -17.627 35.200 1.00 87.50 883 GLY A N 1
ATOM 6939 C CA . GLY A 1 883 ? -42.287 -16.949 36.162 1.00 87.50 883 GLY A CA 1
ATOM 6940 C C . GLY A 1 883 ? -41.497 -16.372 37.341 1.00 87.50 883 GLY A C 1
ATOM 6941 O O . GLY A 1 883 ? -40.384 -16.810 37.618 1.00 87.50 883 GLY A O 1
ATOM 6942 N N . VAL A 1 884 ? -42.103 -15.443 38.081 1.00 88.88 884 VAL A N 1
ATOM 6943 C CA . VAL A 1 884 ? -41.517 -14.879 39.313 1.00 88.88 884 VAL A CA 1
ATOM 6944 C C . VAL A 1 884 ? -41.403 -15.926 40.438 1.00 88.88 884 VAL A C 1
ATOM 6946 O O . VAL A 1 884 ? -40.428 -15.958 41.184 1.00 88.88 884 VAL A O 1
ATOM 6949 N N . ASN A 1 885 ? -42.352 -16.866 40.494 1.00 88.12 885 ASN A N 1
ATOM 6950 C CA . ASN A 1 885 ? -42.439 -17.929 41.502 1.00 88.12 885 ASN A CA 1
ATOM 6951 C C . ASN A 1 885 ? -41.682 -19.197 41.078 1.00 88.12 885 ASN A C 1
ATOM 6953 O O . ASN A 1 885 ? -42.246 -20.295 41.054 1.00 88.12 885 ASN A O 1
ATOM 6957 N N . ILE A 1 886 ? -40.418 -19.050 40.676 1.00 87.50 886 ILE A N 1
ATOM 6958 C CA . ILE A 1 886 ? -39.538 -20.195 40.414 1.00 87.50 886 ILE A CA 1
ATOM 6959 C C . ILE A 1 886 ? -38.778 -20.605 41.670 1.00 87.50 886 ILE A C 1
ATOM 6961 O O . ILE A 1 886 ? -38.412 -19.782 42.509 1.00 87.50 886 ILE A O 1
ATOM 6965 N N . VAL A 1 887 ? -38.562 -21.910 41.774 1.00 81.69 887 VAL A N 1
ATOM 6966 C CA . VAL A 1 887 ? -37.813 -22.555 42.847 1.00 81.69 887 VAL A CA 1
ATOM 6967 C C . VAL A 1 887 ? -36.676 -23.315 42.191 1.00 81.69 887 VAL A C 1
ATOM 6969 O O . VAL A 1 887 ? -36.905 -24.021 41.203 1.00 81.69 887 VAL A O 1
ATOM 6972 N N . ASP A 1 888 ? -35.470 -23.151 42.719 1.00 79.75 888 ASP A N 1
ATOM 6973 C CA . ASP A 1 888 ? -34.312 -23.908 42.274 1.00 79.75 888 ASP A CA 1
ATOM 6974 C C . ASP A 1 888 ? -34.528 -25.396 42.576 1.00 79.75 888 ASP A C 1
ATOM 6976 O O . ASP A 1 888 ? -34.684 -25.795 43.729 1.00 79.75 888 ASP A O 1
ATOM 6980 N N . GLU A 1 889 ? -34.541 -26.240 41.545 1.00 67.69 889 GLU A N 1
ATOM 6981 C CA . GLU A 1 889 ? -34.703 -27.682 41.729 1.00 67.69 889 GLU A CA 1
ATOM 6982 C C . GLU A 1 889 ? -33.514 -28.342 42.434 1.00 67.69 889 GLU A C 1
ATOM 6984 O O . GLU A 1 889 ? -33.674 -29.453 42.938 1.00 67.69 889 GLU A O 1
ATOM 6989 N N . ALA A 1 890 ? -32.342 -27.698 42.447 1.00 64.88 890 ALA A N 1
ATOM 6990 C CA . ALA A 1 890 ? -31.123 -28.215 43.059 1.00 64.88 890 ALA A CA 1
ATOM 6991 C C . ALA A 1 890 ? -31.010 -27.885 44.555 1.00 64.88 890 ALA A C 1
ATOM 6993 O O . ALA A 1 890 ? -30.515 -28.730 45.298 1.00 64.88 890 ALA A O 1
ATOM 6994 N N . HIS A 1 891 ? -31.481 -26.710 44.990 1.00 67.50 891 HIS A N 1
ATOM 6995 C CA . HIS A 1 891 ? -31.338 -26.223 46.375 1.00 67.50 891 HIS A CA 1
ATOM 6996 C C . HIS A 1 891 ? -32.681 -26.042 47.103 1.00 67.50 891 HIS A C 1
ATOM 6998 O O . HIS A 1 891 ? -32.718 -25.953 48.325 1.00 67.50 891 HIS A O 1
ATOM 7004 N N . GLY A 1 892 ? -33.798 -25.992 46.376 1.00 70.44 892 GLY A N 1
ATOM 7005 C CA . GLY A 1 892 ? -35.133 -25.797 46.942 1.00 70.44 892 GLY A CA 1
ATOM 7006 C C . GLY A 1 892 ? -35.472 -24.348 47.301 1.00 70.44 892 GLY A C 1
ATOM 7007 O O . GLY A 1 892 ? -36.600 -24.095 47.710 1.00 70.44 892 GLY A O 1
ATOM 7008 N N . ASP A 1 893 ? -34.548 -23.399 47.138 1.00 83.81 893 ASP A N 1
ATOM 7009 C CA . ASP A 1 893 ? -34.759 -21.976 47.417 1.00 83.81 893 ASP A CA 1
ATOM 7010 C C . ASP A 1 893 ? -35.450 -21.257 46.240 1.00 83.81 893 ASP A C 1
ATOM 7012 O O . ASP A 1 893 ? -35.216 -21.553 45.066 1.00 83.81 893 ASP A O 1
ATOM 7016 N N . SER A 1 894 ? -36.325 -20.295 46.550 1.00 89.94 894 SER A N 1
ATOM 7017 C CA . SER A 1 894 ? -36.911 -19.388 45.547 1.00 89.94 894 SER A CA 1
ATOM 7018 C C . SER A 1 894 ? -36.054 -18.137 45.341 1.00 89.94 894 SER A C 1
ATOM 7020 O O . SER A 1 894 ? -35.156 -17.848 46.132 1.00 89.94 894 SER A O 1
ATOM 7022 N N . LEU A 1 895 ? -36.371 -17.330 44.323 1.00 91.88 895 LEU A N 1
ATOM 7023 C CA . LEU A 1 895 ? -35.698 -16.041 44.102 1.00 91.88 895 LEU A CA 1
ATOM 7024 C C . LEU A 1 895 ? -35.727 -15.135 45.344 1.00 91.88 895 LEU A C 1
ATOM 7026 O O . LEU A 1 895 ? -34.730 -14.485 45.654 1.00 91.88 895 LEU A O 1
ATOM 7030 N N . LEU A 1 896 ? -36.835 -15.144 46.095 1.00 92.25 896 LEU A N 1
ATOM 7031 C CA . LEU A 1 896 ? -36.961 -14.363 47.327 1.00 92.25 896 LEU A CA 1
ATOM 7032 C C . LEU A 1 896 ? -36.104 -14.922 48.470 1.00 92.25 896 LEU A C 1
ATOM 7034 O O . LEU A 1 896 ? -35.626 -14.151 49.297 1.00 92.25 896 LEU A O 1
ATOM 7038 N N . HIS A 1 897 ? -35.869 -16.239 48.509 1.00 91.12 897 HIS A N 1
ATOM 7039 C CA . HIS A 1 897 ? -34.934 -16.832 49.470 1.00 91.12 897 HIS A CA 1
ATOM 7040 C C . HIS A 1 897 ? -33.511 -16.348 49.191 1.00 91.12 897 HIS A C 1
ATOM 7042 O O . HIS A 1 897 ? -32.842 -15.893 50.115 1.00 91.12 897 HIS A O 1
ATOM 7048 N N . TYR A 1 898 ? -33.077 -16.348 47.924 1.00 90.19 898 TYR A N 1
ATOM 7049 C CA . TYR A 1 898 ? -31.767 -15.806 47.551 1.00 90.19 898 TYR A CA 1
ATOM 7050 C C . TYR A 1 898 ? -31.643 -14.315 47.890 1.00 90.19 898 TYR A C 1
ATOM 7052 O O . TYR A 1 898 ? -30.658 -13.924 48.512 1.00 90.19 898 TYR A O 1
ATOM 7060 N N . ALA A 1 899 ? -32.662 -13.500 47.592 1.00 90.69 899 ALA A N 1
ATOM 7061 C CA . ALA A 1 899 ? -32.674 -12.080 47.959 1.00 90.69 899 ALA A CA 1
ATOM 7062 C C . ALA A 1 899 ? -32.650 -11.855 49.485 1.00 90.69 899 ALA A C 1
ATOM 7064 O O . ALA A 1 899 ? -32.017 -10.915 49.959 1.00 90.69 899 ALA A O 1
ATOM 7065 N N . ALA A 1 900 ? -33.274 -12.733 50.278 1.00 89.19 900 ALA A N 1
ATOM 7066 C CA . ALA A 1 900 ? -33.254 -12.679 51.743 1.00 89.19 900 ALA A CA 1
ATOM 7067 C C . ALA A 1 900 ? -31.934 -13.168 52.376 1.00 89.19 900 ALA A C 1
ATOM 7069 O O . ALA A 1 900 ? -31.788 -13.106 53.601 1.00 89.19 900 ALA A O 1
ATOM 7070 N N . GLY A 1 901 ? -30.974 -13.628 51.567 1.00 81.94 901 GLY A N 1
ATOM 7071 C CA . GLY A 1 901 ? -29.705 -14.187 52.030 1.00 81.94 901 GLY A CA 1
ATOM 7072 C C . GLY A 1 901 ? -29.777 -15.690 52.319 1.00 81.94 901 GLY A C 1
ATOM 7073 O O . GLY A 1 901 ? -29.316 -16.123 53.377 1.00 81.94 901 GLY A O 1
ATOM 7074 N N . GLY A 1 902 ? -30.393 -16.454 51.407 1.00 74.81 902 GLY A N 1
ATOM 7075 C CA . GLY A 1 902 ? -30.449 -17.927 51.384 1.00 74.81 902 GLY A CA 1
ATOM 7076 C C . GLY A 1 902 ? -29.070 -18.592 51.289 1.00 74.81 902 GLY A C 1
ATOM 7077 O O . GLY A 1 902 ? -28.052 -17.931 51.500 1.00 74.81 902 GLY A O 1
ATOM 7078 N N . GLU A 1 903 ? -29.003 -19.902 51.025 1.00 64.00 903 GLU A N 1
ATOM 7079 C CA . GLU A 1 903 ? -27.728 -20.640 51.110 1.00 64.00 903 GLU A CA 1
ATOM 7080 C C . GLU A 1 903 ? -26.629 -20.045 50.200 1.00 64.00 903 GLU A C 1
ATOM 7082 O O . GLU A 1 903 ? -26.777 -19.968 48.978 1.00 64.00 903 GLU A O 1
ATOM 7087 N N . GLY A 1 904 ? -25.528 -19.597 50.817 1.00 56.56 904 GLY A N 1
ATOM 7088 C CA . GLY A 1 904 ? -24.326 -19.072 50.167 1.00 56.56 904 GLY A CA 1
ATOM 7089 C C . GLY A 1 904 ? -23.273 -20.155 49.895 1.00 56.56 904 GLY A C 1
ATOM 7090 O O . GLY A 1 904 ? -23.565 -21.350 49.905 1.00 56.56 904 GLY A O 1
ATOM 7091 N N . GLU A 1 905 ? -22.025 -19.751 49.620 1.00 48.91 905 GLU A N 1
ATOM 7092 C CA . GLU A 1 905 ? -20.943 -20.696 49.298 1.00 48.91 905 GLU A CA 1
ATOM 7093 C C . GLU A 1 905 ? -20.592 -21.637 50.470 1.00 48.91 905 GLU A C 1
ATOM 7095 O O . GLU A 1 905 ? -20.516 -21.239 51.635 1.00 48.91 905 GLU A O 1
ATOM 7100 N N . LEU A 1 906 ? -20.323 -22.904 50.136 1.00 41.59 906 LEU A N 1
ATOM 7101 C CA . LEU A 1 906 ? -19.824 -23.930 51.055 1.00 41.59 906 LEU A CA 1
ATOM 7102 C C . LEU A 1 906 ? -18.396 -23.599 51.505 1.00 41.59 906 LEU A C 1
ATOM 7104 O O . LEU A 1 906 ? -17.467 -23.596 50.696 1.00 41.59 906 LEU A O 1
ATOM 7108 N N . ASN A 1 907 ? -18.202 -23.396 52.807 1.00 40.00 907 ASN A N 1
ATOM 7109 C CA . ASN A 1 907 ? -16.880 -23.255 53.411 1.00 40.00 907 ASN A CA 1
ATOM 7110 C C . ASN A 1 907 ? -16.523 -24.497 54.256 1.00 40.00 907 ASN A C 1
ATOM 7112 O O . ASN A 1 907 ? -17.354 -25.372 54.501 1.00 40.00 907 ASN A O 1
ATOM 7116 N N . GLU A 1 908 ? -15.270 -24.597 54.719 1.00 33.69 908 GLU A N 1
ATOM 7117 C CA . GLU A 1 908 ? -14.761 -25.741 55.510 1.00 33.69 908 GLU A CA 1
ATOM 7118 C C . GLU A 1 908 ? -15.531 -25.987 56.835 1.00 33.69 908 GLU A C 1
ATOM 7120 O O . GLU A 1 908 ? -15.300 -26.992 57.510 1.00 33.69 908 GLU A O 1
ATOM 7125 N N . SER A 1 909 ? -16.453 -25.089 57.206 1.00 30.58 909 SER A N 1
ATOM 7126 C CA . SER A 1 909 ? -17.272 -25.110 58.425 1.00 30.58 909 SER A CA 1
ATOM 7127 C C . SER A 1 909 ? -18.775 -25.358 58.211 1.00 30.58 909 SER A C 1
ATOM 7129 O O . SER A 1 909 ? -19.479 -25.545 59.206 1.00 30.58 909 SER A O 1
ATOM 7131 N N . GLY A 1 910 ? -19.272 -25.404 56.969 1.00 46.56 910 GLY A N 1
ATOM 7132 C CA . GLY A 1 910 ? -20.695 -25.579 56.644 1.00 46.56 910 GLY A CA 1
ATOM 7133 C C . GLY A 1 910 ? -21.201 -24.596 55.578 1.00 46.56 910 GLY A C 1
ATOM 7134 O O . GLY A 1 910 ? -20.414 -24.033 54.823 1.00 46.56 910 GLY A O 1
ATOM 7135 N N . HIS A 1 911 ? -22.523 -24.415 55.499 1.00 48.72 911 HIS A N 1
ATOM 7136 C CA . HIS A 1 911 ? -23.156 -23.414 54.630 1.00 48.72 911 HIS A CA 1
ATOM 7137 C C . HIS A 1 911 ? -23.097 -22.038 55.318 1.00 48.72 911 HIS A C 1
ATOM 7139 O O . HIS A 1 911 ? -23.636 -21.889 56.419 1.00 48.72 911 HIS A O 1
ATOM 7145 N N . ASP A 1 912 ? -22.462 -21.041 54.693 1.00 56.62 912 ASP A N 1
ATOM 7146 C CA . ASP A 1 912 ? -22.638 -19.636 55.083 1.00 56.62 912 ASP A CA 1
ATOM 7147 C C . ASP A 1 912 ? -23.948 -19.106 54.479 1.00 56.62 912 ASP A C 1
ATOM 7149 O O . ASP A 1 912 ? -24.295 -19.431 53.346 1.00 56.62 912 ASP A O 1
ATOM 7153 N N . LEU A 1 913 ? -24.690 -18.280 55.222 1.00 65.06 913 LEU A N 1
ATOM 7154 C CA . LEU A 1 913 ? -25.851 -17.571 54.674 1.00 65.06 913 LEU A CA 1
ATOM 7155 C C . LEU A 1 913 ? -25.376 -16.427 53.761 1.00 65.06 913 LEU A C 1
ATOM 7157 O O . LEU A 1 913 ? -24.437 -15.706 54.111 1.00 65.06 913 LEU A O 1
ATOM 7161 N N . GLY A 1 914 ? -26.027 -16.245 52.610 1.00 71.38 914 GLY A N 1
ATOM 7162 C CA . GLY A 1 914 ? -25.754 -15.146 51.682 1.00 71.38 914 GLY A CA 1
ATOM 7163 C C . GLY A 1 914 ? -26.064 -13.770 52.282 1.00 71.38 914 GLY A C 1
ATOM 7164 O O . GLY A 1 914 ? -26.686 -13.655 53.340 1.00 71.38 914 GLY A O 1
ATOM 7165 N N . LYS A 1 915 ? -25.648 -12.688 51.615 1.00 81.94 915 LYS A N 1
ATOM 7166 C CA . LYS A 1 915 ? -26.014 -11.332 52.049 1.00 81.94 915 LYS A CA 1
ATOM 7167 C C . LYS A 1 915 ? -27.430 -10.977 51.573 1.00 81.94 915 LYS A C 1
ATOM 7169 O O . LYS A 1 915 ? -27.719 -11.175 50.397 1.00 81.94 915 LYS A O 1
ATOM 7174 N N . PRO A 1 916 ? -28.292 -10.415 52.438 1.00 86.69 916 PRO A N 1
ATOM 7175 C CA . PRO A 1 916 ? -29.608 -9.940 52.022 1.00 86.69 916 PRO A CA 1
ATOM 7176 C C . PRO A 1 916 ? -29.511 -8.717 51.098 1.00 86.69 916 PRO A C 1
ATOM 7178 O O . PRO A 1 916 ? -28.905 -7.709 51.474 1.00 86.69 916 PRO A O 1
ATOM 7181 N N . ASP A 1 917 ? -30.175 -8.774 49.945 1.00 89.94 917 ASP A N 1
ATOM 7182 C CA . ASP A 1 917 ? -30.305 -7.671 48.990 1.00 89.94 917 ASP A CA 1
ATOM 7183 C C . ASP A 1 917 ? -31.707 -7.050 49.085 1.00 89.94 917 ASP A C 1
ATOM 7185 O O . ASP A 1 917 ? -32.705 -7.581 48.592 1.00 89.94 917 ASP A O 1
ATOM 7189 N N . TYR A 1 918 ? -31.780 -5.909 49.773 1.00 91.56 918 TYR A N 1
ATOM 7190 C CA . TYR A 1 918 ? -33.036 -5.216 50.065 1.00 91.56 918 TYR A CA 1
ATOM 7191 C C . TYR A 1 918 ? -33.729 -4.663 48.817 1.00 91.56 918 TYR A C 1
ATOM 7193 O O . TYR A 1 918 ? -34.955 -4.626 48.775 1.00 91.56 918 TYR A O 1
ATOM 7201 N N . GLU A 1 919 ? -32.955 -4.180 47.843 1.00 90.00 919 GLU A N 1
ATOM 7202 C CA . GLU A 1 919 ? -33.512 -3.604 46.616 1.00 90.00 919 GLU A CA 1
ATOM 7203 C C . GLU A 1 919 ? -34.081 -4.729 45.754 1.00 90.00 919 GLU A C 1
ATOM 7205 O O . GLU A 1 919 ? -35.223 -4.634 45.309 1.00 90.00 919 GLU A O 1
ATOM 7210 N N . ALA A 1 920 ? -33.356 -5.847 45.647 1.00 90.81 920 ALA A N 1
ATOM 7211 C CA . ALA A 1 920 ? -33.833 -7.006 44.912 1.00 90.81 920 ALA A CA 1
ATOM 7212 C C . ALA A 1 920 ? -35.099 -7.632 45.518 1.00 90.81 920 ALA A C 1
ATOM 7214 O O . ALA A 1 920 ? -36.016 -7.995 44.784 1.00 90.81 920 ALA A O 1
ATOM 7215 N N . ALA A 1 921 ? -35.181 -7.735 46.849 1.00 92.00 921 ALA A N 1
ATOM 7216 C CA . ALA A 1 921 ? -36.378 -8.245 47.515 1.00 92.00 921 ALA A CA 1
ATOM 7217 C C . ALA A 1 921 ? -37.606 -7.359 47.257 1.00 92.00 921 ALA A C 1
ATOM 7219 O O . ALA A 1 921 ? -38.676 -7.887 46.958 1.00 92.00 921 ALA A O 1
ATOM 7220 N N . GLN A 1 922 ? -37.451 -6.031 47.315 1.00 92.19 922 GLN A N 1
ATOM 7221 C CA . GLN A 1 922 ? -38.539 -5.104 47.003 1.00 92.19 922 GLN A CA 1
ATOM 7222 C C . GLN A 1 922 ? -38.977 -5.226 45.536 1.00 92.19 922 GLN A C 1
ATOM 7224 O O . GLN A 1 922 ? -40.168 -5.334 45.273 1.00 92.19 922 GLN A O 1
ATOM 7229 N N . ASP A 1 923 ? -38.033 -5.293 44.590 1.00 92.50 923 ASP A N 1
ATOM 7230 C CA . ASP A 1 923 ? -38.331 -5.452 43.158 1.00 92.50 923 ASP A CA 1
ATOM 7231 C C . ASP A 1 923 ? -39.062 -6.772 42.839 1.00 92.50 923 ASP A C 1
ATOM 7233 O O . ASP A 1 923 ? -39.870 -6.822 41.908 1.00 92.50 923 ASP A O 1
ATOM 7237 N N . LEU A 1 924 ? -38.782 -7.850 43.584 1.00 93.19 924 LEU A N 1
ATOM 7238 C CA . LEU A 1 924 ? -39.493 -9.127 43.458 1.00 93.19 924 LEU A CA 1
ATOM 7239 C C . LEU A 1 924 ? -40.914 -9.051 44.034 1.00 93.19 924 LEU A C 1
ATOM 7241 O O . LEU A 1 924 ? -41.840 -9.578 43.420 1.00 93.19 924 LEU A O 1
ATOM 7245 N N . ILE A 1 925 ? -41.095 -8.387 45.181 1.00 92.75 925 ILE A N 1
ATOM 7246 C CA . ILE A 1 925 ? -42.416 -8.140 45.788 1.00 92.75 925 ILE A CA 1
ATOM 7247 C C . ILE A 1 925 ? -43.280 -7.288 44.860 1.00 92.75 925 ILE A C 1
ATOM 7249 O O . ILE A 1 925 ? -44.419 -7.650 44.585 1.00 92.75 925 ILE A O 1
ATOM 7253 N N . ASP A 1 926 ? -42.715 -6.223 44.293 1.00 91.94 926 ASP A N 1
ATOM 7254 C CA . ASP A 1 926 ? -43.397 -5.349 43.333 1.00 91.94 926 ASP A CA 1
ATOM 7255 C C . ASP A 1 926 ? -43.789 -6.088 42.029 1.00 91.94 926 ASP A C 1
ATOM 7257 O O . ASP A 1 926 ? -44.601 -5.589 41.249 1.00 91.94 926 ASP A O 1
ATOM 7261 N N . ARG A 1 927 ? -43.225 -7.284 41.790 1.00 92.38 927 ARG A N 1
ATOM 7262 C CA . ARG A 1 927 ? -43.546 -8.209 40.686 1.00 92.38 927 ARG A CA 1
ATOM 7263 C C . ARG A 1 927 ? -44.468 -9.362 41.103 1.00 92.38 927 ARG A C 1
ATOM 7265 O O . ARG A 1 927 ? -44.511 -10.379 40.409 1.00 92.38 927 ARG A O 1
ATOM 7272 N N . ASP A 1 928 ? -45.190 -9.216 42.212 1.00 90.94 928 ASP A N 1
ATOM 7273 C CA . ASP A 1 928 ? -46.147 -10.196 42.740 1.00 90.94 928 ASP A CA 1
ATOM 7274 C C . ASP A 1 928 ? -45.519 -11.582 43.017 1.00 90.94 928 ASP A C 1
ATOM 7276 O O . ASP A 1 928 ? -46.138 -12.629 42.778 1.00 90.94 928 ASP A O 1
ATOM 7280 N N . ILE A 1 929 ? -44.269 -11.622 43.507 1.00 92.88 929 ILE A N 1
ATOM 7281 C CA . ILE A 1 929 ? -43.708 -12.873 44.037 1.00 92.88 929 ILE A CA 1
ATOM 7282 C C . ILE A 1 929 ? -44.544 -13.344 45.235 1.00 92.88 929 ILE A C 1
ATOM 7284 O O . ILE A 1 929 ? -44.909 -12.559 46.108 1.00 92.88 929 ILE A O 1
ATOM 7288 N N . ASP A 1 930 ? -44.824 -14.642 45.308 1.00 90.00 930 ASP A N 1
ATOM 7289 C CA . ASP A 1 930 ? -45.465 -15.242 46.472 1.00 90.00 930 ASP A CA 1
ATOM 7290 C C . ASP A 1 930 ? -44.466 -15.245 47.635 1.00 90.00 930 ASP A C 1
ATOM 7292 O O . ASP A 1 930 ? -43.532 -16.052 47.714 1.00 90.00 930 ASP A O 1
ATOM 7296 N N . VAL A 1 931 ? -44.667 -14.294 48.544 1.00 90.38 931 VAL A N 1
ATOM 7297 C CA . VAL A 1 931 ? -43.813 -14.074 49.713 1.00 90.38 931 VAL A CA 1
ATOM 7298 C C . VAL A 1 931 ? -43.868 -15.218 50.732 1.00 90.38 931 VAL A C 1
ATOM 7300 O O . VAL A 1 931 ? -43.001 -15.307 51.605 1.00 90.38 931 VAL A O 1
ATOM 7303 N N . ASN A 1 932 ? -44.841 -16.125 50.595 1.00 88.94 932 ASN A N 1
ATOM 7304 C CA . ASN A 1 932 ? -45.046 -17.277 51.467 1.00 88.94 932 ASN A CA 1
ATOM 7305 C C . ASN A 1 932 ? -44.526 -18.595 50.868 1.00 88.94 932 ASN A C 1
ATOM 7307 O O . ASN A 1 932 ? -44.760 -19.656 51.455 1.00 88.94 932 ASN A O 1
ATOM 7311 N N . ILE A 1 933 ? -43.810 -18.563 49.732 1.00 87.56 933 ILE A N 1
ATOM 7312 C CA . ILE A 1 933 ? -43.150 -19.760 49.188 1.00 87.56 933 ILE A CA 1
ATOM 7313 C C . ILE A 1 933 ? -42.250 -20.369 50.263 1.00 87.56 933 ILE A C 1
ATOM 7315 O O . ILE A 1 933 ? -41.472 -19.664 50.905 1.00 87.56 933 ILE A O 1
ATOM 7319 N N . VAL A 1 934 ? -42.340 -21.689 50.417 1.00 81.62 934 VAL A N 1
ATOM 7320 C CA . VAL A 1 934 ? -41.472 -22.468 51.300 1.00 81.62 934 VAL A CA 1
ATOM 7321 C C . VAL A 1 934 ? -40.410 -23.208 50.500 1.00 81.62 934 VAL A C 1
ATOM 7323 O O . VAL A 1 934 ? -40.712 -23.785 49.453 1.00 81.62 934 VAL A O 1
ATOM 7326 N N . ASN A 1 935 ? -39.180 -23.213 51.005 1.00 78.12 935 ASN A N 1
ATOM 7327 C CA . ASN A 1 935 ? -38.103 -24.028 50.459 1.00 78.12 935 ASN A CA 1
ATOM 7328 C C . ASN A 1 935 ? -38.198 -25.502 50.898 1.00 78.12 935 ASN A C 1
ATOM 7330 O O . ASN A 1 935 ? -39.103 -25.898 51.641 1.00 78.12 935 ASN A O 1
ATOM 7334 N N . ASP A 1 936 ? -37.242 -26.334 50.471 1.00 65.25 936 ASP A N 1
ATOM 7335 C CA . ASP A 1 936 ? -37.194 -27.772 50.796 1.00 65.25 936 ASP A CA 1
ATOM 7336 C C . ASP A 1 936 ? -37.076 -28.065 52.312 1.00 65.25 936 ASP A C 1
ATOM 7338 O O . ASP A 1 936 ? -37.360 -29.184 52.755 1.00 65.25 936 ASP A O 1
ATOM 7342 N N . HIS A 1 937 ? -36.711 -27.064 53.124 1.00 67.50 937 HIS A N 1
ATOM 7343 C CA . HIS A 1 937 ? -36.677 -27.139 54.589 1.00 67.50 937 HIS A CA 1
ATOM 7344 C C . HIS A 1 937 ? -37.991 -26.710 55.262 1.00 67.50 937 HIS A C 1
ATOM 7346 O O . HIS A 1 937 ? -38.121 -26.835 56.480 1.00 67.50 937 HIS A O 1
ATOM 7352 N N . GLY A 1 938 ? -38.977 -26.244 54.491 1.00 71.81 938 GLY A N 1
ATOM 7353 C CA . GLY A 1 938 ? -40.237 -25.704 55.001 1.00 71.81 938 GLY A CA 1
ATOM 7354 C C . GLY A 1 938 ? -40.138 -24.256 55.491 1.00 71.81 938 GLY A C 1
ATOM 7355 O O . GLY A 1 938 ? -41.043 -23.794 56.183 1.00 71.81 938 GLY A O 1
ATOM 7356 N N . PHE A 1 939 ? -39.056 -23.548 55.163 1.00 84.56 939 PHE A N 1
ATOM 7357 C CA . PHE A 1 939 ? -38.833 -22.158 55.552 1.00 84.56 939 PHE A CA 1
ATOM 7358 C C . PHE A 1 939 ? -39.279 -21.205 54.453 1.00 84.56 939 PHE A C 1
ATOM 7360 O O . PHE A 1 939 ? -39.081 -21.501 53.284 1.00 84.56 939 PHE A O 1
ATOM 7367 N N . THR A 1 940 ? -39.859 -20.067 54.836 1.00 90.06 940 THR A N 1
ATOM 7368 C CA . THR A 1 940 ? -40.129 -18.937 53.928 1.00 90.06 940 THR A CA 1
ATOM 7369 C C . THR A 1 940 ? -38.956 -17.954 53.908 1.00 90.06 940 THR A C 1
ATOM 7371 O O . THR A 1 940 ? -38.100 -17.982 54.798 1.00 90.06 940 THR A O 1
ATOM 7374 N N . ALA A 1 941 ? -38.950 -16.997 52.976 1.00 90.75 941 ALA A N 1
ATOM 7375 C CA . ALA A 1 941 ? -37.953 -15.921 52.950 1.00 90.75 941 ALA A CA 1
ATOM 7376 C C . ALA A 1 941 ? -37.893 -15.115 54.268 1.00 90.75 941 ALA A C 1
ATOM 7378 O O . ALA A 1 941 ? -36.821 -14.662 54.670 1.00 90.75 941 ALA A O 1
ATOM 7379 N N . LEU A 1 942 ? -39.013 -15.002 54.998 1.00 92.00 942 LEU A N 1
ATOM 7380 C CA . LEU A 1 942 ? -39.050 -14.379 56.326 1.00 92.00 942 LEU A CA 1
ATOM 7381 C C . LEU A 1 942 ? -38.221 -15.165 57.350 1.00 92.00 942 LEU A C 1
ATOM 7383 O O . LEU A 1 942 ? -37.480 -14.567 58.128 1.00 92.00 942 LEU A O 1
ATOM 7387 N N . HIS A 1 943 ? -38.278 -16.499 57.315 1.00 90.31 943 HIS A N 1
ATOM 7388 C CA . HIS A 1 943 ? -37.437 -17.334 58.175 1.00 90.31 943 HIS A CA 1
ATOM 7389 C C . HIS A 1 943 ? -35.955 -17.109 57.862 1.00 90.31 943 HIS A C 1
ATOM 7391 O O . HIS A 1 943 ? -35.155 -16.939 58.783 1.00 90.31 943 HIS A O 1
ATOM 7397 N N . VAL A 1 944 ? -35.599 -17.061 56.572 1.00 89.19 944 VAL A N 1
ATOM 7398 C CA . VAL A 1 944 ? -34.227 -16.791 56.116 1.00 89.19 944 VAL A CA 1
ATOM 7399 C C . VAL A 1 944 ? -33.748 -15.432 56.628 1.00 89.19 944 VAL A C 1
ATOM 7401 O O . VAL A 1 944 ? -32.707 -15.367 57.278 1.00 89.19 944 VAL A O 1
ATOM 7404 N N . ALA A 1 945 ? -34.539 -14.370 56.456 1.00 90.38 945 ALA A N 1
ATOM 7405 C CA . ALA A 1 945 ? -34.202 -13.024 56.921 1.00 90.38 945 ALA A CA 1
ATOM 7406 C C . ALA A 1 945 ? -33.992 -12.946 58.447 1.00 90.38 945 ALA A C 1
ATOM 7408 O O . ALA A 1 945 ? -33.067 -12.278 58.926 1.00 90.38 945 ALA A O 1
ATOM 7409 N N . VAL A 1 946 ? -34.817 -13.660 59.225 1.00 88.62 946 VAL A N 1
ATOM 7410 C CA . VAL A 1 946 ? -34.675 -13.735 60.687 1.00 88.62 946 VAL A CA 1
ATOM 7411 C C . VAL A 1 946 ? -33.407 -14.497 61.083 1.00 88.62 946 VAL A C 1
ATOM 7413 O O . VAL A 1 946 ? -32.671 -14.038 61.961 1.00 88.62 946 VAL A O 1
ATOM 7416 N N . MET A 1 947 ? -33.105 -15.621 60.423 1.00 86.44 947 MET A N 1
ATOM 7417 C CA . MET A 1 947 ? -31.875 -16.390 60.660 1.00 86.44 947 MET A CA 1
ATOM 7418 C C . MET A 1 947 ? -30.613 -15.609 60.263 1.00 86.44 947 MET A C 1
ATOM 7420 O O . MET A 1 947 ? -29.603 -15.684 60.968 1.00 86.44 947 MET A O 1
ATOM 7424 N N . ASN A 1 948 ? -30.694 -14.796 59.206 1.00 86.25 948 ASN A N 1
ATOM 7425 C CA . ASN A 1 948 ? -29.626 -13.908 58.736 1.00 86.25 948 ASN A CA 1
ATOM 7426 C C . ASN A 1 948 ? -29.443 -12.660 59.633 1.00 86.25 948 ASN A C 1
ATOM 7428 O O . ASN A 1 948 ? -28.470 -11.923 59.499 1.00 86.25 948 ASN A O 1
ATOM 7432 N N . LYS A 1 949 ? -30.338 -12.433 60.610 1.00 90.19 949 LYS A N 1
ATOM 7433 C CA . LYS A 1 949 ? -30.337 -11.259 61.508 1.00 90.19 949 LYS A CA 1
ATOM 7434 C C . LYS A 1 949 ? -30.446 -9.937 60.738 1.00 90.19 949 LYS A C 1
ATOM 7436 O O . LYS A 1 949 ? -29.751 -8.971 61.055 1.00 90.19 949 LYS A O 1
ATOM 7441 N N . ALA A 1 950 ? -31.323 -9.897 59.737 1.00 90.38 950 ALA A N 1
ATOM 7442 C CA . ALA A 1 950 ? -31.487 -8.766 58.830 1.00 90.38 950 ALA A CA 1
ATOM 7443 C C . ALA A 1 950 ? -32.786 -7.980 59.121 1.00 90.38 950 ALA A C 1
ATOM 7445 O O . ALA A 1 950 ? -33.794 -8.210 58.449 1.00 90.38 950 ALA A O 1
ATOM 7446 N N . PRO A 1 951 ? -32.804 -7.034 60.087 1.00 91.06 951 PRO A N 1
ATOM 7447 C CA . PRO A 1 951 ? -34.032 -6.348 60.513 1.00 91.06 951 PRO A CA 1
ATOM 7448 C C . PRO A 1 951 ? -34.719 -5.585 59.377 1.00 91.06 951 PRO A C 1
ATOM 7450 O O . PRO A 1 951 ? -35.934 -5.651 59.231 1.00 91.06 951 PRO A O 1
ATOM 7453 N N . LYS A 1 952 ? -33.938 -4.951 58.497 1.00 91.62 952 LYS A N 1
ATOM 7454 C CA . LYS A 1 952 ? -34.471 -4.242 57.329 1.00 91.62 952 LYS A CA 1
ATOM 7455 C C . LYS A 1 952 ? -35.140 -5.176 56.310 1.00 91.62 952 LYS A C 1
ATOM 7457 O O . LYS A 1 952 ? -36.125 -4.794 55.694 1.00 91.62 952 LYS A O 1
ATOM 7462 N N . MET A 1 953 ? -34.632 -6.397 56.132 1.00 93.44 953 MET A N 1
ATOM 7463 C CA . MET A 1 953 ? -35.269 -7.383 55.248 1.00 93.44 953 MET A CA 1
ATOM 7464 C C . MET A 1 953 ? -36.582 -7.887 55.857 1.00 93.44 953 MET A C 1
ATOM 7466 O O . MET A 1 953 ? -37.580 -8.020 55.157 1.00 93.44 953 MET A O 1
ATOM 7470 N N . VAL A 1 954 ? -36.603 -8.104 57.176 1.00 92.81 954 VAL A N 1
ATOM 7471 C CA . VAL A 1 954 ? -37.828 -8.446 57.914 1.00 92.81 954 VAL A CA 1
ATOM 7472 C C . VAL A 1 954 ? -38.882 -7.340 57.779 1.00 92.81 954 VAL A C 1
ATOM 7474 O O . VAL A 1 954 ? -40.052 -7.656 57.594 1.00 92.81 954 VAL A O 1
ATOM 7477 N N . GLU A 1 955 ? -38.487 -6.063 57.811 1.00 93.38 955 GLU A N 1
ATOM 7478 C CA . GLU A 1 955 ? -39.387 -4.922 57.568 1.00 93.38 955 GLU A CA 1
ATOM 7479 C C . GLU A 1 955 ? -40.053 -4.985 56.196 1.00 93.38 955 GLU A C 1
ATOM 7481 O O . GLU A 1 955 ? -41.275 -4.897 56.106 1.00 93.38 955 GLU A O 1
ATOM 7486 N N . ILE A 1 956 ? -39.249 -5.181 55.148 1.00 93.75 956 ILE A N 1
ATOM 7487 C CA . ILE A 1 956 ? -39.718 -5.271 53.761 1.00 93.75 956 ILE A CA 1
ATOM 7488 C C . ILE A 1 956 ? -40.698 -6.439 53.604 1.00 93.75 956 ILE A C 1
ATOM 7490 O O . ILE A 1 956 ? -41.788 -6.265 53.068 1.00 93.75 956 ILE A O 1
ATOM 7494 N N . LEU A 1 957 ? -40.340 -7.615 54.126 1.00 93.94 957 LEU A N 1
ATOM 7495 C CA . LEU A 1 957 ? -41.147 -8.829 54.011 1.00 93.94 957 LEU A CA 1
ATOM 7496 C C . LEU A 1 957 ? -42.467 -8.741 54.794 1.00 93.94 957 LEU A C 1
ATOM 7498 O O . LEU A 1 957 ? -43.504 -9.124 54.267 1.00 93.94 957 LEU A O 1
ATOM 7502 N N . LEU A 1 958 ? -42.460 -8.217 56.027 1.00 92.25 958 LEU A N 1
ATOM 7503 C CA . LEU A 1 958 ? -43.689 -8.019 56.814 1.00 92.25 958 LEU A CA 1
ATOM 7504 C C . LEU A 1 958 ? -44.590 -6.912 56.252 1.00 92.25 958 LEU A C 1
ATOM 7506 O O . LEU A 1 958 ? -45.782 -6.894 56.556 1.00 92.25 958 LEU A O 1
ATOM 7510 N N . GLY A 1 959 ? -44.020 -5.982 55.482 1.00 88.44 959 GLY A N 1
ATOM 7511 C CA . GLY A 1 959 ? -44.750 -4.927 54.786 1.00 88.44 959 GLY A CA 1
ATOM 7512 C C . GLY A 1 959 ? -45.376 -5.360 53.459 1.00 88.44 959 GLY A C 1
ATOM 7513 O O . GLY A 1 959 ? -46.136 -4.578 52.893 1.00 88.44 959 GLY A O 1
ATOM 7514 N N . ALA A 1 960 ? -45.065 -6.562 52.961 1.00 89.94 960 ALA A N 1
ATOM 7515 C CA . ALA A 1 960 ? -45.649 -7.094 51.736 1.00 89.94 960 ALA A CA 1
ATOM 7516 C C . ALA A 1 960 ? -47.118 -7.500 51.941 1.00 89.94 960 ALA A C 1
ATOM 7518 O O . ALA A 1 960 ? -47.486 -8.058 52.980 1.00 89.94 960 ALA A O 1
ATOM 7519 N N . ASP A 1 961 ? -47.947 -7.249 50.927 1.00 80.31 961 ASP A N 1
ATOM 7520 C CA . ASP A 1 961 ? -49.339 -7.695 50.913 1.00 80.31 961 ASP A CA 1
ATOM 7521 C C . ASP A 1 961 ? -49.407 -9.238 50.967 1.00 80.31 961 ASP A C 1
ATOM 7523 O O . ASP A 1 961 ? -48.550 -9.934 50.425 1.00 80.31 961 ASP A O 1
ATOM 7527 N N . ASP A 1 962 ? -50.410 -9.783 51.663 1.00 84.25 962 ASP A N 1
ATOM 7528 C CA . ASP A 1 962 ? -50.643 -11.229 51.844 1.00 84.25 962 ASP A CA 1
ATOM 7529 C C . ASP A 1 962 ? -49.532 -12.033 52.569 1.00 84.25 962 ASP A C 1
ATOM 7531 O O . ASP A 1 962 ? -49.607 -13.263 52.629 1.00 84.25 962 ASP A O 1
ATOM 7535 N N . MET A 1 963 ? -48.535 -11.384 53.186 1.00 89.75 963 MET A N 1
ATOM 7536 C CA . MET A 1 963 ? -47.544 -12.061 54.038 1.00 89.75 963 MET A CA 1
ATOM 7537 C C . MET A 1 963 ? -48.210 -12.785 55.220 1.00 89.75 963 MET A C 1
ATOM 7539 O O . MET A 1 963 ? -48.912 -12.161 56.011 1.00 89.75 963 MET A O 1
ATOM 7543 N N . ASP A 1 964 ? -47.932 -14.081 55.396 1.00 88.56 964 ASP A N 1
ATOM 7544 C CA . ASP A 1 964 ? -48.314 -14.873 56.567 1.00 88.56 964 ASP A CA 1
ATOM 7545 C C . ASP A 1 964 ? -47.080 -15.203 57.419 1.00 88.56 964 ASP A C 1
ATOM 7547 O O . ASP A 1 964 ? -46.361 -16.182 57.201 1.00 88.56 964 ASP A O 1
ATOM 7551 N N . ALA A 1 965 ? -46.849 -14.398 58.456 1.00 88.50 965 ALA A N 1
ATOM 7552 C CA . ALA A 1 965 ? -45.741 -14.617 59.377 1.00 88.50 965 ALA A CA 1
ATOM 7553 C C . ALA A 1 965 ? -46.025 -15.684 60.455 1.00 88.50 965 ALA A C 1
ATOM 7555 O O . ALA A 1 965 ? -45.160 -15.918 61.303 1.00 88.50 965 ALA A O 1
ATOM 7556 N N . THR A 1 966 ? -47.191 -16.349 60.457 1.00 84.62 966 THR A N 1
ATOM 7557 C CA . THR A 1 966 ? -47.612 -17.273 61.531 1.00 84.62 966 THR A CA 1
ATOM 7558 C C . THR A 1 966 ? -46.594 -18.384 61.784 1.00 84.62 966 THR A C 1
ATOM 7560 O O . THR A 1 966 ? -46.141 -18.555 62.917 1.00 84.62 966 THR A O 1
ATOM 7563 N N . SER A 1 967 ? -46.186 -19.107 60.737 1.00 83.19 967 SER A N 1
ATOM 7564 C CA . SER A 1 967 ? -45.241 -20.226 60.852 1.00 83.19 967 SER A CA 1
ATOM 7565 C C . SER A 1 967 ? -43.851 -19.768 61.301 1.00 83.19 967 SER A C 1
ATOM 7567 O O . SER A 1 967 ? -43.221 -20.435 62.122 1.00 83.19 967 SER A O 1
ATOM 7569 N N . CYS A 1 968 ? -43.408 -18.588 60.849 1.00 86.12 968 CYS A N 1
ATOM 7570 C CA . CYS A 1 968 ? -42.147 -17.994 61.289 1.00 86.12 968 CYS A CA 1
ATOM 7571 C C . CYS A 1 968 ? -42.197 -17.589 62.762 1.00 86.12 968 CYS A C 1
ATOM 7573 O O . CYS A 1 968 ? -41.235 -17.828 63.490 1.00 86.12 968 CYS A O 1
ATOM 7575 N N . ILE A 1 969 ? -43.304 -16.994 63.217 1.00 86.31 969 ILE A N 1
ATOM 7576 C CA . ILE A 1 969 ? -43.495 -16.603 64.617 1.00 86.31 969 ILE A CA 1
ATOM 7577 C C . ILE A 1 969 ? -43.474 -17.839 65.514 1.00 86.31 969 ILE A C 1
ATOM 7579 O O . ILE A 1 969 ? -42.759 -17.834 66.514 1.00 86.31 969 ILE A O 1
ATOM 7583 N N . GLU A 1 970 ? -44.197 -18.901 65.146 1.00 83.50 970 GLU A N 1
ATOM 7584 C CA . GLU A 1 970 ? -44.179 -20.185 65.857 1.00 83.50 970 GLU A CA 1
ATOM 7585 C C . GLU A 1 970 ? -42.773 -20.801 65.890 1.00 83.50 970 GLU A C 1
ATOM 7587 O O . GLU A 1 970 ? -42.321 -21.232 66.949 1.00 83.50 970 GLU A O 1
ATOM 7592 N N . PHE A 1 971 ? -42.045 -20.776 64.768 1.00 82.94 971 PHE A N 1
ATOM 7593 C CA . PHE A 1 971 ? -40.678 -21.295 64.675 1.00 82.94 971 PHE A CA 1
ATOM 7594 C C . PHE A 1 971 ? -39.709 -20.589 65.634 1.00 82.94 971 PHE A C 1
ATOM 7596 O O . PHE A 1 971 ? -38.891 -21.241 66.284 1.00 82.94 971 PHE A O 1
ATOM 7603 N N . VAL A 1 972 ? -39.813 -19.262 65.774 1.00 85.19 972 VAL A N 1
ATOM 7604 C CA . VAL A 1 972 ? -38.901 -18.475 66.624 1.00 85.19 972 VAL A CA 1
ATOM 7605 C C . VAL A 1 972 ? -39.350 -18.354 68.084 1.00 85.19 972 VAL A C 1
ATOM 7607 O O . VAL A 1 972 ? -38.692 -17.651 68.873 1.00 85.19 972 VAL A O 1
ATOM 7610 N N . GLN A 1 973 ? -40.452 -19.006 68.476 1.00 78.94 973 GLN A N 1
ATOM 7611 C CA . GLN A 1 973 ? -40.871 -19.084 69.877 1.00 78.94 973 GLN A CA 1
ATOM 7612 C C . GLN A 1 973 ? -39.789 -19.796 70.701 1.00 78.94 973 GLN A C 1
ATOM 7614 O O . GLN A 1 973 ? -39.438 -20.948 70.468 1.00 78.94 973 GLN A O 1
ATOM 7619 N N . GLY A 1 974 ? -39.222 -19.088 71.681 1.00 68.56 974 GLY A N 1
ATOM 7620 C CA . GLY A 1 974 ? -38.165 -19.621 72.550 1.00 68.56 974 GLY A CA 1
ATOM 7621 C C . GLY A 1 974 ? -36.736 -19.561 71.986 1.00 68.56 974 GLY A C 1
ATOM 7622 O O . GLY A 1 974 ? -35.798 -19.870 72.719 1.00 68.56 974 GLY A O 1
ATOM 7623 N N . MET A 1 975 ? -36.530 -19.111 70.742 1.00 80.50 975 MET A N 1
ATOM 7624 C CA . MET A 1 975 ? -35.190 -18.856 70.186 1.00 80.50 975 MET A CA 1
ATOM 7625 C C . MET A 1 975 ? -34.640 -17.489 70.634 1.00 80.50 975 MET A C 1
ATOM 7627 O O . MET A 1 975 ? -35.404 -16.562 70.889 1.00 80.50 975 MET A O 1
ATOM 7631 N N . GLN A 1 976 ? -33.317 -17.309 70.709 1.00 79.44 976 GLN A N 1
ATOM 7632 C CA . GLN A 1 976 ? -32.725 -15.968 70.846 1.00 79.44 976 GLN A CA 1
ATOM 7633 C C . GLN A 1 976 ? -32.560 -15.337 69.458 1.00 79.44 976 GLN A C 1
ATOM 7635 O O . GLN A 1 976 ? -31.719 -15.784 68.684 1.00 79.44 976 GLN A O 1
ATOM 7640 N N . ILE A 1 977 ? -33.349 -14.301 69.161 1.00 87.56 977 ILE A N 1
ATOM 7641 C CA . ILE A 1 977 ? -33.262 -13.507 67.922 1.00 87.56 977 ILE A CA 1
ATOM 7642 C C . ILE A 1 977 ? -32.968 -12.040 68.256 1.00 87.56 977 ILE A C 1
ATOM 7644 O O . ILE A 1 977 ? -33.008 -11.642 69.423 1.00 87.56 977 ILE A O 1
ATOM 7648 N N . GLU A 1 978 ? -32.648 -11.252 67.234 1.00 88.00 978 GLU A N 1
ATOM 7649 C CA . GLU A 1 978 ? -32.335 -9.830 67.366 1.00 88.00 978 GLU A CA 1
ATOM 7650 C C . GLU A 1 978 ? -33.552 -9.047 67.954 1.00 88.00 978 GLU A C 1
ATOM 7652 O O . GLU A 1 978 ? -34.697 -9.330 67.580 1.00 88.00 978 GLU A O 1
ATOM 7657 N N . PRO A 1 979 ? -33.359 -8.146 68.947 1.00 85.38 979 PRO A N 1
ATOM 7658 C CA . PRO A 1 979 ? -34.466 -7.480 69.650 1.00 85.38 979 PRO A CA 1
ATOM 7659 C C . PRO A 1 979 ? -35.405 -6.629 68.780 1.00 85.38 979 PRO A C 1
ATOM 7661 O O . PRO A 1 979 ? -36.603 -6.561 69.070 1.00 85.38 979 PRO A O 1
ATOM 7664 N N . GLU A 1 980 ? -34.884 -5.972 67.745 1.00 90.06 980 GLU A N 1
ATOM 7665 C CA . GLU A 1 980 ? -35.660 -5.201 66.771 1.00 90.06 980 GLU A CA 1
ATOM 7666 C C . GLU A 1 980 ? -36.577 -6.143 65.979 1.00 90.06 980 GLU A C 1
ATOM 7668 O O . GLU A 1 980 ? -37.792 -5.952 65.984 1.00 90.06 980 GLU A O 1
ATOM 7673 N N . ILE A 1 981 ? -36.033 -7.247 65.452 1.00 90.62 981 ILE A N 1
ATOM 7674 C CA . ILE A 1 981 ? -36.801 -8.292 64.748 1.00 90.62 981 ILE A CA 1
ATOM 7675 C C . ILE A 1 981 ? -37.912 -8.868 65.638 1.00 90.62 981 ILE A C 1
ATOM 7677 O O . ILE A 1 981 ? -39.049 -9.029 65.188 1.00 90.62 981 ILE A O 1
ATOM 7681 N N . ARG A 1 982 ? -37.619 -9.153 66.918 1.00 89.44 982 ARG A N 1
ATOM 7682 C CA . ARG A 1 982 ? -38.630 -9.642 67.877 1.00 89.44 982 ARG A CA 1
ATOM 7683 C C . ARG A 1 982 ? -39.795 -8.664 68.008 1.00 89.44 982 ARG A C 1
ATOM 7685 O O . ARG A 1 982 ? -40.946 -9.083 67.969 1.00 89.44 982 ARG A O 1
ATOM 7692 N N . THR A 1 983 ? -39.488 -7.376 68.138 1.00 89.31 983 THR A N 1
ATOM 7693 C CA . THR A 1 983 ? -40.496 -6.320 68.299 1.00 89.31 983 THR A CA 1
ATOM 7694 C C . THR A 1 983 ? -41.413 -6.234 67.076 1.00 89.31 983 THR A C 1
ATOM 7696 O O . THR A 1 983 ? -42.620 -6.060 67.228 1.00 89.31 983 THR A O 1
ATOM 7699 N N . MET A 1 984 ? -40.861 -6.399 65.871 1.00 90.88 984 MET A N 1
ATOM 7700 C CA . MET A 1 984 ? -41.616 -6.360 64.614 1.00 90.88 984 MET A CA 1
ATOM 7701 C C . MET A 1 984 ? -42.558 -7.557 64.456 1.00 90.88 984 MET A C 1
ATOM 7703 O O . MET A 1 984 ? -43.725 -7.380 64.113 1.00 90.88 984 MET A O 1
ATOM 7707 N N . LEU A 1 985 ? -42.077 -8.765 64.766 1.00 88.56 985 LEU A N 1
ATOM 7708 C CA . LEU A 1 985 ? -42.893 -9.982 64.728 1.00 88.56 985 LEU A CA 1
ATOM 7709 C C . LEU A 1 985 ? -44.029 -9.944 65.765 1.00 88.56 985 LEU A C 1
ATOM 7711 O O . LEU A 1 985 ? -45.158 -10.318 65.451 1.00 88.56 985 LEU A O 1
ATOM 7715 N N . ASP A 1 986 ? -43.757 -9.442 66.975 1.00 86.50 986 ASP A N 1
ATOM 7716 C CA . ASP A 1 986 ? -44.772 -9.285 68.025 1.00 86.50 986 ASP A CA 1
ATOM 7717 C C . ASP A 1 986 ? -45.843 -8.249 67.636 1.00 86.50 986 ASP A C 1
ATOM 7719 O O . ASP A 1 986 ? -47.028 -8.453 67.910 1.00 86.50 986 ASP A O 1
ATOM 7723 N N . ALA A 1 987 ? -45.446 -7.148 66.985 1.00 86.81 987 ALA A N 1
ATOM 7724 C CA . ALA A 1 987 ? -46.372 -6.137 66.474 1.00 86.81 987 ALA A CA 1
ATOM 7725 C C . ALA A 1 987 ? -47.279 -6.709 65.373 1.00 86.81 987 ALA A C 1
ATOM 7727 O O . ALA A 1 987 ? -48.500 -6.571 65.452 1.00 86.81 987 ALA A O 1
ATOM 7728 N N . TRP A 1 988 ? -46.706 -7.437 64.409 1.00 90.06 988 TRP A N 1
ATOM 7729 C CA . TRP A 1 988 ? -47.475 -8.098 63.353 1.00 90.06 988 TRP A CA 1
ATOM 7730 C C . TRP A 1 988 ? -48.463 -9.130 63.927 1.00 90.06 988 TRP A C 1
ATOM 7732 O O . TRP A 1 988 ? -49.632 -9.153 63.536 1.00 90.06 988 TRP A O 1
ATOM 7742 N N . ALA A 1 989 ? -48.040 -9.930 64.916 1.00 84.50 989 ALA A N 1
ATOM 7743 C CA . ALA A 1 989 ? -48.898 -10.908 65.593 1.00 84.50 989 ALA A CA 1
ATOM 7744 C C . ALA A 1 989 ? -50.098 -10.260 66.311 1.00 84.50 989 ALA A C 1
ATOM 7746 O O . ALA A 1 989 ? -51.201 -10.818 66.308 1.00 84.50 989 ALA A O 1
ATOM 7747 N N . GLN A 1 990 ? -49.889 -9.088 66.927 1.00 83.50 990 GLN A N 1
ATOM 7748 C CA . GLN A 1 990 ? -50.949 -8.312 67.578 1.00 83.50 990 GLN A CA 1
ATOM 7749 C C . GLN A 1 990 ? -51.960 -7.773 66.564 1.00 83.50 990 GLN A C 1
ATOM 7751 O O . GLN A 1 990 ? -53.164 -7.944 66.771 1.00 83.50 990 GLN A O 1
ATOM 7756 N N . ASP A 1 991 ? -51.487 -7.190 65.461 1.00 84.50 991 ASP A N 1
ATOM 7757 C CA . ASP A 1 991 ? -52.346 -6.625 64.414 1.00 84.50 991 ASP A CA 1
ATOM 7758 C C . ASP A 1 991 ? -53.213 -7.696 63.722 1.00 84.50 991 ASP A C 1
ATOM 7760 O O . ASP A 1 991 ? -54.357 -7.426 63.346 1.00 84.50 991 ASP A O 1
ATOM 7764 N N . HIS A 1 992 ? -52.732 -8.943 63.653 1.00 82.50 992 HIS A N 1
ATOM 7765 C CA . HIS A 1 992 ? -53.422 -10.069 63.008 1.00 82.50 992 HIS A CA 1
ATOM 7766 C C . HIS A 1 992 ? -54.191 -10.990 63.981 1.00 82.50 992 HIS A C 1
ATOM 7768 O O . HIS A 1 992 ? -54.702 -12.036 63.579 1.00 82.50 992 HIS A O 1
ATOM 7774 N N . ASN A 1 993 ? -54.350 -10.602 65.257 1.00 77.88 993 ASN A N 1
ATOM 7775 C CA . ASN A 1 993 ? -55.080 -11.359 66.293 1.00 77.88 993 ASN A CA 1
ATOM 7776 C C . ASN A 1 993 ? -54.613 -12.821 66.482 1.00 77.88 993 ASN A C 1
ATOM 7778 O O . ASN A 1 993 ? -55.411 -13.696 66.851 1.00 77.88 993 ASN A O 1
ATOM 7782 N N . LEU A 1 994 ? -53.325 -13.102 66.276 1.00 72.38 994 LEU A N 1
ATOM 7783 C CA . LEU A 1 994 ? -52.763 -14.430 66.510 1.00 72.38 994 LEU A CA 1
ATOM 7784 C C . LEU A 1 994 ? -52.727 -14.737 68.008 1.00 72.38 994 LEU A C 1
ATOM 7786 O O . LEU A 1 994 ? -51.950 -14.176 68.781 1.00 72.38 994 LEU A O 1
ATOM 7790 N N . LYS A 1 995 ? -53.586 -15.666 68.438 1.00 56.12 995 LYS A N 1
ATOM 7791 C CA . LYS A 1 995 ? -53.502 -16.243 69.781 1.00 56.12 995 LYS A CA 1
ATOM 7792 C C . LYS A 1 995 ? -52.291 -17.164 69.837 1.00 56.12 995 LYS A C 1
ATOM 7794 O O . LYS A 1 995 ? -52.369 -18.299 69.381 1.00 56.12 995 LYS A O 1
ATOM 7799 N N . MET A 1 996 ? -51.205 -16.678 70.430 1.00 50.00 996 MET A N 1
ATOM 7800 C CA . MET A 1 996 ? -50.059 -17.505 70.809 1.00 50.00 996 MET A CA 1
ATOM 7801 C C . MET A 1 996 ? -50.552 -18.725 71.598 1.00 50.00 996 MET A C 1
ATOM 7803 O O . MET A 1 996 ? -51.294 -18.580 72.575 1.00 50.00 996 MET A O 1
ATOM 7807 N N . ALA A 1 997 ? -50.192 -19.922 71.138 1.00 42.94 997 ALA A N 1
ATOM 7808 C CA . ALA A 1 997 ? -50.519 -21.153 71.836 1.00 42.94 997 ALA A CA 1
ATOM 7809 C C . ALA A 1 997 ? -49.842 -21.159 73.216 1.00 42.94 997 ALA A C 1
ATOM 7811 O O . ALA A 1 997 ? -48.646 -20.906 73.344 1.00 42.94 997 ALA A O 1
ATOM 7812 N N . ASP A 1 998 ? -50.636 -21.425 74.250 1.00 40.22 998 ASP A N 1
ATOM 7813 C CA . ASP A 1 998 ? -50.161 -21.648 75.613 1.00 40.22 998 ASP A CA 1
ATOM 7814 C C . ASP A 1 998 ? -49.258 -22.904 75.618 1.00 40.22 998 ASP A C 1
ATOM 7816 O O . ASP A 1 998 ? -49.713 -23.946 75.130 1.00 40.22 998 ASP A O 1
ATOM 7820 N N . PRO A 1 999 ? -48.012 -22.864 76.135 1.00 41.97 999 PRO A N 1
ATOM 7821 C CA . PRO A 1 999 ? -47.043 -23.961 75.999 1.00 41.97 999 PRO A CA 1
ATOM 7822 C C . PRO A 1 999 ? -47.435 -25.297 76.663 1.00 41.97 999 PRO A C 1
ATOM 7824 O O . PRO A 1 999 ? -46.665 -26.252 76.596 1.00 41.97 999 PRO A O 1
ATOM 7827 N N . GLU A 1 1000 ? -48.594 -25.391 77.326 1.00 40.16 1000 GLU A N 1
ATOM 7828 C CA . GLU A 1 1000 ? -48.947 -26.517 78.204 1.00 40.16 1000 GLU A CA 1
ATOM 7829 C C . GLU A 1 1000 ? -50.127 -27.410 77.764 1.00 40.16 1000 GLU A C 1
ATOM 7831 O O . GLU A 1 1000 ? -50.468 -28.345 78.490 1.00 40.16 1000 GLU A O 1
ATOM 7836 N N . GLN A 1 1001 ? -50.748 -27.240 76.590 1.00 37.16 1001 GLN A N 1
ATOM 7837 C CA . GLN A 1 1001 ? -51.840 -28.149 76.178 1.00 37.16 1001 GLN A CA 1
ATOM 7838 C C . GLN A 1 1001 ? -51.410 -29.234 75.190 1.00 37.16 1001 GLN A C 1
ATOM 7840 O O . GLN A 1 1001 ? -51.600 -29.135 73.979 1.00 37.16 1001 GLN A O 1
ATOM 7845 N N . GLY A 1 1002 ? -50.908 -30.332 75.759 1.00 49.94 1002 GLY A N 1
ATOM 7846 C CA . GLY A 1 1002 ? -50.817 -31.626 75.091 1.00 49.94 1002 GLY A CA 1
ATOM 7847 C C . GLY A 1 1002 ? -52.182 -32.155 74.625 1.00 49.94 1002 GLY A C 1
ATOM 7848 O O . GLY A 1 1002 ? -53.213 -31.960 75.272 1.00 49.94 1002 GLY A O 1
ATOM 7849 N N . ARG A 1 1003 ? -52.171 -32.858 73.492 1.00 32.78 1003 ARG A N 1
ATOM 7850 C CA . ARG A 1 1003 ? -53.254 -33.706 72.974 1.00 32.78 1003 ARG A CA 1
ATOM 7851 C C . ARG A 1 1003 ? -52.616 -34.922 72.313 1.00 32.78 1003 ARG A C 1
ATOM 7853 O O . ARG A 1 1003 ? -51.604 -34.771 71.645 1.00 32.78 1003 ARG A O 1
ATOM 7860 N N . ASP A 1 1004 ? -53.163 -36.121 72.334 1.00 29.38 1004 ASP A N 1
ATOM 7861 C CA . ASP A 1 1004 ? -54.161 -36.794 73.163 1.00 29.38 1004 ASP A CA 1
ATOM 7862 C C . ASP A 1 1004 ? -54.016 -38.250 72.692 1.00 29.38 1004 ASP A C 1
ATOM 7864 O O . ASP A 1 1004 ? -54.191 -38.544 71.505 1.00 29.38 1004 ASP A O 1
ATOM 7868 N N . GLU A 1 1005 ? -53.560 -39.142 73.566 1.00 40.09 1005 GLU A N 1
ATOM 7869 C CA . GLU A 1 1005 ? -53.369 -40.551 73.235 1.00 40.09 1005 GLU A CA 1
ATOM 7870 C C . GLU A 1 1005 ? -54.714 -41.280 73.317 1.00 40.09 1005 GLU A C 1
ATOM 7872 O O . GLU A 1 1005 ? -55.218 -41.568 74.402 1.00 40.09 1005 GLU A O 1
ATOM 7877 N N . SER A 1 1006 ? -55.282 -41.667 72.171 1.00 30.28 1006 SER A N 1
ATOM 7878 C CA . SER A 1 1006 ? -56.290 -42.733 72.146 1.00 30.28 1006 SER A CA 1
ATOM 7879 C C . SER A 1 1006 ? -56.178 -43.641 70.914 1.00 30.28 1006 SER A C 1
ATOM 7881 O O . SER A 1 1006 ? -56.618 -43.338 69.812 1.00 30.28 1006 SER A O 1
ATOM 7883 N N . PHE A 1 1007 ? -55.557 -44.796 71.172 1.00 33.38 1007 PHE A N 1
ATOM 7884 C CA . PHE A 1 1007 ? -55.779 -46.129 70.598 1.00 33.38 1007 PHE A CA 1
ATOM 7885 C C . PHE A 1 1007 ? -56.175 -46.269 69.116 1.00 33.38 1007 PHE A C 1
ATOM 7887 O O . PHE A 1 1007 ? -57.356 -46.296 68.780 1.00 33.38 1007 PHE A O 1
ATOM 7894 N N . VAL A 1 1008 ? -55.197 -46.658 68.287 1.00 31.64 1008 VAL A N 1
ATOM 7895 C CA . VAL A 1 1008 ? -55.389 -47.639 67.202 1.00 31.64 1008 VAL A CA 1
ATOM 7896 C C . VAL A 1 1008 ? -54.167 -48.568 67.179 1.00 31.64 1008 VAL A C 1
ATOM 7898 O O . VAL A 1 1008 ? -53.044 -48.116 67.371 1.00 31.64 1008 VAL A O 1
ATOM 7901 N N . ALA A 1 1009 ? -54.403 -49.874 67.030 1.00 35.84 1009 ALA A N 1
ATOM 7902 C CA . ALA A 1 1009 ? -53.432 -50.969 67.124 1.00 35.84 1009 ALA A CA 1
ATOM 7903 C C . ALA A 1 1009 ? -52.033 -50.647 66.561 1.00 35.84 1009 ALA A C 1
ATOM 7905 O O . ALA A 1 1009 ? -51.924 -50.158 65.438 1.00 35.84 1009 ALA A O 1
ATOM 7906 N N . VAL A 1 1010 ? -50.983 -50.990 67.322 1.00 40.19 1010 VAL A N 1
ATOM 7907 C CA . VAL A 1 1010 ? -49.567 -50.837 66.942 1.00 40.19 1010 VAL A CA 1
ATOM 7908 C C . VAL A 1 1010 ? -49.281 -51.683 65.696 1.00 40.19 1010 VAL A C 1
ATOM 7910 O O . VAL A 1 1010 ? -48.876 -52.840 65.779 1.00 40.19 1010 VAL A O 1
ATOM 7913 N N . LYS A 1 1011 ? -49.538 -51.112 64.518 1.00 50.97 1011 LYS A N 1
ATOM 7914 C CA . LYS A 1 1011 ? -48.789 -51.445 63.314 1.00 50.97 1011 LYS A CA 1
ATOM 7915 C C . LYS A 1 1011 ? -47.417 -50.827 63.511 1.00 50.97 1011 LYS A C 1
ATOM 7917 O O . LYS A 1 1011 ? -47.319 -49.637 63.798 1.00 50.97 1011 LYS A O 1
ATOM 7922 N N . GLU A 1 1012 ? -46.391 -51.657 63.387 1.00 65.06 1012 GLU A N 1
ATOM 7923 C CA . GLU A 1 1012 ? -45.014 -51.195 63.286 1.00 65.06 1012 GLU A CA 1
ATOM 7924 C C . GLU A 1 1012 ? -44.955 -50.012 62.300 1.00 65.06 1012 GLU A C 1
ATOM 7926 O O . GLU A 1 1012 ? -45.568 -50.105 61.224 1.00 65.06 1012 GLU A O 1
ATOM 7931 N N . PRO A 1 1013 ? -44.333 -48.877 62.670 1.00 74.50 1013 PRO A N 1
ATOM 7932 C CA . PRO A 1 1013 ? -44.339 -47.693 61.828 1.00 74.50 1013 PRO A CA 1
ATOM 7933 C C . PRO A 1 1013 ? -43.753 -48.036 60.456 1.00 74.50 1013 PRO A C 1
ATOM 7935 O O . PRO A 1 1013 ? -42.715 -48.688 60.338 1.00 74.50 1013 PRO A O 1
ATOM 7938 N N . SER A 1 1014 ? -44.477 -47.643 59.408 1.00 80.81 1014 SER A N 1
ATOM 7939 C CA . SER A 1 1014 ? -44.081 -47.883 58.024 1.00 80.81 1014 SER A CA 1
ATOM 7940 C C . SER A 1 1014 ? -43.478 -46.620 57.427 1.00 80.81 1014 SER A C 1
ATOM 7942 O O . SER A 1 1014 ? -44.080 -45.549 57.526 1.00 80.81 1014 SER A O 1
ATOM 7944 N N . TYR A 1 1015 ? -42.358 -46.759 56.738 1.00 89.12 1015 TYR A N 1
ATOM 7945 C CA . TYR A 1 1015 ? -41.618 -45.679 56.108 1.00 89.12 1015 TYR A CA 1
ATOM 7946 C C . TYR A 1 1015 ? -41.541 -45.893 54.601 1.00 89.12 1015 TYR A C 1
ATOM 7948 O O . TYR A 1 1015 ? -41.639 -47.019 54.120 1.00 89.12 1015 TYR A O 1
ATOM 7956 N N . LEU A 1 1016 ? -41.360 -44.812 53.848 1.00 93.44 1016 LEU A N 1
ATOM 7957 C CA . LEU A 1 1016 ? -40.990 -44.915 52.442 1.00 93.44 1016 LEU A CA 1
ATOM 7958 C C . LEU A 1 1016 ? -39.481 -45.133 52.357 1.00 93.44 1016 LEU A C 1
ATOM 7960 O O . LEU A 1 1016 ? -38.727 -44.431 53.027 1.00 93.44 1016 LEU A O 1
ATOM 7964 N N . TYR A 1 1017 ? -39.058 -46.095 51.552 1.00 95.31 1017 TYR A N 1
ATOM 7965 C CA . TYR A 1 1017 ? -37.666 -46.414 51.272 1.00 95.31 1017 TYR A CA 1
ATOM 7966 C C . TYR A 1 1017 ? -37.429 -46.313 49.769 1.00 95.31 1017 TYR A C 1
ATOM 7968 O O . TYR A 1 1017 ? -38.128 -46.959 48.992 1.00 95.31 1017 TYR A O 1
ATOM 7976 N N . PHE A 1 1018 ? -36.467 -45.489 49.373 1.00 96.38 1018 PHE A N 1
ATOM 7977 C CA . PHE A 1 1018 ? -36.042 -45.310 47.995 1.00 96.38 1018 PHE A CA 1
ATOM 7978 C C . PHE A 1 1018 ? -34.796 -46.150 47.726 1.00 96.38 1018 PHE A C 1
ATOM 7980 O O . PHE A 1 1018 ? -33.756 -45.960 48.360 1.00 96.38 1018 PHE A O 1
ATOM 7987 N N . THR A 1 1019 ? -34.896 -47.055 46.757 1.00 94.38 1019 THR A N 1
ATOM 7988 C CA . THR A 1 1019 ? -33.776 -47.866 46.295 1.00 94.38 1019 THR A CA 1
ATOM 7989 C C . THR A 1 1019 ? -33.390 -47.522 44.864 1.00 94.38 1019 THR A C 1
ATOM 7991 O O . THR A 1 1019 ? -34.227 -47.478 43.965 1.00 94.38 1019 THR A O 1
ATOM 7994 N N . TYR A 1 1020 ? -32.099 -47.285 44.648 1.00 94.06 1020 TYR A N 1
ATOM 7995 C CA . TYR A 1 1020 ? -31.524 -46.907 43.354 1.00 94.06 1020 TYR A CA 1
ATOM 7996 C C . TYR A 1 1020 ? -30.575 -47.981 42.789 1.00 94.06 1020 TYR A C 1
ATOM 7998 O O . TYR A 1 1020 ? -30.269 -47.964 41.598 1.00 94.06 1020 TYR A O 1
ATOM 8006 N N . GLY A 1 1021 ? -30.116 -48.916 43.630 1.00 91.44 1021 GLY A N 1
ATOM 8007 C CA . GLY A 1 1021 ? -29.043 -49.872 43.338 1.00 91.44 1021 GLY A CA 1
ATOM 8008 C C . GLY A 1 1021 ? -29.517 -51.300 43.039 1.00 91.44 1021 GLY A C 1
ATOM 8009 O O . GLY A 1 1021 ? -30.505 -51.524 42.343 1.00 91.44 1021 GLY A O 1
ATOM 8010 N N . SER A 1 1022 ? -28.797 -52.293 43.570 1.00 88.50 1022 SER A N 1
ATOM 8011 C CA . SER A 1 1022 ? -29.018 -53.730 43.318 1.00 88.50 1022 SER A CA 1
ATOM 8012 C C . SER A 1 1022 ? -30.265 -54.333 43.984 1.00 88.50 1022 SER A C 1
ATOM 8014 O O . SER A 1 1022 ? -30.546 -55.515 43.788 1.00 88.50 1022 SER A O 1
ATOM 8016 N N . LEU A 1 1023 ? -31.012 -53.536 44.750 1.00 91.38 1023 LEU A N 1
ATOM 8017 C CA . LEU A 1 1023 ? -32.270 -53.909 45.404 1.00 91.38 1023 LEU A CA 1
ATOM 8018 C C . LEU A 1 1023 ? -33.517 -53.600 44.556 1.00 91.38 1023 LEU A C 1
ATOM 8020 O O . LEU A 1 1023 ? -34.628 -53.936 44.966 1.00 91.38 1023 LEU A O 1
ATOM 8024 N N . LYS A 1 1024 ? -33.358 -52.987 43.377 1.00 92.06 1024 LYS A N 1
ATOM 8025 C CA . LYS A 1 1024 ? -34.467 -52.781 42.434 1.00 92.06 1024 LYS A CA 1
ATOM 8026 C C . LYS A 1 1024 ? -35.024 -54.104 41.923 1.00 92.06 1024 LYS A C 1
ATOM 8028 O O . LYS A 1 1024 ? -34.301 -55.094 41.815 1.00 92.06 1024 LYS A O 1
ATOM 8033 N N . LYS A 1 1025 ? -36.305 -54.134 41.570 1.00 88.38 1025 LYS A N 1
ATOM 8034 C CA . LYS A 1 1025 ? -36.963 -55.356 41.109 1.00 88.38 1025 LYS A CA 1
ATOM 8035 C C . LYS A 1 1025 ? -36.243 -55.950 39.894 1.00 88.38 1025 LYS A C 1
ATOM 8037 O O . LYS A 1 1025 ? -36.054 -55.287 38.878 1.00 88.38 1025 LYS A O 1
ATOM 8042 N N . GLY A 1 1026 ? -35.849 -57.222 39.998 1.00 85.00 1026 GLY A N 1
ATOM 8043 C CA . GLY A 1 1026 ? -35.082 -57.934 38.965 1.00 85.00 1026 GLY A CA 1
ATOM 8044 C C . GLY A 1 1026 ? -33.557 -57.784 39.057 1.00 85.00 1026 GLY A C 1
ATOM 8045 O O . GLY A 1 1026 ? -32.858 -58.288 38.180 1.00 85.00 1026 GLY A O 1
ATOM 8046 N N . PHE A 1 1027 ? -33.033 -57.116 40.092 1.00 89.94 1027 PHE A N 1
ATOM 8047 C CA . PHE A 1 1027 ? -31.597 -56.978 40.356 1.00 89.94 1027 PHE A CA 1
ATOM 8048 C C . PHE A 1 1027 ? -31.130 -57.986 41.435 1.00 89.94 1027 PHE A C 1
ATOM 8050 O O . PHE A 1 1027 ? -31.954 -58.467 42.217 1.00 89.94 1027 PHE A O 1
ATOM 8057 N N . PRO A 1 1028 ? -29.821 -58.314 41.523 1.00 83.19 1028 PRO A N 1
ATOM 8058 C CA . PRO A 1 1028 ? -29.334 -59.488 42.269 1.00 83.19 1028 PRO A CA 1
ATOM 8059 C C . PRO A 1 1028 ? -29.625 -59.545 43.777 1.00 83.19 1028 PRO A C 1
ATOM 8061 O O . PRO A 1 1028 ? -29.644 -60.638 44.339 1.00 83.19 1028 PRO A O 1
ATOM 8064 N N . ASN A 1 1029 ? -29.850 -58.405 44.443 1.00 84.62 1029 ASN A N 1
ATOM 8065 C CA . ASN A 1 1029 ? -30.165 -58.375 45.878 1.00 84.62 1029 ASN A CA 1
ATOM 8066 C C . ASN A 1 1029 ? -31.674 -58.309 46.161 1.00 84.62 1029 ASN A C 1
ATOM 8068 O O . ASN A 1 1029 ? -32.080 -58.463 47.311 1.00 84.62 1029 ASN A O 1
ATOM 8072 N N . HIS A 1 1030 ? -32.522 -58.095 45.151 1.00 88.25 1030 HIS A N 1
ATOM 8073 C CA . HIS A 1 1030 ? -33.958 -57.915 45.368 1.00 88.25 1030 HIS A CA 1
ATOM 8074 C C . HIS A 1 1030 ? -34.635 -59.181 45.899 1.00 88.25 1030 HIS A C 1
ATOM 8076 O O . HIS A 1 1030 ? -35.349 -59.119 46.896 1.00 88.25 1030 HIS A O 1
ATOM 8082 N N . ASP A 1 1031 ? -34.392 -60.336 45.277 1.00 84.38 1031 ASP A N 1
ATOM 8083 C CA . ASP A 1 1031 ? -35.112 -61.574 45.602 1.00 84.38 1031 ASP A CA 1
ATOM 8084 C C . ASP A 1 1031 ? -34.846 -62.043 47.041 1.00 84.38 1031 ASP A C 1
ATOM 8086 O O . ASP A 1 1031 ? -35.783 -62.419 47.756 1.00 84.38 1031 ASP A O 1
ATOM 8090 N N . ALA A 1 1032 ? -33.598 -61.907 47.507 1.00 81.69 1032 ALA A N 1
ATOM 8091 C CA . ALA A 1 1032 ? -33.190 -62.215 48.879 1.00 81.69 1032 ALA A CA 1
ATOM 8092 C C . ALA A 1 1032 ? -33.902 -61.339 49.932 1.00 81.69 1032 ALA A C 1
ATOM 8094 O O . ALA A 1 1032 ? -34.140 -61.798 51.049 1.00 81.69 1032 ALA A O 1
ATOM 8095 N N . HIS A 1 1033 ? -34.302 -60.118 49.559 1.00 88.62 1033 HIS A N 1
ATOM 8096 C CA . HIS A 1 1033 ? -34.993 -59.151 50.423 1.00 88.62 1033 HIS A CA 1
ATOM 8097 C C . HIS A 1 1033 ? -36.437 -58.863 49.982 1.00 88.62 1033 HIS A C 1
ATOM 8099 O O . HIS A 1 1033 ? -37.071 -57.920 50.460 1.00 88.62 1033 HIS A O 1
ATOM 8105 N N . SER A 1 1034 ? -37.009 -59.712 49.125 1.00 85.31 1034 SER A N 1
ATOM 8106 C CA . SER A 1 1034 ? -38.359 -59.553 48.563 1.00 85.31 1034 SER A CA 1
ATOM 8107 C C . SER A 1 1034 ? -39.461 -59.508 49.626 1.00 85.31 1034 SER A C 1
ATOM 8109 O O . SER A 1 1034 ? -40.512 -58.913 49.406 1.00 85.31 1034 SER A O 1
ATOM 8111 N N . LYS A 1 1035 ? -39.227 -60.093 50.811 1.00 84.81 1035 LYS A N 1
ATOM 8112 C CA . LYS A 1 1035 ? -40.139 -59.991 51.964 1.00 84.81 1035 LYS A CA 1
ATOM 8113 C C . LYS A 1 1035 ? -40.216 -58.576 52.540 1.00 84.81 1035 LYS A C 1
ATOM 8115 O O . LYS A 1 1035 ? -41.283 -58.198 53.013 1.00 84.81 1035 LYS A O 1
ATOM 8120 N N . VAL A 1 1036 ? -39.110 -57.830 52.507 1.00 89.31 1036 VAL A N 1
ATOM 8121 C CA . VAL A 1 1036 ? -39.029 -56.428 52.948 1.00 89.31 1036 VAL A CA 1
ATOM 8122 C C . VAL A 1 1036 ? -39.499 -55.490 51.834 1.00 89.31 1036 VAL A C 1
ATOM 8124 O O . VAL A 1 1036 ? -40.189 -54.515 52.105 1.00 89.31 1036 VAL A O 1
ATOM 8127 N N . LEU A 1 1037 ? -39.184 -55.812 50.576 1.00 90.50 1037 LEU A N 1
ATOM 8128 C CA . LEU A 1 1037 ? -39.516 -55.021 49.385 1.00 90.50 1037 LEU A CA 1
ATOM 8129 C C . LEU A 1 1037 ? -40.809 -55.494 48.689 1.00 90.50 1037 LEU A C 1
ATOM 8131 O O . LEU A 1 1037 ? -40.871 -55.569 47.463 1.00 90.50 1037 LEU A O 1
ATOM 8135 N N . ASN A 1 1038 ? -41.849 -55.846 49.452 1.00 87.38 1038 ASN A N 1
ATOM 8136 C CA . ASN A 1 1038 ? -43.097 -56.394 48.894 1.00 87.38 1038 ASN A CA 1
ATOM 8137 C C . ASN A 1 1038 ? -44.188 -55.345 48.593 1.00 87.38 1038 ASN A C 1
ATOM 8139 O O . ASN A 1 1038 ? -45.078 -55.624 47.789 1.00 87.38 1038 ASN A O 1
ATOM 8143 N N . ASP A 1 1039 ? -44.134 -54.162 49.211 1.00 90.88 1039 ASP A N 1
ATOM 8144 C CA . ASP A 1 1039 ? -45.118 -53.082 49.049 1.00 90.88 1039 ASP A CA 1
ATOM 8145 C C . ASP A 1 1039 ? -44.540 -51.972 48.160 1.00 90.88 1039 ASP A C 1
ATOM 8147 O O . ASP A 1 1039 ? -43.942 -51.003 48.633 1.00 90.88 1039 ASP A O 1
ATOM 8151 N N . PHE A 1 1040 ? -44.652 -52.165 46.845 1.00 93.06 1040 PHE A N 1
ATOM 8152 C CA . PHE A 1 1040 ? -44.172 -51.220 45.836 1.00 93.06 1040 PHE A CA 1
ATOM 8153 C C . PHE A 1 1040 ? -45.096 -50.002 45.739 1.00 93.06 1040 PHE A C 1
ATOM 8155 O O . PHE A 1 1040 ? -46.288 -50.133 45.463 1.00 93.06 1040 PHE A O 1
ATOM 8162 N N . VAL A 1 1041 ? -44.530 -48.809 45.919 1.00 91.38 1041 VAL A N 1
ATOM 8163 C CA . VAL A 1 1041 ? -45.260 -47.534 45.886 1.00 91.38 1041 VAL A CA 1
ATOM 8164 C C . VAL A 1 1041 ? -45.215 -46.900 44.499 1.00 91.38 1041 VAL A C 1
ATOM 8166 O O . VAL A 1 1041 ? -46.205 -46.308 44.081 1.00 91.38 1041 VAL A O 1
ATOM 8169 N N . GLY A 1 1042 ? -44.090 -47.005 43.789 1.00 89.81 1042 GLY A N 1
ATOM 8170 C CA . GLY A 1 1042 ? -43.941 -46.437 42.451 1.00 89.81 1042 GLY A CA 1
ATOM 8171 C C . GLY A 1 1042 ? -42.488 -46.233 42.035 1.00 89.81 1042 GLY A C 1
ATOM 8172 O O . GLY A 1 1042 ? -41.572 -46.271 42.861 1.00 89.81 1042 GLY A O 1
ATOM 8173 N N . MET A 1 1043 ? -42.290 -45.989 40.738 1.00 92.50 1043 MET A N 1
ATOM 8174 C CA . MET A 1 1043 ? -41.011 -45.499 40.220 1.00 92.50 1043 MET A CA 1
ATOM 8175 C C . MET A 1 1043 ? -40.789 -44.078 40.721 1.00 92.50 1043 MET A C 1
ATOM 8177 O O . MET A 1 1043 ? -41.727 -43.275 40.762 1.00 92.50 1043 MET A O 1
ATOM 8181 N N . ALA A 1 1044 ? -39.553 -43.768 41.088 1.00 92.94 1044 ALA A N 1
ATOM 8182 C CA . ALA A 1 1044 ? -39.220 -42.469 41.633 1.00 92.94 1044 ALA A CA 1
ATOM 8183 C C . ALA A 1 1044 ? -37.883 -41.964 41.119 1.00 92.94 1044 ALA A C 1
ATOM 8185 O O . ALA A 1 1044 ? -37.027 -42.734 40.681 1.00 92.94 1044 ALA A O 1
ATOM 8186 N N . ARG A 1 1045 ? -37.707 -40.652 41.219 1.00 91.56 1045 ARG A N 1
ATOM 8187 C CA . ARG A 1 1045 ? -36.415 -39.997 41.045 1.00 91.56 1045 ARG A CA 1
ATOM 8188 C C . ARG A 1 1045 ? -36.108 -39.148 42.260 1.00 91.56 1045 ARG A C 1
ATOM 8190 O O . ARG A 1 1045 ? -37.035 -38.647 42.897 1.00 91.56 1045 ARG A O 1
ATOM 8197 N N . THR A 1 1046 ? -34.835 -38.980 42.589 1.00 90.56 1046 THR A N 1
ATOM 8198 C CA . THR A 1 1046 ? -34.440 -37.951 43.559 1.00 90.56 1046 THR A CA 1
ATOM 8199 C C . THR A 1 1046 ? -34.917 -36.587 43.064 1.00 90.56 1046 THR A C 1
ATOM 8201 O O . THR A 1 1046 ? -34.877 -36.315 41.864 1.00 90.56 1046 THR A O 1
ATOM 8204 N N . ARG A 1 1047 ? -35.434 -35.750 43.973 1.00 81.81 1047 ARG A N 1
ATOM 8205 C CA . ARG A 1 1047 ? -35.893 -34.396 43.629 1.00 81.81 1047 ARG A CA 1
ATOM 8206 C C . ARG A 1 1047 ? -34.728 -33.555 43.107 1.00 81.81 1047 ARG A C 1
ATOM 8208 O O . ARG A 1 1047 ? -34.842 -32.955 42.044 1.00 81.81 1047 ARG A O 1
ATOM 8215 N N . GLN A 1 1048 ? -33.627 -33.586 43.849 1.00 78.81 1048 GLN A N 1
ATOM 8216 C CA . GLN A 1 1048 ? -32.383 -32.898 43.534 1.00 78.81 1048 GLN A CA 1
ATOM 8217 C C . GLN A 1 1048 ? -31.405 -33.859 42.827 1.00 78.81 1048 GLN A C 1
ATOM 8219 O O . GLN A 1 1048 ? -31.447 -35.077 43.078 1.00 78.81 1048 GLN A O 1
ATOM 8224 N N . PRO A 1 1049 ? -30.520 -33.355 41.948 1.00 80.81 1049 PRO A N 1
ATOM 8225 C CA . PRO A 1 1049 ? -29.400 -34.126 41.422 1.00 80.81 1049 PRO A CA 1
ATOM 8226 C C . PRO A 1 1049 ? -28.485 -34.601 42.553 1.00 80.81 1049 PRO A C 1
ATOM 8228 O O . PRO A 1 1049 ? -28.193 -33.840 43.477 1.00 80.81 1049 PRO A O 1
ATOM 8231 N N . MET A 1 1050 ? -28.052 -35.860 42.485 1.00 89.25 1050 MET A N 1
ATOM 8232 C CA . MET A 1 1050 ? -27.085 -36.437 43.419 1.00 89.25 1050 MET A CA 1
ATOM 8233 C C . MET A 1 1050 ? -26.077 -37.308 42.644 1.00 89.25 1050 MET A C 1
ATOM 8235 O O . MET A 1 1050 ? -26.466 -37.981 41.681 1.00 89.25 1050 MET A O 1
ATOM 8239 N N . PRO A 1 1051 ? -24.785 -37.363 43.020 1.00 92.44 1051 PRO A N 1
ATOM 8240 C CA . PRO A 1 1051 ? -23.819 -38.199 42.323 1.00 92.44 1051 PRO A CA 1
ATOM 8241 C C . PRO A 1 1051 ? -24.068 -39.666 42.664 1.00 92.44 1051 PRO A C 1
ATOM 8243 O O . PRO A 1 1051 ? -23.779 -40.122 43.772 1.00 92.44 1051 PRO A O 1
ATOM 8246 N N . LEU A 1 1052 ? -24.577 -40.424 41.696 1.00 95.62 1052 LEU A N 1
ATOM 8247 C CA . LEU A 1 1052 ? -24.563 -41.880 41.738 1.00 95.62 1052 LEU A CA 1
ATOM 8248 C C . LEU A 1 1052 ? -23.316 -42.380 41.004 1.00 95.62 1052 LEU A C 1
ATOM 8250 O O . LEU A 1 1052 ? -23.296 -42.477 39.776 1.00 95.62 1052 LEU A O 1
ATOM 8254 N N . ILE A 1 1053 ? -22.265 -42.656 41.773 1.00 94.25 1053 ILE A N 1
ATOM 8255 C CA . ILE A 1 1053 ? -20.944 -43.036 41.270 1.00 94.25 1053 ILE A CA 1
ATOM 8256 C C . ILE A 1 1053 ? -20.874 -44.552 41.100 1.00 94.25 1053 ILE A C 1
ATOM 8258 O O . ILE A 1 1053 ? -21.127 -45.300 42.045 1.00 94.25 1053 ILE A O 1
ATOM 8262 N N . ILE A 1 1054 ? -20.488 -44.988 39.902 1.00 92.62 1054 ILE A N 1
ATOM 8263 C CA . ILE A 1 1054 ? -20.334 -46.390 39.513 1.00 92.62 1054 ILE A CA 1
ATOM 8264 C C . ILE A 1 1054 ? -18.891 -46.621 39.038 1.00 92.62 1054 ILE A C 1
ATOM 8266 O O . ILE A 1 1054 ? -18.427 -45.906 38.147 1.00 92.62 1054 ILE A O 1
ATOM 8270 N N . PRO A 1 1055 ? -18.155 -47.619 39.555 1.00 91.94 1055 PRO A N 1
ATOM 8271 C CA . PRO A 1 1055 ? -16.836 -47.961 39.027 1.00 91.94 1055 PRO A CA 1
ATOM 8272 C C . PRO A 1 1055 ? -16.951 -48.511 37.597 1.00 91.94 1055 PRO A C 1
ATOM 8274 O O . PRO A 1 1055 ? -17.946 -49.151 37.251 1.00 91.94 1055 PRO A O 1
ATOM 8277 N N . LYS A 1 1056 ? -15.949 -48.282 36.740 1.00 90.12 1056 LYS A N 1
ATOM 8278 C CA . LYS A 1 1056 ? -15.956 -48.811 35.358 1.00 90.12 1056 LYS A CA 1
ATOM 8279 C C . LYS A 1 1056 ? -15.810 -50.334 35.301 1.00 90.12 1056 LYS A C 1
ATOM 8281 O O . LYS A 1 1056 ? -16.422 -50.971 34.453 1.00 90.12 1056 LYS A O 1
ATOM 8286 N N . GLU A 1 1057 ? -15.064 -50.903 36.243 1.00 89.06 1057 GLU A N 1
ATOM 8287 C CA . GLU A 1 1057 ? -14.875 -52.348 36.405 1.00 89.06 1057 GLU A CA 1
ATOM 8288 C C . GLU A 1 1057 ? -15.681 -52.881 37.607 1.00 89.06 1057 GLU A C 1
ATOM 8290 O O . GLU A 1 1057 ? -15.921 -52.124 38.556 1.00 89.06 1057 GLU A O 1
ATOM 8295 N N . PRO A 1 1058 ? -16.099 -54.165 37.617 1.00 87.88 1058 PRO A N 1
ATOM 8296 C CA . PRO A 1 1058 ? -16.795 -54.768 38.753 1.00 87.88 1058 PRO A CA 1
ATOM 8297 C C . PRO A 1 1058 ? -15.992 -54.651 40.055 1.00 87.88 1058 PRO A C 1
ATOM 8299 O O . PRO A 1 1058 ? -14.917 -55.229 40.212 1.00 87.88 1058 PRO A O 1
ATOM 8302 N N . PHE A 1 1059 ? -16.534 -53.899 41.009 1.00 86.50 1059 PHE A N 1
ATOM 8303 C CA . PHE A 1 1059 ? -15.925 -53.637 42.305 1.00 86.50 1059 PHE A CA 1
ATOM 8304 C C . PHE A 1 1059 ? -17.014 -53.282 43.321 1.00 86.50 1059 PHE A C 1
ATOM 8306 O O . PHE A 1 1059 ? -17.793 -52.355 43.105 1.00 86.50 1059 PHE A O 1
ATOM 8313 N N . CYS A 1 1060 ? -17.054 -54.009 44.440 1.00 87.62 1060 CYS A N 1
ATOM 8314 C CA . CYS A 1 1060 ? -17.971 -53.757 45.550 1.00 87.62 1060 CYS A CA 1
ATOM 8315 C C . CYS A 1 1060 ? -17.257 -53.998 46.881 1.00 87.62 1060 CYS A C 1
ATOM 8317 O O . CYS A 1 1060 ? -16.903 -55.137 47.201 1.00 87.62 1060 CYS A O 1
ATOM 8319 N N . ASP A 1 1061 ? -17.074 -52.940 47.668 1.00 84.81 1061 ASP A N 1
ATOM 8320 C CA . ASP A 1 1061 ? -16.392 -52.993 48.962 1.00 84.81 1061 ASP A CA 1
ATOM 8321 C C . ASP A 1 1061 ? -17.343 -53.161 50.158 1.00 84.81 1061 ASP A C 1
ATOM 8323 O O . ASP A 1 1061 ? -16.863 -53.389 51.267 1.00 84.81 1061 ASP A O 1
ATOM 8327 N N . ASN A 1 1062 ? -18.668 -53.143 49.946 1.00 87.94 1062 ASN A N 1
ATOM 8328 C CA . ASN A 1 1062 ? -19.639 -53.480 50.987 1.00 87.94 1062 ASN A CA 1
ATOM 8329 C C . ASN A 1 1062 ? -19.462 -54.962 51.399 1.00 87.94 1062 ASN A C 1
ATOM 8331 O O . ASN A 1 1062 ? -19.765 -55.852 50.593 1.00 87.94 1062 ASN A O 1
ATOM 8335 N N . PRO A 1 1063 ? -18.994 -55.266 52.628 1.00 83.31 1063 PRO A N 1
ATOM 8336 C CA . PRO A 1 1063 ? -18.744 -56.634 53.080 1.00 83.31 1063 PRO A CA 1
ATOM 8337 C C . PRO A 1 1063 ? -20.029 -57.457 53.233 1.00 83.31 1063 PRO A C 1
ATOM 8339 O O . PRO A 1 1063 ? -19.965 -58.682 53.213 1.00 83.31 1063 PRO A O 1
ATOM 8342 N N . ASN A 1 1064 ? -21.183 -56.796 53.355 1.00 86.38 1064 ASN A N 1
ATOM 8343 C CA . ASN A 1 1064 ? -22.489 -57.434 53.496 1.00 86.38 1064 ASN A CA 1
ATOM 8344 C C . ASN A 1 1064 ? -23.173 -57.681 52.139 1.00 86.38 1064 ASN A C 1
ATOM 8346 O O . ASN A 1 1064 ? -24.147 -58.429 52.074 1.00 86.38 1064 ASN A O 1
ATOM 8350 N N . CYS A 1 1065 ? -22.656 -57.105 51.044 1.00 85.25 1065 CYS A N 1
ATOM 8351 C CA . CYS A 1 1065 ? -23.100 -57.428 49.690 1.00 85.25 1065 CYS A CA 1
ATOM 8352 C C . CYS A 1 1065 ? -22.334 -58.645 49.158 1.00 85.25 1065 CYS A C 1
ATOM 8354 O O . CYS A 1 1065 ? -21.103 -58.621 49.053 1.00 85.25 1065 CYS A O 1
ATOM 8356 N N . GLY A 1 1066 ? -23.070 -59.690 48.779 1.00 81.62 1066 GLY A N 1
ATOM 8357 C CA . GLY A 1 1066 ? -22.520 -60.964 48.320 1.00 81.62 1066 GLY A CA 1
ATOM 8358 C C . GLY A 1 1066 ? -22.026 -61.016 46.878 1.00 81.62 1066 GLY A C 1
ATOM 8359 O O . GLY A 1 1066 ? -21.470 -62.031 46.470 1.00 81.62 1066 GLY A O 1
ATOM 8360 N N . TYR A 1 1067 ? -22.204 -59.948 46.103 1.00 84.38 1067 TYR A N 1
ATOM 8361 C CA . TYR A 1 1067 ? -21.905 -59.924 44.672 1.00 84.38 1067 TYR A CA 1
ATOM 8362 C C . TYR A 1 1067 ? -20.733 -58.988 44.359 1.00 84.38 1067 TYR A C 1
ATOM 8364 O O . TYR A 1 1067 ? -20.596 -57.913 44.945 1.00 84.38 1067 TYR A O 1
ATOM 8372 N N . LEU A 1 1068 ? -19.888 -59.384 43.410 1.00 87.25 1068 LEU A N 1
ATOM 8373 C CA . LEU A 1 1068 ? -18.860 -58.547 42.803 1.00 87.25 1068 LEU A CA 1
ATOM 8374 C C . LEU A 1 1068 ? -19.429 -57.918 41.524 1.00 87.25 1068 LEU A C 1
ATOM 8376 O O . LEU A 1 1068 ? -19.261 -58.441 40.427 1.00 87.25 1068 LEU A O 1
ATOM 8380 N N . HIS A 1 1069 ? -20.141 -56.809 41.697 1.00 90.06 1069 HIS A N 1
ATOM 8381 C CA . HIS A 1 1069 ? -20.769 -56.021 40.632 1.00 90.06 1069 HIS A CA 1
ATOM 8382 C C . HIS A 1 1069 ? -20.205 -54.597 40.618 1.00 90.06 1069 HIS A C 1
ATOM 8384 O O . HIS A 1 1069 ? -19.404 -54.237 41.484 1.00 90.06 1069 HIS A O 1
ATOM 8390 N N . ARG A 1 1070 ? -20.616 -53.765 39.659 1.00 92.38 1070 ARG A N 1
ATOM 8391 C CA . ARG A 1 1070 ? -20.221 -52.352 39.621 1.00 92.38 1070 ARG A CA 1
ATOM 8392 C C . ARG A 1 1070 ? -21.035 -51.595 40.673 1.00 92.38 1070 ARG A C 1
ATOM 8394 O O . ARG A 1 1070 ? -22.177 -51.238 40.428 1.00 92.38 1070 ARG A O 1
ATOM 8401 N N . MET A 1 1071 ? -20.506 -51.456 41.887 1.00 91.50 1071 MET A N 1
ATOM 8402 C CA . MET A 1 1071 ? -21.266 -50.972 43.046 1.00 91.50 1071 MET A CA 1
ATOM 8403 C C . MET A 1 1071 ? -21.900 -49.593 42.829 1.00 91.50 1071 MET A C 1
ATOM 8405 O O . MET A 1 1071 ? -21.248 -48.669 42.355 1.00 91.50 1071 MET A O 1
ATOM 8409 N N . ALA A 1 1072 ? -23.174 -49.476 43.211 1.00 92.12 1072 ALA A N 1
ATOM 8410 C CA . ALA A 1 1072 ? -23.945 -48.244 43.130 1.00 92.12 1072 ALA A CA 1
ATOM 8411 C C . ALA A 1 1072 ? -23.713 -47.363 44.364 1.00 92.12 1072 ALA A C 1
ATOM 8413 O O . ALA A 1 1072 ? -24.239 -47.650 45.443 1.00 92.12 1072 ALA A O 1
ATOM 8414 N N . THR A 1 1073 ? -22.957 -46.278 44.210 1.00 94.06 1073 THR A N 1
ATOM 8415 C CA . THR A 1 1073 ? -22.577 -45.414 45.333 1.00 94.06 1073 THR A CA 1
ATOM 8416 C C . THR A 1 1073 ? -23.248 -44.049 45.235 1.00 94.06 1073 THR A C 1
ATOM 8418 O O . THR A 1 1073 ? -22.772 -43.173 44.519 1.00 94.06 1073 THR A O 1
ATOM 8421 N N . LEU A 1 1074 ? -24.351 -43.859 45.966 1.00 94.94 1074 LEU A N 1
ATOM 8422 C CA . LEU A 1 1074 ? -25.007 -42.557 46.077 1.00 94.94 1074 LEU A CA 1
ATOM 8423 C C . LEU A 1 1074 ? -24.261 -41.677 47.082 1.00 94.94 1074 LEU A C 1
ATOM 8425 O O . LEU A 1 1074 ? -24.092 -42.057 48.242 1.00 94.94 1074 LEU A O 1
ATOM 8429 N N . VAL A 1 1075 ? -23.819 -40.510 46.633 1.00 92.81 1075 VAL A N 1
ATOM 8430 C CA . VAL A 1 1075 ? -23.105 -39.524 47.445 1.00 92.81 1075 VAL A CA 1
ATOM 8431 C C . VAL A 1 1075 ? -24.071 -38.436 47.893 1.00 92.81 1075 VAL A C 1
ATOM 8433 O O . VAL A 1 1075 ? -24.854 -37.925 47.099 1.00 92.81 1075 VAL A O 1
ATOM 8436 N N . ASP A 1 1076 ? -24.000 -38.062 49.167 1.00 86.00 1076 ASP A N 1
ATOM 8437 C CA . ASP A 1 1076 ? -24.828 -37.004 49.743 1.00 86.00 1076 ASP A CA 1
ATOM 8438 C C . ASP A 1 1076 ? -24.255 -35.609 49.459 1.00 86.00 1076 ASP A C 1
ATOM 8440 O O . ASP A 1 1076 ? -23.807 -34.899 50.354 1.00 86.00 1076 ASP A O 1
ATOM 8444 N N . GLN A 1 1077 ? -24.199 -35.264 48.174 1.00 81.62 1077 GLN A N 1
ATOM 8445 C CA . GLN A 1 1077 ? -23.867 -33.931 47.679 1.00 81.62 1077 GLN A CA 1
ATOM 8446 C C . GLN A 1 1077 ? -24.995 -33.475 46.762 1.00 81.62 1077 GLN A C 1
ATOM 8448 O O . GLN A 1 1077 ? -25.001 -33.758 45.565 1.00 81.62 1077 GLN A O 1
ATOM 8453 N N . GLN A 1 1078 ? -25.989 -32.838 47.370 1.00 73.31 1078 GLN A N 1
ATOM 8454 C CA . GLN A 1 1078 ? -27.144 -32.287 46.672 1.00 73.31 1078 GLN A CA 1
ATOM 8455 C C . GLN A 1 1078 ? -26.696 -31.231 45.651 1.00 73.31 1078 GLN A C 1
ATOM 8457 O O . GLN A 1 1078 ? -25.744 -30.492 45.890 1.00 73.31 1078 GLN A O 1
ATOM 8462 N N . GLY A 1 1079 ? -27.335 -31.216 44.480 1.00 61.66 1079 GLY A N 1
ATOM 8463 C CA . GLY A 1 1079 ? -27.015 -30.287 43.392 1.00 61.66 1079 GLY A CA 1
ATOM 8464 C C . GLY A 1 1079 ? -25.847 -30.715 42.495 1.00 61.66 1079 GLY A C 1
ATOM 8465 O O . GLY A 1 1079 ? -25.577 -30.050 41.500 1.00 61.66 1079 GLY A O 1
ATOM 8466 N N . MET A 1 1080 ? -25.185 -31.842 42.781 1.00 64.62 1080 MET A N 1
ATOM 8467 C CA . MET A 1 1080 ? -24.119 -32.394 41.940 1.00 64.62 1080 MET A CA 1
ATOM 8468 C C . MET A 1 1080 ? -24.541 -33.737 41.329 1.00 64.62 1080 MET A C 1
ATOM 8470 O O . MET A 1 1080 ? -25.237 -34.526 41.955 1.00 64.62 1080 MET A O 1
ATOM 8474 N N . GLY A 1 1081 ? -24.108 -34.050 40.106 1.00 81.88 1081 GLY A N 1
ATOM 8475 C CA . GLY A 1 1081 ? -24.444 -35.318 39.447 1.00 81.88 1081 GLY A CA 1
ATOM 8476 C C . GLY A 1 1081 ? -25.760 -35.262 38.669 1.00 81.88 1081 GLY A C 1
ATOM 8477 O O . GLY A 1 1081 ? -25.976 -34.337 37.898 1.00 81.88 1081 GLY A O 1
ATOM 8478 N N . LYS A 1 1082 ? -26.619 -36.282 38.790 1.00 84.00 1082 LYS A N 1
ATOM 8479 C CA . LYS A 1 1082 ? -27.868 -36.398 38.008 1.00 84.00 1082 LYS A CA 1
ATOM 8480 C C . LYS A 1 1082 ? -29.038 -36.751 38.923 1.00 84.00 1082 LYS A C 1
ATOM 8482 O O . LYS A 1 1082 ? -28.826 -37.286 40.005 1.00 84.00 1082 LYS A O 1
ATOM 8487 N N . GLN A 1 1083 ? -30.277 -36.487 38.504 1.00 87.81 1083 GLN A N 1
ATOM 8488 C CA . GLN A 1 1083 ? -31.443 -37.035 39.209 1.00 87.81 1083 GLN A CA 1
ATOM 8489 C C . GLN A 1 1083 ? -31.410 -38.563 39.118 1.00 87.81 1083 GLN A C 1
ATOM 8491 O O . GLN A 1 1083 ? -31.389 -39.129 38.022 1.00 87.81 1083 GLN A O 1
ATOM 8496 N N . VAL A 1 1084 ? -31.385 -39.222 40.273 1.00 93.56 1084 VAL A N 1
ATOM 8497 C CA . VAL A 1 1084 ? -31.170 -40.664 40.356 1.00 93.56 1084 VAL A CA 1
ATOM 8498 C C . VAL A 1 1084 ? -32.505 -41.381 40.277 1.00 93.56 1084 VAL A C 1
ATOM 8500 O O . VAL A 1 1084 ? -33.386 -41.140 41.101 1.00 93.56 1084 VAL A O 1
ATOM 8503 N N . GLY A 1 1085 ? -32.657 -42.266 39.296 1.00 92.94 1085 GLY A N 1
ATOM 8504 C CA . GLY A 1 1085 ? -33.834 -43.105 39.126 1.00 92.94 1085 GLY A CA 1
ATOM 8505 C C . GLY A 1 1085 ? -33.794 -44.376 39.967 1.00 92.94 1085 GLY A C 1
ATOM 8506 O O . GLY A 1 1085 ? -32.775 -45.062 40.097 1.00 92.94 1085 GLY A O 1
ATOM 8507 N N . GLY A 1 1086 ? -34.947 -44.710 40.536 1.00 93.88 1086 GLY A N 1
ATOM 8508 C CA . GLY A 1 1086 ? -35.107 -45.858 41.406 1.00 93.88 1086 GLY A CA 1
ATOM 8509 C C . GLY A 1 1086 ? -36.562 -46.218 41.669 1.00 93.88 1086 GLY A C 1
ATOM 8510 O O . GLY A 1 1086 ? -37.480 -45.833 40.943 1.00 93.88 1086 GLY A O 1
ATOM 8511 N N . GLU A 1 1087 ? -36.760 -46.982 42.729 1.00 95.19 1087 GLU A N 1
ATOM 8512 C CA . GLU A 1 1087 ? -38.042 -47.539 43.139 1.00 95.19 1087 GLU A CA 1
ATOM 8513 C C . GLU A 1 1087 ? -38.318 -47.158 44.592 1.00 95.19 1087 GLU A C 1
ATOM 8515 O O . GLU A 1 1087 ? -37.409 -47.171 45.424 1.00 95.19 1087 GLU A O 1
ATOM 8520 N N . VAL A 1 1088 ? -39.569 -46.830 44.914 1.00 95.31 1088 VAL A N 1
ATOM 8521 C CA . VAL A 1 1088 ? -39.986 -46.579 46.297 1.00 95.31 1088 VAL A CA 1
ATOM 8522 C C . VAL A 1 1088 ? -40.823 -47.740 46.801 1.00 95.31 1088 VAL A C 1
ATOM 8524 O O . VAL A 1 1088 ? -41.804 -48.136 46.172 1.00 95.31 1088 VAL A O 1
ATOM 8527 N N . TYR A 1 1089 ? -40.461 -48.236 47.977 1.00 93.56 1089 TYR A N 1
ATOM 8528 C CA . TYR A 1 1089 ? -41.177 -49.270 48.708 1.00 93.56 1089 TYR A CA 1
ATOM 8529 C C . TYR A 1 1089 ? -41.650 -48.735 50.052 1.00 93.56 1089 TYR A C 1
ATOM 8531 O O . TYR A 1 1089 ? -41.020 -47.860 50.648 1.00 93.56 1089 TYR A O 1
ATOM 8539 N N . ARG A 1 1090 ? -42.753 -49.273 50.559 1.00 92.69 1090 ARG A N 1
ATOM 8540 C CA . ARG A 1 1090 ? -43.154 -49.069 51.946 1.00 92.69 1090 ARG A CA 1
ATOM 8541 C C . ARG A 1 1090 ? -42.563 -50.192 52.792 1.00 92.69 1090 ARG A C 1
ATOM 8543 O O . ARG A 1 1090 ? -42.872 -51.357 52.581 1.00 92.69 1090 ARG A O 1
ATOM 8550 N N . VAL A 1 1091 ? -41.730 -49.836 53.761 1.00 91.00 1091 VAL A N 1
ATOM 8551 C CA . VAL A 1 1091 ? -41.012 -50.781 54.628 1.00 91.00 1091 VAL A CA 1
ATOM 8552 C C . VAL A 1 1091 ? -41.372 -50.544 56.090 1.00 91.00 1091 VAL A C 1
ATOM 8554 O O . VAL A 1 1091 ? -41.588 -49.406 56.501 1.00 91.00 1091 VAL A O 1
ATOM 8557 N N . THR A 1 1092 ? -41.459 -51.601 56.893 1.00 90.00 1092 THR A N 1
ATOM 8558 C CA . THR A 1 1092 ? -41.641 -51.479 58.348 1.00 90.00 1092 THR A CA 1
ATOM 8559 C C . THR A 1 1092 ? -40.317 -51.146 59.043 1.00 90.00 1092 THR A C 1
ATOM 8561 O O . THR A 1 1092 ? -39.248 -51.255 58.444 1.00 90.00 1092 THR A O 1
ATOM 8564 N N . GLU A 1 1093 ? -40.361 -50.757 60.316 1.00 84.81 1093 GLU A N 1
ATOM 8565 C CA . GLU A 1 1093 ? -39.166 -50.532 61.147 1.00 84.81 1093 GLU A CA 1
ATOM 8566 C C . GLU A 1 1093 ? -38.226 -51.760 61.208 1.00 84.81 1093 GLU A C 1
ATOM 8568 O O . GLU A 1 1093 ? -37.009 -51.636 61.038 1.00 84.81 1093 GLU A O 1
ATOM 8573 N N . SER A 1 1094 ? -38.778 -52.969 61.354 1.00 84.12 1094 SER A N 1
ATOM 8574 C CA . SER A 1 1094 ? -38.040 -54.234 61.251 1.00 84.12 1094 SER A CA 1
ATOM 8575 C C . SER A 1 1094 ? -37.452 -54.468 59.859 1.00 84.12 1094 SER A C 1
ATOM 8577 O O . SER A 1 1094 ? -36.321 -54.944 59.750 1.00 84.12 1094 SER A O 1
ATOM 8579 N N . GLY A 1 1095 ? -38.173 -54.080 58.803 1.00 87.44 1095 GLY A N 1
ATOM 8580 C CA . GLY A 1 1095 ? -37.683 -54.107 57.425 1.00 87.44 1095 GLY A CA 1
ATOM 8581 C C . GLY A 1 1095 ? -36.490 -53.174 57.210 1.00 87.44 1095 GLY A C 1
ATOM 8582 O O . GLY A 1 1095 ? -35.478 -53.586 56.649 1.00 87.44 1095 GLY A O 1
ATOM 8583 N N . LEU A 1 1096 ? -36.551 -51.949 57.740 1.00 88.88 1096 LEU A N 1
ATOM 8584 C CA . LEU A 1 1096 ? -35.412 -51.027 57.750 1.00 88.88 1096 LEU A CA 1
ATOM 8585 C C . LEU A 1 1096 ? -34.210 -51.604 58.508 1.00 88.88 1096 LEU A C 1
ATOM 8587 O O . LEU A 1 1096 ? -33.087 -51.471 58.044 1.00 88.88 1096 LEU A O 1
ATOM 8591 N N . SER A 1 1097 ? -34.433 -52.302 59.624 1.00 86.44 1097 SER A N 1
ATOM 8592 C CA . SER A 1 1097 ? -33.358 -52.966 60.384 1.00 86.44 1097 SER A CA 1
ATOM 8593 C C . SER A 1 1097 ? -32.719 -54.145 59.628 1.00 86.44 1097 SER A C 1
ATOM 8595 O O . SER A 1 1097 ? -31.600 -54.569 59.926 1.00 86.44 1097 SER A O 1
ATOM 8597 N N . GLU A 1 1098 ? -33.429 -54.741 58.669 1.00 88.62 1098 GLU A N 1
ATOM 8598 C CA . GLU A 1 1098 ? -32.874 -55.741 57.753 1.00 88.62 1098 GLU A CA 1
ATOM 8599 C C . GLU A 1 1098 ? -32.046 -55.093 56.641 1.00 88.62 1098 GLU A C 1
ATOM 8601 O O . GLU A 1 1098 ? -30.928 -55.540 56.389 1.00 88.62 1098 GLU A O 1
ATOM 8606 N N . LEU A 1 1099 ? -32.539 -53.997 56.060 1.00 91.50 1099 LEU A N 1
ATOM 8607 C CA . LEU A 1 1099 ? -31.792 -53.200 55.084 1.00 91.50 1099 LEU A CA 1
ATOM 8608 C C . LEU A 1 1099 ? -30.531 -52.578 55.701 1.00 91.50 1099 LEU A C 1
ATOM 8610 O O . LEU A 1 1099 ? -29.475 -52.609 55.081 1.00 91.50 1099 LEU A O 1
ATOM 8614 N N . ASP A 1 1100 ? -30.588 -52.129 56.957 1.00 91.31 1100 ASP A N 1
ATOM 8615 C CA . ASP A 1 1100 ? -29.429 -51.615 57.698 1.00 91.31 1100 ASP A CA 1
ATOM 8616 C C . ASP A 1 1100 ? -28.297 -52.652 57.777 1.00 91.31 1100 ASP A C 1
ATOM 8618 O O . ASP A 1 1100 ? -27.124 -52.311 57.629 1.00 91.31 1100 ASP A O 1
ATOM 8622 N N . ARG A 1 1101 ? -28.637 -53.937 57.960 1.00 88.50 1101 ARG A N 1
ATOM 8623 C CA . ARG A 1 1101 ? -27.652 -55.031 57.989 1.00 88.50 1101 ARG A CA 1
ATOM 8624 C C . ARG A 1 1101 ? -27.019 -55.269 56.620 1.00 88.50 1101 ARG A C 1
ATOM 8626 O O . ARG A 1 1101 ? -25.819 -55.519 56.560 1.00 88.50 1101 ARG A O 1
ATOM 8633 N N . LEU A 1 1102 ? -27.798 -55.183 55.542 1.00 89.81 1102 LEU A N 1
ATOM 8634 C CA . LEU A 1 1102 ? -27.292 -55.329 54.175 1.00 89.81 1102 LEU A CA 1
ATOM 8635 C C . LEU A 1 1102 ? -26.401 -54.149 53.764 1.00 89.81 1102 LEU A C 1
ATOM 8637 O O . LEU A 1 1102 ? -25.341 -54.339 53.176 1.00 89.81 1102 LEU A O 1
ATOM 8641 N N . GLU A 1 1103 ? -26.817 -52.928 54.081 1.00 90.62 1103 GLU A N 1
ATOM 8642 C CA . GLU A 1 1103 ? -26.123 -51.700 53.678 1.00 90.62 1103 GLU A CA 1
ATOM 8643 C C . GLU A 1 1103 ? -24.984 -51.332 54.650 1.00 90.62 1103 GLU A C 1
ATOM 8645 O O . GLU A 1 1103 ? -24.281 -50.340 54.467 1.00 90.62 1103 GLU A O 1
ATOM 8650 N N . GLY A 1 1104 ? -24.763 -52.137 55.696 1.00 88.19 1104 GLY A N 1
ATOM 8651 C CA . GLY A 1 1104 ? -23.695 -51.916 56.672 1.00 88.19 1104 GLY A CA 1
ATOM 8652 C C . GLY A 1 1104 ? -23.882 -50.638 57.490 1.00 88.19 1104 GLY A C 1
ATOM 8653 O O . GLY A 1 1104 ? -22.904 -49.952 57.777 1.00 88.19 1104 GLY A O 1
ATOM 8654 N N . TYR A 1 1105 ? -25.125 -50.301 57.841 1.00 90.88 1105 TYR A N 1
ATOM 8655 C CA . TYR A 1 1105 ? -25.467 -49.172 58.703 1.00 90.88 1105 TYR A CA 1
ATOM 8656 C C . TYR A 1 1105 ? -25.624 -49.629 60.161 1.00 90.88 1105 TYR A C 1
ATOM 8658 O O . TYR A 1 1105 ? -26.507 -50.409 60.508 1.00 90.88 1105 TYR A O 1
ATOM 8666 N N . HIS A 1 1106 ? -24.772 -49.103 61.038 1.00 86.56 1106 HIS A N 1
ATOM 8667 C CA . HIS A 1 1106 ? -24.697 -49.418 62.468 1.00 86.56 1106 HIS A CA 1
ATOM 8668 C C . HIS A 1 1106 ? -25.246 -48.293 63.367 1.00 86.56 1106 HIS A C 1
ATOM 8670 O O . HIS A 1 1106 ? -25.062 -48.327 64.584 1.00 86.56 1106 HIS A O 1
ATOM 8676 N N . GLY A 1 1107 ? -25.910 -47.293 62.781 1.00 81.75 1107 GLY A N 1
ATOM 8677 C CA . GLY A 1 1107 ? -26.500 -46.150 63.481 1.00 81.75 1107 GLY A CA 1
ATOM 8678 C C . GLY A 1 1107 ? -25.793 -44.813 63.207 1.00 81.75 1107 GLY A C 1
ATOM 8679 O O . GLY A 1 1107 ? -24.732 -44.777 62.573 1.00 81.75 1107 GLY A O 1
ATOM 8680 N N . PRO A 1 1108 ? -26.376 -43.683 63.647 1.00 77.44 1108 PRO A N 1
ATOM 8681 C CA . PRO A 1 1108 ? -25.839 -42.348 63.378 1.00 77.44 1108 PRO A CA 1
ATOM 8682 C C . PRO A 1 1108 ? -24.418 -42.174 63.938 1.00 77.44 1108 PRO A C 1
ATOM 8684 O O . PRO A 1 1108 ? -24.181 -42.431 65.115 1.00 77.44 1108 PRO A O 1
ATOM 8687 N N . GLY A 1 1109 ? -23.471 -41.732 63.104 1.00 73.56 1109 GLY A N 1
ATOM 8688 C CA . GLY A 1 1109 ? -22.100 -41.406 63.527 1.00 73.56 1109 GLY A CA 1
ATOM 8689 C C . GLY A 1 1109 ? -21.172 -42.595 63.821 1.00 73.56 1109 GLY A C 1
ATOM 8690 O O . GLY A 1 1109 ? -20.059 -42.380 64.297 1.00 73.56 1109 GLY A O 1
ATOM 8691 N N . SER A 1 1110 ? -21.583 -43.841 63.550 1.00 82.38 1110 SER A N 1
ATOM 8692 C CA . SER A 1 1110 ? -20.694 -45.001 63.704 1.00 82.38 1110 SER A CA 1
ATOM 8693 C C . SER A 1 1110 ? -19.579 -44.995 62.644 1.00 82.38 1110 SER A C 1
ATOM 8695 O O . SER A 1 1110 ? -19.887 -44.921 61.453 1.00 82.38 1110 SER A O 1
ATOM 8697 N N . PRO A 1 1111 ? -18.296 -45.159 63.026 1.00 82.50 1111 PRO A N 1
ATOM 8698 C CA . PRO A 1 1111 ? -17.186 -45.242 62.073 1.00 82.50 1111 PRO A CA 1
ATOM 8699 C C . PRO A 1 1111 ? -17.167 -46.563 61.285 1.00 82.50 1111 PRO A C 1
ATOM 8701 O O . PRO A 1 1111 ? -16.355 -46.724 60.383 1.00 82.50 1111 PRO A O 1
ATOM 8704 N N . GLN A 1 1112 ? -18.026 -47.525 61.643 1.00 84.06 1112 GLN A N 1
ATOM 8705 C CA . GLN A 1 1112 ? -18.176 -48.802 60.935 1.00 84.06 1112 GLN A CA 1
ATOM 8706 C C . GLN A 1 1112 ? -19.202 -48.730 59.796 1.00 84.06 1112 GLN A C 1
ATOM 8708 O O . GLN A 1 1112 ? -19.411 -49.729 59.114 1.00 84.06 1112 GLN A O 1
ATOM 8713 N N . ASN A 1 1113 ? -19.864 -47.583 59.609 1.00 88.62 1113 ASN A N 1
ATOM 8714 C CA . ASN A 1 1113 ? -20.871 -47.425 58.568 1.00 88.62 1113 ASN A CA 1
ATOM 8715 C C . ASN A 1 1113 ? -20.244 -47.514 57.174 1.00 88.62 1113 ASN A C 1
ATOM 8717 O O . ASN A 1 1113 ? -19.307 -46.781 56.871 1.00 88.62 1113 ASN A O 1
ATOM 8721 N N . VAL A 1 1114 ? -20.811 -48.365 56.319 1.00 88.06 1114 VAL A N 1
ATOM 8722 C CA . VAL A 1 1114 ? -20.528 -48.357 54.875 1.00 88.06 1114 VAL A CA 1
ATOM 8723 C C . VAL A 1 1114 ? -21.438 -47.335 54.204 1.00 88.06 1114 VAL A C 1
ATOM 8725 O O . VAL A 1 1114 ? -20.958 -46.390 53.580 1.00 88.06 1114 VAL A O 1
ATOM 8728 N N . TYR A 1 1115 ? -22.746 -47.463 54.430 1.00 92.31 1115 TYR A N 1
ATOM 8729 C CA . TYR A 1 1115 ? -23.732 -46.439 54.112 1.00 92.31 1115 TYR A CA 1
ATOM 8730 C C . TYR A 1 1115 ? -24.336 -45.826 55.381 1.00 92.31 1115 TYR A C 1
ATOM 8732 O O . TYR A 1 1115 ? -24.378 -46.438 56.448 1.00 92.31 1115 TYR A O 1
ATOM 8740 N N . VAL A 1 1116 ? -24.846 -44.605 55.250 1.00 90.94 1116 VAL A N 1
ATOM 8741 C CA . VAL A 1 1116 ? -25.626 -43.869 56.242 1.00 90.94 1116 VAL A CA 1
ATOM 8742 C C . VAL A 1 1116 ? -27.055 -43.737 55.735 1.00 90.94 1116 VAL A C 1
ATOM 8744 O O . VAL A 1 1116 ? -27.291 -43.336 54.599 1.00 90.94 1116 VAL A O 1
ATOM 8747 N N . ARG A 1 1117 ? -28.031 -44.047 56.590 1.00 91.38 1117 ARG A N 1
ATOM 8748 C CA . ARG A 1 1117 ? -29.445 -43.853 56.267 1.00 91.38 1117 ARG A CA 1
ATOM 8749 C C . ARG A 1 1117 ? -29.847 -42.386 56.447 1.00 91.38 1117 ARG A C 1
ATOM 8751 O O . ARG A 1 1117 ? -29.773 -41.866 57.562 1.00 91.38 1117 ARG A O 1
ATOM 8758 N N . LYS A 1 1118 ? -30.332 -41.742 55.385 1.00 88.94 1118 LYS A N 1
ATOM 8759 C CA . LYS A 1 1118 ? -30.856 -40.364 55.397 1.00 88.94 1118 LYS A CA 1
ATOM 8760 C C . LYS A 1 1118 ? -32.259 -40.294 54.804 1.00 88.94 1118 LYS A C 1
ATOM 8762 O O . LYS A 1 1118 ? -32.646 -41.163 54.031 1.00 88.94 1118 LYS A O 1
ATOM 8767 N N . LYS A 1 1119 ? -33.036 -39.279 55.193 1.00 86.88 1119 LYS A N 1
ATOM 8768 C CA . LYS A 1 1119 ? -34.282 -38.937 54.495 1.00 86.88 1119 LYS A CA 1
ATOM 8769 C C . LYS A 1 1119 ? -33.944 -37.998 53.347 1.00 86.88 1119 LYS A C 1
ATOM 8771 O O . LYS A 1 1119 ? -33.315 -36.975 53.587 1.00 86.88 1119 LYS A O 1
ATOM 8776 N N . ILE A 1 1120 ? -34.384 -38.351 52.149 1.00 86.50 1120 ILE A N 1
ATOM 8777 C CA . ILE A 1 1120 ? -34.260 -37.532 50.947 1.00 86.50 1120 ILE A CA 1
ATOM 8778 C C . ILE A 1 1120 ? -35.638 -37.340 50.314 1.00 86.50 1120 ILE A C 1
ATOM 8780 O O . ILE A 1 1120 ? -36.529 -38.181 50.474 1.00 86.50 1120 ILE A O 1
ATOM 8784 N N . ASN A 1 1121 ? -35.814 -36.244 49.584 1.00 86.06 1121 ASN A N 1
ATOM 8785 C CA . ASN A 1 1121 ? -37.036 -35.997 48.829 1.00 86.06 1121 ASN A CA 1
ATOM 8786 C C . ASN A 1 1121 ? -36.963 -36.718 47.479 1.00 86.06 1121 ASN A C 1
ATOM 8788 O O . ASN A 1 1121 ? -36.025 -36.529 46.702 1.00 86.06 1121 ASN A O 1
ATOM 8792 N N . VAL A 1 1122 ? -37.968 -37.547 47.198 1.00 87.31 1122 VAL A N 1
ATOM 8793 C CA . VAL A 1 1122 ? -38.125 -38.246 45.919 1.00 87.31 1122 VAL A CA 1
ATOM 8794 C C . VAL A 1 1122 ? -39.456 -37.880 45.278 1.00 87.31 1122 VAL A C 1
ATOM 8796 O O . VAL A 1 1122 ? -40.459 -37.683 45.961 1.00 87.31 1122 VAL A O 1
ATOM 8799 N N . VAL A 1 1123 ? -39.478 -37.792 43.955 1.00 87.19 1123 VAL A N 1
ATOM 8800 C CA . VAL A 1 1123 ? -40.684 -37.517 43.176 1.00 87.19 1123 VAL A CA 1
ATOM 8801 C C . VAL A 1 1123 ? -41.269 -38.844 42.715 1.00 87.19 1123 VAL A C 1
ATOM 8803 O O . VAL A 1 1123 ? -40.655 -39.554 41.920 1.00 87.19 1123 VAL A O 1
ATOM 8806 N N . VAL A 1 1124 ? -42.460 -39.175 43.215 1.00 86.38 1124 VAL A N 1
ATOM 8807 C CA . VAL A 1 1124 ? -43.229 -40.370 42.840 1.00 86.38 1124 VAL A CA 1
ATOM 8808 C C . VAL A 1 1124 ? -44.480 -39.904 42.107 1.00 86.38 1124 VAL A C 1
ATOM 8810 O O . VAL A 1 1124 ? -45.306 -39.216 42.701 1.00 86.38 1124 VAL A O 1
ATOM 8813 N N . GLU A 1 1125 ? -44.616 -40.249 40.824 1.00 80.81 1125 GLU A N 1
ATOM 8814 C CA . GLU A 1 1125 ? -45.766 -39.844 39.987 1.00 80.81 1125 GLU A CA 1
ATOM 8815 C C . GLU A 1 1125 ? -46.039 -38.322 40.006 1.00 80.81 1125 GLU A C 1
ATOM 8817 O O . GLU A 1 1125 ? -47.181 -37.873 40.038 1.00 80.81 1125 GLU A O 1
ATOM 8822 N N . GLY A 1 1126 ? -44.975 -37.511 40.021 1.00 66.81 1126 GLY A N 1
ATOM 8823 C CA . GLY A 1 1126 ? -45.070 -36.044 40.063 1.00 66.81 1126 GLY A CA 1
ATOM 8824 C C . GLY A 1 1126 ? -45.335 -35.453 41.452 1.00 66.81 1126 GLY A C 1
ATOM 8825 O O . GLY A 1 1126 ? -45.383 -34.236 41.589 1.00 66.81 1126 GLY A O 1
ATOM 8826 N N . VAL A 1 1127 ? -45.467 -36.284 42.492 1.00 68.06 1127 VAL A N 1
ATOM 8827 C CA . VAL A 1 1127 ? -45.681 -35.840 43.875 1.00 68.06 1127 VAL A CA 1
ATOM 8828 C C . VAL A 1 1127 ? -44.415 -36.061 44.697 1.00 68.06 1127 VAL A C 1
ATOM 8830 O O . VAL A 1 1127 ? -43.891 -37.176 44.769 1.00 68.06 1127 VAL A O 1
ATOM 8833 N N . MET A 1 1128 ? -43.938 -35.002 45.348 1.00 78.94 1128 MET A N 1
ATOM 8834 C CA . MET A 1 1128 ? -42.798 -35.068 46.260 1.00 78.94 1128 MET A CA 1
ATOM 8835 C C . MET A 1 1128 ? -43.164 -35.872 47.514 1.00 78.94 1128 MET A C 1
ATOM 8837 O O . MET A 1 1128 ? -44.195 -35.635 48.147 1.00 78.94 1128 MET A O 1
ATOM 8841 N N . LYS A 1 1129 ? -42.315 -36.833 47.882 1.00 80.31 1129 LYS A N 1
ATOM 8842 C CA . LYS A 1 1129 ? -42.439 -37.616 49.111 1.00 80.31 1129 LYS A CA 1
ATOM 8843 C C . LYS A 1 1129 ? -41.068 -37.768 49.779 1.00 80.31 1129 LYS A C 1
ATOM 8845 O O . LYS A 1 1129 ? -40.117 -38.153 49.100 1.00 80.31 1129 LYS A O 1
ATOM 8850 N N . PRO A 1 1130 ? -40.949 -37.546 51.098 1.00 84.56 1130 PRO A N 1
ATOM 8851 C CA . PRO A 1 1130 ? -39.731 -37.874 51.826 1.00 84.56 1130 PRO A CA 1
ATOM 8852 C C . PRO A 1 1130 ? -39.609 -39.398 51.986 1.00 84.56 1130 PRO A C 1
ATOM 8854 O O . PRO A 1 1130 ? -40.525 -40.055 52.489 1.00 84.56 1130 PRO A O 1
ATOM 8857 N N . ALA A 1 1131 ? -38.473 -39.965 51.583 1.00 89.38 1131 ALA A N 1
ATOM 8858 C CA . ALA A 1 1131 ? -38.161 -41.388 51.700 1.00 89.38 1131 ALA A CA 1
ATOM 8859 C C . ALA A 1 1131 ? -36.766 -41.595 52.301 1.00 89.38 1131 ALA A C 1
ATOM 8861 O O . ALA A 1 1131 ? -35.863 -40.785 52.111 1.00 89.38 1131 ALA A O 1
ATOM 8862 N N . TYR A 1 1132 ? -36.574 -42.687 53.037 1.00 93.56 1132 TYR A N 1
ATOM 8863 C CA . TYR A 1 1132 ? -35.246 -43.107 53.462 1.00 93.56 1132 TYR A CA 1
ATOM 8864 C C . TYR A 1 1132 ? -34.451 -43.638 52.272 1.00 93.56 1132 TYR A C 1
ATOM 8866 O O . TYR A 1 1132 ? -34.965 -44.431 51.491 1.00 93.56 1132 TYR A O 1
ATOM 8874 N N . ALA A 1 1133 ? -33.188 -43.248 52.179 1.00 94.50 1133 ALA A N 1
ATOM 8875 C CA . ALA A 1 1133 ? -32.206 -43.798 51.260 1.00 94.50 1133 ALA A CA 1
ATOM 8876 C C . ALA A 1 1133 ? -30.886 -44.028 52.004 1.00 94.50 1133 ALA A C 1
ATOM 8878 O O . ALA A 1 1133 ? -30.639 -43.441 53.063 1.00 94.50 1133 ALA A O 1
ATOM 8879 N N . TYR A 1 1134 ? -30.044 -44.891 51.447 1.00 94.06 1134 TYR A N 1
ATOM 8880 C CA . TYR A 1 1134 ? -28.688 -45.117 51.934 1.00 94.06 1134 TYR A CA 1
ATOM 8881 C C . TYR A 1 1134 ? -27.727 -44.291 51.084 1.00 94.06 1134 TYR A C 1
ATOM 8883 O O . TYR A 1 1134 ? -27.751 -44.378 49.865 1.00 94.06 1134 TYR A O 1
ATOM 8891 N N . VAL A 1 1135 ? -26.916 -43.456 51.723 1.00 93.19 1135 VAL A N 1
ATOM 8892 C CA . VAL A 1 1135 ? -25.864 -42.649 51.083 1.00 93.19 1135 VAL A CA 1
ATOM 8893 C C . VAL A 1 1135 ? -24.513 -43.084 51.630 1.00 93.19 1135 VAL A C 1
ATOM 8895 O O . VAL A 1 1135 ? -24.435 -43.542 52.767 1.00 93.19 1135 VAL A O 1
ATOM 8898 N N . ILE A 1 1136 ? -23.449 -43.022 50.838 1.00 93.38 1136 ILE A N 1
ATOM 8899 C CA . ILE A 1 1136 ? -22.148 -43.548 51.260 1.00 93.38 1136 ILE A CA 1
ATOM 8900 C C . ILE A 1 1136 ? -21.588 -42.767 52.457 1.00 93.38 1136 ILE A C 1
ATOM 8902 O O . ILE A 1 1136 ? -21.696 -41.544 52.514 1.00 93.38 1136 ILE A O 1
ATOM 8906 N N . ALA A 1 1137 ? -20.995 -43.471 53.424 1.00 89.75 1137 ALA A N 1
ATOM 8907 C CA . ALA A 1 1137 ? -20.465 -42.849 54.638 1.00 89.75 1137 ALA A CA 1
ATOM 8908 C C . ALA A 1 1137 ? -19.160 -42.064 54.404 1.00 89.75 1137 ALA A C 1
ATOM 8910 O O . ALA A 1 1137 ? -18.945 -41.043 55.052 1.00 89.75 1137 ALA A O 1
ATOM 8911 N N . ASP A 1 1138 ? -18.305 -42.532 53.487 1.00 89.19 1138 ASP A N 1
ATOM 8912 C CA . ASP A 1 1138 ? -17.041 -41.887 53.097 1.00 89.19 1138 ASP A CA 1
ATOM 8913 C C . ASP A 1 1138 ? -17.126 -41.385 51.641 1.00 89.19 1138 ASP A C 1
ATOM 8915 O O . ASP A 1 1138 ? -16.767 -42.114 50.709 1.00 89.19 1138 ASP A O 1
ATOM 8919 N N . PRO A 1 1139 ? -17.652 -40.167 51.411 1.00 89.19 1139 PRO A N 1
ATOM 8920 C CA . PRO A 1 1139 ? -17.877 -39.646 50.065 1.00 89.19 1139 PRO A CA 1
ATOM 8921 C C . PRO A 1 1139 ? -16.574 -39.323 49.316 1.00 89.19 1139 PRO A C 1
ATOM 8923 O O . PRO A 1 1139 ? -16.495 -39.547 48.106 1.00 89.19 1139 PRO A O 1
ATOM 8926 N N . GLU A 1 1140 ? -15.528 -38.860 50.010 1.00 90.12 1140 GLU A N 1
ATOM 8927 C CA . GLU A 1 1140 ? -14.272 -38.404 49.391 1.00 90.12 1140 GLU A CA 1
ATOM 8928 C C . GLU A 1 1140 ? -13.549 -39.516 48.629 1.00 90.12 1140 GLU A C 1
ATOM 8930 O O . GLU A 1 1140 ? -13.037 -39.295 47.527 1.00 90.12 1140 GLU A O 1
ATOM 8935 N N . LYS A 1 1141 ? -13.564 -40.745 49.159 1.00 88.00 1141 LYS A N 1
ATOM 8936 C CA . LYS A 1 1141 ? -12.997 -41.917 48.476 1.00 88.00 1141 LYS A CA 1
ATOM 8937 C C . LYS A 1 1141 ? -13.568 -42.093 47.065 1.00 88.00 1141 LYS A C 1
ATOM 8939 O O . LYS A 1 1141 ? -12.825 -42.354 46.115 1.00 88.00 1141 LYS A O 1
ATOM 8944 N N . TYR A 1 1142 ? -14.881 -41.950 46.923 1.00 88.88 1142 TYR A N 1
ATOM 8945 C CA . TYR A 1 1142 ? -15.585 -42.193 45.666 1.00 88.88 1142 TYR A CA 1
ATOM 8946 C C . TYR A 1 1142 ? -15.533 -40.988 44.732 1.00 88.88 1142 TYR A C 1
ATOM 8948 O O . TYR A 1 1142 ? -15.311 -41.163 43.533 1.00 88.88 1142 TYR A O 1
ATOM 8956 N N . LEU A 1 1143 ? -15.615 -39.773 45.276 1.00 89.12 1143 LEU A N 1
ATOM 8957 C CA . LEU A 1 1143 ? -15.402 -38.538 44.521 1.00 89.12 1143 LEU A CA 1
ATOM 8958 C C . LEU A 1 1143 ? -14.003 -38.489 43.902 1.00 89.12 1143 LEU A C 1
ATOM 8960 O O . LEU A 1 1143 ? -13.855 -38.146 42.729 1.00 89.12 1143 LEU A O 1
ATOM 8964 N N . LYS A 1 1144 ? -12.975 -38.919 44.640 1.00 89.62 1144 LYS A N 1
ATOM 8965 C CA . LYS A 1 1144 ? -11.618 -39.060 44.104 1.00 89.62 1144 LYS A CA 1
ATOM 8966 C C . LYS A 1 1144 ? -11.559 -40.052 42.937 1.00 89.62 1144 LYS A C 1
ATOM 8968 O O . LYS A 1 1144 ? -10.977 -39.728 41.907 1.00 89.62 1144 LYS A O 1
ATOM 8973 N N . SER A 1 1145 ? -12.204 -41.216 43.060 1.00 88.56 1145 SER A N 1
ATOM 8974 C CA . SER A 1 1145 ? -12.231 -42.222 41.983 1.00 88.56 1145 SER A CA 1
ATOM 8975 C C . SER A 1 1145 ? -12.880 -41.704 40.692 1.00 88.56 1145 SER A C 1
ATOM 8977 O O . SER A 1 1145 ? -12.465 -42.079 39.589 1.00 88.56 1145 SER A O 1
ATOM 8979 N N . TRP A 1 1146 ? -13.866 -40.812 40.830 1.00 88.19 1146 TRP A N 1
ATOM 8980 C CA . TRP A 1 1146 ? -14.507 -40.126 39.715 1.00 88.19 1146 TRP A CA 1
ATOM 8981 C C . TRP A 1 1146 ? -13.577 -39.079 39.086 1.00 88.19 1146 TRP A C 1
ATOM 8983 O O . TRP A 1 1146 ? -13.374 -39.119 37.874 1.00 88.19 1146 TRP A O 1
ATOM 8993 N N . ARG A 1 1147 ? -12.914 -38.232 39.893 1.00 88.44 1147 ARG A N 1
ATOM 8994 C CA . ARG A 1 1147 ? -11.907 -37.255 39.416 1.00 88.44 1147 ARG A CA 1
ATOM 8995 C C . ARG A 1 1147 ? -10.737 -37.921 38.678 1.00 88.44 1147 ARG A C 1
ATOM 8997 O O . ARG A 1 1147 ? -10.226 -37.372 37.710 1.00 88.44 1147 ARG A O 1
ATOM 9004 N N . GLU A 1 1148 ? -10.323 -39.109 39.115 1.00 90.25 1148 GLU A N 1
ATOM 9005 C CA . GLU A 1 1148 ? -9.251 -39.902 38.489 1.00 90.25 1148 GLU A CA 1
ATOM 9006 C C . GLU A 1 1148 ? -9.722 -40.703 37.254 1.00 90.25 1148 GLU A C 1
ATOM 9008 O O . GLU A 1 1148 ? -8.922 -41.381 36.611 1.00 90.25 1148 GLU A O 1
ATOM 9013 N N . GLY A 1 1149 ? -11.013 -40.645 36.902 1.00 88.19 1149 GLY A N 1
ATOM 9014 C CA . GLY A 1 1149 ? -11.576 -41.277 35.703 1.00 88.19 1149 GLY A CA 1
ATOM 9015 C C . GLY A 1 1149 ? -11.771 -42.797 35.786 1.00 88.19 1149 GLY A C 1
ATOM 9016 O O . GLY A 1 1149 ? -12.083 -43.431 34.771 1.00 88.19 1149 GLY A O 1
ATOM 9017 N N . THR A 1 1150 ? -11.605 -43.389 36.973 1.00 89.81 1150 THR A N 1
ATOM 9018 C CA . THR A 1 1150 ? -11.807 -44.832 37.235 1.00 89.81 1150 THR A CA 1
ATOM 9019 C C . THR A 1 1150 ? -13.275 -45.209 37.475 1.00 89.81 1150 THR A C 1
ATOM 9021 O O . THR A 1 1150 ? -13.654 -46.371 37.310 1.00 89.81 1150 THR A O 1
ATOM 9024 N N . SER A 1 1151 ? -14.108 -44.213 37.779 1.00 93.06 1151 SER A N 1
ATOM 9025 C CA . SER A 1 1151 ? -15.557 -44.325 37.974 1.00 93.06 1151 SER A CA 1
ATOM 9026 C C . SER A 1 1151 ? -16.307 -43.317 37.097 1.00 93.06 1151 SER A C 1
ATOM 9028 O O . SER A 1 1151 ? -15.711 -42.378 36.567 1.00 93.06 1151 SER A O 1
ATOM 9030 N N . GLU A 1 1152 ? -17.613 -43.503 36.942 1.00 91.31 1152 GLU A N 1
ATOM 9031 C CA . GLU A 1 1152 ? -18.522 -42.624 36.199 1.00 91.31 1152 GLU A CA 1
ATOM 9032 C C . GLU A 1 1152 ? -19.772 -42.277 37.022 1.00 91.31 1152 GLU A C 1
ATOM 9034 O O . GLU A 1 1152 ? -20.107 -42.986 37.968 1.00 91.31 1152 GLU A O 1
ATOM 9039 N N . VAL A 1 1153 ? -20.460 -41.187 36.666 1.00 92.62 1153 VAL A N 1
ATOM 9040 C CA . VAL A 1 1153 ? -21.727 -40.772 37.291 1.00 92.62 1153 VAL A CA 1
ATOM 9041 C C . VAL A 1 1153 ? -22.888 -41.084 36.352 1.00 92.62 1153 VAL A C 1
ATOM 9043 O O . VAL A 1 1153 ? -22.891 -40.657 35.195 1.00 92.62 1153 VAL A O 1
ATOM 9046 N N . VAL A 1 1154 ? -23.894 -41.801 36.853 1.00 91.06 1154 VAL A N 1
ATOM 9047 C CA . VAL A 1 1154 ? -25.061 -42.238 36.065 1.00 91.06 1154 VAL A CA 1
ATOM 9048 C C . VAL A 1 1154 ? -26.367 -41.713 36.661 1.00 91.06 1154 VAL A C 1
ATOM 9050 O O . VAL A 1 1154 ? -26.452 -41.471 37.858 1.00 91.06 1154 VAL A O 1
ATOM 9053 N N . SER A 1 1155 ? -27.403 -41.534 35.836 1.00 88.88 1155 SER A N 1
ATOM 9054 C CA . SER A 1 1155 ? -28.758 -41.201 36.317 1.00 88.88 1155 SER A CA 1
ATOM 9055 C C . SER A 1 1155 ? -29.558 -42.444 36.696 1.00 88.88 1155 SER A C 1
ATOM 9057 O O . SER A 1 1155 ? -30.368 -42.411 37.613 1.00 88.88 1155 SER A O 1
ATOM 9059 N N . ASP A 1 1156 ? -29.324 -43.557 36.005 1.00 90.62 1156 ASP A N 1
ATOM 9060 C CA . ASP A 1 1156 ? -30.048 -44.806 36.199 1.00 90.62 1156 ASP A CA 1
ATOM 9061 C C . ASP A 1 1156 ? -29.057 -45.962 36.303 1.00 90.62 1156 ASP A C 1
ATOM 9063 O O . ASP A 1 1156 ? -28.231 -46.179 35.418 1.00 90.62 1156 ASP A O 1
ATOM 9067 N N . TYR A 1 1157 ? -29.159 -46.728 37.386 1.00 92.81 1157 TYR A N 1
ATOM 9068 C CA . TYR A 1 1157 ? -28.375 -47.945 37.559 1.00 92.81 1157 TYR A CA 1
ATOM 9069 C C . TYR A 1 1157 ? -28.994 -49.095 36.759 1.00 92.81 1157 TYR A C 1
ATOM 9071 O O . TYR A 1 1157 ? -30.099 -49.548 37.069 1.00 92.81 1157 TYR A O 1
ATOM 9079 N N . THR A 1 1158 ? -28.329 -49.564 35.714 1.00 91.38 1158 THR A N 1
ATOM 9080 C CA . THR A 1 1158 ? -28.888 -50.564 34.797 1.00 91.38 1158 THR A CA 1
ATOM 9081 C C . THR A 1 1158 ? -28.546 -51.995 35.216 1.00 91.38 1158 THR A C 1
ATOM 9083 O O . THR A 1 1158 ? -27.696 -52.241 36.075 1.00 91.38 1158 THR A O 1
ATOM 9086 N N . LEU A 1 1159 ? -29.240 -52.976 34.628 1.00 85.81 1159 LEU A N 1
ATOM 9087 C CA . LEU A 1 1159 ? -29.052 -54.385 34.981 1.00 85.81 1159 LEU A CA 1
ATOM 9088 C C . LEU A 1 1159 ? -27.643 -54.893 34.630 1.00 85.81 1159 LEU A C 1
ATOM 9090 O O . LEU A 1 1159 ? -27.096 -55.697 35.376 1.00 85.81 1159 LEU A O 1
ATOM 9094 N N . ASP A 1 1160 ? -27.035 -54.412 33.544 1.00 87.62 1160 ASP A N 1
ATOM 9095 C CA . ASP A 1 1160 ? -25.658 -54.754 33.161 1.00 87.62 1160 ASP A CA 1
ATOM 9096 C C . ASP A 1 1160 ? -24.626 -54.281 34.196 1.00 87.62 1160 ASP A C 1
ATOM 9098 O O . ASP A 1 1160 ? -23.653 -54.984 34.448 1.00 87.62 1160 ASP A O 1
ATOM 9102 N N . MET A 1 1161 ? -24.869 -53.148 34.865 1.00 90.44 1161 MET A N 1
ATOM 9103 C CA . MET A 1 1161 ? -24.013 -52.667 35.956 1.00 90.44 1161 MET A CA 1
ATOM 9104 C C . MET A 1 1161 ? -24.161 -53.530 37.216 1.00 90.44 1161 MET A C 1
ATOM 9106 O O . MET A 1 1161 ? -23.210 -53.720 37.977 1.00 90.44 1161 MET A O 1
ATOM 9110 N N . ALA A 1 1162 ? -25.363 -54.070 37.424 1.00 84.81 1162 ALA A N 1
ATOM 9111 C CA . ALA A 1 1162 ? -25.700 -54.898 38.570 1.00 84.81 1162 ALA A CA 1
ATOM 9112 C C . ALA A 1 1162 ? -25.276 -56.360 38.437 1.00 84.81 1162 ALA A C 1
ATOM 9114 O O . ALA A 1 1162 ? -25.089 -57.014 39.461 1.00 84.81 1162 ALA A O 1
ATOM 9115 N N . GLN A 1 1163 ? -25.128 -56.877 37.217 1.00 79.75 1163 GLN A N 1
ATOM 9116 C CA . GLN A 1 1163 ? -24.665 -58.241 36.989 1.00 79.75 1163 GLN A CA 1
ATOM 9117 C C . GLN A 1 1163 ? -23.218 -58.400 37.468 1.00 79.75 1163 GLN A C 1
ATOM 9119 O O . GLN A 1 1163 ? -22.324 -57.646 37.093 1.00 79.75 1163 GLN A O 1
ATOM 9124 N N . GLY A 1 1164 ? -22.994 -59.396 38.321 1.00 72.81 1164 GLY A N 1
ATOM 9125 C CA . GLY A 1 1164 ? -21.698 -59.673 38.923 1.00 72.81 1164 GLY A CA 1
ATOM 9126 C C . GLY A 1 1164 ? -21.612 -61.110 39.419 1.00 72.81 1164 GLY A C 1
ATOM 9127 O O . GLY A 1 1164 ? -22.634 -61.743 39.692 1.00 72.81 1164 GLY A O 1
ATOM 9128 N N . GLU A 1 1165 ? -20.396 -61.637 39.531 1.00 80.81 1165 GLU A N 1
ATOM 9129 C CA . GLU A 1 1165 ? -20.171 -62.968 40.099 1.00 80.81 1165 GLU A CA 1
ATOM 9130 C C . GLU A 1 1165 ? -20.305 -62.926 41.632 1.00 80.81 1165 GLU A C 1
ATOM 9132 O O . GLU A 1 1165 ? -19.982 -61.906 42.248 1.00 80.81 1165 GLU A O 1
ATOM 9137 N N . PRO A 1 1166 ? -20.769 -64.001 42.293 1.00 80.12 1166 PRO A N 1
ATOM 9138 C CA . PRO A 1 1166 ? -20.733 -64.089 43.750 1.00 80.12 1166 PRO A CA 1
ATOM 9139 C C . PRO A 1 1166 ? -19.304 -63.888 44.271 1.00 80.12 1166 PRO A C 1
ATOM 9141 O O . PRO A 1 1166 ? -18.345 -64.430 43.716 1.00 80.12 1166 PRO A O 1
ATOM 9144 N N . LYS A 1 1167 ? -19.143 -63.128 45.357 1.00 83.44 1167 LYS A N 1
ATOM 9145 C CA . LYS A 1 1167 ? -17.842 -62.972 46.015 1.00 83.44 1167 LYS A CA 1
ATOM 9146 C C . LYS A 1 1167 ? -17.330 -64.343 46.489 1.00 83.44 1167 LYS A C 1
ATOM 9148 O O . LYS A 1 1167 ? -18.133 -65.189 46.887 1.00 83.44 1167 LYS A O 1
ATOM 9153 N N . PRO A 1 1168 ? -16.005 -64.581 46.502 1.00 75.88 1168 PRO A N 1
ATOM 9154 C CA . PRO A 1 1168 ? -15.442 -65.840 46.984 1.00 75.88 1168 PRO A CA 1
ATOM 9155 C C . PRO A 1 1168 ? -15.947 -66.190 48.393 1.00 75.88 1168 PRO A C 1
ATOM 9157 O O . PRO A 1 1168 ? -15.725 -65.435 49.337 1.00 75.88 1168 PRO A O 1
ATOM 9160 N N . GLY A 1 1169 ? -16.623 -67.336 48.531 1.00 72.06 1169 GLY A N 1
ATOM 9161 C CA . GLY A 1 1169 ? -17.226 -67.790 49.793 1.00 72.06 1169 GLY A CA 1
ATOM 9162 C C . GLY A 1 1169 ? -18.688 -67.375 50.014 1.00 72.06 1169 GLY A C 1
ATOM 9163 O O . GLY A 1 1169 ? -19.250 -67.733 51.046 1.00 72.06 1169 GLY A O 1
ATOM 9164 N N . PHE A 1 1170 ? -19.309 -66.664 49.069 1.00 71.75 1170 PHE A N 1
ATOM 9165 C CA . PHE A 1 1170 ? -20.735 -66.346 49.089 1.00 71.75 1170 PHE A CA 1
ATOM 9166 C C . PHE A 1 1170 ? -21.528 -67.393 48.291 1.00 71.75 1170 PHE A C 1
ATOM 9168 O O . PHE A 1 1170 ? -21.331 -67.542 47.086 1.00 71.75 1170 PHE A O 1
ATOM 9175 N N . GLU A 1 1171 ? -22.423 -68.126 48.956 1.00 64.38 1171 GLU A N 1
ATOM 9176 C CA . GLU A 1 1171 ? -23.387 -69.006 48.286 1.00 64.38 1171 GLU A CA 1
ATOM 9177 C C . GLU A 1 1171 ? -24.653 -68.192 47.970 1.00 64.38 1171 GLU A C 1
ATOM 9179 O O . GLU A 1 1171 ? -25.317 -67.735 48.905 1.00 64.38 1171 GLU A O 1
ATOM 9184 N N . PRO A 1 1172 ? -24.999 -67.960 46.688 1.00 55.94 1172 PRO A N 1
ATOM 9185 C CA . PRO A 1 1172 ? -26.232 -67.264 46.345 1.00 55.94 1172 PRO A CA 1
ATOM 9186 C C . PRO A 1 1172 ? -27.431 -68.066 46.863 1.00 55.94 1172 PRO A C 1
ATOM 9188 O O . PRO A 1 1172 ? -27.520 -69.279 46.660 1.00 55.94 1172 PRO A O 1
ATOM 9191 N N . VAL A 1 1173 ? -28.344 -67.389 47.556 1.00 54.91 1173 VAL A N 1
ATOM 9192 C CA . VAL A 1 1173 ? -29.598 -67.989 48.021 1.00 54.91 1173 VAL A CA 1
ATOM 9193 C C . VAL A 1 1173 ? -30.460 -68.264 46.787 1.00 54.91 1173 VAL A C 1
ATOM 9195 O O . VAL A 1 1173 ? -30.818 -67.324 46.081 1.00 54.91 1173 VAL A O 1
ATOM 9198 N N . VAL A 1 1174 ? -30.725 -69.546 46.508 1.00 37.47 1174 VAL A N 1
ATOM 9199 C CA . VAL A 1 1174 ? -31.578 -70.014 45.395 1.00 37.47 1174 VAL A CA 1
ATOM 9200 C C . VAL A 1 1174 ? -33.053 -69.838 45.721 1.00 37.47 1174 VAL A C 1
ATOM 9202 O O . VAL A 1 1174 ? -33.445 -70.208 46.854 1.00 37.47 1174 VAL A O 1
#

Sequence (1174 aa):
MIYDVLPGNPAVINPHFECIEVTGNTVLPANGMYIVLRGVVQLRQNGNPLASADVGDYFYEEHLQISDIPVSLEALALDGTRLAYLSSKNWLQIPESIRQPCFATMFGDLVSVQLHNFQQPINCCSVTAAALSMSALGFSCEVNDIFRECALPSSFVVNDGISLGELFDVACTYIHTQGLRERVQVQAYFMDEDTTSVPLLLEAIDESNRLGGDNDILVANFQVGVAHGKENMPGGHFAVIAKCNPSTGLVHMMDVHPEKYGKLWVTTVERLWQAMSDRDGTSMRSRGLLRFSARAAVKTHLKTFKQRCNYVDSTRYLAKDPKKRRNLFRRATPNMNSLGVLAESLAIHGDNRVDEDELLRATKASFTDAVSRVATAEDMHDMAQKYLSQSENVHLSSSFQSFETRNDTSIQTPQDWFKALLKSLNTNKDRHLMINIDFNRVTGIEAIRPPDNVYRETALLEEFWCLCIAYDEDQDVVTIVDMSPATSQVWQAPRGNIFRGLRDLEDPALVMIEEIDPPEDPSDVASIIKHNKMVLFYEDEDPWSYMLRSVLSNIGATTVKQIDVGGRDPNMIRMRRQLVTLGERPDPPYLFFKGGCISKSDELEDIVDMIRAGELQAKMRTEGLPVSELNETPSLEKNPFGYPKGVMNQVNAGKRNVLLCACGSSAADKIPELVERIVDAGHNVKLIPSVSAEKFFRDFGAERIDAKITHHDYYRDDDEWNFRYLKFDMPVRASHLALCDWADCVIVAPITCNTMGKVANGIADNLLTSVFVAWQYQKKPVILCPACNTNMWNNITTQNNVDKLKALGVDFIGPREGRLSNGRMGIGMMATPDQVMEALADAFEELDDQKYRVCKWAREAAAADDINEWKRVFRAIDEEIVGVNIVDEAHGDSLLHYAAGGEGELNESGHDLGKPDYEAAQDLIDRDIDVNIVNDHGFTALHVAVMNKAPKMVEILLGADDMDATSCIEFVQGMQIEPEIRTMLDAWAQDHNLKMADPEQGRDESFVAVKEPSYLYFTYGSLKKGFPNHDAHSKVLNDFVGMARTRQPMPLIIPKEPFCDNPNCGYLHRMATLVDQQGMGKQVGGEVYRVTESGLSELDRLEGYHGPGSPQNVYVRKKINVVVEGVMKPAYAYVIADPEKYLKSWREGTSEVVSDYTLDMAQGEPKPGFEPVV